Protein 3VE2 (pdb70)

Radius of gyration: 43.04 Å; Cα contacts (8 Å, |Δi|>4): 3151; chains: 2; bounding box: 72×150×59 Å

Secondary structure (DSSP, 8-state):
----SEEEEEPPB----TTS--SEE---GGG-EE----SSTTSPPHHHHHHHHHS--BS--PPEE-TTS------EETTB---SSEEEEEEEE-PPPEEETTTTEEE-S-EEEEEEEESSB-SEEESS-EEEEEEEEEEEE-EETT---TTTS-GGG-BTTTB--BTT-TT--SBSTT-SS--TT--EESEEEEEEEETTTTEEEEEEEEEBP-----EEEEEEEEEEEETTEEEEEEEESS-SSSS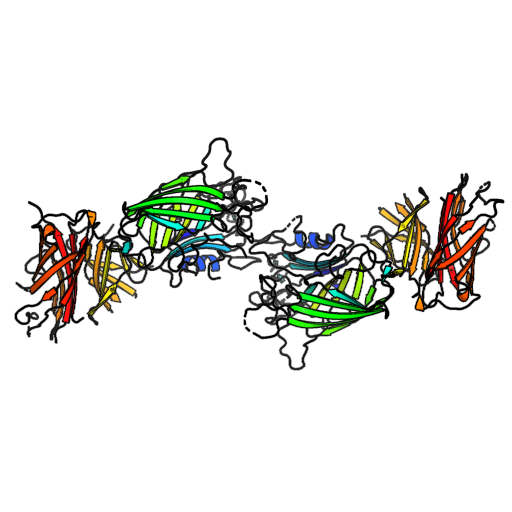--SSS--S-EEEEEEEEESTTS-EEEEEEE-TTSSEEEEEEEESPP--EEE-EEEEEEETTTTEEEEPP--S-TTEEEETTEEEESS----S-EEEE------EEEEEE-TT-SSEEEEEEEE--EEEEEEEEEBPPGGG----S-EEEEEEEEEEEESSSEEEE-B-SSSSSBEEEEEEETTTTEEEEEEES---EEEEEEEETTEEEEEEE--TT-----------SEEEEEEEESTTS-EEEEEEEE----EEEEEEEEEE---/----SEEEEEPPB----TTS--SEE---GGG-EE----SSTTSPPHHHHHHHHHS--BS--PPEE-TTS-------SS-----EETT----SSEEEEEEEE-PPPEEEGGGTEEE-S-EEEEEEEESSB-SEEESS-EEEEEEEEEEEE-EETT---TTTS-GGG-BTTTB--BTT-TT--SBSTT-SS--TT--EESEEEEEEEETTTTEEEEEEEEEBP------EEEEEEEEEEEETTEEEEEEEES---SS---SSS--S-EEEEEEEEESTT--EEEEEEE-TTSSEEEEEEEESPP---EEE-EEEEEEETTTTEEEEPP--S-TTEEEETTEEEES----S-EEEE------EEEEEE-TT-SSEEEEEEEE--EEEEEEEEEBPPGGG----S-EEEEEEEEEEEESSSEEEE-B-SSSSSBEEEEEEETTTTEEEEEEE---EEEEEEEEETTEEEEEEE--SS----------SEEEEEEEESGGG-EEEEEEEE---EEEEEEEEEE-

GO terms:
  GO:0009986 cell surface (C, EXP)
  GO:0005515 protein binding (F, IPI)

Organism: Neisseria meningitidis serogroup B (NCBI:txid491)

Structure (mmCIF, N/CA/C/O backbone):
data_3VE2
#
_entry.id   3VE2
#
_cell.length_a   46.604
_cell.length_b   149.336
_cell.length_c   199.600
_cell.angle_alpha   90.000
_cell.angle_beta   90.000
_cell.angle_gamma   90.000
#
_symmetry.space_group_name_H-M   'P 2 2 21'
#
loop_
_entity.id
_entity.type
_entity.pdbx_description
1 polymer 'Transferrin-binding protein 2'
2 non-polymer GLYCEROL
3 non-polymer 'SULFATE ION'
4 non-polymer 'ACETATE ION'
5 non-polymer 'SODIUM ION'
6 water water
#
loop_
_atom_site.group_PDB
_atom_site.id
_atom_site.type_symbol
_atom_site.label_atom_id
_atom_site.label_alt_id
_atom_site.label_comp_id
_atom_site.label_asym_id
_atom_site.label_entity_id
_atom_site.label_seq_id
_atom_site.pdbx_PDB_ins_code
_atom_site.Cartn_x
_atom_site.Cartn_y
_atom_site.Cartn_z
_atom_site.occupancy
_atom_site.B_iso_or_equiv
_atom_site.auth_seq_id
_atom_site.auth_comp_id
_atom_site.auth_asym_id
_atom_site.auth_atom_id
_atom_site.pdbx_PDB_model_num
ATOM 1 N N . ASP A 1 4 ? 39.073 -53.390 25.918 1.00 113.76 37 ASP A N 1
ATOM 2 C CA . ASP A 1 4 ? 39.289 -53.484 27.360 1.00 113.37 37 ASP A CA 1
ATOM 3 C C . ASP A 1 4 ? 38.195 -54.320 28.019 1.00 94.04 37 ASP A C 1
ATOM 4 O O . ASP A 1 4 ? 37.977 -55.478 27.644 1.00 93.18 37 ASP A O 1
ATOM 9 N N . GLN A 1 5 ? 37.503 -53.724 28.993 1.00 93.26 38 GLN A N 1
ATOM 10 C CA . GLN A 1 5 ? 36.393 -54.408 29.652 1.00 89.03 38 GLN A CA 1
ATOM 11 C C . GLN A 1 5 ? 35.065 -54.088 28.950 1.00 83.63 38 GLN A C 1
ATOM 12 O O . GLN A 1 5 ? 33.992 -54.481 29.414 1.00 97.87 38 GLN A O 1
ATOM 18 N N . GLY A 1 6 ? 35.154 -53.376 27.825 1.00 60.17 39 GLY A N 1
ATOM 19 C CA . GLY A 1 6 ? 34.023 -53.174 26.928 1.00 44.14 39 GLY A CA 1
ATOM 20 C C . GLY A 1 6 ? 32.943 -52.238 27.441 1.00 39.30 39 GLY A C 1
ATOM 21 O O . GLY A 1 6 ? 32.768 -52.072 28.643 1.00 63.19 39 GLY A O 1
ATOM 22 N N . GLY A 1 7 ? 32.215 -51.619 26.518 1.00 41.89 40 GLY A N 1
ATOM 23 C CA . GLY A 1 7 ? 31.082 -50.786 26.874 1.00 38.88 40 GLY A CA 1
ATOM 24 C C . GLY A 1 7 ? 30.650 -49.866 25.748 1.00 40.44 40 GLY A C 1
ATOM 25 O O . GLY A 1 7 ? 31.410 -49.620 24.818 1.00 31.75 40 GLY A O 1
ATOM 26 N N . TYR A 1 8 ? 29.432 -49.345 25.845 1.00 32.38 41 TYR A N 1
ATOM 27 C CA . TYR A 1 8 ? 28.902 -48.428 24.850 1.00 42.50 41 TYR A CA 1
ATOM 28 C C . TYR A 1 8 ? 29.511 -47.034 24.942 1.00 39.13 41 TYR A C 1
ATOM 29 O O . TYR A 1 8 ? 29.459 -46.270 23.983 1.00 30.42 41 TYR A O 1
ATOM 38 N N . GLY A 1 9 ? 30.075 -46.698 26.093 1.00 36.40 42 GLY A N 1
ATOM 39 C CA . GLY A 1 9 ? 30.586 -45.356 26.290 1.00 26.09 42 GLY A CA 1
ATOM 40 C C . GLY A 1 9 ? 31.036 -45.084 27.700 1.00 31.92 42 GLY A C 1
ATOM 41 O O . GLY A 1 9 ? 30.732 -45.851 28.621 1.00 34.08 42 GLY A O 1
ATOM 42 N N . PHE A 1 10 ? 31.753 -43.973 27.853 1.00 27.64 43 PHE A N 1
ATOM 43 C CA . PHE A 1 10 ? 32.345 -43.576 29.119 1.00 26.24 43 PHE A CA 1
ATOM 44 C C . PHE A 1 10 ? 32.315 -42.060 29.279 1.00 30.15 43 PHE A C 1
ATOM 45 O O . PHE A 1 10 ? 32.420 -41.301 28.306 1.00 24.99 43 PHE A O 1
ATOM 53 N N . ALA A 1 11 ? 32.186 -41.633 30.525 1.00 20.88 44 ALA A N 1
ATOM 54 C CA . ALA A 1 11 ? 32.059 -40.226 30.865 1.00 21.41 44 ALA A CA 1
ATOM 55 C C . ALA A 1 11 ? 32.928 -40.011 32.053 1.00 25.92 44 ALA A C 1
ATOM 56 O O . ALA A 1 11 ? 33.117 -40.920 32.865 1.00 26.67 44 ALA A O 1
ATOM 58 N N . MET A 1 12 ? 33.436 -38.797 32.161 1.00 21.08 45 MET A N 1
ATOM 59 C CA . MET A 1 12 ? 34.258 -38.405 33.286 1.00 22.23 45 MET A CA 1
ATOM 60 C C . MET A 1 12 ? 33.807 -37.013 33.747 1.00 24.48 45 MET A C 1
ATOM 61 O O . MET A 1 12 ? 33.744 -36.072 32.931 1.00 22.49 45 MET A O 1
ATOM 66 N N . ARG A 1 13 ? 33.501 -36.877 35.038 1.00 19.72 46 ARG A N 1
ATOM 67 C CA . ARG A 1 13 ? 33.015 -35.600 35.586 1.00 18.71 46 ARG A CA 1
ATOM 68 C C . ARG A 1 13 ? 34.130 -34.583 35.877 1.00 25.82 46 ARG A C 1
ATOM 69 O O . ARG A 1 13 ? 35.228 -34.955 36.308 1.00 19.60 46 ARG A O 1
ATOM 77 N N . LEU A 1 14 ? 33.856 -33.304 35.625 1.00 19.69 47 LEU A N 1
ATOM 78 C CA . LEU A 1 14 ? 34.708 -32.223 36.127 1.00 18.35 47 LEU A CA 1
ATOM 79 C C . LEU A 1 14 ? 34.875 -32.325 37.653 1.00 22.09 47 LEU A C 1
ATOM 80 O O . LEU A 1 14 ? 33.958 -32.751 38.360 1.00 16.29 47 LEU A O 1
ATOM 85 N N . LYS A 1 15 ? 36.031 -31.899 38.147 1.00 22.46 48 LYS A N 1
ATOM 86 C CA . LYS A 1 15 ? 36.279 -31.794 39.579 1.00 24.02 48 LYS A CA 1
ATOM 87 C C . LYS A 1 15 ? 36.147 -30.355 40.052 1.00 22.39 48 LYS A C 1
ATOM 88 O O . LYS A 1 15 ? 36.473 -29.420 39.324 1.00 20.05 48 LYS A O 1
ATOM 94 N N . ARG A 1 16 ? 35.687 -30.186 41.290 1.00 20.41 49 ARG A N 1
ATOM 95 C CA . ARG A 1 16 ? 35.774 -28.896 41.970 1.00 22.34 49 ARG A CA 1
ATOM 96 C C . ARG A 1 16 ? 36.503 -29.100 43.318 1.00 26.63 49 ARG A C 1
ATOM 97 O O . ARG A 1 16 ? 36.141 -29.980 44.093 1.00 20.34 49 ARG A O 1
ATOM 105 N N . ARG A 1 17 ? 37.525 -28.285 43.575 1.00 20.17 50 ARG A N 1
ATOM 106 C CA . ARG A 1 17 ? 38.405 -28.437 44.734 1.00 19.38 50 ARG A CA 1
ATOM 107 C C . ARG A 1 17 ? 37.860 -27.665 45.960 1.00 19.93 50 ARG A C 1
ATOM 108 O O . ARG A 1 17 ? 37.478 -26.496 45.847 1.00 21.26 50 ARG A O 1
ATOM 116 N N . ASN A 1 18 ? 37.862 -28.296 47.130 1.00 17.80 51 ASN A N 1
ATOM 117 C CA . ASN A 1 18 ? 37.462 -27.625 48.368 1.00 16.49 51 ASN A CA 1
ATOM 118 C C . ASN A 1 18 ? 38.481 -26.540 48.704 1.00 23.18 51 ASN A C 1
ATOM 119 O O . ASN A 1 18 ? 39.640 -26.834 48.973 1.00 27.18 51 ASN A O 1
ATOM 124 N N . TRP A 1 19 ? 38.069 -25.280 48.689 1.00 19.51 52 TRP A N 1
ATOM 125 C CA . TRP A 1 19 ? 38.976 -24.229 49.147 1.00 23.32 52 TRP A CA 1
ATOM 126 C C . TRP A 1 19 ? 38.549 -23.505 50.411 1.00 25.39 52 TRP A C 1
ATOM 127 O O . TRP A 1 19 ? 38.980 -22.360 50.632 1.00 19.75 52 TRP A O 1
ATOM 138 N N . TYR A 1 20 ? 37.729 -24.159 51.233 1.00 26.44 53 TYR A N 1
ATOM 139 C CA . TYR A 1 20 ? 37.436 -23.612 52.543 1.00 19.08 53 TYR A CA 1
ATOM 140 C C . TYR A 1 20 ? 38.768 -23.419 53.283 1.00 22.98 53 TYR A C 1
ATOM 141 O O . TYR A 1 20 ? 39.534 -24.331 53.433 1.00 19.86 53 TYR A O 1
ATOM 150 N N . PRO A 1 21 ? 39.046 -22.214 53.764 1.00 21.13 54 PRO A N 1
ATOM 151 C CA . PRO A 1 21 ? 40.333 -22.055 54.463 1.00 36.77 54 PRO A CA 1
ATOM 152 C C . PRO A 1 21 ? 40.476 -22.886 55.749 1.00 41.53 54 PRO A C 1
ATOM 153 O O . PRO A 1 21 ? 39.656 -22.803 56.645 1.00 30.75 54 PRO A O 1
ATOM 157 N N . GLY A 1 22 ? 41.531 -23.675 55.850 1.00 44.19 55 GLY A N 1
ATOM 158 C CA . GLY A 1 22 ? 41.680 -24.502 57.032 1.00 33.93 55 GLY A CA 1
ATOM 159 C C . GLY A 1 22 ? 41.211 -25.910 56.756 1.00 36.41 55 GLY A C 1
ATOM 160 O O . GLY A 1 22 ? 41.486 -26.805 57.533 1.00 43.83 55 GLY A O 1
ATOM 161 N N . ALA A 1 23 ? 40.521 -26.125 55.638 1.00 26.66 56 ALA A N 1
ATOM 162 C CA . ALA A 1 23 ? 40.078 -27.478 55.352 1.00 37.92 56 ALA A CA 1
ATOM 163 C C . ALA A 1 23 ? 40.233 -27.721 53.867 1.00 29.95 56 ALA A C 1
ATOM 164 O O . ALA A 1 23 ? 39.494 -28.478 53.249 1.00 37.62 56 ALA A O 1
ATOM 166 N N . GLU A 1 24 ? 41.250 -27.078 53.322 1.00 28.78 57 GLU A N 1
ATOM 167 C CA . GLU A 1 24 ? 41.442 -26.991 51.880 1.00 38.59 57 GLU A CA 1
ATOM 168 C C . GLU A 1 24 ? 42.050 -28.272 51.311 1.00 29.31 57 GLU A C 1
ATOM 169 O O . GLU A 1 24 ? 42.857 -28.921 51.961 1.00 31.82 57 GLU A O 1
ATOM 175 N N . GLU A 1 25 ? 41.582 -28.695 50.140 1.00 28.76 58 GLU A N 1
ATOM 176 C CA . GLU A 1 25 ? 42.286 -29.723 49.376 1.00 30.59 58 GLU A CA 1
ATOM 177 C C . GLU A 1 25 ? 43.287 -28.958 48.527 1.00 33.55 58 GLU A C 1
ATOM 178 O O . GLU A 1 25 ? 42.910 -28.005 47.844 1.00 34.13 58 GLU A O 1
ATOM 184 N N . SER A 1 26 ? 44.562 -29.322 48.576 1.00 36.33 59 SER A N 1
ATOM 185 C CA . SER A 1 26 ? 45.527 -28.656 47.697 1.00 27.24 59 SER A CA 1
ATOM 186 C C . SER A 1 26 ? 45.407 -29.203 46.272 1.00 31.22 59 SER A C 1
ATOM 187 O O . SER A 1 26 ? 45.763 -28.534 45.304 1.00 34.41 59 SER A O 1
ATOM 190 N N . GLU A 1 27 ? 44.888 -30.415 46.149 1.00 24.91 60 GLU A N 1
ATOM 191 C CA . GLU A 1 27 ? 44.681 -31.008 44.833 1.00 33.28 60 GLU A CA 1
ATOM 192 C C . GLU A 1 27 ? 43.613 -32.098 44.815 1.00 45.76 60 GLU A C 1
ATOM 193 O O . GLU A 1 27 ? 43.389 -32.779 45.810 1.00 40.06 60 GLU A O 1
ATOM 199 N N . VAL A 1 28 ? 42.959 -32.261 43.667 1.00 29.35 61 VAL A N 1
ATOM 200 C CA . VAL A 1 28 ? 42.086 -33.402 43.453 1.00 26.37 61 VAL A CA 1
ATOM 201 C C . VAL A 1 28 ? 42.472 -34.051 42.132 1.00 34.16 61 VAL A C 1
ATOM 202 O O . VAL A 1 28 ? 42.235 -33.470 41.068 1.00 29.66 61 VAL A O 1
ATOM 206 N N . LYS A 1 29 ? 43.064 -35.244 42.203 1.00 28.41 62 LYS A N 1
ATOM 207 C CA . LYS A 1 29 ? 43.548 -35.926 41.011 1.00 30.07 62 LYS A CA 1
ATOM 208 C C . LYS A 1 29 ? 42.422 -36.703 40.345 1.00 34.93 62 LYS A C 1
ATOM 209 O O . LYS A 1 29 ? 41.393 -36.966 40.956 1.00 36.33 62 LYS A O 1
ATOM 215 N N . LEU A 1 30 ? 42.612 -37.071 39.085 1.00 32.17 63 LEU A N 1
ATOM 216 C CA . LEU A 1 30 ? 41.657 -37.946 38.414 1.00 27.08 63 LEU A CA 1
ATOM 217 C C . LEU A 1 30 ? 42.029 -39.394 38.712 1.00 36.76 63 LEU A C 1
ATOM 218 O O . LEU A 1 30 ? 43.174 -39.701 39.062 1.00 35.91 63 LEU A O 1
ATOM 223 N N . ASN A 1 31 ? 41.068 -40.295 38.575 1.00 31.06 64 ASN A N 1
ATOM 224 C CA . ASN A 1 31 ? 41.316 -41.696 38.894 1.00 30.33 64 ASN A CA 1
ATOM 225 C C . ASN A 1 31 ? 40.583 -42.555 37.908 1.00 34.36 64 ASN A C 1
ATOM 226 O O . ASN A 1 31 ? 39.519 -42.168 37.436 1.00 27.88 64 ASN A O 1
ATOM 231 N N . GLU A 1 32 ? 41.149 -43.721 37.598 1.00 32.62 65 GLU A N 1
ATOM 232 C CA . GLU A 1 32 ? 40.491 -44.665 36.709 1.00 31.37 65 GLU A CA 1
ATOM 233 C C . GLU A 1 32 ? 39.087 -44.976 37.211 1.00 31.28 65 GLU A C 1
ATOM 234 O O . GLU A 1 32 ? 38.157 -45.173 36.429 1.00 35.29 65 GLU A O 1
ATOM 240 N N . SER A 1 33 ? 38.937 -45.013 38.527 1.00 32.38 66 SER A N 1
ATOM 241 C CA . SER A 1 33 ? 37.647 -45.306 39.126 1.00 37.11 66 SER A CA 1
ATOM 242 C C . SER A 1 33 ? 36.616 -44.206 38.833 1.00 39.89 66 SER A C 1
ATOM 243 O O . SER A 1 33 ? 35.421 -44.425 39.002 1.00 35.98 66 SER A O 1
ATOM 246 N N . ASP A 1 34 ? 37.075 -43.034 38.390 1.00 35.90 67 ASP A N 1
ATOM 247 C CA . ASP A 1 34 ? 36.164 -41.928 38.082 1.00 28.31 67 ASP A CA 1
ATOM 248 C C . ASP A 1 34 ? 35.393 -42.157 36.780 1.00 40.30 67 ASP A C 1
ATOM 249 O O . ASP A 1 34 ? 34.377 -41.505 36.556 1.00 34.07 67 ASP A O 1
ATOM 254 N N . TRP A 1 35 ? 35.874 -43.047 35.909 1.00 27.11 68 TRP A N 1
ATOM 255 C CA . TRP A 1 35 ? 35.151 -43.308 34.655 1.00 32.30 68 TRP A CA 1
ATOM 256 C C . TRP A 1 35 ? 33.748 -43.838 34.929 1.00 29.51 68 TRP A C 1
ATOM 257 O O . TRP A 1 35 ? 33.562 -44.711 35.770 1.00 28.10 68 TRP A O 1
ATOM 268 N N . GLU A 1 36 ? 32.757 -43.301 34.223 1.00 28.13 69 GLU A N 1
ATOM 269 C CA . GLU A 1 36 ? 31.391 -43.809 34.333 1.00 29.00 69 GLU A CA 1
ATOM 270 C C . GLU A 1 36 ? 30.913 -44.373 32.997 1.00 39.47 69 GLU A C 1
ATOM 271 O O . GLU A 1 36 ? 31.160 -43.780 31.937 1.00 31.47 69 GLU A O 1
ATOM 277 N N . ALA A 1 37 ? 30.236 -45.519 33.053 1.00 23.45 70 ALA A N 1
ATOM 278 C CA . ALA A 1 37 ? 29.598 -46.092 31.873 1.00 30.74 70 ALA A CA 1
ATOM 279 C C . ALA A 1 37 ? 28.438 -45.196 31.473 1.00 29.46 70 ALA A C 1
ATOM 280 O O . ALA A 1 37 ? 27.730 -44.667 32.334 1.00 29.37 70 ALA A O 1
ATOM 282 N N . THR A 1 38 ? 28.214 -45.034 30.175 1.00 31.48 71 THR A N 1
ATOM 283 C CA . THR A 1 38 ? 27.109 -44.189 29.726 1.00 26.66 71 THR A CA 1
ATOM 284 C C . THR A 1 38 ? 25.853 -45.004 29.422 1.00 34.93 71 THR A C 1
ATOM 285 O O . THR A 1 38 ? 24.762 -44.471 29.430 1.00 36.63 71 THR A O 1
ATOM 289 N N . GLY A 1 39 ? 26.005 -46.294 29.139 1.00 32.45 72 GLY A N 1
ATOM 290 C CA . GLY A 1 39 ? 24.891 -47.064 28.611 1.00 30.20 72 GLY A CA 1
ATOM 291 C C . GLY A 1 39 ? 24.708 -46.824 27.113 1.00 34.21 72 GLY A C 1
ATOM 292 O O . GLY A 1 39 ? 25.347 -45.943 26.527 1.00 38.80 72 GLY A O 1
ATOM 293 N N . LEU A 1 40 ? 23.842 -47.625 26.494 1.00 35.04 73 LEU A N 1
ATOM 294 C CA . LEU A 1 40 ? 23.541 -47.532 25.070 1.00 31.82 73 LEU A CA 1
ATOM 295 C C . LEU A 1 40 ? 22.653 -46.319 24.816 1.00 39.17 73 LEU A C 1
ATOM 296 O O . LEU A 1 40 ? 21.577 -46.216 25.385 1.00 43.93 73 LEU A O 1
ATOM 301 N N . PRO A 1 41 ? 23.095 -45.394 23.960 1.00 38.65 74 PRO A N 1
ATOM 302 C CA . PRO A 1 41 ? 22.212 -44.282 23.599 1.00 27.67 74 PRO A CA 1
ATOM 303 C C . PRO A 1 41 ? 21.224 -44.703 22.527 1.00 41.90 74 PRO A C 1
ATOM 304 O O . PRO A 1 41 ? 21.604 -45.393 21.589 1.00 39.63 74 PRO A O 1
ATOM 308 N N . THR A 1 42 ? 19.983 -44.254 22.650 1.00 32.58 75 THR A N 1
ATOM 309 C CA . THR A 1 42 ? 19.017 -44.370 21.571 1.00 40.75 75 THR A CA 1
ATOM 310 C C . THR A 1 42 ? 19.416 -43.472 20.406 1.00 39.16 75 THR A C 1
ATOM 311 O O . THR A 1 42 ? 19.227 -43.829 19.249 1.00 46.64 75 THR A O 1
ATOM 315 N N . LYS A 1 43 ? 19.941 -42.293 20.725 1.00 39.56 76 LYS A N 1
ATOM 316 C CA . LYS A 1 43 ? 20.402 -41.323 19.725 1.00 42.30 76 LYS A CA 1
ATOM 317 C C . LYS A 1 43 ? 21.750 -40.750 20.137 1.00 33.60 76 LYS A C 1
ATOM 318 O O . LYS A 1 43 ? 21.838 -39.943 21.064 1.00 35.93 76 LYS A O 1
ATOM 324 N N . PRO A 1 44 ? 22.808 -41.166 19.439 1.00 39.69 77 PRO A N 1
ATOM 325 C CA . PRO A 1 44 ? 24.181 -40.810 19.824 1.00 30.87 77 PRO A CA 1
ATOM 326 C C . PRO A 1 44 ? 24.396 -39.301 19.885 1.00 37.69 77 PRO A C 1
ATOM 327 O O . PRO A 1 44 ? 25.250 -38.842 20.631 1.00 33.44 77 PRO A O 1
ATOM 331 N N . LYS A 1 45 ? 23.617 -38.546 19.120 1.00 28.33 78 LYS A N 1
ATOM 332 C CA . LYS A 1 45 ? 23.724 -37.093 19.092 1.00 34.41 78 LYS A CA 1
ATOM 333 C C . LYS A 1 45 ? 23.212 -36.442 20.396 1.00 32.58 78 LYS A C 1
ATOM 334 O O . LYS A 1 45 ? 23.444 -35.274 20.637 1.00 36.14 78 LYS A O 1
ATOM 340 N N . GLU A 1 46 ? 22.508 -37.194 21.227 1.00 25.70 79 GLU A N 1
ATOM 341 C CA . GLU A 1 46 ? 21.989 -36.645 22.472 1.00 30.52 79 GLU A CA 1
ATOM 342 C C . GLU A 1 46 ? 22.966 -36.922 23.581 1.00 24.46 79 GLU A C 1
ATOM 343 O O . GLU A 1 46 ? 23.839 -37.775 23.442 1.00 28.92 79 GLU A O 1
ATOM 349 N N . LEU A 1 47 ? 22.824 -36.186 24.676 1.00 27.01 80 LEU A N 1
ATOM 350 C CA . LEU A 1 47 ? 23.676 -36.352 25.843 1.00 25.21 80 LEU A CA 1
ATOM 351 C C . LEU A 1 47 ? 23.413 -37.711 26.468 1.00 26.93 80 LEU A C 1
ATOM 352 O O . LEU A 1 47 ? 22.290 -38.214 26.408 1.00 26.00 80 LEU A O 1
ATOM 357 N N . PRO A 1 48 ? 24.443 -38.327 27.061 1.00 25.49 81 PRO A N 1
ATOM 358 C CA . PRO A 1 48 ? 24.199 -39.599 27.756 1.00 22.71 81 PRO A CA 1
ATOM 359 C C . PRO A 1 48 ? 23.250 -39.397 28.948 1.00 30.77 81 PRO A C 1
ATOM 360 O O . PRO A 1 48 ? 23.500 -38.534 29.781 1.00 27.61 81 PRO A O 1
ATOM 364 N N . LYS A 1 49 ? 22.196 -40.204 29.031 1.00 33.15 82 LYS A N 1
ATOM 365 C CA . LYS A 1 49 ? 21.076 -39.963 29.958 1.00 32.39 82 LYS A CA 1
ATOM 366 C C . LYS A 1 49 ? 21.412 -39.989 31.451 1.00 31.56 82 LYS A C 1
ATOM 367 O O . LYS A 1 49 ? 20.945 -39.143 32.190 1.00 34.63 82 LYS A O 1
ATOM 373 N N . ARG A 1 50 ? 22.212 -40.950 31.898 1.00 29.35 83 ARG A N 1
ATOM 374 C CA . ARG A 1 50 ? 22.545 -41.032 33.315 1.00 31.95 83 ARG A CA 1
ATOM 375 C C . ARG A 1 50 ? 23.239 -39.747 33.755 1.00 32.79 83 ARG A C 1
ATOM 376 O O . ARG A 1 50 ? 22.848 -39.134 34.744 1.00 31.26 83 ARG A O 1
ATOM 384 N N . GLN A 1 51 ? 24.271 -39.348 33.013 1.00 27.19 84 GLN A N 1
ATOM 385 C CA . GLN A 1 51 ? 25.087 -38.193 33.394 1.00 23.87 84 GLN A CA 1
ATOM 386 C C . GLN A 1 51 ? 24.333 -36.875 33.180 1.00 23.62 84 GLN A C 1
ATOM 387 O O . GLN A 1 51 ? 24.495 -35.921 33.946 1.00 25.35 84 GLN A O 1
ATOM 393 N N . LYS A 1 52 ? 23.501 -36.825 32.151 1.00 21.42 85 LYS A N 1
ATOM 394 C CA . LYS A 1 52 ? 22.627 -35.676 31.961 1.00 25.69 85 LYS A CA 1
ATOM 395 C C . LYS A 1 52 ? 21.736 -35.459 33.200 1.00 25.27 85 LYS A C 1
ATOM 396 O O . LYS A 1 52 ? 21.600 -34.332 33.695 1.00 25.84 85 LYS A O 1
ATOM 402 N N . SER A 1 53 ? 21.120 -36.534 33.694 1.00 26.69 86 SER A N 1
ATOM 403 C CA . SER A 1 53 ? 20.236 -36.436 34.871 1.00 28.62 86 SER A CA 1
ATOM 404 C C . SER A 1 53 ? 20.990 -35.887 36.081 1.00 30.41 86 SER A C 1
ATOM 405 O O . SER A 1 53 ? 20.458 -35.073 36.837 1.00 22.25 86 SER A O 1
ATOM 408 N N . VAL A 1 54 ? 22.233 -36.337 36.260 1.00 26.25 87 VAL A N 1
ATOM 409 C CA . VAL A 1 54 ? 23.080 -35.783 37.317 1.00 23.84 87 VAL A CA 1
ATOM 410 C C . VAL A 1 54 ? 23.238 -34.277 37.176 1.00 31.84 87 VAL A C 1
ATOM 411 O O . VAL A 1 54 ? 23.070 -33.539 38.152 1.00 21.21 87 VAL A O 1
ATOM 415 N N . ILE A 1 55 ? 23.577 -33.823 35.967 1.00 20.38 88 ILE A N 1
ATOM 416 C CA . ILE A 1 55 ? 23.808 -32.395 35.740 1.00 19.33 88 ILE A CA 1
ATOM 417 C C . ILE A 1 55 ? 22.489 -31.598 35.856 1.00 16.72 88 ILE A C 1
ATOM 418 O O . ILE A 1 55 ? 22.491 -30.485 36.362 1.00 19.38 88 ILE A O 1
ATOM 423 N N . GLU A 1 56 ? 21.372 -32.191 35.435 1.00 18.03 89 GLU A N 1
ATOM 424 C CA . GLU A 1 56 ? 20.067 -31.525 35.572 1.00 24.35 89 GLU A CA 1
ATOM 425 C C . GLU A 1 56 ? 19.822 -31.189 37.031 1.00 27.57 89 GLU A C 1
ATOM 426 O O . GLU A 1 56 ? 19.249 -30.157 37.345 1.00 27.68 89 GLU A O 1
ATOM 432 N N . LYS A 1 57 ? 20.309 -32.035 37.933 1.00 24.76 90 LYS A N 1
ATOM 433 C CA . LYS A 1 57 ? 20.062 -31.813 39.359 1.00 26.76 90 LYS A CA 1
ATOM 434 C C . LYS A 1 57 ? 21.099 -30.919 40.019 1.00 24.22 90 LYS A C 1
ATOM 435 O O . LYS A 1 57 ? 20.916 -30.493 41.159 1.00 23.47 90 LYS A O 1
ATOM 441 N N . VAL A 1 58 ? 22.199 -30.662 39.317 1.00 19.88 91 VAL A N 1
ATOM 442 C CA . VAL A 1 58 ? 23.201 -29.721 39.805 1.00 15.26 91 VAL A CA 1
ATOM 443 C C . VAL A 1 58 ? 22.577 -28.336 39.963 1.00 24.06 91 VAL A C 1
ATOM 444 O O . VAL A 1 58 ? 21.907 -27.815 39.081 1.00 21.35 91 VAL A O 1
ATOM 448 N N . GLU A 1 59 ? 22.812 -27.752 41.119 1.00 16.54 92 GLU A N 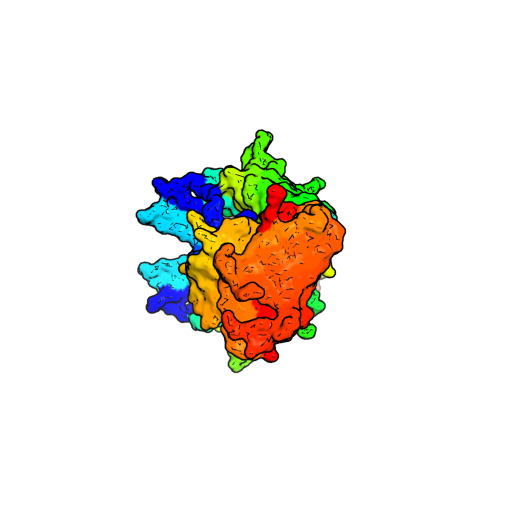1
ATOM 449 C CA . GLU A 1 59 ? 22.223 -26.482 41.488 1.00 26.02 92 GLU A CA 1
ATOM 450 C C . GLU A 1 59 ? 22.909 -25.306 40.773 1.00 20.16 92 GLU A C 1
ATOM 451 O O . GLU A 1 59 ? 24.144 -25.264 40.690 1.00 16.23 92 GLU A O 1
ATOM 457 N N . THR A 1 60 ? 22.111 -24.380 40.244 1.00 16.81 93 THR A N 1
ATOM 458 C CA . THR A 1 60 ? 22.625 -23.126 39.692 1.00 14.28 93 THR A CA 1
ATOM 459 C C . THR A 1 60 ? 21.972 -21.951 40.411 1.00 23.55 93 THR A C 1
ATOM 460 O O . THR A 1 60 ? 21.002 -22.136 41.155 1.00 17.10 93 THR A O 1
ATOM 464 N N . ASP A 1 61 ? 22.481 -20.746 40.166 1.00 18.03 94 ASP A N 1
ATOM 465 C CA . ASP A 1 61 ? 21.953 -19.540 40.790 1.00 19.02 94 ASP A CA 1
ATOM 466 C C . ASP A 1 61 ? 22.205 -18.342 39.856 1.00 20.64 94 ASP A C 1
ATOM 467 O O . ASP A 1 61 ? 23.093 -17.528 40.093 1.00 19.91 94 ASP A O 1
ATOM 472 N N . GLY A 1 62 ? 21.421 -18.235 38.793 1.00 24.81 95 GLY A N 1
ATOM 473 C CA . GLY A 1 62 ? 21.570 -17.138 37.851 1.00 21.11 95 GLY A CA 1
ATOM 474 C C . GLY A 1 62 ? 21.586 -17.605 36.397 1.00 22.69 95 GLY A C 1
ATOM 475 O O . GLY A 1 62 ? 21.106 -16.902 35.517 1.00 27.30 95 GLY A O 1
ATOM 476 N N . ASP A 1 63 ? 22.137 -18.783 36.144 1.00 23.33 96 ASP A N 1
ATOM 477 C CA . ASP A 1 63 ? 22.181 -19.345 34.772 1.00 24.52 96 ASP A CA 1
ATOM 478 C C . ASP A 1 63 ? 21.981 -20.848 34.870 1.00 19.81 96 ASP A C 1
ATOM 479 O O . ASP A 1 63 ? 22.887 -21.606 35.250 1.00 19.46 96 ASP A O 1
ATOM 484 N N . SER A 1 64 ? 20.770 -21.275 34.560 1.00 17.83 97 SER A N 1
ATOM 485 C CA . SER A 1 64 ? 20.401 -22.680 34.646 1.00 18.32 97 SER A CA 1
ATOM 486 C C . SER A 1 64 ? 20.675 -23.510 33.371 1.00 17.98 97 SER A C 1
ATOM 487 O O . SER A 1 64 ? 20.438 -24.721 33.362 1.00 26.01 97 SER A O 1
ATOM 490 N N . ASP A 1 65 ? 21.152 -22.900 32.295 1.00 21.28 98 ASP A N 1
ATOM 491 C CA . ASP A 1 65 ? 21.293 -23.677 31.035 1.00 16.07 98 ASP A CA 1
ATOM 492 C C . ASP A 1 65 ? 22.353 -24.750 31.116 1.00 19.48 98 ASP A C 1
ATOM 493 O O . ASP A 1 65 ? 23.404 -24.597 31.762 1.00 19.32 98 ASP A O 1
ATOM 498 N N . ILE A 1 66 ? 22.114 -25.814 30.379 1.00 17.87 99 ILE A N 1
ATOM 499 C CA . ILE A 1 66 ? 23.170 -26.763 30.069 1.00 18.92 99 ILE A CA 1
ATOM 500 C C . ILE A 1 66 ? 23.839 -26.381 28.751 1.00 19.71 99 ILE A C 1
ATOM 501 O O . ILE A 1 66 ? 23.157 -26.242 27.742 1.00 19.85 99 ILE A O 1
ATOM 506 N N . TYR A 1 67 ? 25.159 -26.193 28.772 1.00 17.98 100 TYR A N 1
ATOM 507 C CA . TYR A 1 67 ? 25.922 -25.903 27.543 1.00 19.16 100 TYR A CA 1
ATOM 508 C C . TYR A 1 67 ? 26.558 -27.198 27.074 1.00 26.17 100 TYR A C 1
ATOM 509 O O . TYR A 1 67 ? 27.002 -28.001 27.892 1.00 19.99 100 TYR A O 1
ATOM 518 N N . SER A 1 68 ? 26.618 -27.397 25.769 1.00 20.98 101 SER A N 1
ATOM 519 C CA . SER A 1 68 ? 27.193 -28.598 25.217 1.00 18.09 101 SER A CA 1
ATOM 520 C C . SER A 1 68 ? 27.931 -28.348 23.902 1.00 24.33 101 SER A C 1
ATOM 521 O O . SER A 1 68 ? 27.752 -27.315 23.266 1.00 20.53 101 SER A O 1
ATOM 524 N N . SER A 1 69 ? 28.729 -29.333 23.492 1.00 26.93 102 SER A N 1
ATOM 525 C CA . SER A 1 69 ? 29.434 -29.305 22.208 1.00 25.74 102 SER A CA 1
ATOM 526 C C . SER A 1 69 ? 28.446 -28.936 21.094 1.00 31.15 102 SER A C 1
ATOM 527 O O . SER A 1 69 ? 27.314 -29.402 21.112 1.00 26.37 102 SER A O 1
ATOM 530 N N . PRO A 1 70 ? 28.872 -28.054 20.157 1.00 35.90 103 PRO A N 1
ATOM 531 C CA . PRO A 1 70 ? 27.978 -27.450 19.154 1.00 32.36 103 PRO A CA 1
ATOM 532 C C . PRO A 1 70 ? 27.222 -28.473 18.274 1.00 26.93 103 PRO A C 1
ATOM 533 O O . PRO A 1 70 ? 26.057 -28.242 17.980 1.00 31.42 103 PRO A O 1
ATOM 537 N N . TYR A 1 71 ? 27.832 -29.601 17.943 1.00 25.16 104 TYR A N 1
ATOM 538 C CA . TYR A 1 71 ? 27.170 -30.613 17.095 1.00 31.10 104 TYR A CA 1
ATOM 539 C C . TYR A 1 71 ? 26.204 -31.480 17.890 1.00 36.36 104 TYR A C 1
ATOM 540 O O . TYR A 1 71 ? 25.513 -32.303 17.312 1.00 29.24 104 TYR A O 1
ATOM 549 N N . LEU A 1 72 ? 26.178 -31.341 19.217 1.00 25.03 105 LEU A N 1
ATOM 550 C CA . LEU A 1 72 ? 25.231 -32.144 20.025 1.00 26.86 105 LEU A CA 1
ATOM 551 C C . LEU A 1 72 ? 23.830 -31.564 20.055 1.00 38.52 105 LEU A C 1
ATOM 552 O O . LEU A 1 72 ? 23.638 -30.366 19.886 1.00 42.78 105 LEU A O 1
ATOM 557 N N . THR A 1 73 ? 22.848 -32.430 20.304 1.00 36.53 106 THR A N 1
ATOM 558 C CA . THR A 1 73 ? 21.452 -32.038 20.423 1.00 49.52 106 THR A CA 1
ATOM 559 C C . THR A 1 73 ? 21.222 -31.337 21.744 1.00 56.24 106 THR A C 1
ATOM 560 O O . THR A 1 73 ? 21.342 -31.957 22.799 1.00 66.73 106 THR A O 1
ATOM 564 N N . PRO A 1 74 ? 20.878 -30.042 21.693 1.00 90.44 107 PRO A N 1
ATOM 565 C CA . PRO A 1 74 ? 20.607 -29.279 22.917 1.00 106.20 107 PRO A CA 1
ATOM 566 C C . PRO A 1 74 ? 19.584 -29.996 23.793 1.00 100.39 107 PRO A C 1
ATOM 567 O O . PRO A 1 74 ? 19.787 -30.072 25.004 1.00 107.62 107 PRO A O 1
ATOM 571 N N . GLN A 1 88 ? 28.138 -19.644 17.998 1.00 132.30 121 GLN A N 1
ATOM 572 C CA . GLN A 1 88 ? 28.305 -20.326 16.720 1.00 119.87 121 GLN A CA 1
ATOM 573 C C . GLN A 1 88 ? 29.669 -21.002 16.577 1.00 87.05 121 GLN A C 1
ATOM 574 O O . GLN A 1 88 ? 30.245 -20.998 15.487 1.00 80.29 121 GLN A O 1
ATOM 580 N N . PRO A 1 89 ? 30.198 -21.580 17.672 1.00 60.17 122 PRO A N 1
ATOM 581 C CA . PRO A 1 89 ? 31.480 -22.282 17.539 1.00 38.73 122 PRO A CA 1
ATOM 582 C C . PRO A 1 89 ? 31.335 -23.565 16.761 1.00 33.38 122 PRO A C 1
ATOM 583 O O . PRO A 1 89 ? 30.241 -24.109 16.629 1.00 36.06 122 PRO A O 1
ATOM 587 N N . LYS A 1 90 ? 32.449 -24.034 16.217 1.00 24.54 123 LYS A N 1
ATOM 588 C CA . LYS A 1 90 ? 32.467 -25.293 15.532 1.00 24.42 123 LYS A CA 1
ATOM 589 C C . LYS A 1 90 ? 33.539 -26.160 16.138 1.00 28.66 123 LYS A C 1
ATOM 590 O O . LYS A 1 90 ? 34.510 -25.646 16.671 1.00 28.28 123 LYS A O 1
ATOM 596 N N . ASN A 1 91 ? 33.345 -27.474 16.069 1.00 21.82 124 ASN A N 1
ATOM 597 C CA . ASN A 1 91 ? 34.354 -28.423 16.487 1.00 32.07 124 ASN A CA 1
ATOM 598 C C . ASN A 1 91 ? 34.215 -29.629 15.575 1.00 26.48 124 ASN A C 1
ATOM 599 O O . ASN A 1 91 ? 33.297 -30.413 15.722 1.00 28.85 124 ASN A O 1
ATOM 604 N N . GLN A 1 92 ? 35.107 -29.740 14.596 1.00 27.35 125 GLN A N 1
ATOM 605 C CA . GLN A 1 92 ? 34.963 -30.744 13.541 1.00 31.41 125 GLN A CA 1
ATOM 606 C C . GLN A 1 92 ? 36.241 -30.866 12.710 1.00 30.33 125 GLN A C 1
ATOM 607 O O . GLN A 1 92 ? 36.974 -29.890 12.489 1.00 29.75 125 GLN A O 1
ATOM 613 N N . ALA A 1 93 ? 36.496 -32.079 12.244 1.00 28.54 126 ALA A N 1
ATOM 614 C CA . ALA A 1 93 ? 37.573 -32.325 11.302 1.00 27.87 126 ALA A CA 1
ATOM 615 C C . ALA A 1 93 ? 36.949 -32.258 9.917 1.00 33.57 126 ALA A C 1
ATOM 616 O O . ALA A 1 93 ? 36.028 -33.016 9.622 1.00 31.93 126 ALA A O 1
ATOM 618 N N . THR A 1 94 ? 37.401 -31.328 9.083 1.00 43.80 127 THR A N 1
ATOM 619 C CA . THR A 1 94 ? 36.700 -31.115 7.818 1.00 36.90 127 THR A CA 1
ATOM 620 C C . THR A 1 94 ? 36.731 -32.374 6.947 1.00 33.54 127 THR A C 1
ATOM 621 O O . THR A 1 94 ? 37.739 -33.086 6.896 1.00 31.95 127 THR A O 1
ATOM 625 N N . GLY A 1 95 ? 35.593 -32.667 6.322 1.00 30.61 128 GLY A N 1
ATOM 626 C CA . GLY A 1 95 ? 35.428 -33.880 5.531 1.00 39.03 128 GLY A CA 1
ATOM 627 C C . GLY A 1 95 ? 35.075 -35.109 6.364 1.00 47.86 128 GLY A C 1
ATOM 628 O O . GLY A 1 95 ? 34.853 -36.182 5.813 1.00 38.71 128 GLY A O 1
ATOM 629 N N . HIS A 1 96 ? 35.028 -34.954 7.689 1.00 37.35 129 HIS A N 1
ATOM 630 C CA . HIS A 1 96 ? 34.764 -36.063 8.604 1.00 27.63 129 HIS A CA 1
ATOM 631 C C . HIS A 1 96 ? 33.839 -35.631 9.719 1.00 41.50 129 HIS A C 1
ATOM 632 O O . HIS A 1 96 ? 34.185 -35.761 10.904 1.00 31.48 129 HIS A O 1
ATOM 639 N N . GLU A 1 97 ? 32.664 -35.124 9.359 1.00 34.22 130 GLU A N 1
ATOM 640 C CA . GLU A 1 97 ? 31.799 -34.501 10.349 1.00 37.27 130 GLU A CA 1
ATOM 641 C C . GLU A 1 97 ? 30.433 -35.155 10.506 1.00 40.65 130 GLU A C 1
ATOM 642 O O . GLU A 1 97 ? 29.711 -34.860 11.454 1.00 33.49 130 GLU A O 1
ATOM 648 N N . ASN A 1 98 ? 30.075 -36.057 9.601 1.00 34.52 131 ASN A N 1
ATOM 649 C CA . ASN A 1 98 ? 28.718 -36.599 9.635 1.00 37.20 131 ASN A CA 1
ATOM 650 C C . ASN A 1 98 ? 28.545 -37.869 10.461 1.00 36.57 131 ASN A C 1
ATOM 651 O O . ASN A 1 98 ? 28.108 -38.898 9.949 1.00 32.23 131 ASN A O 1
ATOM 656 N N . PHE A 1 99 ? 28.847 -37.782 11.751 1.00 31.43 132 PHE A N 1
ATOM 657 C CA . PHE A 1 99 ? 28.742 -38.948 12.634 1.00 29.57 132 PHE A CA 1
ATOM 658 C C . PHE A 1 99 ? 27.313 -39.502 12.711 1.00 32.55 132 PHE A C 1
ATOM 659 O O . PHE A 1 99 ? 26.347 -38.749 12.788 1.00 38.81 132 PHE A O 1
ATOM 667 N N . GLN A 1 100 ? 27.189 -40.824 12.720 1.00 31.52 133 GLN A N 1
ATOM 668 C CA . GLN A 1 100 ? 25.888 -41.470 12.839 1.00 36.98 133 GLN A CA 1
ATOM 669 C C . GLN A 1 100 ? 25.857 -42.470 13.976 1.00 33.65 133 GLN A C 1
ATOM 670 O O . GLN A 1 100 ? 24.792 -42.787 14.494 1.00 45.05 133 GLN A O 1
ATOM 676 N N . TYR A 1 101 ? 27.019 -42.998 14.346 1.00 33.76 134 TYR A N 1
ATOM 677 C CA . TYR A 1 101 ? 27.053 -44.083 15.323 1.00 34.60 134 TYR A CA 1
ATOM 678 C C . TYR A 1 101 ? 27.694 -43.689 16.639 1.00 39.50 134 TYR A C 1
ATOM 679 O O . TYR A 1 101 ? 27.339 -44.231 17.679 1.00 33.19 134 TYR A O 1
ATOM 688 N N . VAL A 1 102 ? 28.636 -42.753 16.584 1.00 30.43 135 VAL A N 1
ATOM 689 C CA . VAL A 1 102 ? 29.437 -42.407 17.747 1.00 32.48 135 VAL A CA 1
ATOM 690 C C . VAL A 1 102 ? 29.540 -40.897 17.916 1.00 29.15 135 VAL A C 1
ATOM 691 O O . VAL A 1 102 ? 29.835 -40.171 16.966 1.00 34.32 135 VAL A O 1
ATOM 695 N N . TYR A 1 103 ? 29.297 -40.429 19.128 1.00 27.40 136 TYR A N 1
ATOM 696 C CA . TYR A 1 103 ? 29.547 -39.030 19.458 1.00 27.42 136 TYR A CA 1
ATOM 697 C C . TYR A 1 103 ? 30.414 -38.923 20.690 1.00 26.82 136 TYR A C 1
ATOM 698 O O . TYR A 1 103 ? 30.221 -39.647 21.666 1.00 29.86 136 TYR A O 1
ATOM 707 N N . SER A 1 104 ? 31.344 -37.980 20.646 1.00 20.88 137 SER A N 1
ATOM 708 C CA . SER A 1 104 ? 32.042 -37.544 21.834 1.00 22.21 137 SER A CA 1
ATOM 709 C C . SER A 1 104 ? 31.805 -36.050 21.999 1.00 25.86 137 SER A C 1
ATOM 710 O O . SER A 1 104 ? 31.466 -35.345 21.033 1.00 28.43 137 SER A O 1
ATOM 713 N N . GLY A 1 105 ? 31.985 -35.562 23.221 1.00 29.02 138 GLY A N 1
ATOM 714 C CA . GLY A 1 105 ? 31.805 -34.142 23.492 1.00 27.89 138 GLY A CA 1
ATOM 715 C C . GLY A 1 105 ? 31.754 -33.859 24.971 1.00 26.10 138 GLY A C 1
ATOM 716 O O . GLY A 1 105 ? 32.228 -34.664 25.771 1.00 25.74 138 GLY A O 1
ATOM 717 N N . TRP A 1 106 ? 31.183 -32.711 25.330 1.00 26.15 139 TRP A N 1
ATOM 718 C CA . TRP A 1 106 ? 31.088 -32.294 26.719 1.00 21.97 139 TRP A CA 1
ATOM 719 C C . TRP A 1 106 ? 29.767 -31.600 26.935 1.00 21.99 139 TRP A C 1
ATOM 720 O O . TRP A 1 106 ? 29.119 -31.162 25.982 1.00 22.44 139 TRP A O 1
ATOM 731 N N . PHE A 1 107 ? 29.393 -31.466 28.201 1.00 15.57 140 PHE A N 1
ATOM 732 C CA . PHE A 1 107 ? 28.251 -30.649 28.589 1.00 19.40 140 PHE A CA 1
ATOM 733 C C . PHE A 1 107 ? 28.447 -30.214 30.036 1.00 19.88 140 PHE A C 1
ATOM 734 O O . PHE A 1 107 ? 29.080 -30.922 30.813 1.00 20.55 140 PHE A O 1
ATOM 742 N N . TYR A 1 108 ? 27.913 -29.051 30.388 1.00 15.30 141 TYR A N 1
ATOM 743 C CA . TYR A 1 108 ? 28.157 -28.485 31.714 1.00 16.75 141 TYR A CA 1
ATOM 744 C C . TYR A 1 108 ? 27.176 -27.381 32.040 1.00 23.77 141 TYR A C 1
ATOM 745 O O . TYR A 1 108 ? 26.442 -26.893 31.160 1.00 18.10 141 TYR A O 1
ATOM 754 N N . LYS A 1 109 ? 27.174 -27.014 33.323 1.00 17.64 142 LYS A N 1
ATOM 755 C CA . LYS A 1 109 ? 26.438 -25.871 33.842 1.00 19.48 142 LYS A CA 1
ATOM 756 C C . LYS A 1 109 ? 27.379 -24.899 34.528 1.00 15.72 142 LYS A C 1
ATOM 757 O O . LYS A 1 109 ? 28.406 -25.303 35.085 1.00 17.10 142 LYS A O 1
ATOM 763 N N . HIS A 1 110 ? 27.027 -23.614 34.522 1.00 16.44 143 HIS A N 1
ATOM 764 C CA . HIS A 1 110 ? 27.718 -22.666 35.397 1.00 15.81 143 HIS A CA 1
ATOM 765 C C . HIS A 1 110 ? 27.184 -22.937 36.816 1.00 21.69 143 HIS A C 1
ATOM 766 O O . HIS A 1 110 ? 26.263 -22.274 37.267 1.00 21.18 143 HIS A O 1
ATOM 773 N N . ALA A 1 111 ? 27.730 -23.949 37.488 1.00 16.13 144 ALA A N 1
ATOM 774 C CA . ALA A 1 111 ? 27.147 -24.444 38.727 1.00 21.58 144 ALA A CA 1
ATOM 775 C C . ALA A 1 111 ? 27.299 -23.420 39.864 1.00 14.32 144 ALA A C 1
ATOM 776 O O . ALA A 1 111 ? 28.303 -22.711 39.951 1.00 15.95 144 ALA A O 1
ATOM 778 N N . ALA A 1 112 ? 26.273 -23.313 40.699 1.00 15.61 145 ALA A N 1
ATOM 779 C CA . ALA A 1 112 ? 26.383 -22.473 41.896 1.00 17.70 145 ALA A CA 1
ATOM 780 C C . ALA A 1 112 ? 27.500 -22.982 42.789 1.00 16.95 145 ALA A C 1
ATOM 781 O O . ALA A 1 112 ? 27.852 -24.163 42.762 1.00 16.79 145 ALA A O 1
ATOM 783 N N . SER A 1 113 ? 28.046 -22.089 43.606 1.00 18.20 146 SER A N 1
ATOM 784 C CA . SER A 1 113 ? 29.116 -22.479 44.510 1.00 15.01 146 SER A CA 1
ATOM 785 C C . SER A 1 113 ? 28.533 -23.263 45.679 1.00 22.86 146 SER A C 1
ATOM 786 O O . SER A 1 113 ? 27.412 -23.004 46.125 1.00 20.37 146 SER A O 1
ATOM 789 N N . GLU A 1 114 ? 29.291 -24.224 46.183 1.00 19.06 147 GLU A N 1
ATOM 790 C CA . GLU A 1 114 ? 28.897 -24.858 47.439 1.00 17.36 147 GLU A CA 1
ATOM 791 C C . GLU A 1 114 ? 29.492 -23.968 48.515 1.00 19.75 147 GLU A C 1
ATOM 792 O O . GLU A 1 114 ? 30.679 -23.658 48.489 1.00 17.09 147 GLU A O 1
ATOM 798 N N . LYS A 1 115 ? 28.663 -23.490 49.426 1.00 15.23 148 LYS A N 1
ATOM 799 C CA . LYS A 1 115 ? 29.128 -22.539 50.432 1.00 19.48 148 LYS A CA 1
ATOM 800 C C . LYS A 1 115 ? 28.778 -23.050 51.829 1.00 26.10 148 LYS A C 1
ATOM 801 O O . LYS A 1 115 ? 28.135 -22.342 52.601 1.00 23.94 148 LYS A O 1
ATOM 807 N N . ASP A 1 116 ? 29.161 -24.284 52.140 1.00 31.79 149 ASP A N 1
ATOM 808 C CA . ASP A 1 116 ? 28.732 -24.924 53.394 1.00 17.09 149 ASP A CA 1
ATOM 809 C C . ASP A 1 116 ? 29.811 -24.641 54.462 1.00 27.72 149 ASP A C 1
ATOM 810 O O . ASP A 1 116 ? 30.730 -25.430 54.664 1.00 21.53 149 ASP A O 1
ATOM 815 N N . PHE A 1 117 ? 29.736 -23.476 55.114 1.00 18.02 150 PHE A N 1
ATOM 816 C CA . PHE A 1 117 ? 30.764 -23.051 56.082 1.00 26.61 150 PHE A CA 1
ATOM 817 C C . PHE A 1 117 ? 30.863 -23.879 57.348 1.00 33.72 150 PHE A C 1
ATOM 818 O O . PHE A 1 117 ? 31.956 -24.040 57.872 1.00 22.50 150 PHE A O 1
ATOM 826 N N . SER A 1 118 ? 29.741 -24.357 57.881 1.00 18.23 151 SER A N 1
ATOM 827 C CA . SER A 1 118 ? 29.853 -25.179 59.080 1.00 21.11 151 SER A CA 1
ATOM 828 C C . SER A 1 118 ? 30.378 -26.610 58.864 1.00 37.99 151 SER A C 1
ATOM 829 O O . SER A 1 118 ? 30.851 -27.235 59.801 1.00 29.01 151 SER A O 1
ATOM 832 N N . ASN A 1 119 ? 30.324 -27.122 57.640 1.00 26.78 152 ASN A N 1
ATOM 833 C CA . ASN A 1 119 ? 31.004 -28.380 57.357 1.00 29.69 152 ASN A CA 1
ATOM 834 C C . ASN A 1 119 ? 32.331 -28.161 56.623 1.00 22.43 152 ASN A C 1
ATOM 835 O O . ASN A 1 119 ? 33.008 -29.060 56.146 1.00 25.27 152 ASN A O 1
ATOM 840 N N . LYS A 1 120 ? 32.678 -26.912 56.515 1.00 18.29 153 LYS A N 1
ATOM 841 C CA . LYS A 1 120 ? 33.979 -26.556 55.960 1.00 27.01 153 LYS A CA 1
ATOM 842 C C . LYS A 1 120 ? 34.189 -26.967 54.508 1.00 20.20 153 LYS A C 1
ATOM 843 O O . LYS A 1 120 ? 35.215 -27.559 54.179 1.00 21.49 153 LYS A O 1
ATOM 849 N N . LYS A 1 121 ? 33.208 -26.685 53.661 1.00 28.22 154 LYS A N 1
ATOM 850 C CA . LYS A 1 121 ? 33.293 -27.018 52.258 1.00 27.26 154 LYS A CA 1
ATOM 851 C C . LYS A 1 121 ? 32.966 -25.756 51.465 1.00 25.31 154 LYS A C 1
ATOM 852 O O . LYS A 1 121 ? 31.856 -25.228 51.544 1.00 21.73 154 LYS A O 1
ATOM 858 N N . ILE A 1 122 ? 33.931 -25.265 50.701 1.00 20.91 155 ILE A N 1
ATOM 859 C CA . ILE A 1 122 ? 33.624 -24.267 49.652 1.00 15.93 155 ILE A CA 1
ATOM 860 C C . ILE A 1 122 ? 34.114 -24.782 48.313 1.00 22.76 155 ILE A C 1
ATOM 861 O O . ILE A 1 122 ? 35.299 -25.092 48.156 1.00 21.64 155 ILE A O 1
ATOM 866 N N . LYS A 1 123 ? 33.206 -24.869 47.351 1.00 19.20 156 LYS A N 1
ATOM 867 C CA . LYS A 1 123 ? 33.571 -25.292 45.994 1.00 18.56 156 LYS A CA 1
ATOM 868 C C . LYS A 1 123 ? 32.864 -24.403 44.976 1.00 21.13 156 LYS A C 1
ATOM 869 O O . LYS A 1 123 ? 31.688 -24.014 45.156 1.00 22.05 156 LYS A O 1
ATOM 875 N N . SER A 1 124 ? 33.561 -24.104 43.894 1.00 16.99 157 SER A N 1
ATOM 876 C CA . SER A 1 124 ? 33.053 -23.154 42.915 1.00 19.81 157 SER A CA 1
ATOM 877 C C . SER A 1 124 ? 33.555 -23.552 41.534 1.00 24.56 157 SER A C 1
ATOM 878 O O . SER A 1 124 ? 34.547 -24.262 41.422 1.00 17.15 157 SER A O 1
ATOM 881 N N . GLY A 1 125 ? 32.880 -23.099 40.485 1.00 16.62 158 GLY A N 1
ATOM 882 C CA . GLY A 1 125 ? 33.292 -23.445 39.135 1.00 17.49 158 GLY A CA 1
ATOM 883 C C . GLY A 1 125 ? 32.284 -24.278 38.354 1.00 20.08 158 GLY A C 1
ATOM 884 O O . GLY A 1 125 ? 31.226 -24.643 38.874 1.00 19.40 158 GLY A O 1
ATOM 885 N N . ASP A 1 126 ? 32.594 -24.555 37.087 1.00 20.12 159 ASP A N 1
ATOM 886 C CA . ASP A 1 126 ? 31.673 -25.318 36.251 1.00 19.28 159 ASP A CA 1
ATOM 887 C C . ASP A 1 126 ? 31.558 -26.739 36.795 1.00 15.02 159 ASP A C 1
ATOM 888 O O . ASP A 1 126 ? 32.498 -27.253 37.432 1.00 16.31 159 ASP A O 1
ATOM 893 N N . ASP A 1 127 ? 30.420 -27.373 36.528 1.00 14.24 160 ASP A N 1
ATOM 894 C CA . ASP A 1 127 ? 30.231 -28.795 36.801 1.00 15.58 160 ASP A CA 1
ATOM 895 C C . ASP A 1 127 ? 29.669 -29.441 35.533 1.00 18.85 160 ASP A C 1
ATOM 896 O O . ASP A 1 127 ? 28.797 -28.877 34.880 1.00 20.95 160 ASP A O 1
ATOM 901 N N . GLY A 1 128 ? 30.143 -30.630 35.188 1.00 18.96 161 GLY A N 1
ATOM 902 C CA . GLY A 1 128 ? 29.750 -31.223 33.918 1.00 13.09 161 GLY A CA 1
ATOM 903 C C . GLY A 1 128 ? 30.564 -32.480 33.630 1.00 23.73 161 GLY A C 1
ATOM 904 O O . GLY A 1 128 ? 31.225 -32.990 34.521 1.00 19.01 161 GLY A O 1
ATOM 905 N N . TYR A 1 129 ? 30.483 -32.982 32.397 1.00 19.84 162 TYR A N 1
ATOM 906 C CA . TYR A 1 129 ? 31.166 -34.204 31.960 1.00 17.45 162 TYR A CA 1
ATOM 907 C C . TYR A 1 129 ? 31.745 -34.049 30.575 1.00 23.94 162 TYR A C 1
ATOM 908 O O . TYR A 1 129 ? 31.180 -33.340 29.734 1.00 22.10 162 TYR A O 1
ATOM 917 N N . ILE A 1 130 ? 32.850 -34.746 30.326 1.00 19.61 163 ILE A N 1
ATOM 918 C CA . ILE A 1 130 ? 33.180 -35.147 28.961 1.00 19.18 163 ILE A CA 1
ATOM 919 C C . ILE A 1 130 ? 32.726 -36.602 28.792 1.00 27.85 163 ILE A C 1
ATOM 920 O O . ILE A 1 130 ? 32.547 -37.325 29.779 1.00 23.04 163 ILE A O 1
ATOM 925 N N . PHE A 1 131 ? 32.506 -37.027 27.553 1.00 26.49 164 PHE A N 1
ATOM 926 C CA . PHE A 1 131 ? 32.028 -38.384 27.317 1.00 18.49 164 PHE A CA 1
ATOM 927 C C . PHE A 1 131 ? 32.244 -38.771 25.856 1.00 22.11 164 PHE A C 1
ATOM 928 O O . PHE A 1 131 ? 32.449 -37.910 25.008 1.00 22.33 164 PHE A O 1
ATOM 936 N N . TYR A 1 132 ? 32.214 -40.068 25.579 1.00 20.01 165 TYR A N 1
ATOM 937 C CA . TYR A 1 132 ? 31.835 -40.551 24.252 1.00 19.96 165 TYR A CA 1
ATOM 938 C C . TYR A 1 132 ? 30.852 -41.668 24.478 1.00 26.23 165 TYR A C 1
ATOM 939 O O . TYR A 1 132 ? 30.859 -42.311 25.530 1.00 30.37 165 TYR A O 1
ATOM 948 N N . HIS A 1 133 ? 29.967 -41.874 23.512 1.00 24.99 166 HIS A N 1
ATOM 949 C CA . HIS A 1 133 ? 29.163 -43.080 23.486 1.00 30.22 166 HIS A CA 1
ATOM 950 C C . HIS A 1 133 ? 28.838 -43.436 22.037 1.00 35.50 166 HIS A C 1
ATOM 951 O O . HIS A 1 133 ? 28.891 -42.585 21.148 1.00 30.28 166 HIS A O 1
ATOM 958 N N . GLY A 1 134 ? 28.524 -44.699 21.805 1.00 32.15 167 GLY A N 1
ATOM 959 C CA . GLY A 1 134 ? 28.198 -45.156 20.475 1.00 28.33 167 GLY A CA 1
ATOM 960 C C . GLY A 1 134 ? 27.149 -46.249 20.489 1.00 37.98 167 GLY A C 1
ATOM 961 O O . GLY A 1 134 ? 26.890 -46.881 21.520 1.00 36.47 167 GLY A O 1
ATOM 962 N N . GLU A 1 135 ? 26.536 -46.465 19.333 1.00 39.15 168 GLU A N 1
ATOM 963 C CA . GLU A 1 135 ? 25.656 -47.605 19.140 1.00 41.50 168 GLU A CA 1
ATOM 964 C C . GLU A 1 135 ? 26.226 -48.548 18.068 1.00 41.50 168 GLU A C 1
ATOM 965 O O . GLU A 1 135 ? 27.091 -48.147 17.283 1.00 37.22 168 GLU A O 1
ATOM 971 N N . LYS A 1 136 ? 25.736 -49.792 18.049 1.00 39.26 169 LYS A N 1
ATOM 972 C CA . LYS A 1 136 ? 26.108 -50.799 17.032 1.00 35.59 169 LYS A CA 1
ATOM 973 C C . LYS A 1 136 ? 27.591 -51.112 16.960 1.00 36.58 169 LYS A C 1
ATOM 974 O O . LYS A 1 136 ? 28.218 -50.887 15.924 1.00 36.48 169 LYS A O 1
ATOM 980 N N . PRO A 1 137 ? 28.163 -51.632 18.050 1.00 35.81 170 PRO A N 1
ATOM 981 C CA . PRO A 1 137 ? 29.585 -51.975 17.983 1.00 39.77 170 PRO A CA 1
ATOM 982 C C . PRO A 1 137 ? 29.791 -53.041 16.889 1.00 45.37 170 PRO A C 1
ATOM 983 O O . PRO A 1 137 ? 28.986 -53.954 16.735 1.00 41.99 170 PRO A O 1
ATOM 987 N N . SER A 1 138 ? 30.860 -52.899 16.121 1.00 37.79 171 SER A N 1
ATOM 988 C CA . SER A 1 138 ? 30.987 -53.591 14.853 1.00 44.43 171 SER A CA 1
ATOM 989 C C . SER A 1 138 ? 31.264 -55.091 14.983 1.00 49.02 171 SER A C 1
ATOM 990 O O . SER A 1 138 ? 31.971 -55.520 15.892 1.00 42.61 171 SER A O 1
ATOM 993 N N . ARG A 1 139 ? 30.698 -55.884 14.079 1.00 40.88 172 ARG A N 1
ATOM 994 C CA . ARG A 1 139 ? 30.994 -57.314 14.052 1.00 43.46 172 ARG A CA 1
ATOM 995 C C . ARG A 1 139 ? 31.802 -57.634 12.803 1.00 50.41 172 ARG A C 1
ATOM 996 O O . ARG A 1 139 ? 32.324 -58.742 12.651 1.00 60.17 172 ARG A O 1
ATOM 1004 N N . GLN A 1 140 ? 31.901 -56.652 11.912 1.00 40.90 173 GLN A N 1
ATOM 1005 C CA . GLN A 1 140 ? 32.789 -56.743 10.763 1.00 41.72 173 GLN A CA 1
ATOM 1006 C C . GLN A 1 140 ? 33.645 -55.487 10.574 1.00 46.04 173 GLN A C 1
ATOM 1007 O O . GLN A 1 140 ? 33.237 -54.365 10.907 1.00 51.63 173 GLN A O 1
ATOM 1013 N N . LEU A 1 141 ? 34.830 -55.693 10.019 1.00 45.62 174 LEU A N 1
ATOM 1014 C CA . LEU A 1 141 ? 35.760 -54.619 9.706 1.00 46.19 174 LEU A CA 1
ATOM 1015 C C . LEU A 1 141 ? 36.352 -54.852 8.325 1.00 48.27 174 LEU A C 1
ATOM 1016 O O . LEU A 1 141 ? 36.337 -55.973 7.813 1.00 45.80 174 LEU A O 1
ATOM 1021 N N . PRO A 1 142 ? 36.888 -53.792 7.713 1.00 50.77 175 PRO A N 1
ATOM 1022 C CA . PRO A 1 142 ? 37.606 -54.047 6.463 1.00 46.66 175 PRO A CA 1
ATOM 1023 C C . PRO A 1 142 ? 38.652 -55.129 6.705 1.00 44.42 175 PRO A C 1
ATOM 1024 O O . PRO A 1 142 ? 39.294 -55.157 7.754 1.00 50.55 175 PRO A O 1
ATOM 1028 N N . ALA A 1 143 ? 38.826 -56.014 5.739 1.00 50.55 176 ALA A N 1
ATOM 1029 C CA . ALA A 1 143 ? 39.770 -57.102 5.894 1.00 53.89 176 ALA A CA 1
ATOM 1030 C C . ALA A 1 143 ? 41.213 -56.614 5.818 1.00 58.73 176 ALA A C 1
ATOM 1031 O O . ALA A 1 143 ? 42.117 -57.225 6.393 1.00 58.53 176 ALA A O 1
ATOM 1033 N N . SER A 1 144 ? 41.432 -55.508 5.116 1.00 44.97 177 SER A N 1
ATOM 1034 C CA . SER A 1 144 ? 42.794 -55.069 4.827 1.00 51.42 177 SER A CA 1
ATOM 1035 C C . SER A 1 144 ? 42.869 -53.566 4.533 1.00 45.08 177 SER A C 1
ATOM 1036 O O . SER A 1 144 ? 41.841 -52.882 4.446 1.00 51.40 177 SER A O 1
ATOM 1039 N N . GLY A 1 145 ? 44.090 -53.058 4.379 1.00 47.53 178 GLY A N 1
ATOM 1040 C CA . GLY A 1 145 ? 44.303 -51.658 4.035 1.00 48.84 178 GLY A CA 1
ATOM 1041 C C . GLY A 1 145 ? 44.374 -50.679 5.205 1.00 51.57 178 GLY A C 1
ATOM 1042 O O . GLY A 1 145 ? 43.838 -50.928 6.283 1.00 49.11 178 GLY A O 1
ATOM 1043 N N . LYS A 1 146 ? 45.052 -49.554 4.973 1.00 45.08 179 LYS A N 1
ATOM 1044 C CA . LYS A 1 146 ? 45.139 -48.469 5.933 1.00 45.21 179 LYS A CA 1
ATOM 1045 C C . LYS A 1 146 ? 44.070 -47.431 5.608 1.00 56.49 179 LYS A C 1
ATOM 1046 O O . LYS A 1 146 ? 43.919 -47.027 4.451 1.00 49.07 179 LYS A O 1
ATOM 1052 N N . VAL A 1 147 ? 43.326 -47.014 6.628 1.00 42.71 180 VAL A N 1
ATOM 1053 C CA . VAL A 1 147 ? 42.201 -46.118 6.434 1.00 35.63 180 VAL A CA 1
ATOM 1054 C C . VAL A 1 147 ? 42.327 -44.924 7.380 1.00 38.55 180 VAL A C 1
ATOM 1055 O O . VAL A 1 147 ? 42.644 -45.083 8.562 1.00 38.84 180 VAL A O 1
ATOM 1059 N N . ILE A 1 148 ? 42.111 -43.728 6.844 1.00 40.42 181 ILE A N 1
ATOM 1060 C CA . ILE A 1 148 ? 42.195 -42.506 7.621 1.00 37.36 181 ILE A CA 1
ATOM 1061 C C . ILE A 1 148 ? 40.880 -42.215 8.347 1.00 39.39 181 ILE A C 1
ATOM 1062 O O . ILE A 1 148 ? 39.820 -42.175 7.728 1.00 37.68 181 ILE A O 1
ATOM 1067 N N . TYR A 1 149 ? 40.959 -42.042 9.661 1.00 30.09 182 TYR A N 1
ATOM 1068 C CA . TYR A 1 149 ? 39.822 -41.596 10.466 1.00 29.03 182 TYR A CA 1
ATOM 1069 C C . TYR A 1 149 ? 40.177 -40.245 11.037 1.00 32.79 182 TYR A C 1
ATOM 1070 O O . TYR A 1 149 ? 41.311 -40.042 11.501 1.00 33.23 182 TYR A O 1
ATOM 1079 N N . LYS A 1 150 ? 39.214 -39.332 11.023 1.00 31.27 183 LYS A N 1
ATOM 1080 C CA . LYS A 1 150 ? 39.374 -38.032 11.670 1.00 26.23 183 LYS A CA 1
ATOM 1081 C C . LYS A 1 150 ? 38.126 -37.695 12.445 1.00 35.01 183 LYS A C 1
ATOM 1082 O O . LYS A 1 150 ? 37.060 -38.195 12.130 1.00 27.99 183 LYS A O 1
ATOM 1088 N N . GLY A 1 151 ? 38.264 -36.812 13.431 1.00 26.69 184 GLY A N 1
ATOM 1089 C CA . GLY A 1 151 ? 37.155 -36.410 14.266 1.00 23.44 184 GLY A CA 1
ATOM 1090 C C . GLY A 1 151 ? 37.616 -35.416 15.322 1.00 28.36 184 GLY A C 1
ATOM 1091 O O . GLY A 1 151 ? 38.426 -34.527 15.047 1.00 25.36 184 GLY A O 1
ATOM 1092 N N . VAL A 1 152 ? 37.100 -35.567 16.532 1.00 26.69 185 VAL A N 1
ATOM 1093 C CA . VAL A 1 152 ? 37.357 -34.589 17.575 1.00 20.63 185 VAL A CA 1
ATOM 1094 C C . VAL A 1 152 ? 37.846 -35.283 18.829 1.00 28.17 185 VAL A C 1
ATOM 1095 O O . VAL A 1 152 ? 37.753 -36.509 18.937 1.00 24.52 185 VAL A O 1
ATOM 1099 N N . TRP A 1 153 ? 38.365 -34.494 19.772 1.00 23.98 186 TRP A N 1
ATOM 1100 C CA . TRP A 1 153 ? 38.703 -34.993 21.096 1.00 19.95 186 TRP A CA 1
ATOM 1101 C C . TRP A 1 153 ? 38.475 -33.939 22.145 1.00 22.88 186 TRP A C 1
ATOM 1102 O O . TRP A 1 153 ? 38.393 -32.756 21.833 1.00 2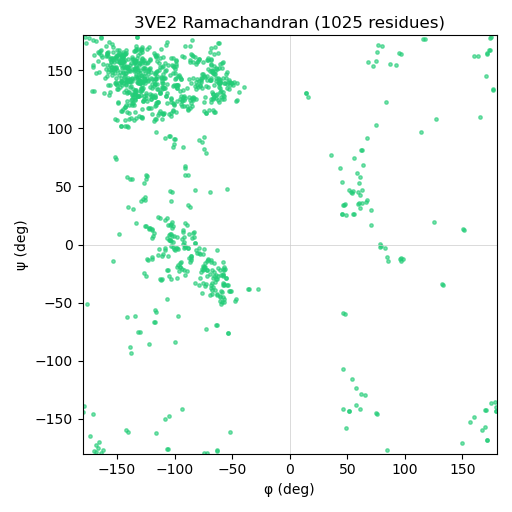5.40 186 TRP A O 1
ATOM 1113 N N . HIS A 1 154 ? 38.387 -34.374 23.396 1.00 22.12 187 HIS A N 1
ATOM 1114 C CA . HIS A 1 154 ? 38.012 -33.502 24.493 1.00 16.82 187 HIS A CA 1
ATOM 1115 C C . HIS A 1 154 ? 38.780 -33.925 25.723 1.00 27.16 187 HIS A C 1
ATOM 1116 O O . HIS A 1 154 ? 39.227 -35.069 25.793 1.00 23.15 187 HIS A O 1
ATOM 1123 N N . PHE A 1 155 ? 38.922 -33.023 26.695 1.00 15.97 188 PHE A N 1
ATOM 1124 C CA . PHE A 1 155 ? 39.718 -33.323 27.879 1.00 16.69 188 PHE A CA 1
ATOM 1125 C C . PHE A 1 155 ? 39.132 -32.667 29.134 1.00 24.98 188 PHE A C 1
ATOM 1126 O O . PHE A 1 155 ? 38.388 -31.700 29.053 1.00 21.71 188 PHE A O 1
ATOM 1134 N N . VAL A 1 156 ? 39.465 -33.237 30.285 1.00 25.69 189 VAL A N 1
ATOM 1135 C CA . VAL A 1 156 ? 39.164 -32.636 31.572 1.00 18.22 189 VAL A CA 1
ATOM 1136 C C . VAL A 1 156 ? 40.400 -32.889 32.427 1.00 20.88 189 VAL A C 1
ATOM 1137 O O . VAL A 1 156 ? 41.060 -33.935 32.272 1.00 27.04 189 VAL A O 1
ATOM 1141 N N . THR A 1 157 ? 40.773 -31.909 33.252 1.00 20.65 190 THR A N 1
ATOM 1142 C CA . THR A 1 157 ? 42.006 -32.011 34.047 1.00 23.06 190 THR A CA 1
ATOM 1143 C C . THR A 1 157 ? 41.718 -32.249 35.534 1.00 25.24 190 THR A C 1
ATOM 1144 O O . THR A 1 157 ? 40.564 -32.181 35.979 1.00 22.19 190 THR A O 1
ATOM 1148 N N . ASP A 1 158 ? 42.779 -32.516 36.292 1.00 24.43 191 ASP A N 1
ATOM 1149 C CA . ASP A 1 158 ? 42.710 -32.482 37.751 1.00 29.53 191 ASP A CA 1
ATOM 1150 C C . ASP A 1 158 ? 42.587 -31.032 38.222 1.00 28.12 191 ASP A C 1
ATOM 1151 O O . ASP A 1 158 ? 42.537 -30.105 37.412 1.00 23.60 191 ASP A O 1
ATOM 1156 N N . THR A 1 159 ? 42.519 -30.835 39.530 1.00 20.28 192 THR A N 1
ATOM 1157 C CA . THR A 1 159 ? 42.569 -29.475 40.071 1.00 25.70 192 THR A CA 1
ATOM 1158 C C . THR A 1 159 ? 43.685 -29.424 41.088 1.00 24.90 192 THR A C 1
ATOM 1159 O O . THR A 1 159 ? 43.862 -30.370 41.843 1.00 28.80 192 THR A O 1
ATOM 1163 N N . LYS A 1 160 ? 44.418 -28.320 41.122 1.00 25.06 193 LYS A N 1
ATOM 1164 C CA . LYS A 1 160 ? 45.507 -28.170 42.084 1.00 21.46 193 LYS A CA 1
ATOM 1165 C C . LYS A 1 160 ? 45.639 -26.703 42.406 1.00 22.20 193 LYS A C 1
ATOM 1166 O O . LYS A 1 160 ? 45.648 -25.862 41.496 1.00 24.77 193 LYS A O 1
ATOM 1172 N N . LYS A 1 161 ? 45.747 -26.379 43.694 1.00 25.65 194 LYS A N 1
ATOM 1173 C CA . LYS A 1 161 ? 45.918 -24.990 44.095 1.00 20.21 194 LYS A CA 1
ATOM 1174 C C . LYS A 1 161 ? 47.170 -24.343 43.464 1.00 22.33 194 LYS A C 1
ATOM 1175 O O . LYS A 1 161 ? 48.250 -24.921 43.487 1.00 29.37 194 LYS A O 1
ATOM 1181 N N . GLY A 1 162 ? 47.005 -23.154 42.883 1.00 26.90 195 GLY A N 1
ATOM 1182 C CA . GLY A 1 162 ? 48.106 -22.456 42.224 1.00 29.66 195 GLY A CA 1
ATOM 1183 C C . GLY A 1 162 ? 48.357 -22.883 40.778 1.00 32.56 195 GLY A C 1
ATOM 1184 O O . GLY A 1 162 ? 49.107 -22.246 40.046 1.00 28.23 195 GLY A O 1
ATOM 1185 N N . GLN A 1 163 ? 47.724 -23.970 40.358 1.00 28.20 196 GLN A N 1
ATOM 1186 C CA . GLN A 1 163 ? 47.884 -24.471 38.981 1.00 29.29 196 GLN A CA 1
ATOM 1187 C C . GLN A 1 163 ? 47.045 -23.699 37.963 1.00 34.07 196 GLN A C 1
ATOM 1188 O O . GLN A 1 163 ? 45.877 -23.399 38.226 1.00 35.27 196 GLN A O 1
ATOM 1194 N N . ASP A 1 164 ? 47.636 -23.358 36.816 1.00 26.56 197 ASP A N 1
ATOM 1195 C CA . ASP A 1 164 ? 46.854 -22.846 35.679 1.00 26.02 197 ASP A CA 1
ATOM 1196 C C . ASP A 1 164 ? 47.348 -23.482 34.377 1.00 24.32 197 ASP A C 1
ATOM 1197 O O . ASP A 1 164 ? 48.465 -23.979 34.313 1.00 22.75 197 ASP A O 1
ATOM 1202 N N . PHE A 1 165 ? 46.506 -23.455 33.349 1.00 21.22 198 PHE A N 1
ATOM 1203 C CA . PHE A 1 165 ? 46.883 -23.941 32.025 1.00 24.07 198 PHE A CA 1
ATOM 1204 C C . PHE A 1 165 ? 46.654 -22.823 31.013 1.00 26.38 198 PHE A C 1
ATOM 1205 O O . PHE A 1 165 ? 45.867 -22.966 30.072 1.00 20.69 198 PHE A O 1
ATOM 1213 N N . ARG A 1 166 ? 47.327 -21.699 31.229 1.00 16.35 199 ARG A N 1
ATOM 1214 C CA . ARG A 1 166 ? 47.059 -20.484 30.459 1.00 25.04 199 ARG A CA 1
ATOM 1215 C C . ARG A 1 166 ? 47.283 -20.643 28.949 1.00 30.62 199 ARG A C 1
ATOM 1216 O O . ARG A 1 166 ? 46.733 -19.869 28.170 1.00 24.81 199 ARG A O 1
ATOM 1224 N N . GLU A 1 167 ? 48.080 -21.629 28.539 1.00 21.28 200 GLU A N 1
ATOM 1225 C CA . GLU A 1 167 ? 48.254 -21.889 27.094 1.00 30.91 200 GLU A CA 1
ATOM 1226 C C . GLU A 1 167 ? 46.947 -22.339 26.435 1.00 23.86 200 GLU A C 1
ATOM 1227 O O . GLU A 1 167 ? 46.723 -22.098 25.259 1.00 30.09 200 GLU A O 1
ATOM 1233 N N . ILE A 1 168 ? 46.087 -23.002 27.197 1.00 22.44 201 ILE A N 1
ATOM 1234 C CA A ILE A 1 168 ? 44.851 -23.550 26.646 0.50 24.78 201 ILE A CA 1
ATOM 1235 C CA B ILE A 1 168 ? 44.845 -23.551 26.634 0.50 24.09 201 ILE A CA 1
ATOM 1236 C C . ILE A 1 168 ? 43.606 -22.811 27.149 1.00 24.00 201 ILE A C 1
ATOM 1237 O O . ILE A 1 168 ? 42.630 -22.651 26.428 1.00 21.93 201 ILE A O 1
ATOM 1246 N N . ILE A 1 169 ? 43.653 -22.336 28.387 1.00 18.98 202 ILE A N 1
ATOM 1247 C CA . ILE A 1 169 ? 42.489 -21.690 29.003 1.00 20.01 202 ILE A CA 1
ATOM 1248 C C . ILE A 1 169 ? 42.953 -20.492 29.784 1.00 23.87 202 ILE A C 1
ATOM 1249 O O . ILE A 1 169 ? 43.784 -20.606 30.691 1.00 22.72 202 ILE A O 1
ATOM 1254 N N . GLN A 1 170 ? 42.437 -19.332 29.400 1.00 22.05 203 GLN A N 1
ATOM 1255 C CA . GLN A 1 170 ? 42.768 -18.088 30.071 1.00 22.72 203 GLN A CA 1
ATOM 1256 C C . GLN A 1 170 ? 42.302 -18.226 31.515 1.00 20.74 203 GLN A C 1
ATOM 1257 O O . GLN A 1 170 ? 41.144 -18.514 31.770 1.00 26.65 203 GLN A O 1
ATOM 1263 N N . PRO A 1 171 ? 43.223 -18.065 32.465 1.00 26.41 204 PRO A N 1
ATOM 1264 C CA . PRO A 1 171 ? 42.950 -18.431 33.865 1.00 26.01 204 PRO A CA 1
ATOM 1265 C C . PRO A 1 171 ? 42.275 -17.350 34.732 1.00 29.72 204 PRO A C 1
ATOM 1266 O O . PRO A 1 171 ? 42.506 -17.356 35.934 1.00 38.63 204 PRO A O 1
ATOM 1270 N N . SER A 1 172 ? 41.423 -16.496 34.172 1.00 33.06 205 SER A N 1
ATOM 1271 C CA . SER A 1 172 ? 40.717 -15.514 35.017 1.00 42.38 205 SER A CA 1
ATOM 1272 C C . SER A 1 172 ? 39.805 -16.146 36.074 1.00 41.62 205 SER A C 1
ATOM 1273 O O . SER A 1 172 ? 39.588 -15.563 37.132 1.00 40.35 205 SER A O 1
ATOM 1276 N N . LYS A 1 173 ? 39.296 -17.343 35.825 1.00 19.97 206 LYS A N 1
ATOM 1277 C CA . LYS A 1 173 ? 38.415 -17.955 36.829 1.00 26.74 206 LYS A CA 1
ATOM 1278 C C . LYS A 1 173 ? 39.047 -19.128 37.577 1.00 23.19 206 LYS A C 1
ATOM 1279 O O . LYS A 1 173 ? 38.346 -19.969 38.140 1.00 21.68 206 LYS A O 1
ATOM 1285 N N . LYS A 1 174 ? 40.368 -19.188 37.586 1.00 23.51 207 LYS A N 1
ATOM 1286 C CA . LYS A 1 174 ? 41.060 -20.269 38.279 1.00 13.67 207 LYS A CA 1
ATOM 1287 C C . LYS A 1 174 ? 40.762 -21.657 37.696 1.00 23.37 207 LYS A C 1
ATOM 1288 O O . LYS A 1 174 ? 40.683 -22.661 38.414 1.00 21.76 207 LYS A O 1
ATOM 1294 N N . GLN A 1 175 ? 40.606 -21.703 36.380 1.00 16.07 208 GLN A N 1
ATOM 1295 C CA . GLN A 1 175 ? 40.520 -22.982 35.684 1.00 21.22 208 GLN A CA 1
ATOM 1296 C C . GLN A 1 175 ? 41.791 -23.812 35.894 1.00 19.57 208 GLN A C 1
ATOM 1297 O O . GLN A 1 175 ? 42.892 -23.345 35.634 1.00 22.59 208 GLN A O 1
ATOM 1303 N N . GLY A 1 176 ? 41.624 -25.050 36.342 1.00 18.00 209 GLY A N 1
ATOM 1304 C CA . GLY A 1 176 ? 42.745 -25.900 36.665 1.00 14.30 209 GLY A CA 1
ATOM 1305 C C . GLY A 1 176 ? 43.090 -25.881 38.143 1.00 30.54 209 GLY A C 1
ATOM 1306 O O . GLY A 1 176 ? 43.864 -26.719 38.614 1.00 24.45 209 GLY A O 1
ATOM 1307 N N . ASP A 1 177 ? 42.499 -24.938 38.880 1.00 21.91 210 ASP A N 1
ATOM 1308 C CA . ASP A 1 177 ? 42.857 -24.713 40.280 1.00 25.23 210 ASP A CA 1
ATOM 1309 C C . ASP A 1 177 ? 41.600 -24.986 41.127 1.00 27.80 210 ASP A C 1
ATOM 1310 O O . ASP A 1 177 ? 41.536 -25.969 41.847 1.00 22.32 210 ASP A O 1
ATOM 1315 N N . ARG A 1 178 ? 40.573 -24.157 40.975 1.00 18.25 211 ARG A N 1
ATOM 1316 C CA . ARG A 1 178 ? 39.302 -24.369 41.677 1.00 19.00 211 ARG A CA 1
ATOM 1317 C C . ARG A 1 178 ? 38.357 -25.380 41.020 1.00 24.95 211 ARG A C 1
ATOM 1318 O O . ARG A 1 178 ? 37.632 -26.100 41.702 1.00 20.29 211 ARG A O 1
ATOM 1326 N N . TYR A 1 179 ? 38.372 -25.449 39.696 1.00 15.58 212 TYR A N 1
ATOM 1327 C CA . TYR A 1 179 ? 37.608 -26.468 38.999 1.00 16.30 212 TYR A CA 1
ATOM 1328 C C . TYR A 1 179 ? 38.409 -26.919 37.776 1.00 22.56 212 TYR A C 1
ATOM 1329 O O . TYR A 1 179 ? 39.278 -26.194 37.307 1.00 21.53 212 TYR A O 1
ATOM 1338 N N . SER A 1 180 ? 38.138 -28.121 37.298 1.00 16.44 213 SER A N 1
ATOM 1339 C CA . SER A 1 180 ? 38.928 -28.708 36.202 1.00 22.32 213 SER A CA 1
ATOM 1340 C C . SER A 1 180 ? 39.062 -27.808 34.974 1.00 19.48 213 SER A C 1
ATOM 1341 O O . SER A 1 180 ? 38.091 -27.183 34.525 1.00 16.68 213 SER A O 1
ATOM 1344 N N . GLY A 1 181 ? 40.249 -27.800 34.384 1.00 22.65 214 GLY A N 1
ATOM 1345 C CA . GLY A 1 181 ? 40.365 -27.359 33.009 1.00 21.60 214 GLY A CA 1
ATOM 1346 C C . GLY A 1 181 ? 39.541 -28.331 32.168 1.00 16.95 214 GLY A C 1
ATOM 1347 O O . GLY A 1 181 ? 39.518 -29.523 32.438 1.00 20.58 214 GLY A O 1
ATOM 1348 N N . PHE A 1 182 ? 38.818 -27.825 31.181 1.00 17.61 215 PHE A N 1
ATOM 1349 C CA . PHE A 1 182 ? 38.146 -28.711 30.245 1.00 21.07 215 PHE A CA 1
ATOM 1350 C C . PHE A 1 182 ? 37.910 -28.012 28.925 1.00 23.97 215 PHE A C 1
ATOM 1351 O O . PHE A 1 182 ? 37.914 -26.775 28.839 1.00 19.83 215 PHE A O 1
ATOM 1359 N N . SER A 1 183 ? 37.731 -28.812 27.885 1.00 17.73 216 SER A N 1
ATOM 1360 C CA . SER A 1 183 ? 37.753 -28.271 26.532 1.00 27.03 216 SER A CA 1
ATOM 1361 C C . SER A 1 183 ? 36.523 -27.431 26.197 1.00 23.93 216 SER A C 1
ATOM 1362 O O . SER A 1 183 ? 36.545 -26.668 25.245 1.00 30.36 216 SER A O 1
ATOM 1365 N N . GLY A 1 184 ? 35.482 -27.524 27.019 1.00 23.32 217 GLY A N 1
ATOM 1366 C CA . GLY A 1 184 ? 34.298 -26.708 26.856 1.00 18.34 217 GLY A CA 1
ATOM 1367 C C . GLY A 1 184 ? 34.306 -25.377 27.616 1.00 27.48 217 GLY A C 1
ATOM 1368 O O . GLY A 1 184 ? 33.346 -24.617 27.565 1.00 23.13 217 GLY A O 1
ATOM 1369 N N . ASP A 1 185 ? 35.358 -25.092 28.363 1.00 19.98 218 ASP A N 1
ATOM 1370 C CA . ASP A 1 185 ? 35.366 -23.854 29.158 1.00 20.89 218 ASP A CA 1
ATOM 1371 C C . ASP A 1 185 ? 35.161 -22.594 28.310 1.00 22.71 218 ASP A C 1
ATOM 1372 O O . ASP A 1 185 ? 35.740 -22.451 27.229 1.00 21.93 218 ASP A O 1
ATOM 1377 N N . GLY A 1 186 ? 34.375 -21.659 28.820 1.00 21.66 219 GLY A N 1
ATOM 1378 C CA . GLY A 1 186 ? 34.200 -20.373 28.147 1.00 22.48 219 GLY A CA 1
ATOM 1379 C C . GLY A 1 186 ? 35.493 -19.602 27.904 1.00 30.43 219 GLY A C 1
ATOM 1380 O O . GLY A 1 186 ? 35.523 -18.719 27.052 1.00 27.00 219 GLY A O 1
ATOM 1381 N N . SER A 1 187 ? 36.568 -19.926 28.624 1.00 25.15 220 SER A N 1
ATOM 1382 C CA . SER A 1 187 ? 37.848 -19.243 28.385 1.00 24.31 220 SER A CA 1
ATOM 1383 C C . SER A 1 187 ? 38.858 -20.050 27.557 1.00 27.16 220 SER A C 1
ATOM 1384 O O . SER A 1 187 ? 40.057 -19.723 27.548 1.00 27.19 220 SER A O 1
ATOM 1387 N N . GLU A 1 188 ? 38.386 -21.092 26.874 1.00 24.85 221 GLU A N 1
ATOM 1388 C CA . GLU A 1 188 ? 39.220 -21.801 25.875 1.00 30.97 221 GLU A CA 1
ATOM 1389 C C . GLU A 1 188 ? 39.200 -20.938 24.621 1.00 27.98 221 GLU A C 1
ATOM 1390 O O . GLU A 1 188 ? 38.343 -21.088 23.769 1.00 28.68 221 GLU A O 1
ATOM 1396 N N . GLU A 1 189 ? 40.142 -20.019 24.512 1.00 28.34 222 GLU A N 1
ATOM 1397 C CA . GLU A 1 189 ? 39.996 -18.966 23.518 1.00 37.18 222 GLU A CA 1
ATOM 1398 C C . GLU A 1 189 ? 41.141 -18.936 22.530 1.00 32.26 222 GLU A C 1
ATOM 1399 O O . GLU A 1 189 ? 41.306 -17.971 21.790 1.00 29.30 222 GLU A O 1
ATOM 1405 N N . TYR A 1 190 ? 41.925 -20.006 22.505 1.00 25.25 223 TYR A N 1
ATOM 1406 C CA . TYR A 1 190 ? 43.092 -20.022 21.646 1.00 28.27 223 TYR A CA 1
ATOM 1407 C C . TYR A 1 190 ? 42.935 -20.959 20.453 1.00 27.76 223 TYR A C 1
ATOM 1408 O O . TYR A 1 190 ? 43.817 -21.041 19.597 1.00 26.22 223 TYR A O 1
ATOM 1417 N N . SER A 1 191 ? 41.808 -21.666 20.381 1.00 23.50 224 SER A N 1
ATOM 1418 C CA . SER A 1 191 ? 41.564 -22.484 19.192 1.00 33.17 224 SER A CA 1
ATOM 1419 C C . SER A 1 191 ? 40.809 -21.626 18.183 1.00 29.39 224 SER A C 1
ATOM 1420 O O . SER A 1 191 ? 40.357 -20.520 18.508 1.00 31.65 224 SER A O 1
ATOM 1423 N N . ASN A 1 192 ? 40.661 -22.126 16.964 1.00 24.55 225 ASN A N 1
ATOM 1424 C CA . ASN A 1 192 ? 39.965 -21.381 15.908 1.00 27.75 225 ASN A CA 1
ATOM 1425 C C . ASN A 1 192 ? 38.462 -21.660 15.875 1.00 33.63 225 ASN A C 1
ATOM 1426 O O . ASN A 1 192 ? 37.783 -21.352 14.879 1.00 34.65 225 ASN A O 1
ATOM 1431 N N . LYS A 1 193 ? 37.936 -22.224 16.957 1.00 32.08 226 LYS A N 1
ATOM 1432 C CA . LYS A 1 193 ? 36.554 -22.716 16.940 1.00 34.01 226 LYS A CA 1
ATOM 1433 C C . LYS A 1 193 ? 35.524 -21.646 16.573 1.00 28.82 226 LYS A C 1
ATOM 1434 O O . LYS A 1 193 ? 34.426 -21.966 16.144 1.00 33.56 226 LYS A O 1
ATOM 1440 N N . ASN A 1 194 ? 35.875 -20.379 16.759 1.00 27.53 227 ASN A N 1
ATOM 1441 C CA . ASN A 1 194 ? 34.942 -19.300 16.457 1.00 36.64 227 ASN A CA 1
ATOM 1442 C C . ASN A 1 194 ? 35.208 -18.600 15.135 1.00 44.76 227 ASN A C 1
ATOM 1443 O O . ASN A 1 194 ? 34.464 -17.713 14.739 1.00 45.09 227 ASN A O 1
ATOM 1448 N N . GLU A 1 195 ? 36.258 -19.007 14.442 1.00 29.90 228 GLU A N 1
ATOM 1449 C CA . GLU A 1 195 ? 36.607 -18.332 13.201 1.00 36.85 228 GLU A CA 1
ATOM 1450 C C . GLU A 1 195 ? 35.713 -18.788 12.050 1.00 42.39 228 GLU A C 1
ATOM 1451 O O . GLU A 1 195 ? 35.084 -19.847 12.121 1.00 46.09 228 GLU A O 1
ATOM 1457 N N . SER A 1 196 ? 35.651 -17.969 11.005 1.00 43.98 229 SER A N 1
ATOM 1458 C CA . SER A 1 196 ? 34.713 -18.171 9.905 1.00 42.45 229 SER A CA 1
ATOM 1459 C C . SER A 1 196 ? 35.327 -18.932 8.730 1.00 49.34 229 SER A C 1
ATOM 1460 O O . SER A 1 196 ? 34.620 -19.478 7.893 1.00 55.22 229 SER A O 1
ATOM 1463 N N . THR A 1 197 ? 36.647 -18.964 8.652 1.00 39.40 230 THR A N 1
ATOM 1464 C CA . THR A 1 197 ? 37.295 -19.717 7.591 1.00 45.85 230 THR A CA 1
ATOM 1465 C C . THR A 1 197 ? 38.546 -20.379 8.127 1.00 41.41 230 THR A C 1
ATOM 1466 O O . THR A 1 197 ? 39.012 -20.054 9.207 1.00 53.06 230 THR A O 1
ATOM 1470 N N . LEU A 1 198 ? 39.096 -21.297 7.351 1.00 37.90 231 LEU A N 1
ATOM 1471 C CA . LEU A 1 198 ? 40.205 -22.117 7.803 1.00 38.33 231 LEU A CA 1
ATOM 1472 C C . LEU A 1 198 ? 41.483 -21.756 7.090 1.00 41.59 231 LEU A C 1
ATOM 1473 O O . LEU A 1 198 ? 41.475 -21.444 5.903 1.00 42.85 231 LEU A O 1
ATOM 1478 N N . LYS A 1 199 ? 42.593 -21.813 7.812 1.00 47.20 232 LYS A N 1
ATOM 1479 C CA . LYS A 1 199 ? 43.883 -21.686 7.169 1.00 38.34 232 LYS A CA 1
ATOM 1480 C C . LYS A 1 199 ? 44.141 -22.961 6.393 1.00 47.17 232 LYS A C 1
ATOM 1481 O O . LYS A 1 199 ? 43.554 -24.010 6.663 1.00 49.58 232 LYS A O 1
ATOM 1487 N N . ASP A 1 200 ? 45.037 -22.845 5.428 1.00 48.50 233 ASP A N 1
ATOM 1488 C CA A ASP A 1 200 ? 45.407 -23.902 4.501 0.50 68.63 233 ASP A CA 1
ATOM 1489 C CA B ASP A 1 200 ? 45.316 -23.942 4.505 0.50 65.21 233 ASP A CA 1
ATOM 1490 C C . ASP A 1 200 ? 45.855 -25.187 5.201 1.00 54.36 233 ASP A C 1
ATOM 1491 O O . ASP A 1 200 ? 45.665 -26.296 4.705 1.00 52.90 233 ASP A O 1
ATOM 1500 N N . ASP A 1 201 ? 46.493 -25.029 6.352 1.00 42.39 234 ASP A N 1
ATOM 1501 C CA . ASP A 1 201 ? 47.012 -26.195 7.066 1.00 41.93 234 ASP A CA 1
ATOM 1502 C C . ASP A 1 201 ? 46.192 -26.600 8.316 1.00 47.39 234 ASP A C 1
ATOM 1503 O O . ASP A 1 201 ? 46.602 -27.473 9.074 1.00 40.44 234 ASP A O 1
ATOM 1508 N N . HIS A 1 202 ? 45.030 -25.986 8.520 1.00 35.99 235 HIS A N 1
ATOM 1509 C CA . HIS A 1 202 ? 44.125 -26.438 9.583 1.00 39.77 235 HIS A CA 1
ATOM 1510 C C . HIS A 1 202 ? 43.481 -27.763 9.214 1.00 45.38 235 HIS A C 1
ATOM 1511 O O . HIS A 1 202 ? 43.125 -27.963 8.065 1.00 39.17 235 HIS A O 1
ATOM 1518 N N . GLU A 1 203 ? 43.316 -28.666 10.179 1.00 38.60 236 GLU A N 1
ATOM 1519 C CA . GLU A 1 203 ? 42.561 -29.889 9.919 1.00 34.49 236 GLU A CA 1
ATOM 1520 C C . GLU A 1 203 ? 41.055 -29.693 10.111 1.00 34.85 236 GLU A C 1
ATOM 1521 O O . GLU A 1 203 ? 40.262 -30.561 9.751 1.00 32.72 236 GLU A O 1
ATOM 1527 N N . GLY A 1 204 ? 40.666 -28.562 10.692 1.00 31.44 237 GLY A N 1
ATOM 1528 C CA . GLY A 1 204 ? 39.268 -28.304 10.996 1.00 27.88 237 GLY A CA 1
ATOM 1529 C C . GLY A 1 204 ? 39.161 -27.294 12.122 1.00 30.35 237 GLY A C 1
ATOM 1530 O O . GLY A 1 204 ? 40.054 -26.500 12.293 1.00 30.73 237 GLY A O 1
ATOM 1531 N N . TYR A 1 205 ? 38.076 -27.345 12.892 1.00 27.24 238 TYR A N 1
ATOM 1532 C CA . TYR A 1 205 ? 37.795 -26.372 13.928 1.00 24.99 238 TYR A CA 1
ATOM 1533 C C . TYR A 1 205 ? 37.955 -26.974 15.323 1.00 24.74 238 TYR A C 1
ATOM 1534 O O . TYR A 1 205 ? 37.452 -28.067 15.587 1.00 35.40 238 TYR A O 1
ATOM 1543 N N . GLY A 1 206 ? 38.631 -26.241 16.210 1.00 26.97 239 GLY A N 1
ATOM 1544 C CA . GLY A 1 206 ? 38.788 -26.639 17.604 1.00 19.18 239 GLY A CA 1
ATOM 1545 C C . GLY A 1 206 ? 39.816 -27.757 17.761 1.00 26.87 239 GLY A C 1
ATOM 1546 O O . GLY A 1 206 ? 40.802 -27.812 17.021 1.00 26.97 239 GLY A O 1
ATOM 1547 N N . PHE A 1 207 ? 39.586 -28.657 18.713 1.00 26.30 240 PHE A N 1
ATOM 1548 C CA . PHE A 1 207 ? 40.488 -29.789 18.933 1.00 20.87 240 PHE A CA 1
ATOM 1549 C C . PHE A 1 207 ? 40.084 -30.994 18.090 1.00 31.94 240 PHE A C 1
ATOM 1550 O O . PHE A 1 207 ? 38.972 -31.519 18.236 1.00 20.84 240 PHE A O 1
ATOM 1558 N N . THR A 1 208 ? 40.983 -31.436 17.214 1.00 25.52 241 THR A N 1
ATOM 1559 C CA . THR A 1 208 ? 40.655 -32.525 16.288 1.00 26.84 241 THR A CA 1
ATOM 1560 C C . THR A 1 208 ? 41.618 -33.704 16.315 1.00 29.56 241 THR A C 1
ATOM 1561 O O . THR A 1 208 ? 42.796 -33.589 16.698 1.00 26.37 241 THR A O 1
ATOM 1565 N N . SER A 1 209 ? 41.097 -34.845 15.886 1.00 25.11 242 SER A N 1
ATOM 1566 C CA . SER A 1 209 ? 41.844 -36.100 15.919 1.00 26.46 242 SER A CA 1
ATOM 1567 C C . SER A 1 209 ? 42.075 -36.585 14.514 1.00 36.70 242 SER A C 1
ATOM 1568 O O . SER A 1 209 ? 41.267 -36.341 13.622 1.00 38.63 242 SER A O 1
ATOM 1571 N N . ASN A 1 210 ? 43.190 -37.274 14.327 1.00 31.26 243 ASN A N 1
ATOM 1572 C CA . ASN A 1 210 ? 43.526 -37.857 13.050 1.00 31.94 243 ASN A CA 1
ATOM 1573 C C . ASN A 1 210 ? 44.127 -39.222 13.297 1.00 45.27 243 ASN A C 1
ATOM 1574 O O . ASN A 1 210 ? 45.204 -39.321 13.877 1.00 47.98 243 ASN A O 1
ATOM 1579 N N . LEU A 1 211 ? 43.441 -40.277 12.877 1.00 38.91 244 LEU A N 1
ATOM 1580 C CA . LEU A 1 211 ? 43.972 -41.624 13.086 1.00 27.99 244 LEU A CA 1
ATOM 1581 C C . LEU A 1 211 ? 44.195 -42.374 11.783 1.00 44.34 244 LEU A C 1
ATOM 1582 O O . LEU A 1 211 ? 43.410 -42.258 10.834 1.00 46.24 244 LEU A O 1
ATOM 1587 N N . GLU A 1 212 ? 45.268 -43.150 11.737 1.00 37.05 245 GLU A N 1
ATOM 1588 C CA . GLU A 1 212 ? 45.464 -44.057 10.608 1.00 35.07 245 GLU A CA 1
ATOM 1589 C C . GLU A 1 212 ? 45.267 -45.477 11.088 1.00 34.35 245 GLU A C 1
ATOM 1590 O O . GLU A 1 212 ? 46.041 -45.986 11.898 1.00 44.41 245 GLU A O 1
ATOM 1596 N N . VAL A 1 213 ? 44.212 -46.115 10.609 1.00 37.12 246 VAL A N 1
ATOM 1597 C CA . VAL A 1 213 ? 43.912 -47.464 11.060 1.00 36.52 246 VAL A CA 1
ATOM 1598 C C . VAL A 1 213 ? 44.391 -48.465 10.026 1.00 43.80 246 VAL A C 1
ATOM 1599 O O . VAL A 1 213 ? 43.968 -48.419 8.870 1.00 39.13 246 VAL A O 1
ATOM 1603 N N . ASP A 1 214 ? 45.289 -49.349 10.446 1.00 35.68 247 ASP A N 1
ATOM 1604 C CA . ASP A 1 214 ? 45.818 -50.391 9.564 1.00 40.14 247 ASP A CA 1
ATOM 1605 C C . ASP A 1 214 ? 45.114 -51.719 9.818 1.00 38.18 247 ASP A C 1
ATOM 1606 O O . ASP A 1 214 ? 45.549 -52.502 10.667 1.00 44.21 247 ASP A O 1
ATOM 1611 N N . PHE A 1 215 ? 44.027 -51.963 9.093 1.00 39.75 248 PHE A N 1
ATOM 1612 C CA . PHE A 1 215 ? 43.248 -53.190 9.272 1.00 52.71 248 PHE A CA 1
ATOM 1613 C C . PHE A 1 215 ? 44.008 -54.440 8.868 1.00 50.35 248 PHE A C 1
ATOM 1614 O O . PHE A 1 215 ? 43.705 -55.534 9.343 1.00 53.68 248 PHE A O 1
ATOM 1622 N N . GLY A 1 216 ? 45.003 -54.273 8.004 1.00 54.58 249 GLY A N 1
ATOM 1623 C CA . GLY A 1 216 ? 45.827 -55.391 7.579 1.00 55.11 249 GLY A CA 1
ATOM 1624 C C . GLY A 1 216 ? 46.687 -55.927 8.706 1.00 58.39 249 GLY A C 1
ATOM 1625 O O . GLY A 1 216 ? 46.817 -57.137 8.894 1.00 55.52 249 GLY A O 1
ATOM 1626 N N . ASN A 1 217 ? 47.268 -55.013 9.470 1.00 50.03 250 ASN A N 1
ATOM 1627 C CA . ASN A 1 217 ? 48.154 -55.382 10.564 1.00 51.03 250 ASN A CA 1
ATOM 1628 C C . ASN A 1 217 ? 47.516 -55.253 11.948 1.00 55.59 250 ASN A C 1
ATOM 1629 O O . ASN A 1 217 ? 48.197 -55.378 12.971 1.00 48.64 250 ASN A O 1
ATOM 1634 N N . LYS A 1 218 ? 46.209 -55.013 11.975 1.00 44.23 251 LYS A N 1
ATOM 1635 C CA . LYS A 1 218 ? 45.481 -54.931 13.234 1.00 54.00 251 LYS A CA 1
ATOM 1636 C C . LYS A 1 218 ? 46.135 -53.928 14.175 1.00 49.01 251 LYS A C 1
ATOM 1637 O O . LYS A 1 218 ? 46.324 -54.206 15.360 1.00 49.03 251 LYS A O 1
ATOM 1643 N N . LYS A 1 219 ? 46.494 -52.764 13.648 1.00 45.68 252 LYS A N 1
ATOM 1644 C CA . LYS A 1 219 ? 46.997 -51.707 14.513 1.00 48.77 252 LYS A CA 1
ATOM 1645 C C . LYS A 1 219 ? 46.666 -50.304 14.015 1.00 52.40 252 LYS A C 1
ATOM 1646 O O . LYS A 1 219 ? 46.218 -50.117 12.878 1.00 45.00 252 LYS A O 1
ATOM 1652 N N . LEU A 1 220 ? 46.868 -49.319 14.886 1.00 35.16 253 LEU A N 1
ATOM 1653 C CA . LEU A 1 220 ? 46.551 -47.940 14.527 1.00 48.59 253 LEU A CA 1
ATOM 1654 C C . LEU A 1 220 ? 47.481 -46.933 15.168 1.00 37.28 253 LEU A C 1
ATOM 1655 O O . LEU A 1 220 ? 48.076 -47.191 16.214 1.00 45.87 253 LEU A O 1
ATOM 1660 N N . THR A 1 221 ? 47.609 -45.785 14.516 1.00 41.48 254 THR A N 1
ATOM 1661 C CA . THR A 1 221 ? 48.392 -44.691 15.053 1.00 33.65 254 THR A CA 1
ATOM 1662 C C . THR A 1 221 ? 47.553 -43.459 14.901 1.00 38.98 254 THR A C 1
ATOM 1663 O O . THR A 1 221 ? 46.547 -43.482 14.183 1.00 38.08 254 THR A O 1
ATOM 1667 N N . GLY A 1 222 ? 47.973 -42.373 15.547 1.00 35.39 255 GLY A N 1
ATOM 1668 C CA . GLY A 1 222 ? 47.232 -41.132 15.434 1.00 42.63 255 GLY A CA 1
ATOM 1669 C C . GLY A 1 222 ? 47.853 -39.913 16.087 1.00 35.99 255 GLY A C 1
ATOM 1670 O O . GLY A 1 222 ? 48.900 -39.988 16.736 1.00 33.18 255 GLY A O 1
ATOM 1671 N N . LYS A 1 223 ? 47.164 -38.789 15.920 1.00 31.80 256 LYS A N 1
ATOM 1672 C CA . LYS A 1 223 ? 47.598 -37.499 16.429 1.00 31.62 256 LYS A CA 1
ATOM 1673 C C . LYS A 1 223 ? 46.392 -36.723 16.919 1.00 34.21 256 LYS A C 1
ATOM 1674 O O . LYS A 1 223 ? 45.356 -36.702 16.257 1.00 30.14 256 LYS A O 1
ATOM 1680 N N . LEU A 1 224 ? 46.544 -36.084 18.075 1.00 27.69 257 LEU A N 1
ATOM 1681 C CA . LEU A 1 224 ? 45.524 -35.225 18.638 1.00 25.85 257 LEU A CA 1
ATOM 1682 C C . LEU A 1 224 ? 46.085 -33.820 18.651 1.00 26.76 257 LEU A C 1
ATOM 1683 O O . LEU A 1 224 ? 47.161 -33.564 19.228 1.00 27.54 257 LEU A O 1
ATOM 1688 N N . ILE A 1 225 ? 45.379 -32.902 17.998 1.00 29.14 258 ILE A N 1
ATOM 1689 C CA . ILE A 1 225 ? 45.901 -31.552 17.844 1.00 21.66 258 ILE A CA 1
ATOM 1690 C C . ILE A 1 225 ? 44.876 -30.511 18.212 1.00 23.26 258 ILE A C 1
ATOM 1691 O O . ILE A 1 225 ? 43.683 -30.810 18.370 1.00 21.20 258 ILE A O 1
ATOM 1696 N N . ARG A 1 226 ? 45.358 -29.277 18.338 1.00 22.56 259 ARG A N 1
ATOM 1697 C CA . ARG A 1 226 ? 44.482 -28.117 18.386 1.00 24.70 259 ARG A CA 1
ATOM 1698 C C . ARG A 1 226 ? 44.691 -27.321 17.104 1.00 26.67 259 ARG A C 1
ATOM 1699 O O . ARG A 1 226 ? 45.827 -27.072 16.700 1.00 26.41 259 ARG A O 1
ATOM 1707 N N . ASN A 1 227 ? 43.598 -26.920 16.472 1.00 25.25 260 ASN A N 1
ATOM 1708 C CA . ASN A 1 227 ? 43.654 -25.933 15.400 1.00 30.42 260 ASN A CA 1
ATOM 1709 C C . ASN A 1 227 ? 43.622 -24.537 16.027 1.00 34.16 260 ASN A C 1
ATOM 1710 O O . ASN A 1 227 ? 42.664 -24.188 16.728 1.00 27.02 260 ASN A O 1
ATOM 1715 N N . ASN A 1 228 ? 44.681 -23.763 15.791 1.00 28.87 261 ASN A N 1
ATOM 1716 C CA . ASN A 1 228 ? 44.921 -22.505 16.508 1.00 30.86 261 ASN A CA 1
ATOM 1717 C C . ASN A 1 228 ? 44.247 -21.296 15.884 1.00 37.48 261 ASN A C 1
ATOM 1718 O O . ASN A 1 228 ? 44.184 -21.162 14.659 1.00 36.87 261 ASN A O 1
ATOM 1723 N N . ALA A 1 229 ? 43.761 -20.408 16.739 1.00 30.76 262 ALA A N 1
ATOM 1724 C CA . ALA A 1 229 ? 43.217 -19.137 16.300 1.00 32.93 262 ALA A CA 1
ATOM 1725 C C . ALA A 1 229 ? 44.261 -18.321 15.514 1.00 39.02 262 ALA A C 1
ATOM 1726 O O . ALA A 1 229 ? 45.453 -18.314 15.832 1.00 42.19 262 ALA A O 1
ATOM 1728 N N . SER A 1 230 ? 43.792 -17.616 14.497 1.00 46.96 263 SER A N 1
ATOM 1729 C CA . SER A 1 230 ? 44.667 -16.793 13.668 1.00 66.75 263 SER A CA 1
ATOM 1730 C C . SER A 1 230 ? 44.627 -15.327 14.060 1.00 80.53 263 SER A C 1
ATOM 1731 O O . SER A 1 230 ? 43.626 -14.644 13.851 1.00 82.88 263 SER A O 1
ATOM 1734 N N . LEU A 1 231 ? 45.755 -14.831 14.551 1.00 118.92 264 LEU A N 1
ATOM 1735 C CA . LEU A 1 231 ? 45.863 -13.439 14.964 1.00 143.42 264 LEU A CA 1
ATOM 1736 C C . LEU A 1 231 ? 47.273 -12.891 14.757 1.00 132.70 264 LEU A C 1
ATOM 1737 O O . LEU A 1 231 ? 48.179 -13.623 14.360 1.00 121.30 264 LEU A O 1
ATOM 1742 N N . ASP A 1 238 ? 53.414 -18.760 9.676 1.00 148.47 271 ASP A N 1
ATOM 1743 C CA . ASP A 1 238 ? 53.553 -19.527 10.911 1.00 141.51 271 ASP A CA 1
ATOM 1744 C C . ASP A 1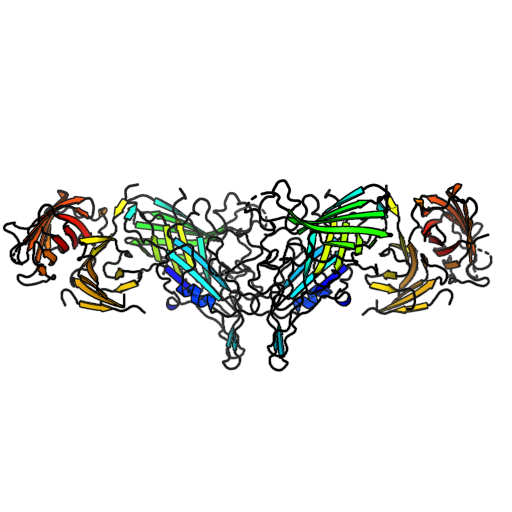 238 ? 52.418 -20.540 11.099 1.00 121.14 271 ASP A C 1
ATOM 1745 O O . ASP A 1 238 ? 51.246 -20.169 11.135 1.00 112.62 271 ASP A O 1
ATOM 1750 N N . LYS A 1 239 ? 52.794 -21.812 11.244 1.00 113.14 272 LYS A N 1
ATOM 1751 C CA . LYS A 1 239 ? 51.868 -22.953 11.328 1.00 98.85 272 LYS A CA 1
ATOM 1752 C C . LYS A 1 239 ? 50.744 -22.832 12.376 1.00 87.77 272 LYS A C 1
ATOM 1753 O O . LYS A 1 239 ? 50.945 -22.386 13.508 1.00 83.05 272 LYS A O 1
ATOM 1759 N N . HIS A 1 240 ? 49.559 -23.238 11.936 1.00 48.88 273 HIS A N 1
ATOM 1760 C CA . HIS A 1 240 ? 48.302 -22.975 12.599 1.00 47.11 273 HIS A CA 1
ATOM 1761 C C . HIS A 1 240 ? 47.722 -24.101 13.489 1.00 39.44 273 HIS A C 1
ATOM 1762 O O . HIS A 1 240 ? 46.587 -24.005 13.936 1.00 36.45 273 HIS A O 1
ATOM 1769 N N . THR A 1 241 ? 48.462 -25.185 13.709 1.00 31.72 274 THR A N 1
ATOM 1770 C CA . THR A 1 241 ? 48.014 -26.257 14.576 1.00 35.92 274 THR A CA 1
ATOM 1771 C C . THR A 1 241 ? 49.087 -26.560 15.615 1.00 45.99 274 THR A C 1
ATOM 1772 O O . THR A 1 241 ? 50.269 -26.259 15.419 1.00 35.41 274 THR A O 1
ATOM 1776 N N . THR A 1 242 ? 48.668 -27.162 16.719 1.00 36.30 275 THR A N 1
ATOM 1777 C CA . THR A 1 242 ? 49.591 -27.634 17.741 1.00 25.94 275 THR A CA 1
ATOM 1778 C C . THR A 1 242 ? 49.247 -29.073 18.111 1.00 30.18 275 THR A C 1
ATOM 1779 O O . THR A 1 242 ? 48.099 -29.383 18.440 1.00 28.20 275 THR A O 1
ATOM 1783 N N . GLN A 1 243 ? 50.231 -29.955 18.061 1.00 26.19 276 GLN A N 1
ATOM 1784 C CA . GLN A 1 243 ? 50.003 -31.346 18.431 1.00 27.57 276 GLN A CA 1
ATOM 1785 C C . GLN A 1 243 ? 50.287 -31.628 19.901 1.00 30.00 276 GLN A C 1
ATOM 1786 O O . GLN A 1 243 ? 51.368 -31.323 20.400 1.00 30.45 276 GLN A O 1
ATOM 1792 N N . TYR A 1 244 ? 49.326 -32.229 20.592 1.00 24.70 277 TYR A N 1
ATOM 1793 C CA . TYR A 1 244 ? 49.511 -32.557 22.005 1.00 31.82 277 TYR A CA 1
ATOM 1794 C C . TYR A 1 244 ? 49.764 -34.036 22.280 1.00 28.48 277 TYR A C 1
ATOM 1795 O O . TYR A 1 244 ? 50.388 -34.379 23.284 1.00 24.71 277 TYR A O 1
ATOM 1804 N N . TYR A 1 245 ? 49.274 -34.916 21.407 1.00 22.20 278 TYR A N 1
ATOM 1805 C CA . TYR A 1 245 ? 49.506 -36.345 21.595 1.00 26.71 278 TYR A CA 1
ATOM 1806 C C . TYR A 1 245 ? 49.718 -37.055 20.283 1.00 27.70 278 TYR A C 1
ATOM 1807 O O . TYR A 1 245 ? 49.174 -36.660 19.255 1.00 28.23 278 TYR A O 1
ATOM 1816 N N . SER A 1 246 ? 50.470 -38.141 20.341 1.00 25.96 279 SER A N 1
ATOM 1817 C CA . SER A 1 246 ? 50.370 -39.170 19.316 1.00 32.13 279 SER A CA 1
ATOM 1818 C C . SER A 1 246 ? 49.786 -40.393 20.008 1.00 33.39 279 SER A C 1
ATOM 1819 O O . SER A 1 246 ? 49.808 -40.482 21.244 1.00 33.21 279 SER A O 1
ATOM 1822 N N . LEU A 1 247 ? 49.238 -41.311 19.218 1.00 35.47 280 LEU A N 1
ATOM 1823 C CA . LEU A 1 247 ? 48.538 -42.480 19.737 1.00 32.00 280 LEU A CA 1
ATOM 1824 C C . LEU A 1 247 ? 49.071 -43.751 19.095 1.00 36.04 280 LEU A C 1
ATOM 1825 O O . LEU A 1 247 ? 49.430 -43.757 17.919 1.00 33.63 280 LEU A O 1
ATOM 1830 N N . ASP A 1 248 ? 49.107 -44.834 19.861 1.00 29.15 281 ASP A N 1
ATOM 1831 C CA . ASP A 1 248 ? 49.475 -46.137 19.301 1.00 37.43 281 ASP A CA 1
ATOM 1832 C C . ASP A 1 248 ? 48.625 -47.236 19.919 1.00 39.06 281 ASP A C 1
ATOM 1833 O O . ASP A 1 248 ? 48.522 -47.325 21.155 1.00 36.58 281 ASP A O 1
ATOM 1838 N N . ALA A 1 249 ? 48.035 -48.085 19.078 1.00 32.81 282 ALA A N 1
ATOM 1839 C CA . ALA A 1 249 ? 47.169 -49.137 19.606 1.00 42.27 282 ALA A CA 1
ATOM 1840 C C . ALA A 1 249 ? 47.129 -50.411 18.762 1.00 43.67 282 ALA A C 1
ATOM 1841 O O . ALA A 1 249 ? 47.294 -50.367 17.535 1.00 38.24 282 ALA A O 1
ATOM 1843 N N . GLN A 1 250 ? 46.903 -51.534 19.442 1.00 38.15 283 GLN A N 1
ATOM 1844 C CA . GLN A 1 250 ? 46.659 -52.832 18.793 1.00 44.21 283 GLN A CA 1
ATOM 1845 C C . GLN A 1 250 ? 45.155 -53.087 18.752 1.00 40.83 283 GLN A C 1
ATOM 1846 O O . GLN A 1 250 ? 44.427 -52.821 19.722 1.00 42.27 283 GLN A O 1
ATOM 1852 N N . ILE A 1 251 ? 44.693 -53.581 17.616 1.00 37.59 284 ILE A N 1
ATOM 1853 C CA . ILE A 1 251 ? 43.285 -53.902 17.421 1.00 45.33 284 ILE A CA 1
ATOM 1854 C C . ILE A 1 251 ? 43.018 -55.361 17.763 1.00 43.57 284 ILE A C 1
ATOM 1855 O O . ILE A 1 251 ? 43.698 -56.250 17.266 1.00 48.09 284 ILE A O 1
ATOM 1860 N N . THR A 1 252 ? 42.048 -55.611 18.631 1.00 43.98 285 THR A N 1
ATOM 1861 C CA . THR A 1 252 ? 41.621 -56.983 18.883 1.00 47.67 285 THR A CA 1
ATOM 1862 C C . THR A 1 252 ? 40.113 -57.052 18.723 1.00 49.77 285 THR A C 1
ATOM 1863 O O . THR A 1 252 ? 39.366 -56.522 19.548 1.00 47.31 285 THR A O 1
ATOM 1867 N N . GLY A 1 253 ? 39.670 -57.698 17.654 1.00 45.17 286 GLY A N 1
ATOM 1868 C CA . GLY A 1 253 ? 38.258 -57.732 17.339 1.00 40.78 286 GLY A CA 1
ATOM 1869 C C . GLY A 1 253 ? 37.799 -56.334 17.011 1.00 41.22 286 GLY A C 1
ATOM 1870 O O . GLY A 1 253 ? 38.423 -55.641 16.205 1.00 43.44 286 GLY A O 1
ATOM 1871 N N . ASN A 1 254 ? 36.714 -55.909 17.646 1.00 40.08 287 ASN A N 1
ATOM 1872 C CA . ASN A 1 254 ? 36.199 -54.572 17.424 1.00 36.83 287 ASN A CA 1
ATOM 1873 C C . ASN A 1 254 ? 36.736 -53.543 18.437 1.00 41.71 287 ASN A C 1
ATOM 1874 O O . ASN A 1 254 ? 36.259 -52.404 18.500 1.00 43.12 287 ASN A O 1
ATOM 1879 N N . ARG A 1 255 ? 37.742 -53.938 19.212 1.00 40.79 288 ARG A N 1
ATOM 1880 C CA . ARG A 1 255 ? 38.304 -53.045 20.216 1.00 37.90 288 ARG A CA 1
ATOM 1881 C C . ARG A 1 255 ? 39.759 -52.747 19.936 1.00 44.41 288 ARG A C 1
ATOM 1882 O O . ARG A 1 255 ? 40.382 -53.408 19.112 1.00 38.35 288 ARG A O 1
ATOM 1890 N N . PHE A 1 256 ? 40.290 -51.715 20.580 1.00 33.92 289 PHE A N 1
ATOM 1891 C CA . PHE A 1 256 ? 41.718 -51.457 20.491 1.00 32.65 289 PHE A CA 1
ATOM 1892 C C . PHE A 1 256 ? 42.224 -50.904 21.802 1.00 31.71 289 PHE A C 1
ATOM 1893 O O . PHE A 1 256 ? 41.464 -50.284 22.552 1.00 36.43 289 PHE A O 1
ATOM 1901 N N . ASN A 1 257 ? 43.499 -51.166 22.083 1.00 29.97 290 ASN A N 1
ATOM 1902 C CA . ASN A 1 257 ? 44.133 -50.829 23.351 1.00 32.56 290 ASN A CA 1
ATOM 1903 C C . ASN A 1 257 ? 45.564 -50.399 23.080 1.00 45.84 290 ASN A C 1
ATOM 1904 O O . ASN A 1 257 ? 46.206 -50.942 22.184 1.00 38.13 290 ASN A O 1
ATOM 1909 N N . GLY A 1 258 ? 46.073 -49.434 23.845 1.00 37.32 291 GLY A N 1
ATOM 1910 C CA . GLY A 1 258 ? 47.451 -49.013 23.678 1.00 33.82 291 GLY A CA 1
ATOM 1911 C C . GLY A 1 258 ? 47.856 -47.825 24.530 1.00 38.71 291 GLY A C 1
ATOM 1912 O O . GLY A 1 258 ? 47.523 -47.726 25.706 1.00 31.01 291 GLY A O 1
ATOM 1913 N N . THR A 1 259 ? 48.579 -46.904 23.919 1.00 28.90 292 THR A N 1
ATOM 1914 C CA . THR A 1 259 ? 49.181 -45.822 24.665 1.00 39.71 292 THR A CA 1
ATOM 1915 C C . THR A 1 259 ? 48.939 -44.502 23.964 1.00 33.96 292 THR A C 1
ATOM 1916 O O . THR A 1 259 ? 48.720 -44.464 22.749 1.00 37.71 292 THR A O 1
ATOM 1920 N N . ALA A 1 260 ? 49.021 -43.420 24.734 1.00 29.08 293 ALA A N 1
ATOM 1921 C CA . ALA A 1 260 ? 49.102 -42.082 24.183 1.00 28.97 293 ALA A CA 1
ATOM 1922 C C . ALA A 1 260 ? 50.424 -41.531 24.628 1.00 40.14 293 ALA A C 1
ATOM 1923 O O . ALA A 1 260 ? 50.827 -41.731 25.773 1.00 35.57 293 ALA A O 1
ATOM 1925 N N . THR A 1 261 ? 51.076 -40.811 23.726 1.00 31.29 294 THR A N 1
ATOM 1926 C CA . THR A 1 261 ? 52.358 -40.191 24.009 1.00 30.35 294 THR A CA 1
ATOM 1927 C C . THR A 1 261 ? 52.201 -38.700 23.963 1.00 33.98 294 THR A C 1
ATOM 1928 O O . THR A 1 261 ? 51.757 -38.156 22.947 1.00 31.25 294 THR A O 1
ATOM 1932 N N . ALA A 1 262 ? 52.548 -38.043 25.067 1.00 30.42 295 ALA A N 1
ATOM 1933 C CA . ALA A 1 262 ? 52.497 -36.590 25.142 1.00 24.53 295 ALA A CA 1
ATOM 1934 C C . ALA A 1 262 ? 53.569 -36.011 24.233 1.00 37.44 295 ALA A C 1
ATOM 1935 O O . ALA A 1 262 ? 54.753 -36.296 24.409 1.00 33.05 295 ALA A O 1
ATOM 1937 N N . THR A 1 263 ? 53.158 -35.177 23.284 1.00 31.80 296 THR A N 1
ATOM 1938 C CA . THR A 1 263 ? 54.076 -34.665 22.269 1.00 33.65 296 THR A CA 1
ATOM 1939 C C . THR A 1 263 ? 55.021 -33.620 22.840 1.00 43.41 296 THR A C 1
ATOM 1940 O O . THR A 1 263 ? 56.178 -33.517 22.420 1.00 33.39 296 THR A O 1
ATOM 1944 N N . ASP A 1 264 ? 54.542 -32.781 23.785 1.00 35.20 297 ASP A N 1
ATOM 1945 C CA . ASP A 1 264 ? 55.401 -31.842 24.502 1.00 46.85 297 ASP A CA 1
ATOM 1946 C C . ASP A 1 264 ? 55.429 -32.122 26.008 1.00 46.21 297 ASP A C 1
ATOM 1947 O O . ASP A 1 264 ? 54.497 -31.674 26.681 1.00 65.09 297 ASP A O 1
ATOM 1952 N N . LYS A 1 265 ? 56.482 -32.683 26.617 1.00 60.23 298 LYS A N 1
ATOM 1953 C CA . LYS A 1 265 ? 56.216 -33.145 28.004 1.00 71.37 298 LYS A CA 1
ATOM 1954 C C . LYS A 1 265 ? 56.668 -32.248 29.175 1.00 91.99 298 LYS A C 1
ATOM 1955 O O . LYS A 1 265 ? 55.847 -31.511 29.711 1.00 120.32 298 LYS A O 1
ATOM 1961 N N . LYS A 1 266 ? 57.922 -32.312 29.616 1.00 104.58 299 LYS A N 1
ATOM 1962 C CA . LYS A 1 266 ? 58.562 -31.175 30.283 1.00 135.85 299 LYS A CA 1
ATOM 1963 C C . LYS A 1 266 ? 60.051 -31.115 29.929 1.00 154.29 299 LYS A C 1
ATOM 1964 O O . LYS A 1 266 ? 60.786 -32.038 30.290 1.00 161.88 299 LYS A O 1
ATOM 1970 N N . GLU A 1 267 ? 60.538 -30.073 29.261 1.00 157.80 300 GLU A N 1
ATOM 1971 C CA . GLU A 1 267 ? 61.994 -29.991 29.145 1.00 150.04 300 GLU A CA 1
ATOM 1972 C C . GLU A 1 267 ? 62.600 -28.625 29.479 1.00 133.62 300 GLU A C 1
ATOM 1973 O O . GLU A 1 267 ? 63.141 -28.413 30.570 1.00 117.02 300 GLU A O 1
ATOM 1979 N N . ASN A 1 268 ? 62.430 -27.692 28.543 1.00 128.20 301 ASN A N 1
ATOM 1980 C CA . ASN A 1 268 ? 62.945 -26.334 28.654 1.00 112.13 301 ASN A CA 1
ATOM 1981 C C . ASN A 1 268 ? 61.821 -25.415 29.124 1.00 94.06 301 ASN A C 1
ATOM 1982 O O . ASN A 1 268 ? 62.011 -24.212 29.363 1.00 75.39 301 ASN A O 1
ATOM 1987 N N . GLU A 1 269 ? 60.644 -26.013 29.260 1.00 77.17 302 GLU A N 1
ATOM 1988 C CA . GLU A 1 269 ? 59.434 -25.292 29.608 1.00 82.91 302 GLU A CA 1
ATOM 1989 C C . GLU A 1 269 ? 58.919 -25.655 30.991 1.00 95.82 302 GLU A C 1
ATOM 1990 O O . GLU A 1 269 ? 59.147 -26.754 31.505 1.00 101.25 302 GLU A O 1
ATOM 1996 N N . THR A 1 270 ? 58.228 -24.689 31.578 1.00 106.74 303 THR A N 1
ATOM 1997 C CA . THR A 1 270 ? 57.447 -24.855 32.795 1.00 104.63 303 THR A CA 1
ATOM 1998 C C . THR A 1 270 ? 56.028 -25.376 32.502 1.00 77.59 303 THR A C 1
ATOM 1999 O O . THR A 1 270 ? 55.202 -25.475 33.407 1.00 91.56 303 THR A O 1
ATOM 2003 N N . LYS A 1 271 ? 55.741 -25.710 31.247 1.00 71.62 304 LYS A N 1
ATOM 2004 C CA . LYS A 1 271 ? 54.491 -26.447 30.985 1.00 84.01 304 LYS A CA 1
ATOM 2005 C C . LYS A 1 271 ? 53.164 -25.748 31.322 1.00 57.75 304 LYS A C 1
ATOM 2006 O O . LYS A 1 271 ? 52.667 -25.831 32.438 1.00 42.63 304 LYS A O 1
ATOM 2012 N N . LEU A 1 272 ? 52.745 -24.898 30.395 1.00 42.01 305 LEU A N 1
ATOM 2013 C CA . LEU A 1 272 ? 51.548 -24.071 30.467 1.00 32.13 305 LEU A CA 1
ATOM 2014 C C . LEU A 1 272 ? 50.237 -24.786 30.039 1.00 36.65 305 LEU A C 1
ATOM 2015 O O . LEU A 1 272 ? 49.203 -24.154 29.837 1.00 29.76 305 LEU A O 1
ATOM 2020 N N . HIS A 1 273 ? 50.248 -26.108 29.860 1.00 25.41 306 HIS A N 1
ATOM 2021 C CA . HIS A 1 273 ? 49.127 -26.930 29.436 1.00 30.98 306 HIS A CA 1
ATOM 2022 C C . HIS A 1 273 ? 49.228 -28.241 30.197 1.00 29.94 306 HIS A C 1
ATOM 2023 O O . HIS A 1 273 ? 50.266 -28.556 30.732 1.00 28.96 306 HIS A O 1
ATOM 2030 N N . PRO A 1 274 ? 48.153 -29.022 30.227 1.00 26.54 307 PRO A N 1
ATOM 2031 C CA . PRO A 1 274 ? 48.113 -30.232 31.059 1.00 21.27 307 PRO A CA 1
ATOM 2032 C C . PRO A 1 274 ? 48.585 -31.496 30.360 1.00 33.89 307 PRO A C 1
ATOM 2033 O O . PRO A 1 274 ? 48.624 -32.555 30.976 1.00 27.77 307 PRO A O 1
ATOM 2037 N N . PHE A 1 275 ? 48.943 -31.402 29.092 1.00 24.19 308 PHE A N 1
ATOM 2038 C CA . PHE A 1 275 ? 49.246 -32.597 28.314 1.00 22.58 308 PHE A CA 1
ATOM 2039 C C . PHE A 1 275 ? 50.732 -32.930 28.407 1.00 34.86 308 PHE A C 1
ATOM 2040 O O . PHE A 1 275 ? 51.457 -32.826 27.433 1.00 31.66 308 PHE A O 1
ATOM 2048 N N . VAL A 1 276 ? 51.182 -33.316 29.596 1.00 32.54 309 VAL A N 1
ATOM 2049 C CA . VAL A 1 276 ? 52.614 -33.454 29.843 1.00 35.14 309 VAL A CA 1
ATOM 2050 C C . VAL A 1 276 ? 53.047 -34.889 30.122 1.00 36.47 309 VAL A C 1
ATOM 2051 O O . VAL A 1 276 ? 54.227 -35.181 30.168 1.00 48.26 309 VAL A O 1
ATOM 2055 N N . SER A 1 277 ? 52.091 -35.788 30.291 1.00 27.54 310 SER A N 1
ATOM 2056 C CA . SER A 1 277 ? 52.423 -37.159 30.657 1.00 30.47 310 SER A CA 1
ATOM 2057 C C . SER A 1 277 ? 51.861 -38.156 29.644 1.00 31.51 310 SER A C 1
ATOM 2058 O O . SER A 1 277 ? 50.810 -37.921 29.054 1.00 34.92 310 SER A O 1
ATOM 2061 N N . ASP A 1 278 ? 52.568 -39.260 29.419 1.00 32.30 311 ASP A N 1
ATOM 2062 C CA . ASP A 1 278 ? 52.044 -40.308 28.551 1.00 29.41 311 ASP A CA 1
ATOM 2063 C C . ASP A 1 278 ? 50.850 -40.971 29.234 1.00 30.20 311 ASP A C 1
ATOM 2064 O O . ASP A 1 278 ? 50.599 -40.748 30.413 1.00 32.89 311 ASP A O 1
ATOM 2069 N N . SER A 1 279 ? 50.122 -41.787 28.488 1.00 33.57 312 SER A N 1
ATOM 2070 C CA . SER A 1 279 ? 49.099 -42.659 29.065 1.00 29.98 312 SER A CA 1
ATOM 2071 C C . SER A 1 279 ? 49.293 -44.095 28.605 1.00 36.70 312 SER A C 1
ATOM 2072 O O . SER A 1 279 ? 49.509 -44.366 27.418 1.00 36.09 312 SER A O 1
ATOM 2075 N N . SER A 1 280 ? 49.156 -45.028 29.529 1.00 32.78 313 SER A N 1
ATOM 2076 C CA . SER A 1 280 ? 49.213 -46.421 29.139 1.00 39.65 313 SER A CA 1
ATOM 2077 C C . SER A 1 280 ? 47.812 -47.032 29.125 1.00 41.44 313 SER A C 1
ATOM 2078 O O . SER A 1 280 ? 47.646 -48.251 29.105 1.00 37.65 313 SER A O 1
ATOM 2081 N N . SER A 1 281 ? 46.790 -46.190 29.117 1.00 31.14 314 SER A N 1
ATOM 2082 C CA . SER A 1 281 ? 45.437 -46.724 29.153 1.00 33.48 314 SER A CA 1
ATOM 2083 C C . SER A 1 281 ? 44.528 -46.247 28.023 1.00 33.69 314 SER A C 1
ATOM 2084 O O . SER A 1 281 ? 43.349 -46.020 28.240 1.00 27.41 314 SER A O 1
ATOM 2087 N N . LEU A 1 282 ? 45.069 -46.112 26.817 1.00 32.21 315 LEU A N 1
ATOM 2088 C CA . LEU A 1 282 ? 44.242 -45.825 25.654 1.00 28.94 315 LEU A CA 1
ATOM 2089 C C . LEU A 1 282 ? 43.389 -47.045 25.355 1.00 39.62 315 LEU A C 1
ATOM 2090 O O . LEU A 1 282 ? 43.906 -48.166 25.177 1.00 35.64 315 LEU A O 1
ATOM 2095 N N . SER A 1 283 ? 42.082 -46.834 25.287 1.00 30.97 316 SER A N 1
ATOM 2096 C CA . SER A 1 283 ? 41.185 -47.894 24.865 1.00 34.30 316 SER A CA 1
ATOM 2097 C C . SER A 1 283 ? 39.995 -47.321 24.121 1.00 31.52 316 SER A C 1
ATOM 2098 O O . SER A 1 283 ? 39.550 -46.204 24.389 1.00 38.03 316 SER A O 1
ATOM 2101 N N . GLY A 1 284 ? 39.483 -48.096 23.173 1.00 32.58 317 GLY A N 1
ATOM 2102 C CA . GLY A 1 284 ? 38.352 -47.673 22.373 1.00 34.14 317 GLY A CA 1
ATOM 2103 C C . GLY A 1 284 ? 37.803 -48.837 21.578 1.00 36.79 317 GLY A C 1
ATOM 2104 O O . GLY A 1 284 ? 38.203 -49.972 21.785 1.00 32.43 317 GLY A O 1
ATOM 2105 N N . GLY A 1 285 ? 36.863 -48.553 20.689 1.00 34.13 318 GLY A N 1
ATOM 2106 C CA . GLY A 1 285 ? 36.265 -49.581 19.870 1.00 35.85 318 GLY A CA 1
ATOM 2107 C C . GLY A 1 285 ? 35.652 -49.006 18.615 1.00 40.29 318 GLY A C 1
ATOM 2108 O O . GLY A 1 285 ? 35.450 -47.785 18.504 1.00 37.63 318 GLY A O 1
ATOM 2109 N N . PHE A 1 286 ? 35.354 -49.902 17.673 1.00 30.48 319 PHE A N 1
ATOM 2110 C CA . PHE A 1 286 ? 34.747 -49.547 16.400 1.00 28.20 319 PHE A CA 1
ATOM 2111 C C . PHE A 1 286 ? 33.235 -49.714 16.440 1.00 33.69 319 PHE A C 1
ATOM 2112 O O . PHE A 1 286 ? 32.711 -50.631 17.077 1.00 34.32 319 PHE A O 1
ATOM 2120 N N . PHE A 1 287 ? 32.526 -48.826 15.756 1.00 33.82 320 PHE A N 1
ATOM 2121 C CA . PHE A 1 287 ? 31.069 -48.887 15.737 1.00 31.35 320 PHE A CA 1
ATOM 2122 C C . PHE A 1 287 ? 30.588 -48.740 14.301 1.00 35.58 320 PHE A C 1
ATOM 2123 O O . PHE A 1 287 ? 31.316 -48.216 13.452 1.00 36.65 320 PHE A O 1
ATOM 2131 N N . GLY A 1 288 ? 29.355 -49.164 14.034 1.00 27.32 321 GLY A N 1
ATOM 2132 C CA . GLY A 1 288 ? 28.832 -49.120 12.679 1.00 35.32 321 GLY A CA 1
ATOM 2133 C C . GLY A 1 288 ? 29.014 -50.449 11.951 1.00 46.47 321 GLY A C 1
ATOM 2134 O O . GLY A 1 288 ? 29.778 -51.301 12.400 1.00 41.05 321 GLY A O 1
ATOM 2135 N N . PRO A 1 289 ? 28.302 -50.632 10.824 1.00 47.19 322 PRO A N 1
ATOM 2136 C CA . PRO A 1 289 ? 28.295 -51.851 9.998 1.00 51.08 322 PRO A CA 1
ATOM 2137 C C . PRO A 1 289 ? 29.685 -52.383 9.693 1.00 51.39 322 PRO A C 1
ATOM 2138 O O . PRO A 1 289 ? 29.920 -53.570 9.867 1.00 45.71 322 PRO A O 1
ATOM 2142 N N . GLN A 1 290 ? 30.600 -51.530 9.254 1.00 48.11 323 GLN A N 1
ATOM 2143 C CA . GLN A 1 290 ? 31.971 -51.988 9.071 1.00 43.68 323 GLN A CA 1
ATOM 2144 C C . GLN A 1 290 ? 33.003 -51.147 9.816 1.00 43.20 323 GLN A C 1
ATOM 2145 O O . GLN A 1 290 ? 34.079 -50.859 9.286 1.00 47.09 323 GLN A O 1
ATOM 2151 N N . GLY A 1 291 ? 32.675 -50.762 11.046 1.00 39.80 324 GLY A N 1
ATOM 2152 C CA . GLY A 1 291 ? 33.609 -50.038 11.887 1.00 31.87 324 GLY A CA 1
ATOM 2153 C C . GLY A 1 291 ? 34.043 -48.697 11.315 1.00 35.33 324 GLY A C 1
ATOM 2154 O O . GLY A 1 291 ? 35.163 -48.246 11.545 1.00 39.18 324 GLY A O 1
ATOM 2155 N N . GLU A 1 292 ? 33.160 -48.051 10.567 1.00 32.43 325 GLU A N 1
ATOM 2156 C CA . GLU A 1 292 ? 33.525 -46.786 9.936 1.00 48.25 325 GLU A CA 1
ATOM 2157 C C . GLU A 1 292 ? 33.586 -45.601 10.921 1.00 44.41 325 GLU A C 1
ATOM 2158 O O . GLU A 1 292 ? 33.936 -44.488 10.534 1.00 36.15 325 GLU A O 1
ATOM 2164 N N . GLU A 1 293 ? 33.234 -45.843 12.179 1.00 34.34 326 GLU A N 1
ATOM 2165 C CA . GLU A 1 293 ? 33.388 -44.832 13.227 1.00 35.30 326 GLU A CA 1
ATOM 2166 C C . GLU A 1 293 ? 34.013 -45.494 14.443 1.00 35.37 326 GLU A C 1
ATOM 2167 O O . GLU A 1 293 ? 33.919 -46.714 14.596 1.00 38.03 326 GLU A O 1
ATOM 2173 N N . LEU A 1 294 ? 34.671 -44.698 15.286 1.00 28.16 327 LEU A N 1
ATOM 2174 C CA . LEU A 1 294 ? 35.280 -45.219 16.501 1.00 28.95 327 LEU A CA 1
ATOM 2175 C C . LEU A 1 294 ? 35.221 -44.193 17.630 1.00 32.63 327 LEU A C 1
ATOM 2176 O O . LEU A 1 294 ? 35.091 -42.988 17.374 1.00 27.11 327 LEU A O 1
ATOM 2181 N N . GLY A 1 295 ? 35.332 -44.695 18.863 1.00 26.33 328 GLY A N 1
ATOM 2182 C CA . GLY A 1 295 ? 35.360 -43.882 20.067 1.00 28.85 328 GLY A CA 1
ATOM 2183 C C . GLY A 1 295 ? 36.536 -44.349 20.900 1.00 26.89 328 GLY A C 1
ATOM 2184 O O . GLY A 1 295 ? 36.955 -45.498 20.777 1.00 32.35 328 GLY A O 1
ATOM 2185 N N . PHE A 1 296 ? 37.067 -43.472 21.746 1.00 30.27 329 PHE A N 1
ATOM 2186 C CA . PHE A 1 296 ? 38.204 -43.831 22.591 1.00 30.71 329 PHE A CA 1
ATOM 2187 C C . PHE A 1 296 ? 38.328 -42.928 23.812 1.00 32.06 329 PHE A C 1
ATOM 2188 O O . PHE A 1 296 ? 37.733 -41.853 23.871 1.00 25.86 329 PHE A O 1
ATOM 2196 N N . ARG A 1 297 ? 39.127 -43.372 24.775 1.00 23.83 330 ARG A N 1
ATOM 2197 C CA . ARG A 1 297 ? 39.399 -42.606 25.965 1.00 27.68 330 ARG A CA 1
ATOM 2198 C C . ARG A 1 297 ? 40.779 -42.961 26.476 1.00 31.06 330 ARG A C 1
ATOM 2199 O O . ARG A 1 297 ? 41.326 -43.994 26.122 1.00 24.46 330 ARG A O 1
ATOM 2207 N N . PHE A 1 298 ? 41.340 -42.090 27.304 1.00 20.78 331 PHE A N 1
ATOM 2208 C CA . PHE A 1 298 ? 42.513 -42.456 28.085 1.00 23.62 331 PHE A CA 1
ATOM 2209 C C . PHE A 1 298 ? 42.668 -41.568 29.299 1.00 24.35 331 PHE A C 1
ATOM 2210 O O . PHE A 1 298 ? 42.063 -40.504 29.376 1.00 30.07 331 PHE A O 1
ATOM 2218 N N . LEU A 1 299 ? 43.459 -42.025 30.258 1.00 27.53 332 LEU A N 1
ATOM 2219 C CA . LEU A 1 299 ? 43.764 -41.245 31.455 1.00 25.70 332 LEU A CA 1
ATOM 2220 C C . LEU A 1 299 ? 45.280 -41.146 31.545 1.00 25.79 332 LEU A C 1
ATOM 2221 O O . LEU A 1 299 ? 45.986 -42.174 31.441 1.00 27.31 332 LEU A O 1
ATOM 2226 N N . SER A 1 300 ? 45.793 -39.938 31.742 1.00 23.56 333 SER A N 1
ATOM 2227 C CA . SER A 1 300 ? 47.245 -39.772 31.772 1.00 27.35 333 SER A CA 1
ATOM 2228 C C . SER A 1 300 ? 47.835 -40.450 33.004 1.00 35.90 333 SER A C 1
ATOM 2229 O O . SER A 1 300 ? 47.205 -40.513 34.048 1.00 32.15 333 SER A O 1
ATOM 2232 N N . ASP A 1 301 ? 49.055 -40.951 32.876 1.00 27.27 334 ASP A N 1
ATOM 2233 C CA . ASP A 1 301 ? 49.673 -41.701 33.953 1.00 29.92 334 ASP A CA 1
ATOM 2234 C C . ASP A 1 301 ? 49.895 -40.874 35.199 1.00 38.07 334 ASP A C 1
ATOM 2235 O O . ASP A 1 301 ? 49.869 -41.419 36.287 1.00 36.38 334 ASP A O 1
ATOM 2240 N N . ASP A 1 302 ? 50.107 -39.567 35.052 1.00 28.90 335 ASP A N 1
ATOM 2241 C CA . ASP A 1 302 ? 50.232 -38.695 36.224 1.00 29.10 335 ASP A CA 1
ATOM 2242 C C . ASP A 1 302 ? 48.845 -38.260 36.744 1.00 38.38 335 ASP A C 1
ATOM 2243 O O . ASP A 1 302 ? 48.735 -37.363 37.581 1.00 28.40 335 ASP A O 1
ATOM 2248 N N . GLN A 1 303 ? 47.784 -38.867 36.213 1.00 31.80 336 GLN A N 1
ATOM 2249 C CA . GLN A 1 303 ? 46.412 -38.554 36.644 1.00 35.84 336 GLN A CA 1
ATOM 2250 C C . GLN A 1 303 ? 46.030 -37.068 36.558 1.00 30.68 336 GLN A C 1
ATOM 2251 O O . GLN A 1 303 ? 45.156 -36.590 37.281 1.00 31.59 336 GLN A O 1
ATOM 2257 N N . LYS A 1 304 ? 46.677 -36.338 35.658 1.00 28.28 337 LYS A N 1
ATOM 2258 C CA . LYS A 1 304 ? 46.402 -34.920 35.523 1.00 25.66 337 LYS A CA 1
ATOM 2259 C C . LYS A 1 304 ? 45.295 -34.660 34.478 1.00 29.72 337 LYS A C 1
ATOM 2260 O O . LYS A 1 304 ? 44.610 -33.641 34.535 1.00 23.11 337 LYS A O 1
ATOM 2266 N N . VAL A 1 305 ? 45.140 -35.567 33.516 1.00 25.99 338 VAL A N 1
ATOM 2267 C CA . VAL A 1 305 ? 44.215 -35.313 32.415 1.00 27.42 338 VAL A CA 1
ATOM 2268 C C . VAL A 1 305 ? 43.535 -36.566 31.851 1.00 21.32 338 VAL A C 1
ATOM 2269 O O . VAL A 1 305 ? 44.157 -37.594 31.654 1.00 30.74 338 VAL A O 1
ATOM 2273 N N . ALA A 1 306 ? 42.227 -36.467 31.629 1.00 22.30 339 ALA A N 1
ATOM 2274 C CA . ALA A 1 306 ? 41.480 -37.513 30.947 1.00 21.29 339 ALA A CA 1
ATOM 2275 C C . ALA A 1 306 ? 41.005 -36.998 29.586 1.00 21.29 339 ALA A C 1
ATOM 2276 O O . ALA A 1 306 ? 40.666 -35.820 29.433 1.00 21.46 339 ALA A O 1
ATOM 2278 N N . VAL A 1 307 ? 40.989 -37.888 28.608 1.00 17.58 340 VAL A N 1
ATOM 2279 C CA . VAL A 1 307 ? 40.660 -37.538 27.245 1.00 21.58 340 VAL A CA 1
ATOM 2280 C C . VAL A 1 307 ? 39.634 -38.534 26.724 1.00 24.30 340 VAL A C 1
ATOM 2281 O O . VAL A 1 307 ? 39.699 -39.727 27.011 1.00 26.34 340 VAL A O 1
ATOM 2285 N N . VAL A 1 308 ? 38.657 -38.026 25.993 1.00 22.39 341 VAL A N 1
ATOM 2286 C CA . VAL A 1 308 ? 37.783 -38.879 25.207 1.00 19.94 341 VAL A CA 1
ATOM 2287 C C . VAL A 1 308 ? 37.741 -38.330 23.787 1.00 30.80 341 VAL A C 1
ATOM 2288 O O . VAL A 1 308 ? 38.014 -37.150 23.562 1.00 19.32 341 VAL A O 1
ATOM 2292 N N . GLY A 1 309 ? 37.385 -39.173 22.826 1.00 25.08 342 GLY A N 1
ATOM 2293 C CA . GLY A 1 309 ? 37.337 -38.712 21.461 1.00 20.75 342 GLY A CA 1
ATOM 2294 C C . GLY A 1 309 ? 36.558 -39.625 20.548 1.00 24.95 342 GLY A C 1
ATOM 2295 O O . GLY A 1 309 ? 36.061 -40.664 20.957 1.00 28.68 342 GLY A O 1
ATOM 2296 N N . SER A 1 310 ? 36.443 -39.213 19.297 1.00 23.96 343 SER A N 1
ATOM 2297 C CA . SER A 1 310 ? 35.676 -39.952 18.317 1.00 24.98 343 SER A CA 1
ATOM 2298 C C . SER A 1 310 ? 36.250 -39.629 16.945 1.00 31.25 343 SER A C 1
ATOM 2299 O O . SER A 1 310 ? 36.806 -38.554 16.747 1.00 29.77 343 SER A O 1
ATOM 2302 N N . ALA A 1 311 ? 36.158 -40.574 16.012 1.00 29.73 344 ALA A N 1
ATOM 2303 C CA . ALA A 1 311 ? 36.657 -40.336 14.656 1.00 27.89 344 ALA A CA 1
ATOM 2304 C C . ALA A 1 311 ? 35.904 -41.210 13.656 1.00 30.36 344 ALA A C 1
ATOM 2305 O O . ALA A 1 311 ? 35.323 -42.223 14.031 1.00 31.97 344 ALA A O 1
ATOM 2307 N N . LYS A 1 312 ? 35.917 -40.819 12.387 1.00 27.39 345 LYS A N 1
ATOM 2308 C CA . LYS A 1 312 ? 35.148 -41.530 11.360 1.00 23.49 345 LYS A CA 1
ATOM 2309 C C . LYS A 1 312 ? 35.877 -41.477 10.041 1.00 38.54 345 LYS A C 1
ATOM 2310 O O . LYS A 1 312 ? 36.683 -40.560 9.811 1.00 33.92 345 LYS A O 1
ATOM 2316 N N . THR A 1 313 ? 35.587 -42.446 9.166 1.00 31.58 346 THR A N 1
ATOM 2317 C CA . THR A 1 313 ? 36.062 -42.353 7.797 1.00 32.22 346 THR A CA 1
ATOM 2318 C C . THR A 1 313 ? 35.446 -41.120 7.148 1.00 28.26 346 THR A C 1
ATOM 2319 O O . THR A 1 313 ? 34.465 -40.542 7.663 1.00 28.33 346 THR A O 1
ATOM 2323 N N . LYS A 1 314 ? 36.024 -40.727 6.019 1.00 37.86 347 LYS A N 1
ATOM 2324 C CA . LYS A 1 314 ? 35.554 -39.597 5.236 1.00 46.28 347 LYS A CA 1
ATOM 2325 C C . LYS A 1 314 ? 34.046 -39.660 5.018 1.00 38.76 347 LYS A C 1
ATOM 2326 O O . LYS A 1 314 ? 33.482 -40.730 4.779 1.00 38.93 347 LYS A O 1
ATOM 2332 N N . ASP A 1 315 ? 33.403 -38.502 5.098 1.00 39.42 348 ASP A N 1
ATOM 2333 C CA . ASP A 1 315 ? 31.966 -38.389 4.856 1.00 39.94 348 ASP A CA 1
ATOM 2334 C C . ASP A 1 315 ? 31.635 -38.797 3.409 1.00 58.90 348 ASP A C 1
ATOM 2335 O O . ASP A 1 315 ? 32.390 -38.504 2.483 1.00 50.43 348 ASP A O 1
ATOM 2340 N N . LYS A 1 316 ? 30.500 -39.451 3.209 1.00 57.03 349 LYS A N 1
ATOM 2341 C CA . LYS A 1 316 ? 30.068 -39.808 1.859 1.00 94.49 349 LYS A CA 1
ATOM 2342 C C . LYS A 1 316 ? 28.931 -38.904 1.400 1.00 104.10 349 LYS A C 1
ATOM 2343 O O . LYS A 1 316 ? 28.785 -38.635 0.209 1.00 111.03 349 LYS A O 1
ATOM 2349 N N . LYS A 1 344 ? 36.594 -55.367 0.832 1.00 72.89 377 LYS A N 1
ATOM 2350 C CA . LYS A 1 344 ? 36.232 -56.673 1.374 1.00 65.32 377 LYS A CA 1
ATOM 2351 C C . LYS A 1 344 ? 36.280 -56.670 2.892 1.00 58.20 377 LYS A C 1
ATOM 2352 O O . LYS A 1 344 ? 37.226 -56.151 3.491 1.00 50.15 377 LYS A O 1
ATOM 2358 N N . LEU A 1 345 ? 35.278 -57.292 3.501 1.00 47.94 378 LEU A N 1
ATOM 2359 C CA . LEU A 1 345 ? 35.126 -57.293 4.948 1.00 49.85 378 LEU A CA 1
ATOM 2360 C C . LEU A 1 345 ? 35.491 -58.632 5.560 1.00 57.76 378 LEU A C 1
ATOM 2361 O O . LEU A 1 345 ? 35.418 -59.669 4.905 1.00 66.03 378 LEU A O 1
ATOM 2366 N N . THR A 1 346 ? 35.885 -58.600 6.826 1.00 48.68 379 THR A N 1
ATOM 2367 C CA . THR A 1 346 ? 36.058 -59.813 7.609 1.00 49.40 379 THR A CA 1
ATOM 2368 C C . THR A 1 346 ? 35.188 -59.732 8.862 1.00 52.54 379 THR A C 1
ATOM 2369 O O . THR A 1 346 ? 34.955 -58.649 9.389 1.00 49.74 379 THR A O 1
ATOM 2373 N N . THR A 1 347 ? 34.719 -60.879 9.335 1.00 53.85 380 THR A N 1
ATOM 2374 C CA . THR A 1 347 ? 33.840 -60.931 10.493 1.00 53.24 380 THR A CA 1
ATOM 2375 C C . THR A 1 347 ? 34.675 -61.195 11.734 1.00 55.64 380 THR A C 1
ATOM 2376 O O . THR A 1 347 ? 35.438 -62.164 11.773 1.00 46.87 380 THR A O 1
ATOM 2380 N N . VAL A 1 348 ? 34.561 -60.326 12.741 1.00 52.04 381 VAL A N 1
ATOM 2381 C CA . VAL A 1 348 ? 35.406 -60.476 13.927 1.00 43.18 381 VAL A CA 1
ATOM 2382 C C . VAL A 1 348 ? 34.726 -61.183 15.088 1.00 45.96 381 VAL A C 1
ATOM 2383 O O . VAL A 1 348 ? 35.398 -61.697 15.982 1.00 51.26 381 VAL A O 1
ATOM 2387 N N . LEU A 1 349 ? 33.403 -61.220 15.079 1.00 37.95 382 LEU A N 1
ATOM 2388 C CA . LEU A 1 349 ? 32.690 -61.938 16.126 1.00 50.07 382 LEU A CA 1
ATOM 2389 C C . LEU A 1 349 ? 31.332 -62.443 15.664 1.00 40.58 382 LEU A C 1
ATOM 2390 O O . LEU A 1 349 ? 30.769 -61.961 14.681 1.00 53.37 382 LEU A O 1
ATOM 2395 N N . ASP A 1 350 ? 30.811 -63.424 16.384 1.00 49.40 383 ASP A N 1
ATOM 2396 C CA . ASP A 1 350 ? 29.430 -63.843 16.214 1.00 44.25 383 ASP A CA 1
ATOM 2397 C C . ASP A 1 350 ? 28.776 -63.625 17.556 1.00 59.23 383 ASP A C 1
ATOM 2398 O O . ASP A 1 350 ? 29.366 -63.935 18.592 1.00 49.03 383 ASP A O 1
ATOM 2403 N N . ALA A 1 351 ? 27.583 -63.044 17.541 1.00 49.49 384 ALA A N 1
ATOM 2404 C CA . ALA A 1 351 ? 26.798 -62.901 18.752 1.00 40.53 384 ALA A CA 1
ATOM 2405 C C . ALA A 1 351 ? 25.337 -62.921 18.344 1.00 57.61 384 ALA A C 1
ATOM 2406 O O . ALA A 1 351 ? 24.853 -61.969 17.742 1.00 52.80 384 ALA A O 1
ATOM 2408 N N . VAL A 1 352 ? 24.646 -64.019 18.639 1.00 60.17 385 VAL A N 1
ATOM 2409 C CA . VAL A 1 352 ? 23.263 -64.177 18.200 1.00 56.76 385 VAL A CA 1
ATOM 2410 C C . VAL A 1 352 ? 22.332 -64.658 19.304 1.00 58.48 385 VAL A C 1
ATOM 2411 O O . VAL A 1 352 ? 22.753 -65.328 20.247 1.00 54.37 385 VAL A O 1
ATOM 2415 N N . GLU A 1 353 ? 21.066 -64.277 19.178 1.00 62.03 386 GLU A N 1
ATOM 2416 C CA . GLU A 1 353 ? 20.006 -64.758 20.047 1.00 66.55 386 GLU A CA 1
ATOM 2417 C C . GLU A 1 353 ? 18.983 -65.466 19.172 1.00 61.67 386 GLU A C 1
ATOM 2418 O O . GLU A 1 353 ? 18.543 -64.931 18.152 1.00 64.58 386 GLU A O 1
ATOM 2424 N N . LEU A 1 354 ? 18.638 -66.688 19.555 1.00 62.33 387 LEU A N 1
ATOM 2425 C CA . LEU A 1 354 ? 17.614 -67.447 18.859 1.00 71.22 387 LEU A CA 1
ATOM 2426 C C . LEU A 1 354 ? 16.403 -67.544 19.766 1.00 73.22 387 LEU A C 1
ATOM 2427 O O . LEU A 1 354 ? 16.461 -68.178 20.822 1.00 63.93 387 LEU A O 1
ATOM 2432 N N . THR A 1 355 ? 15.319 -66.891 19.362 1.00 83.31 388 THR A N 1
ATOM 2433 C CA . THR A 1 355 ? 14.101 -66.870 20.161 1.00 86.88 388 THR A CA 1
ATOM 2434 C C . THR A 1 355 ? 13.267 -68.111 19.873 1.00 82.89 388 THR A C 1
ATOM 2435 O O . THR A 1 355 ? 12.960 -68.414 18.719 1.00 80.43 388 THR A O 1
ATOM 2439 N N . LEU A 1 356 ? 12.912 -68.837 20.926 1.00 83.90 389 LEU A N 1
ATOM 2440 C CA . LEU A 1 356 ? 12.144 -70.069 20.770 1.00 99.63 389 LEU A CA 1
ATOM 2441 C C . LEU A 1 356 ? 10.762 -69.827 20.163 1.00 105.51 389 LEU A C 1
ATOM 2442 O O . LEU A 1 356 ? 10.506 -70.208 19.023 1.00 111.61 389 LEU A O 1
ATOM 2447 N N . ASN A 1 357 ? 9.883 -69.189 20.930 1.00 118.52 390 ASN A N 1
ATOM 2448 C CA . ASN A 1 357 ? 8.496 -68.960 20.519 1.00 134.05 390 ASN A CA 1
ATOM 2449 C C . ASN A 1 357 ? 8.293 -68.683 19.026 1.00 129.79 390 ASN A C 1
ATOM 2450 O O . ASN A 1 357 ? 7.321 -69.149 18.426 1.00 143.98 390 ASN A O 1
ATOM 2455 N N . ASP A 1 358 ? 9.211 -67.929 18.431 1.00 107.32 391 ASP A N 1
ATOM 2456 C CA . ASP A 1 358 ? 9.094 -67.542 17.027 1.00 113.43 391 ASP A CA 1
ATOM 2457 C C . ASP A 1 358 ? 10.292 -67.993 16.189 1.00 119.38 391 ASP A C 1
ATOM 2458 O O . ASP A 1 358 ? 10.477 -67.532 15.062 1.00 109.22 391 ASP A O 1
ATOM 2463 N N . LYS A 1 359 ? 11.106 -68.883 16.751 1.00 135.73 392 LYS A N 1
ATOM 2464 C CA . LYS A 1 359 ? 12.237 -69.483 16.038 1.00 139.42 392 LYS A CA 1
ATOM 2465 C C . LYS A 1 359 ? 13.083 -68.468 15.256 1.00 123.72 392 LYS A C 1
ATOM 2466 O O . LYS A 1 359 ? 13.727 -68.824 14.266 1.00 110.58 392 LYS A O 1
ATOM 2472 N N . LYS A 1 360 ? 13.089 -67.214 15.699 1.00 113.60 393 LYS A N 1
ATOM 2473 C CA . LYS A 1 360 ? 13.779 -66.158 14.961 1.00 102.68 393 LYS A CA 1
ATOM 2474 C C . LYS A 1 360 ? 15.159 -65.847 15.544 1.00 82.53 393 LYS A C 1
ATOM 2475 O O . LYS A 1 360 ? 15.413 -66.084 16.726 1.00 68.43 393 LYS A O 1
ATOM 2481 N N . ILE A 1 361 ? 16.050 -65.321 14.708 1.00 78.08 394 ILE A N 1
ATOM 2482 C CA . ILE A 1 361 ? 17.442 -65.118 15.115 1.00 91.33 394 ILE A CA 1
ATOM 2483 C C . ILE A 1 361 ? 17.921 -63.672 14.974 1.00 82.61 394 ILE A C 1
ATOM 2484 O O . ILE A 1 361 ? 17.979 -63.119 13.871 1.00 65.74 394 ILE A O 1
ATOM 2489 N N . LYS A 1 362 ? 18.269 -63.078 16.114 1.00 65.85 395 LYS A N 1
ATOM 2490 C CA . LYS A 1 362 ? 18.677 -61.678 16.184 1.00 63.70 395 LYS A CA 1
ATOM 2491 C C . LYS A 1 362 ? 20.161 -61.573 16.479 1.00 65.76 395 LYS A C 1
ATOM 2492 O O . LYS A 1 362 ? 20.704 -62.363 17.251 1.00 61.07 395 LYS A O 1
ATOM 2498 N N . ASN A 1 363 ? 20.811 -60.584 15.877 1.00 55.97 396 ASN A N 1
ATOM 2499 C CA . ASN A 1 363 ? 22.174 -60.245 16.248 1.00 58.63 396 ASN A CA 1
ATOM 2500 C C . ASN A 1 363 ? 22.226 -59.559 17.608 1.00 58.36 396 ASN A C 1
ATOM 2501 O O . ASN A 1 363 ? 21.413 -58.690 17.893 1.00 61.95 396 ASN A O 1
ATOM 2506 N N . LEU A 1 364 ? 23.181 -59.947 18.446 1.00 54.66 397 LEU A N 1
ATOM 2507 C CA . LEU A 1 364 ? 23.432 -59.232 19.695 1.00 48.41 397 LEU A CA 1
ATOM 2508 C C . LEU A 1 364 ? 24.631 -58.299 19.561 1.00 45.95 397 LEU A C 1
ATOM 2509 O O . LEU A 1 364 ? 25.548 -58.533 18.771 1.00 48.73 397 LEU A O 1
ATOM 2514 N N . ASP A 1 365 ? 24.636 -57.237 20.351 1.00 49.30 398 ASP A N 1
ATOM 2515 C CA . ASP A 1 365 ? 25.831 -56.417 20.461 1.00 42.08 398 ASP A CA 1
ATOM 2516 C C . ASP A 1 365 ? 26.861 -57.221 21.230 1.00 50.45 398 ASP A C 1
ATOM 2517 O O . ASP A 1 365 ? 26.508 -58.076 22.042 1.00 52.53 398 ASP A O 1
ATOM 2522 N N . ASN A 1 366 ? 28.131 -56.965 20.952 1.00 47.62 399 ASN A N 1
ATOM 2523 C CA . ASN A 1 366 ? 29.215 -57.588 21.690 1.00 47.37 399 ASN A CA 1
ATOM 2524 C C . ASN A 1 366 ? 30.471 -56.769 21.502 1.00 47.04 399 ASN A C 1
ATOM 2525 O O . ASN A 1 366 ? 30.703 -56.226 20.423 1.00 47.61 399 ASN A O 1
ATOM 2530 N N . PHE A 1 367 ? 31.274 -56.666 22.556 1.00 42.57 400 PHE A N 1
ATOM 2531 C CA . PHE A 1 367 ? 32.499 -55.884 22.495 1.00 46.11 400 PHE A CA 1
ATOM 2532 C C . PHE A 1 367 ? 33.720 -56.779 22.333 1.00 46.07 400 PHE A C 1
ATOM 2533 O O . PHE A 1 367 ? 34.730 -56.594 23.002 1.00 53.71 400 PHE A O 1
ATOM 2541 N N . SER A 1 368 ? 33.612 -57.751 21.433 1.00 52.63 401 SER A N 1
ATOM 2542 C CA . SER A 1 368 ? 34.684 -58.709 21.193 1.00 50.87 401 SER A CA 1
ATOM 2543 C C . SER A 1 368 ? 35.109 -59.399 22.486 1.00 58.19 401 SER A C 1
ATOM 2544 O O . SER A 1 368 ? 36.300 -59.552 22.762 1.00 58.65 401 SER A O 1
ATOM 2547 N N . ASN A 1 369 ? 34.125 -59.814 23.277 1.00 56.90 402 ASN A N 1
ATOM 2548 C CA . ASN A 1 369 ? 34.397 -60.565 24.497 1.00 57.42 402 ASN A CA 1
ATOM 2549 C C . ASN A 1 369 ? 33.383 -61.688 24.722 1.00 57.62 402 ASN A C 1
ATOM 2550 O O . ASN A 1 369 ? 32.269 -61.440 25.180 1.00 63.80 402 ASN A O 1
ATOM 2555 N N . ALA A 1 370 ? 33.779 -62.919 24.404 1.00 67.06 403 ALA A N 1
ATOM 2556 C CA . ALA A 1 370 ? 32.871 -64.063 24.463 1.00 71.58 403 ALA A CA 1
ATOM 2557 C C . ALA A 1 370 ? 32.251 -64.289 25.840 1.00 68.56 403 ALA A C 1
ATOM 2558 O O . ALA A 1 370 ? 31.167 -64.867 25.945 1.00 65.46 403 ALA A O 1
ATOM 2560 N N . ALA A 1 371 ? 32.930 -63.829 26.887 1.00 66.78 404 ALA A N 1
ATOM 2561 C CA . ALA A 1 371 ? 32.485 -64.066 28.259 1.00 61.19 404 ALA A CA 1
ATOM 2562 C C . ALA A 1 371 ? 31.609 -62.937 28.805 1.00 72.96 404 ALA A C 1
ATOM 2563 O O . ALA A 1 371 ? 31.179 -62.976 29.962 1.00 80.06 404 ALA A O 1
ATOM 2565 N N . GLN A 1 372 ? 31.363 -61.924 27.982 1.00 79.68 405 GLN A N 1
ATOM 2566 C CA . GLN A 1 372 ? 30.501 -60.813 28.378 1.00 70.01 405 GLN A CA 1
ATOM 2567 C C . GLN A 1 372 ? 29.268 -60.789 27.479 1.00 70.03 405 GLN A C 1
ATOM 2568 O O . GLN A 1 372 ? 29.359 -60.460 26.294 1.00 73.69 405 GLN A O 1
ATOM 2574 N N . LEU A 1 373 ? 28.123 -61.166 28.040 1.00 61.40 406 LEU A N 1
ATOM 2575 C CA . LEU A 1 373 ? 26.873 -61.224 27.287 1.00 60.83 406 LEU A CA 1
ATOM 2576 C C . LEU A 1 373 ? 26.173 -59.869 27.336 1.00 58.70 406 LEU A C 1
ATOM 2577 O O . LEU A 1 373 ? 25.775 -59.416 28.411 1.00 55.15 406 LEU A O 1
ATOM 2582 N N . VAL A 1 374 ? 26.025 -59.223 26.180 1.00 54.48 407 VAL A N 1
ATOM 2583 C CA . VAL A 1 374 ? 25.330 -57.939 26.116 1.00 52.02 407 VAL A CA 1
ATOM 2584 C C . VAL A 1 374 ? 23.921 -58.119 25.551 1.00 57.81 407 VAL A C 1
ATOM 2585 O O . VAL A 1 374 ? 23.740 -58.425 24.370 1.00 46.32 407 VAL A O 1
ATOM 2589 N N . VAL A 1 375 ? 22.926 -57.933 26.409 1.00 56.63 408 VAL A N 1
ATOM 2590 C CA . VAL A 1 375 ? 21.530 -57.969 25.989 1.00 52.35 408 VAL A CA 1
ATOM 2591 C C . VAL A 1 375 ? 20.802 -56.749 26.545 1.00 53.42 408 VAL A C 1
ATOM 2592 O O . VAL A 1 375 ? 21.089 -56.301 27.658 1.00 58.96 408 VAL A O 1
ATOM 2596 N N . ASP A 1 376 ? 19.872 -56.216 25.759 1.00 52.60 409 ASP A N 1
ATOM 2597 C CA . ASP A 1 376 ? 19.076 -55.059 26.167 1.00 58.42 409 ASP A CA 1
ATOM 2598 C C . ASP A 1 376 ? 19.907 -53.919 26.767 1.00 54.69 409 ASP A C 1
ATOM 2599 O O . ASP A 1 376 ? 19.454 -53.232 27.685 1.00 57.72 409 ASP A O 1
ATOM 2604 N N . GLY A 1 377 ? 21.125 -53.741 26.262 1.00 45.78 410 GLY A N 1
ATOM 2605 C CA . GLY A 1 377 ? 21.966 -52.624 26.657 1.00 51.68 410 GLY A CA 1
ATOM 2606 C C . GLY A 1 377 ? 22.669 -52.776 27.991 1.00 60.98 410 GLY A C 1
ATOM 2607 O O . GLY A 1 377 ? 23.393 -51.879 28.419 1.00 65.39 410 GLY A O 1
ATOM 2608 N N . ILE A 1 378 ? 22.453 -53.905 28.656 1.00 62.72 411 ILE A N 1
ATOM 2609 C CA . ILE A 1 378 ? 23.167 -54.190 29.898 1.00 65.74 411 ILE A CA 1
ATOM 2610 C C . ILE A 1 378 ? 24.162 -55.341 29.700 1.00 67.83 411 ILE A C 1
ATOM 2611 O O . ILE A 1 378 ? 23.969 -56.196 28.834 1.00 56.70 411 ILE A O 1
ATOM 2616 N N . MET A 1 379 ? 25.225 -55.347 30.502 1.00 68.32 412 MET A N 1
ATOM 2617 C CA . MET A 1 379 ? 26.295 -56.334 30.379 1.00 65.26 412 MET A CA 1
ATOM 2618 C C . MET A 1 379 ? 26.203 -57.445 31.428 1.00 70.37 412 MET A C 1
ATOM 2619 O O . MET A 1 379 ? 26.213 -57.179 32.627 1.00 76.12 412 MET A O 1
ATOM 2624 N N . ILE A 1 380 ? 26.114 -58.690 30.963 1.00 74.66 413 ILE A N 1
ATOM 2625 C CA . ILE A 1 380 ? 26.029 -59.849 31.848 1.00 62.01 413 ILE A CA 1
ATOM 2626 C C . ILE A 1 380 ? 27.270 -60.721 31.731 1.00 70.20 413 ILE A C 1
ATOM 2627 O O . ILE A 1 380 ? 27.506 -61.336 30.689 1.00 73.25 413 ILE A O 1
ATOM 2632 N N . PRO A 1 381 ? 28.070 -60.780 32.802 1.00 78.77 414 PRO A N 1
ATOM 2633 C CA . PRO A 1 381 ? 29.284 -61.605 32.792 1.00 81.66 414 PRO A CA 1
ATOM 2634 C C . PRO A 1 381 ? 28.945 -63.090 32.754 1.00 88.56 414 PRO A C 1
ATOM 2635 O O . PRO A 1 381 ? 27.862 -63.491 33.182 1.00 87.97 414 PRO A O 1
ATOM 2639 N N . LEU A 1 382 ? 29.854 -63.901 32.231 1.00 76.76 415 LEU A N 1
ATOM 2640 C CA . LEU A 1 382 ? 29.579 -65.321 32.092 1.00 78.61 415 LEU A CA 1
ATOM 2641 C C . LEU A 1 382 ? 30.552 -66.193 32.888 1.00 81.16 415 LEU A C 1
ATOM 2642 O O . LEU A 1 382 ? 30.523 -67.414 32.784 1.00 90.40 415 LEU A O 1
ATOM 2647 N N . LEU A 1 383 ? 31.398 -65.559 33.691 1.00 80.40 416 LEU A N 1
ATOM 2648 C CA . LEU A 1 383 ? 32.346 -66.272 34.537 1.00 91.03 416 LEU A CA 1
ATOM 2649 C C . LEU A 1 383 ? 32.376 -65.633 35.925 1.00 111.94 416 LEU A C 1
ATOM 2650 O O . LEU A 1 383 ? 32.540 -64.417 36.052 1.00 116.08 416 LEU A O 1
ATOM 2655 N N . PRO A 1 384 ? 32.230 -66.457 36.973 1.00 110.33 417 PRO A N 1
ATOM 2656 C CA . PRO A 1 384 ? 32.115 -65.995 38.365 1.00 107.65 417 PRO A CA 1
ATOM 2657 C C . PRO A 1 384 ? 33.423 -65.514 39.001 1.00 103.10 417 PRO A C 1
ATOM 2658 O O . PRO A 1 384 ? 34.145 -66.320 39.585 1.00 110.41 417 PRO A O 1
ATOM 2662 N N . LYS A 1 385 ? 33.705 -64.217 38.927 1.00 111.39 418 LYS A N 1
ATOM 2663 C CA . LYS A 1 385 ? 34.895 -63.662 39.569 1.00 113.77 418 LYS A CA 1
ATOM 2664 C C . LYS A 1 385 ? 34.950 -64.020 41.054 1.00 122.54 418 LYS A C 1
ATOM 2665 O O . LYS A 1 385 ? 35.706 -64.903 41.468 1.00 121.49 418 LYS A O 1
ATOM 2671 N N . GLU A 1 403 ? 31.813 -78.565 37.135 1.00 143.41 436 GLU A N 1
ATOM 2672 C CA . GLU A 1 403 ? 31.590 -77.162 36.813 1.00 144.42 436 GLU A CA 1
ATOM 2673 C C . GLU A 1 403 ? 31.326 -76.985 35.319 1.00 145.88 436 GLU A C 1
ATOM 2674 O O . GLU A 1 403 ? 31.351 -75.867 34.802 1.00 151.57 436 GLU A O 1
ATOM 2680 N N . PHE A 1 404 ? 31.077 -78.095 34.628 1.00 136.86 437 PHE A N 1
ATOM 2681 C CA . PHE A 1 404 ? 30.734 -78.039 33.212 1.00 127.50 437 PHE A CA 1
ATOM 2682 C C . PHE A 1 404 ? 29.427 -77.275 33.066 1.00 132.28 437 PHE A C 1
ATOM 2683 O O . PHE A 1 404 ? 28.594 -77.272 33.974 1.00 151.48 437 PHE A O 1
ATOM 2691 N N . THR A 1 405 ? 29.260 -76.628 31.921 1.00 111.54 438 THR A N 1
ATOM 2692 C CA . THR A 1 405 ? 28.202 -75.654 31.730 1.00 118.71 438 THR A CA 1
ATOM 2693 C C . THR A 1 405 ? 28.255 -74.635 32.871 1.00 128.50 438 THR A C 1
ATOM 2694 O O . THR A 1 405 ? 29.337 -74.291 33.357 1.00 134.96 438 THR A O 1
ATOM 2698 N N . ARG A 1 406 ? 27.082 -74.187 33.308 1.00 122.77 439 ARG A N 1
ATOM 2699 C CA . ARG A 1 406 ? 26.920 -73.310 34.464 1.00 118.36 439 ARG A CA 1
ATOM 2700 C C . ARG A 1 406 ? 25.457 -72.872 34.488 1.00 122.06 439 ARG A C 1
ATOM 2701 O O . ARG A 1 406 ? 24.760 -73.000 33.482 1.00 131.18 439 ARG A O 1
ATOM 2709 N N . LYS A 1 407 ? 24.984 -72.345 35.612 1.00 117.10 440 LYS A N 1
ATOM 2710 C CA . LYS A 1 407 ? 23.670 -71.709 35.626 1.00 110.25 440 LYS A CA 1
ATOM 2711 C C . LYS A 1 407 ? 23.586 -70.606 36.678 1.00 117.74 440 LYS A C 1
ATOM 2712 O O . LYS A 1 407 ? 24.183 -70.719 37.750 1.00 117.90 440 LYS A O 1
ATOM 2718 N N . PHE A 1 408 ? 22.867 -69.532 36.357 1.00 120.66 441 PHE A N 1
ATOM 2719 C CA . PHE A 1 408 ? 22.668 -68.440 37.304 1.00 119.05 441 PHE A CA 1
ATOM 2720 C C . PHE A 1 408 ? 21.642 -67.428 36.805 1.00 123.25 441 PHE A C 1
ATOM 2721 O O . PHE A 1 408 ? 21.139 -67.534 35.686 1.00 127.39 441 PHE A O 1
ATOM 2729 N N . GLU A 1 409 ? 21.327 -66.454 37.626 1.00 117.23 442 GLU A N 1
ATOM 2730 C CA . GLU A 1 409 ? 20.474 -65.325 37.273 1.00 107.68 442 GLU A CA 1
ATOM 2731 C C . GLU A 1 409 ? 21.126 -64.006 37.650 1.00 101.49 442 GLU A C 1
ATOM 2732 O O . GLU A 1 409 ? 22.086 -63.974 38.418 1.00 99.08 442 GLU A O 1
ATOM 2738 N N . HIS A 1 410 ? 20.592 -62.916 37.110 1.00 100.78 443 HIS A N 1
ATOM 2739 C CA . HIS A 1 410 ? 21.191 -61.602 37.298 1.00 108.57 443 HIS A CA 1
ATOM 2740 C C . HIS A 1 410 ? 20.176 -60.482 37.089 1.00 113.88 443 HIS A C 1
ATOM 2741 O O . HIS A 1 410 ? 19.374 -60.526 36.155 1.00 117.80 443 HIS A O 1
ATOM 2748 N N . THR A 1 411 ? 20.213 -59.484 37.969 1.00 104.50 444 THR A N 1
ATOM 2749 C CA . THR A 1 411 ? 19.334 -58.324 37.857 1.00 103.11 444 THR A CA 1
ATOM 2750 C C . THR A 1 411 ? 20.138 -57.033 37.896 1.00 116.22 444 THR A C 1
ATOM 2751 O O . THR A 1 411 ? 20.865 -56.776 38.855 1.00 119.88 444 THR A O 1
ATOM 2755 N N . PRO A 1 412 ? 19.995 -56.208 36.855 1.00 127.05 445 PRO A N 1
ATOM 2756 C CA . PRO A 1 412 ? 20.737 -54.951 36.724 1.00 134.54 445 PRO A CA 1
ATOM 2757 C C . PRO A 1 412 ? 20.307 -53.915 37.760 1.00 128.22 445 PRO A C 1
ATOM 2758 O O . PRO A 1 412 ? 19.206 -54.009 38.301 1.00 121.51 445 PRO A O 1
ATOM 2762 N N . GLU A 1 413 ? 21.174 -52.939 38.019 1.00 124.80 446 GLU A N 1
ATOM 2763 C CA . GLU A 1 413 ? 20.893 -51.870 38.977 1.00 132.23 446 GLU A CA 1
ATOM 2764 C C . GLU A 1 413 ? 20.349 -52.430 40.288 1.00 143.66 446 GLU A C 1
ATOM 2765 O O . GLU A 1 413 ? 19.890 -51.684 41.150 1.00 151.43 446 GLU A O 1
ATOM 2771 N N . THR A 1 442 ? 12.594 -55.849 31.646 1.00 122.86 475 THR A N 1
ATOM 2772 C CA . THR A 1 442 ? 12.599 -57.214 32.158 1.00 124.30 475 THR A CA 1
ATOM 2773 C C . THR A 1 442 ? 13.224 -57.281 33.549 1.00 133.34 475 THR A C 1
ATOM 2774 O O . THR A 1 442 ? 14.315 -56.754 33.779 1.00 112.83 475 THR A O 1
ATOM 2778 N N . LYS A 1 443 ? 12.523 -57.936 34.470 1.00 157.32 476 LYS A N 1
ATOM 2779 C CA . LYS A 1 443 ? 12.967 -58.034 35.855 1.00 157.36 476 LYS A CA 1
ATOM 2780 C C . LYS A 1 443 ? 14.389 -58.589 35.938 1.00 141.41 476 LYS A C 1
ATOM 2781 O O . LYS A 1 443 ? 15.351 -57.848 36.165 1.00 126.43 476 LYS A O 1
ATOM 2787 N N . THR A 1 444 ? 14.511 -59.898 35.743 1.00 135.51 477 THR A N 1
ATOM 2788 C CA . THR A 1 444 ? 15.783 -60.590 35.904 1.00 128.44 477 THR A CA 1
ATOM 2789 C C . THR A 1 444 ? 16.090 -61.470 34.699 1.00 112.18 477 THR A C 1
ATOM 2790 O O . THR A 1 444 ? 15.187 -61.885 33.972 1.00 108.32 477 THR A O 1
ATOM 2794 N N . TYR A 1 445 ? 17.372 -61.752 34.493 1.00 106.10 478 TYR A N 1
ATOM 2795 C CA . TYR A 1 445 ? 17.794 -62.626 33.408 1.00 100.24 478 TYR A CA 1
ATOM 2796 C C . TYR A 1 445 ? 18.253 -63.975 33.938 1.00 91.76 478 TYR A C 1
ATOM 2797 O O . TYR A 1 445 ? 19.094 -64.048 34.836 1.00 91.23 478 TYR A O 1
ATOM 2806 N N . GLU A 1 446 ? 17.691 -65.044 33.389 1.00 81.63 479 GLU A N 1
ATOM 2807 C CA . GLU A 1 446 ? 18.173 -66.378 33.708 1.00 96.75 479 GLU A CA 1
ATOM 2808 C C . GLU A 1 446 ? 19.030 -66.911 32.571 1.00 90.36 479 GLU A C 1
ATOM 2809 O O . GLU A 1 446 ? 18.600 -66.952 31.416 1.00 84.13 479 GLU A O 1
ATOM 2815 N N . VAL A 1 447 ? 20.248 -67.314 32.908 1.00 84.17 480 VAL A N 1
ATOM 2816 C CA . VAL A 1 447 ? 21.195 -67.766 31.905 1.00 91.41 480 VAL A CA 1
ATOM 2817 C C . VAL A 1 447 ? 21.793 -69.131 32.238 1.00 98.89 480 VAL A C 1
ATOM 2818 O O . VAL A 1 447 ? 22.218 -69.378 33.368 1.00 102.33 480 VAL A O 1
ATOM 2822 N N . GLU A 1 448 ? 21.812 -70.017 31.247 1.00 90.10 481 GLU A N 1
ATOM 2823 C CA . GLU A 1 448 ? 22.594 -71.244 31.329 1.00 94.05 481 GLU A CA 1
ATOM 2824 C C . GLU A 1 448 ? 23.659 -71.203 30.238 1.00 89.95 481 GLU A C 1
ATOM 2825 O O . GLU A 1 448 ? 23.345 -71.114 29.049 1.00 80.10 481 GLU A O 1
ATOM 2831 N N . VAL A 1 449 ? 24.922 -71.267 30.646 1.00 90.60 482 VAL A N 1
ATOM 2832 C CA . VAL A 1 449 ? 26.022 -71.076 29.710 1.00 95.78 482 VAL A CA 1
ATOM 2833 C C . VAL A 1 449 ? 27.007 -72.246 29.676 1.00 97.57 482 VAL A C 1
ATOM 2834 O O . VAL A 1 449 ? 27.300 -72.871 30.697 1.00 101.38 482 VAL A O 1
ATOM 2838 N N . CYS A 1 450 ? 27.510 -72.531 28.480 1.00 89.47 483 CYS A N 1
ATOM 2839 C CA . CYS A 1 450 ? 28.482 -73.587 28.269 1.00 76.34 483 CYS A CA 1
ATOM 2840 C C . CYS A 1 450 ? 29.590 -73.025 27.393 1.00 88.40 483 CYS A C 1
ATOM 2841 O O . CYS A 1 450 ? 29.322 -72.182 26.541 1.00 87.86 483 CYS A O 1
ATOM 2844 N N . CYS A 1 451 ? 30.829 -73.475 27.586 1.00 91.00 484 CYS A N 1
ATOM 2845 C CA . CYS A 1 451 ? 31.178 -74.470 28.591 1.00 81.97 484 CYS A CA 1
ATOM 2846 C C . CYS A 1 451 ? 32.406 -74.001 29.363 1.00 95.25 484 CYS A C 1
ATOM 2847 O O . CYS A 1 451 ? 32.970 -72.947 29.073 1.00 103.10 484 CYS A O 1
ATOM 2850 N N . SER A 1 452 ? 32.824 -74.796 30.339 1.00 100.20 485 SER A N 1
ATOM 2851 C CA . SER A 1 452 ? 33.947 -74.432 31.196 1.00 103.12 485 SER A CA 1
ATOM 2852 C C . SER A 1 452 ? 35.292 -74.516 30.474 1.00 95.25 485 SER A C 1
ATOM 2853 O O . SER A 1 452 ? 36.267 -73.880 30.882 1.00 97.93 485 SER A O 1
ATOM 2856 N N . ASN A 1 453 ? 35.345 -75.302 29.403 1.00 85.65 486 ASN A N 1
ATOM 2857 C CA . ASN A 1 453 ? 36.601 -75.537 28.699 1.00 94.55 486 ASN A CA 1
ATOM 2858 C C . ASN A 1 453 ? 36.755 -74.634 27.485 1.00 97.11 486 ASN A C 1
ATOM 2859 O O . ASN A 1 453 ? 37.786 -74.654 26.807 1.00 93.71 486 ASN A O 1
ATOM 2864 N N . LEU A 1 454 ? 35.718 -73.848 27.213 1.00 99.97 487 LEU A N 1
ATOM 2865 C CA . LEU A 1 454 ? 35.729 -72.916 26.093 1.00 81.98 487 LEU A CA 1
ATOM 2866 C C . LEU A 1 454 ? 36.116 -71.529 26.571 1.00 78.10 487 LEU A C 1
ATOM 2867 O O . LEU A 1 454 ? 35.644 -71.075 27.619 1.00 84.27 487 LEU A O 1
ATOM 2872 N N . ASN A 1 455 ? 36.966 -70.849 25.807 1.00 81.27 488 ASN A N 1
ATOM 2873 C CA . ASN A 1 455 ? 37.472 -69.547 26.237 1.00 88.85 488 ASN A CA 1
ATOM 2874 C C . ASN A 1 455 ? 37.234 -68.396 25.254 1.00 75.97 488 ASN A C 1
ATOM 2875 O O . ASN A 1 455 ? 37.413 -67.233 25.604 1.00 82.03 488 ASN A O 1
ATOM 2880 N N . TYR A 1 456 ? 36.844 -68.718 24.025 1.00 82.22 489 TYR A N 1
ATOM 2881 C CA . TYR A 1 456 ? 36.570 -67.690 23.026 1.00 80.82 489 TYR A CA 1
ATOM 2882 C C . TYR A 1 456 ? 35.179 -67.880 22.462 1.00 80.87 489 TYR A C 1
ATOM 2883 O O . TYR A 1 456 ? 34.834 -67.321 21.423 1.00 74.73 489 TYR A O 1
ATOM 2892 N N . LEU A 1 457 ? 34.380 -68.666 23.175 1.00 77.32 490 LEU A N 1
ATOM 2893 C CA . LEU A 1 457 ? 33.089 -69.111 22.690 1.00 71.01 490 LEU A CA 1
ATOM 2894 C C . LEU A 1 457 ? 32.206 -69.483 23.878 1.00 69.63 490 LEU A C 1
ATOM 2895 O O . LEU A 1 457 ? 32.615 -70.252 24.749 1.00 78.03 490 LEU A O 1
ATOM 2900 N N . LYS A 1 458 ? 31.000 -68.926 23.914 1.00 70.01 491 LYS A N 1
ATOM 2901 C CA . LYS A 1 458 ? 30.024 -69.235 24.959 1.00 66.67 491 LYS A CA 1
ATOM 2902 C C . LYS A 1 458 ? 28.647 -69.375 24.333 1.00 69.02 491 LYS A C 1
ATOM 2903 O O . LYS A 1 458 ? 28.284 -68.614 23.437 1.00 68.57 491 LYS A O 1
ATOM 2909 N N . TYR A 1 459 ? 27.885 -70.356 24.799 1.00 71.90 492 TYR A N 1
ATOM 2910 C CA . TYR A 1 459 ? 26.546 -70.582 24.280 1.00 71.82 492 TYR A CA 1
ATOM 2911 C C . TYR A 1 459 ? 25.666 -71.273 25.315 1.00 78.68 492 TYR A C 1
ATOM 2912 O O . TYR A 1 459 ? 26.160 -72.003 26.178 1.00 77.40 492 TYR A O 1
ATOM 2921 N N . GLY A 1 460 ? 24.361 -71.039 25.227 1.00 74.23 493 GLY A N 1
ATOM 2922 C CA . GLY A 1 460 ? 23.433 -71.634 26.169 1.00 78.90 493 GLY A CA 1
ATOM 2923 C C . GLY A 1 460 ? 22.018 -71.099 26.083 1.00 81.54 493 GLY A C 1
ATOM 2924 O O . GLY A 1 460 ? 21.495 -70.826 24.996 1.00 64.97 493 GLY A O 1
ATOM 2925 N N . MET A 1 461 ? 21.390 -70.953 27.244 1.00 81.61 494 MET A N 1
ATOM 2926 C CA . MET A 1 461 ? 19.997 -70.545 27.305 1.00 83.99 494 MET A CA 1
ATOM 2927 C C . MET A 1 461 ? 19.851 -69.198 27.998 1.00 82.54 494 MET A C 1
ATOM 2928 O O . MET A 1 461 ? 20.567 -68.890 28.955 1.00 79.92 494 MET A O 1
ATOM 2933 N N . LEU A 1 462 ? 18.912 -68.398 27.510 1.00 71.82 495 LEU A N 1
ATOM 2934 C CA . LEU A 1 462 ? 18.660 -67.086 28.083 1.00 78.73 495 LEU A CA 1
ATOM 2935 C C . LEU A 1 462 ? 17.172 -66.897 28.234 1.00 77.95 495 LEU A C 1
ATOM 2936 O O . LEU A 1 462 ? 16.416 -67.121 27.290 1.00 78.77 495 LEU A O 1
ATOM 2941 N N . THR A 1 463 ? 16.746 -66.484 29.419 1.00 82.29 496 THR A N 1
ATOM 2942 C CA . THR A 1 463 ? 15.328 -66.258 29.653 1.00 87.94 496 THR A CA 1
ATOM 2943 C C . THR A 1 463 ? 15.069 -64.949 30.383 1.00 80.75 496 THR A C 1
ATOM 2944 O O . THR A 1 463 ? 15.727 -64.632 31.375 1.00 79.10 496 THR A O 1
ATOM 2948 N N . ARG A 1 464 ? 14.107 -64.191 29.865 1.00 98.23 497 ARG A N 1
ATOM 2949 C CA . ARG A 1 464 ? 13.699 -62.922 30.461 1.00 104.07 497 ARG A CA 1
ATOM 2950 C C . ARG A 1 464 ? 12.404 -63.117 31.232 1.00 112.02 497 ARG A C 1
ATOM 2951 O O . ARG A 1 464 ? 11.624 -64.015 30.918 1.00 123.02 497 ARG A O 1
ATOM 2959 N N . LYS A 1 465 ? 12.171 -62.275 32.233 1.00 114.01 498 LYS A N 1
ATOM 2960 C CA . LYS A 1 465 ? 10.940 -62.348 33.016 1.00 124.16 498 LYS A CA 1
ATOM 2961 C C . LYS A 1 465 ? 10.539 -60.974 33.528 1.00 110.30 498 LYS A C 1
ATOM 2962 O O . LYS A 1 465 ? 11.391 -60.198 33.952 1.00 100.10 498 LYS A O 1
ATOM 2968 N N . VAL A 1 487 ? 7.163 -64.167 30.289 1.00 116.57 520 VAL A N 1
ATOM 2969 C CA . VAL A 1 487 ? 8.487 -64.784 30.329 1.00 115.98 520 VAL A CA 1
ATOM 2970 C C . VAL A 1 487 ? 8.978 -65.237 28.953 1.00 108.09 520 VAL A C 1
ATOM 2971 O O . VAL A 1 487 ? 8.310 -66.010 28.266 1.00 95.17 520 VAL A O 1
ATOM 2975 N N . GLU A 1 488 ? 10.158 -64.757 28.569 1.00 109.52 521 GLU A N 1
ATOM 2976 C CA . GLU A 1 488 ? 10.714 -65.027 27.249 1.00 112.15 521 GLU A CA 1
ATOM 2977 C C . GLU A 1 488 ? 11.882 -65.997 27.350 1.00 102.59 521 GLU A C 1
ATOM 2978 O O . GLU A 1 488 ? 12.584 -66.031 28.360 1.00 105.91 521 GLU A O 1
ATOM 2984 N N . GLN A 1 489 ? 12.083 -66.794 26.306 1.00 90.36 522 GLN A N 1
ATOM 2985 C CA . GLN A 1 489 ? 13.177 -67.760 26.295 1.00 92.94 522 GLN A CA 1
ATOM 2986 C C . GLN A 1 489 ? 13.873 -67.808 24.941 1.00 85.72 522 GLN A C 1
ATOM 2987 O O . GLN A 1 489 ? 13.230 -67.820 23.891 1.00 83.51 522 GLN A O 1
ATOM 2993 N N . SER A 1 490 ? 15.199 -67.827 24.981 1.00 82.89 523 SER A N 1
ATOM 2994 C CA . SER A 1 490 ? 16.013 -67.822 23.773 1.00 70.18 523 SER A CA 1
ATOM 2995 C C . SER A 1 490 ? 17.263 -68.661 23.996 1.00 71.62 523 SER A C 1
ATOM 2996 O O . SER A 1 490 ? 17.648 -68.936 25.139 1.00 65.98 523 SER A O 1
ATOM 2999 N N . MET A 1 491 ? 17.895 -69.069 22.900 1.00 62.03 524 MET A N 1
ATOM 3000 C CA . MET A 1 491 ? 19.249 -69.581 22.968 1.00 65.46 524 MET A CA 1
ATOM 3001 C C . MET A 1 491 ? 20.171 -68.459 22.507 1.00 82.93 524 MET A C 1
ATOM 3002 O O . MET A 1 491 ? 19.732 -67.515 21.846 1.00 64.20 524 MET A O 1
ATOM 3007 N N . PHE A 1 492 ? 21.445 -68.554 22.862 1.00 71.45 525 PHE A N 1
ATOM 3008 C CA . PHE A 1 492 ? 22.412 -67.567 22.424 1.00 77.93 525 PHE A CA 1
ATOM 3009 C C . PHE A 1 492 ? 23.752 -68.221 22.156 1.00 76.59 525 PHE A C 1
ATOM 3010 O O . PHE A 1 492 ? 24.084 -69.262 22.731 1.00 67.29 525 PHE A O 1
ATOM 3018 N N . LEU A 1 493 ? 24.520 -67.602 21.271 1.00 70.45 526 LEU A N 1
ATOM 3019 C CA . LEU A 1 493 ? 25.894 -68.009 21.049 1.00 66.81 526 LEU A CA 1
ATOM 3020 C C . LEU A 1 493 ? 26.702 -66.777 20.701 1.00 62.37 526 LEU A C 1
ATOM 3021 O O . LEU A 1 493 ? 26.233 -65.902 19.976 1.00 67.15 526 LEU A O 1
ATOM 3026 N N . GLN A 1 494 ? 27.917 -66.717 21.230 1.00 61.93 527 GLN A N 1
ATOM 3027 C CA . GLN A 1 494 ? 28.818 -65.621 20.929 1.00 56.13 527 GLN A CA 1
ATOM 3028 C C . GLN A 1 494 ? 30.265 -66.065 21.043 1.00 66.93 527 GLN A C 1
ATOM 3029 O O . GLN A 1 494 ? 30.633 -66.820 21.946 1.00 68.57 527 GLN A O 1
ATOM 3035 N N . GLY A 1 495 ? 31.080 -65.601 20.106 1.00 56.93 528 GLY A N 1
ATOM 3036 C CA . GLY A 1 495 ? 32.462 -66.014 20.045 1.00 54.94 528 GLY A CA 1
ATOM 3037 C C . GLY A 1 495 ? 33.305 -64.985 19.327 1.00 62.55 528 GLY A C 1
ATOM 3038 O O . GLY A 1 495 ? 32.799 -64.152 18.569 1.00 58.95 528 GLY A O 1
ATOM 3039 N N . GLU A 1 496 ? 34.606 -65.047 19.567 1.00 58.29 529 GLU A N 1
ATOM 3040 C CA . GLU A 1 496 ? 35.542 -64.143 18.931 1.00 57.74 529 GLU A CA 1
ATOM 3041 C C . GLU A 1 496 ? 36.213 -64.877 17.792 1.00 51.58 529 GLU A C 1
ATOM 3042 O O . GLU A 1 496 ? 36.918 -65.851 18.012 1.00 61.89 529 GLU A O 1
ATOM 3048 N N . ARG A 1 497 ? 35.972 -64.429 16.566 1.00 49.97 530 ARG A N 1
ATOM 3049 C CA . ARG A 1 497 ? 36.472 -65.149 15.402 1.00 56.37 530 ARG A CA 1
ATOM 3050 C C . ARG A 1 497 ? 37.997 -65.142 15.364 1.00 64.74 530 ARG A C 1
ATOM 3051 O O . ARG A 1 497 ? 38.633 -64.179 15.796 1.00 64.41 530 ARG A O 1
ATOM 3059 N N . THR A 1 498 ? 38.593 -66.214 14.858 1.00 59.72 531 THR A N 1
ATOM 3060 C CA . THR A 1 498 ? 40.031 -66.218 14.642 1.00 51.93 531 THR A CA 1
ATOM 3061 C C . THR A 1 498 ? 40.315 -65.402 13.390 1.00 62.53 531 THR A C 1
ATOM 3062 O O . THR A 1 498 ? 39.522 -65.410 12.453 1.00 58.51 531 THR A O 1
ATOM 3066 N N . ASP A 1 499 ? 41.422 -64.662 13.393 1.00 66.03 532 ASP A N 1
ATOM 3067 C CA . ASP A 1 499 ? 41.829 -63.897 12.219 1.00 67.38 532 ASP A CA 1
ATOM 3068 C C . ASP A 1 499 ? 41.918 -64.839 11.021 1.00 63.20 532 ASP A C 1
ATOM 3069 O O . ASP A 1 499 ? 42.461 -65.935 11.129 1.00 70.04 532 ASP A O 1
ATOM 3074 N N . GLU A 1 500 ? 41.371 -64.411 9.886 1.00 75.17 533 GLU A N 1
ATOM 3075 C CA . GLU A 1 500 ? 41.323 -65.248 8.690 1.00 73.41 533 GLU A CA 1
ATOM 3076 C C . GLU A 1 500 ? 42.717 -65.723 8.299 1.00 79.74 533 GLU A C 1
ATOM 3077 O O . GLU A 1 500 ? 42.885 -66.802 7.733 1.00 81.21 533 GLU A O 1
ATOM 3083 N N . LYS A 1 501 ? 43.718 -64.916 8.628 1.00 87.61 534 LYS A N 1
ATOM 3084 C CA . LYS A 1 501 ? 45.099 -65.243 8.305 1.00 86.32 534 LYS A CA 1
ATOM 3085 C C . LYS A 1 501 ? 45.688 -66.256 9.282 1.00 79.37 534 LYS A C 1
ATOM 3086 O O . LYS A 1 501 ? 46.790 -66.752 9.076 1.00 71.75 534 LYS A O 1
ATOM 3092 N N . GLU A 1 502 ? 44.946 -66.568 10.339 1.00 82.72 535 GLU A N 1
ATOM 3093 C CA . GLU A 1 502 ? 45.379 -67.567 11.313 1.00 81.08 535 GLU A CA 1
ATOM 3094 C C . GLU A 1 502 ? 44.645 -68.902 11.153 1.00 80.01 535 GLU A C 1
ATOM 3095 O O . GLU A 1 502 ? 44.846 -69.828 11.941 1.00 81.48 535 GLU A O 1
ATOM 3101 N N . ILE A 1 503 ? 43.797 -68.999 10.135 1.00 70.22 536 ILE A N 1
ATOM 3102 C CA . ILE A 1 503 ? 43.084 -70.243 9.860 1.00 72.10 536 ILE A CA 1
ATOM 3103 C C . ILE A 1 503 ? 44.069 -71.335 9.458 1.00 81.46 536 ILE A C 1
ATOM 3104 O O . ILE A 1 503 ? 44.697 -71.241 8.408 1.00 89.74 536 ILE A O 1
ATOM 3109 N N . PRO A 1 504 ? 44.205 -72.379 10.295 1.00 87.48 537 PRO A N 1
ATOM 3110 C CA . PRO A 1 504 ? 45.134 -73.490 10.050 1.00 93.09 537 PRO A CA 1
ATOM 3111 C C . PRO A 1 504 ? 44.872 -74.191 8.720 1.00 86.06 537 PRO A C 1
ATOM 3112 O O . PRO A 1 504 ? 43.762 -74.119 8.198 1.00 90.55 537 PRO A O 1
ATOM 3116 N N . THR A 1 505 ? 45.889 -74.862 8.185 1.00 97.18 538 THR A N 1
ATOM 3117 C CA . THR A 1 505 ? 45.783 -75.512 6.881 1.00 94.36 538 THR A CA 1
ATOM 3118 C C . THR A 1 505 ? 45.544 -77.014 7.008 1.00 84.71 538 THR A C 1
ATOM 3119 O O . THR A 1 505 ? 45.350 -77.707 6.008 1.00 80.55 538 THR A O 1
ATOM 3123 N N . ASP A 1 506 ? 45.556 -77.505 8.243 1.00 84.71 539 ASP A N 1
ATOM 3124 C CA . ASP A 1 506 ? 45.400 -78.931 8.518 1.00 87.92 539 ASP A CA 1
ATOM 3125 C C . ASP A 1 506 ? 44.182 -79.539 7.819 1.00 96.90 539 ASP A C 1
ATOM 3126 O O . ASP A 1 506 ? 43.106 -78.932 7.775 1.00 92.62 539 ASP A O 1
ATOM 3131 N N . GLN A 1 507 ? 44.361 -80.743 7.277 1.00 104.98 540 GLN A N 1
ATOM 3132 C CA . GLN A 1 507 ? 43.351 -81.367 6.428 1.00 108.52 540 GLN A CA 1
ATOM 3133 C C . GLN A 1 507 ? 42.428 -82.306 7.194 1.00 101.72 540 GLN A C 1
ATOM 3134 O O . GLN A 1 507 ? 41.374 -82.702 6.693 1.00 111.37 540 GLN A O 1
ATOM 3140 N N . ASN A 1 508 ? 42.824 -82.673 8.406 1.00 73.81 541 ASN A N 1
ATOM 3141 C CA . ASN A 1 508 ? 41.963 -83.498 9.244 1.00 83.37 541 ASN A CA 1
ATOM 3142 C C . ASN A 1 508 ? 42.005 -83.034 10.687 1.00 97.01 541 ASN A C 1
ATOM 3143 O O . ASN A 1 508 ? 43.010 -83.215 11.379 1.00 91.22 541 ASN A O 1
ATOM 3148 N N . VAL A 1 509 ? 40.911 -82.423 11.130 1.00 100.58 542 VAL A N 1
ATOM 3149 C CA . VAL A 1 509 ? 40.836 -81.869 12.474 1.00 94.90 542 VAL A CA 1
ATOM 3150 C C . VAL A 1 509 ? 39.506 -82.197 13.137 1.00 101.10 542 VAL A C 1
ATOM 3151 O O . VAL A 1 509 ? 38.439 -81.847 12.627 1.00 92.44 542 VAL A O 1
ATOM 3155 N N . VAL A 1 510 ? 39.581 -82.864 14.284 1.00 104.75 543 VAL A N 1
ATOM 3156 C CA . VAL A 1 510 ? 38.391 -83.254 15.023 1.00 98.67 543 VAL A CA 1
ATOM 3157 C C . VAL A 1 510 ? 38.079 -82.278 16.155 1.00 96.24 543 VAL A C 1
ATOM 3158 O O . VAL A 1 510 ? 38.972 -81.856 16.903 1.00 80.88 543 VAL A O 1
ATOM 3162 N N . TYR A 1 511 ? 36.801 -81.919 16.260 1.00 79.87 544 TYR A N 1
ATOM 3163 C CA . TYR A 1 511 ? 36.315 -81.091 17.351 1.00 92.77 544 TYR A CA 1
ATOM 3164 C C . TYR A 1 511 ? 35.195 -81.832 18.072 1.00 86.64 544 TYR A C 1
ATOM 3165 O O . TYR A 1 511 ? 34.354 -82.471 17.441 1.00 77.54 544 TYR A O 1
ATOM 3174 N N . ARG A 1 512 ? 35.178 -81.727 19.396 1.00 78.74 545 ARG A N 1
ATOM 3175 C CA . ARG A 1 512 ? 34.189 -82.428 20.200 1.00 85.97 545 ARG A CA 1
ATOM 3176 C C . ARG A 1 512 ? 33.574 -81.489 21.229 1.00 87.15 545 ARG A C 1
ATOM 3177 O O . ARG A 1 512 ? 34.256 -80.620 21.782 1.00 80.82 545 ARG A O 1
ATOM 3185 N N . GLY A 1 513 ? 32.281 -81.662 21.481 1.00 87.85 546 GLY A N 1
ATOM 3186 C CA . GLY A 1 513 ? 31.575 -80.814 22.424 1.00 90.15 546 GLY A CA 1
ATOM 3187 C C . GLY A 1 513 ? 30.119 -81.208 22.554 1.00 90.22 546 GLY A C 1
ATOM 3188 O O . GLY A 1 513 ? 29.781 -82.390 22.499 1.00 86.75 546 GLY A O 1
ATOM 3189 N N . SER A 1 514 ? 29.252 -80.214 22.720 1.00 87.62 547 SER A N 1
ATOM 3190 C CA . SER A 1 514 ? 27.824 -80.469 22.890 1.00 78.96 547 SER A CA 1
ATOM 3191 C C . SER A 1 514 ? 26.965 -79.417 22.181 1.00 90.67 547 SER A C 1
ATOM 3192 O O . SER A 1 514 ? 27.428 -78.715 21.274 1.00 85.21 547 SER A O 1
ATOM 3195 N N . TRP A 1 515 ? 25.709 -79.314 22.603 1.00 80.06 548 TRP A N 1
ATOM 3196 C CA . TRP A 1 515 ? 24.773 -78.392 21.982 1.00 81.37 548 TRP A CA 1
ATOM 3197 C C . TRP A 1 515 ? 23.475 -78.306 22.774 1.00 90.41 548 TRP A C 1
ATOM 3198 O O . TRP A 1 515 ? 23.102 -79.253 23.469 1.00 87.55 548 TRP A O 1
ATOM 3209 N N . TYR A 1 516 ? 22.801 -77.160 22.677 1.00 75.14 549 TYR A N 1
ATOM 3210 C CA . TYR A 1 516 ? 21.464 -77.019 23.239 1.00 69.33 549 TYR A CA 1
ATOM 3211 C C . TYR A 1 516 ? 20.448 -77.195 22.116 1.00 89.94 549 TYR A C 1
ATOM 3212 O O . TYR A 1 516 ? 20.631 -76.665 21.015 1.00 74.21 549 TYR A O 1
ATOM 3221 N N . GLY A 1 517 ? 19.389 -77.955 22.394 1.00 98.43 550 GLY A N 1
ATOM 3222 C CA . GLY A 1 517 ? 18.419 -78.314 21.376 1.00 98.74 550 GLY A CA 1
ATOM 3223 C C . GLY A 1 517 ? 16.964 -78.103 21.754 1.00 98.06 550 GLY A C 1
ATOM 3224 O O . GLY A 1 517 ? 16.546 -78.374 22.881 1.00 96.48 550 GLY A O 1
ATOM 3225 N N . HIS A 1 518 ? 16.192 -77.614 20.791 1.00 95.88 551 HIS A N 1
ATOM 3226 C CA . HIS A 1 518 ? 14.768 -77.390 20.976 1.00 107.80 551 HIS A CA 1
ATOM 3227 C C . HIS A 1 518 ? 14.084 -77.653 19.646 1.00 113.69 551 HIS A C 1
ATOM 3228 O O . HIS A 1 518 ? 14.317 -76.948 18.663 1.00 102.68 551 HIS A O 1
ATOM 3235 N N . ILE A 1 519 ? 13.246 -78.682 19.618 1.00 118.02 552 ILE A N 1
ATOM 3236 C CA . ILE A 1 519 ? 12.665 -79.141 18.369 1.00 106.95 552 ILE A CA 1
ATOM 3237 C C . ILE A 1 519 ? 11.320 -79.818 18.606 1.00 110.64 552 ILE A C 1
ATOM 3238 O O . ILE A 1 519 ? 11.069 -80.356 19.687 1.00 107.95 552 ILE A O 1
ATOM 3243 N N . ALA A 1 520 ? 10.455 -79.781 17.596 1.00 117.14 553 ALA A N 1
ATOM 3244 C CA . ALA A 1 520 ? 9.113 -80.333 17.724 1.00 131.47 553 ALA A CA 1
ATOM 3245 C C . ALA A 1 520 ? 8.364 -80.363 16.395 1.00 135.70 553 ALA A C 1
ATOM 3246 O O . ALA A 1 520 ? 8.342 -79.377 15.659 1.00 137.01 553 ALA A O 1
ATOM 3248 N N . ASN A 1 521 ? 7.756 -81.507 16.095 1.00 134.83 554 ASN A N 1
ATOM 3249 C CA . ASN A 1 521 ? 6.796 -81.607 15.002 1.00 138.85 554 ASN A CA 1
ATOM 3250 C C . ASN A 1 521 ? 5.394 -81.716 15.581 1.00 137.93 554 ASN A C 1
ATOM 3251 O O . ASN A 1 521 ? 4.402 -81.436 14.908 1.00 136.65 554 ASN A O 1
ATOM 3256 N N . GLY A 1 522 ? 5.332 -82.145 16.837 1.00 139.50 555 GLY A N 1
ATOM 3257 C CA . GLY A 1 522 ? 4.093 -82.209 17.589 1.00 133.97 555 GLY A CA 1
ATOM 3258 C C . GLY A 1 522 ? 4.356 -81.725 19.001 1.00 128.27 555 GLY A C 1
ATOM 3259 O O . GLY A 1 522 ? 4.211 -80.538 19.295 1.00 125.95 555 GLY A O 1
ATOM 3260 N N . THR A 1 523 ? 4.748 -82.645 19.877 1.00 122.08 556 THR A N 1
ATOM 3261 C CA . THR A 1 523 ? 5.212 -82.279 21.209 1.00 121.29 556 THR A CA 1
ATOM 3262 C C . THR A 1 523 ? 6.667 -81.820 21.112 1.00 119.30 556 THR A C 1
ATOM 3263 O O . THR A 1 523 ? 7.380 -82.175 20.168 1.00 101.72 556 THR A O 1
ATOM 3267 N N . SER A 1 524 ? 7.107 -81.026 22.079 1.00 134.37 557 SER A N 1
ATOM 3268 C CA . SER A 1 524 ? 8.439 -80.436 22.002 1.00 145.33 557 SER A CA 1
ATOM 3269 C C . SER A 1 524 ? 9.499 -81.257 22.729 1.00 150.79 557 SER A C 1
ATOM 3270 O O . SER A 1 524 ? 9.240 -81.843 23.784 1.00 148.20 557 SER A O 1
ATOM 3273 N N . TRP A 1 525 ? 10.691 -81.304 22.142 1.00 145.44 558 TRP A N 1
ATOM 3274 C CA . TRP A 1 525 ? 11.851 -81.880 22.806 1.00 136.69 558 TRP A CA 1
ATOM 3275 C C . TRP A 1 525 ? 12.875 -80.799 23.109 1.00 115.37 558 TRP A C 1
ATOM 3276 O O . TRP A 1 525 ? 13.245 -80.017 22.233 1.00 104.06 558 TRP A O 1
ATOM 3287 N N . SER A 1 526 ? 13.333 -80.768 24.354 1.00 104.03 559 SER A N 1
ATOM 3288 C CA . SER A 1 526 ? 14.384 -79.850 24.758 1.00 106.35 559 SER A CA 1
ATOM 3289 C C . SER A 1 526 ? 15.476 -80.620 25.481 1.00 110.26 559 SER A C 1
ATOM 3290 O O . SER A 1 526 ? 15.193 -81.446 26.350 1.00 93.23 559 SER A O 1
ATOM 3293 N N . GLY A 1 527 ? 16.723 -80.347 25.114 1.00 121.24 560 GLY A N 1
ATOM 3294 C CA . GLY A 1 527 ? 17.862 -80.997 25.732 1.00 116.48 560 GLY A CA 1
ATOM 3295 C C . GLY A 1 527 ? 19.037 -80.055 25.893 1.00 108.90 560 GLY A C 1
ATOM 3296 O O . GLY A 1 527 ? 19.567 -79.540 24.908 1.00 88.51 560 GLY A O 1
ATOM 3297 N N . ASN A 1 528 ? 19.432 -79.824 27.142 1.00 105.52 561 ASN A N 1
ATOM 3298 C CA . ASN A 1 528 ? 20.597 -79.004 27.449 1.00 94.77 561 ASN A CA 1
ATOM 3299 C C . ASN A 1 528 ? 21.869 -79.609 26.866 1.00 113.84 561 ASN A C 1
ATOM 3300 O O . ASN A 1 528 ? 21.851 -80.717 26.328 1.00 122.42 561 ASN A O 1
ATOM 3305 N N . ALA A 1 529 ? 22.976 -78.879 26.971 1.00 114.38 562 ALA A N 1
ATOM 3306 C CA . ALA A 1 529 ? 24.272 -79.426 26.593 1.00 99.23 562 ALA A CA 1
ATOM 3307 C C . ALA A 1 529 ? 24.850 -80.200 27.775 1.00 96.17 562 ALA A C 1
ATOM 3308 O O . ALA A 1 529 ? 24.399 -80.041 28.914 1.00 90.18 562 ALA A O 1
ATOM 3310 N N . SER A 1 530 ? 25.839 -81.046 27.507 1.00 102.25 563 SER A N 1
ATOM 3311 C CA . SER A 1 530 ? 26.467 -81.822 28.567 1.00 109.10 563 SER A CA 1
ATOM 3312 C C . SER A 1 530 ? 27.778 -82.444 28.107 1.00 108.85 563 SER A C 1
ATOM 3313 O O . SER A 1 530 ? 28.065 -82.508 26.912 1.00 98.87 563 SER A O 1
ATOM 3316 N N . ASP A 1 531 ? 28.567 -82.894 29.076 1.00 114.92 564 ASP A N 1
ATOM 3317 C CA . ASP A 1 531 ? 29.803 -83.616 28.811 1.00 106.10 564 ASP A CA 1
ATOM 3318 C C . ASP A 1 531 ? 29.488 -85.107 28.726 1.00 111.45 564 ASP A C 1
ATOM 3319 O O . ASP A 1 531 ? 30.212 -85.884 28.103 1.00 80.93 564 ASP A O 1
ATOM 3324 N N . LYS A 1 532 ? 28.376 -85.482 29.347 1.00 130.57 565 LYS A N 1
ATOM 3325 C CA . LYS A 1 532 ? 27.980 -86.871 29.498 1.00 136.94 565 LYS A CA 1
ATOM 3326 C C . LYS A 1 532 ? 26.457 -86.948 29.487 1.00 139.07 565 LYS A C 1
ATOM 3327 O O . LYS A 1 532 ? 25.787 -85.927 29.638 1.00 137.50 565 LYS A O 1
ATOM 3333 N N . GLU A 1 533 ? 25.901 -88.141 29.295 1.00 148.20 566 GLU A N 1
ATOM 3334 C CA . GLU A 1 533 ? 26.660 -89.349 28.998 1.00 147.67 566 GLU A CA 1
ATOM 3335 C C . GLU A 1 533 ? 26.228 -89.793 27.612 1.00 139.14 566 GLU A C 1
ATOM 3336 O O . GLU A 1 533 ? 27.041 -89.924 26.693 1.00 125.75 566 GLU A O 1
ATOM 3342 N N . GLY A 1 534 ? 24.926 -90.027 27.484 1.00 136.41 567 GLY A N 1
ATOM 3343 C CA . GLY A 1 534 ? 24.288 -90.199 26.196 1.00 136.71 567 GLY A CA 1
ATOM 3344 C C . GLY A 1 534 ? 23.535 -88.922 25.886 1.00 135.32 567 GLY A C 1
ATOM 3345 O O . GLY A 1 534 ? 22.830 -88.825 24.881 1.00 137.82 567 GLY A O 1
ATOM 3346 N N . GLY A 1 535 ? 23.684 -87.938 26.769 1.00 128.69 568 GLY A N 1
ATOM 3347 C CA . GLY A 1 535 ? 23.103 -86.624 26.566 1.00 111.95 568 GLY A CA 1
ATOM 3348 C C . GLY A 1 535 ? 23.689 -85.956 25.338 1.00 111.32 568 GLY A C 1
ATOM 3349 O O . GLY A 1 535 ? 24.503 -86.552 24.633 1.00 95.72 568 GLY A O 1
ATOM 3350 N N . ASN A 1 536 ? 23.280 -84.717 25.081 1.00 126.81 569 ASN A N 1
ATOM 3351 C CA . ASN A 1 536 ? 23.746 -83.992 23.901 1.00 124.70 569 ASN A CA 1
ATOM 3352 C C . ASN A 1 536 ? 25.254 -84.087 23.693 1.00 109.56 569 ASN A C 1
ATOM 3353 O O . ASN A 1 536 ? 26.041 -83.750 24.583 1.00 108.87 569 ASN A O 1
ATOM 3358 N N . ARG A 1 537 ? 25.639 -84.563 22.511 1.00 94.23 570 ARG A N 1
ATOM 3359 C CA . ARG A 1 537 ? 27.043 -84.647 22.125 1.00 104.68 570 ARG A CA 1
ATOM 3360 C C . ARG A 1 537 ? 27.235 -84.192 20.678 1.00 102.30 570 ARG A C 1
ATOM 3361 O O . ARG A 1 537 ? 26.396 -84.461 19.810 1.00 73.91 570 ARG A O 1
ATOM 3369 N N . ALA A 1 538 ? 28.343 -83.497 20.429 1.00 114.68 571 ALA A N 1
ATOM 3370 C CA . ALA A 1 538 ? 28.660 -83.003 19.091 1.00 107.03 571 ALA A CA 1
ATOM 3371 C C . ALA A 1 538 ? 30.085 -83.363 18.670 1.00 98.96 571 ALA A C 1
ATOM 3372 O O . ALA A 1 538 ? 31.017 -83.318 19.478 1.00 88.31 571 ALA A O 1
ATOM 3374 N N . GLU A 1 539 ? 30.248 -83.721 17.400 1.00 98.46 572 GLU A N 1
ATOM 3375 C CA . GLU A 1 539 ? 31.570 -84.018 16.857 1.00 100.09 572 GLU A CA 1
ATOM 3376 C C . GLU A 1 539 ? 31.698 -83.498 15.423 1.00 84.45 572 GLU A C 1
ATOM 3377 O O . GLU A 1 539 ? 30.761 -83.584 14.631 1.00 77.19 572 GLU A O 1
ATOM 3383 N N . PHE A 1 540 ? 32.862 -82.940 15.109 1.00 78.40 573 PHE A N 1
ATOM 3384 C CA . PHE A 1 540 ? 33.108 -82.344 13.802 1.00 86.60 573 PHE A CA 1
ATOM 3385 C C . PHE A 1 540 ? 34.486 -82.719 13.283 1.00 88.40 573 PHE A C 1
ATOM 3386 O O . PHE A 1 540 ? 35.459 -82.760 14.035 1.00 96.53 573 PHE A O 1
ATOM 3394 N N . THR A 1 541 ? 34.566 -82.983 11.988 1.00 68.50 574 THR A N 1
ATOM 3395 C CA . THR A 1 541 ? 35.857 -83.128 11.342 1.00 88.52 574 THR A CA 1
ATOM 3396 C C . THR A 1 541 ? 35.971 -82.022 10.310 1.00 76.67 574 THR A C 1
ATOM 3397 O O . THR A 1 541 ? 35.080 -81.847 9.477 1.00 77.42 574 THR A O 1
ATOM 3401 N N . VAL A 1 542 ? 37.062 -81.268 10.382 1.00 69.40 575 VAL A N 1
ATOM 3402 C CA . VAL A 1 542 ? 37.281 -80.155 9.472 1.00 76.05 575 VAL A CA 1
ATOM 3403 C C . VAL A 1 542 ? 38.513 -80.357 8.596 1.00 81.87 575 VAL A C 1
ATOM 3404 O O . VAL A 1 542 ? 39.612 -80.618 9.089 1.00 74.85 575 VAL A O 1
ATOM 3408 N N . ASN A 1 543 ? 38.320 -80.229 7.289 1.00 80.79 576 ASN A N 1
ATOM 3409 C CA . ASN A 1 543 ? 39.438 -80.193 6.364 1.00 94.58 576 ASN A CA 1
ATOM 3410 C C . ASN A 1 543 ? 39.661 -78.765 5.885 1.00 90.26 576 ASN A C 1
ATOM 3411 O O . ASN A 1 543 ? 39.034 -78.312 4.926 1.00 90.83 576 ASN A O 1
ATOM 3416 N N . PHE A 1 544 ? 40.549 -78.053 6.568 1.00 79.74 577 PHE A N 1
ATOM 3417 C CA . PHE A 1 544 ? 40.807 -76.662 6.234 1.00 84.65 577 PHE A CA 1
ATOM 3418 C C . PHE A 1 544 ? 41.328 -76.517 4.816 1.00 92.11 577 PHE A C 1
ATOM 3419 O O . PHE A 1 544 ? 40.886 -75.645 4.067 1.00 95.27 577 PHE A O 1
ATOM 3427 N N . ALA A 1 545 ? 42.265 -77.381 4.449 1.00 98.43 578 ALA A N 1
ATOM 3428 C CA . ALA A 1 545 ? 42.818 -77.365 3.104 1.00 102.22 578 ALA A CA 1
ATOM 3429 C C . ALA A 1 545 ? 41.710 -77.427 2.055 1.00 90.61 578 ALA A C 1
ATOM 3430 O O . ALA A 1 545 ? 41.777 -76.748 1.030 1.00 80.43 578 ALA A O 1
ATOM 3432 N N . ASP A 1 546 ? 40.690 -78.239 2.318 1.00 86.82 579 ASP A N 1
ATOM 3433 C CA . ASP A 1 546 ? 39.578 -78.390 1.384 1.00 90.21 579 ASP A CA 1
ATOM 3434 C C . ASP A 1 546 ? 38.496 -77.327 1.568 1.00 94.09 579 ASP A C 1
ATOM 3435 O O . ASP A 1 546 ? 37.596 -77.211 0.738 1.00 94.24 579 ASP A O 1
ATOM 3440 N N . LYS A 1 547 ? 38.582 -76.553 2.648 1.00 86.45 580 LYS A N 1
ATOM 3441 C CA . LYS A 1 547 ? 37.523 -75.604 2.986 1.00 63.78 580 LYS A CA 1
ATOM 3442 C C . LYS A 1 547 ? 36.240 -76.377 3.216 1.00 70.09 580 LYS A C 1
ATOM 3443 O O . LYS A 1 547 ? 35.169 -75.973 2.761 1.00 66.01 580 LYS A O 1
ATOM 3449 N N . LYS A 1 548 ? 36.359 -77.501 3.916 1.00 77.41 581 LYS A N 1
ATOM 3450 C CA . LYS A 1 548 ? 35.260 -78.451 4.056 1.00 84.16 581 LYS A CA 1
ATOM 3451 C C . LYS A 1 548 ? 35.025 -78.780 5.529 1.00 73.01 581 LYS A C 1
ATOM 3452 O O . LYS A 1 548 ? 35.972 -78.916 6.307 1.00 65.27 581 LYS A O 1
ATOM 3458 N N . ILE A 1 549 ? 33.761 -78.909 5.912 1.00 63.01 582 ILE A N 1
ATOM 3459 C CA . ILE A 1 549 ? 33.429 -79.172 7.303 1.00 75.38 582 ILE A CA 1
ATOM 3460 C C . ILE A 1 549 ? 32.214 -80.073 7.409 1.00 65.60 582 ILE A C 1
ATOM 3461 O O . ILE A 1 549 ? 31.242 -79.914 6.672 1.00 66.43 582 ILE A O 1
ATOM 3466 N N . THR A 1 550 ? 32.276 -81.018 8.340 1.00 72.76 583 THR A N 1
ATOM 3467 C CA . THR A 1 550 ? 31.163 -81.925 8.586 1.00 71.75 583 THR A CA 1
ATOM 3468 C C . THR A 1 550 ? 31.148 -82.332 10.051 1.00 74.94 583 THR A C 1
ATOM 3469 O O . THR A 1 550 ? 32.144 -82.164 10.771 1.00 68.71 583 THR A O 1
ATOM 3473 N N . GLY A 1 551 ? 30.013 -82.862 10.490 1.00 74.08 584 GLY A N 1
ATOM 3474 C CA . GLY A 1 551 ? 29.868 -83.289 11.865 1.00 79.95 584 GLY A CA 1
ATOM 3475 C C . GLY A 1 551 ? 28.459 -83.737 12.183 1.00 83.33 584 GLY A C 1
ATOM 3476 O O . GLY A 1 551 ? 27.566 -83.671 11.336 1.00 83.25 584 GLY A O 1
ATOM 3477 N N . LYS A 1 552 ? 28.257 -84.179 13.419 1.00 66.09 585 LYS A N 1
ATOM 3478 C CA . LYS A 1 552 ? 26.998 -84.790 13.807 1.00 84.51 585 LYS A CA 1
ATOM 3479 C C . LYS A 1 552 ? 26.621 -84.369 15.217 1.00 91.33 585 LYS A C 1
ATOM 3480 O O . LYS A 1 552 ? 27.479 -84.255 16.092 1.00 88.09 585 LYS A O 1
ATOM 3486 N N . LEU A 1 553 ? 25.332 -84.133 15.430 1.00 104.15 586 LEU A N 1
ATOM 3487 C CA . LEU A 1 553 ? 24.814 -83.873 16.763 1.00 103.55 586 LEU A CA 1
ATOM 3488 C C . LEU A 1 553 ? 23.883 -85.023 17.108 1.00 91.71 586 LEU A C 1
ATOM 3489 O O . LEU A 1 553 ? 23.054 -85.412 16.286 1.00 78.32 586 LEU A O 1
ATOM 3494 N N . THR A 1 554 ? 24.016 -85.571 18.312 1.00 84.98 587 THR A N 1
ATOM 3495 C CA . THR A 1 554 ? 23.165 -86.688 18.723 1.00 100.85 587 THR A CA 1
ATOM 3496 C C . THR A 1 554 ? 22.538 -86.459 20.091 1.00 99.21 587 THR A C 1
ATOM 3497 O O . THR A 1 554 ? 23.180 -85.925 21.004 1.00 91.82 587 THR A O 1
ATOM 3501 N N . ALA A 1 555 ? 21.283 -86.876 20.224 1.00 91.39 588 ALA A N 1
ATOM 3502 C CA . ALA A 1 555 ? 20.561 -86.763 21.482 1.00 94.27 588 ALA A CA 1
ATOM 3503 C C . ALA A 1 555 ? 20.424 -88.121 22.144 1.00 117.68 588 ALA A C 1
ATOM 3504 O O . ALA A 1 555 ? 20.623 -88.266 23.351 1.00 122.31 588 ALA A O 1
ATOM 3506 N N . GLU A 1 556 ? 20.021 -89.097 21.335 1.00 131.11 589 GLU A N 1
ATOM 3507 C CA . GLU A 1 556 ? 19.648 -90.421 21.812 1.00 135.71 589 GLU A CA 1
ATOM 3508 C C . GLU A 1 556 ? 20.294 -91.492 20.946 1.00 134.91 589 GLU A C 1
ATOM 3509 O O . GLU A 1 556 ? 19.855 -92.641 20.939 1.00 144.74 589 GLU A O 1
ATOM 3515 N N . ASN A 1 557 ? 21.334 -91.104 20.213 1.00 131.90 590 ASN A N 1
ATOM 3516 C CA . ASN A 1 557 ? 22.084 -92.021 19.356 1.00 123.54 590 ASN A CA 1
ATOM 3517 C C . ASN A 1 557 ? 21.212 -92.974 18.538 1.00 105.45 590 ASN A C 1
ATOM 3518 O O . ASN A 1 557 ? 21.594 -93.399 17.444 1.00 97.67 590 ASN A O 1
ATOM 3523 N N . THR A 1 562 ? 19.770 -86.444 16.018 1.00 73.52 595 THR A N 1
ATOM 3524 C CA . THR A 1 562 ? 20.657 -86.733 14.894 1.00 99.89 595 THR A CA 1
ATOM 3525 C C . THR A 1 562 ? 20.500 -85.744 13.735 1.00 103.93 595 THR A C 1
ATOM 3526 O O . THR A 1 562 ? 19.479 -85.729 13.042 1.00 85.35 595 THR A O 1
ATOM 3530 N N . PHE A 1 563 ? 21.524 -84.913 13.550 1.00 103.75 596 PHE A N 1
ATOM 3531 C CA . PHE A 1 563 ? 21.607 -83.992 12.423 1.00 89.54 596 PHE A CA 1
ATOM 3532 C C . PHE A 1 563 ? 22.928 -84.223 11.727 1.00 92.52 596 PHE A C 1
ATOM 3533 O O . PHE A 1 563 ? 23.931 -84.502 12.387 1.00 85.97 596 PHE A O 1
ATOM 3541 N N . THR A 1 564 ? 22.936 -84.077 10.404 1.00 110.80 597 THR A N 1
ATOM 3542 C CA . THR A 1 564 ? 24.170 -84.187 9.625 1.00 114.94 597 THR A CA 1
ATOM 3543 C C . THR A 1 564 ? 24.462 -82.899 8.864 1.00 91.67 597 THR A C 1
ATOM 3544 O O . THR A 1 564 ? 23.627 -82.415 8.094 1.00 66.88 597 THR A O 1
ATOM 3548 N N . ILE A 1 565 ? 25.663 -82.368 9.079 1.00 94.72 598 ILE A N 1
ATOM 3549 C CA . ILE A 1 565 ? 26.023 -81.034 8.616 1.00 86.49 598 ILE A CA 1
ATOM 3550 C C . ILE A 1 565 ? 27.209 -81.028 7.658 1.00 82.14 598 ILE A C 1
ATOM 3551 O O . ILE A 1 565 ? 28.315 -81.428 8.023 1.00 84.79 598 ILE A O 1
ATOM 3556 N N . GLU A 1 566 ? 26.961 -80.582 6.428 1.00 87.43 599 GLU A N 1
ATOM 3557 C CA . GLU A 1 566 ? 28.026 -80.313 5.463 1.00 90.78 599 GLU A CA 1
ATOM 3558 C C . GLU A 1 566 ? 28.139 -78.809 5.248 1.00 83.71 599 GLU A C 1
ATOM 3559 O O . GLU A 1 566 ? 27.138 -78.097 5.299 1.00 80.71 599 GLU A O 1
ATOM 3565 N N . GLY A 1 567 ? 29.352 -78.324 5.006 1.00 77.77 600 GLY A N 1
ATOM 3566 C CA . GLY A 1 567 ? 29.559 -76.901 4.813 1.00 61.40 600 GLY A CA 1
ATOM 3567 C C . GLY A 1 567 ? 30.903 -76.522 4.229 1.00 65.30 600 GLY A C 1
ATOM 3568 O O . GLY A 1 567 ? 31.873 -77.278 4.308 1.00 88.59 600 GLY A O 1
ATOM 3569 N N . MET A 1 568 ? 30.950 -75.341 3.625 1.00 71.04 601 MET A N 1
ATOM 3570 C CA . MET A 1 568 ? 32.187 -74.785 3.100 1.00 72.62 601 MET A CA 1
ATOM 3571 C C . MET A 1 568 ? 32.746 -73.750 4.071 1.00 84.65 601 MET A C 1
ATOM 3572 O O . MET A 1 568 ? 32.011 -72.924 4.615 1.00 73.74 601 MET A O 1
ATOM 3577 N N . ILE A 1 569 ? 34.053 -73.803 4.282 1.00 83.37 602 ILE A N 1
ATOM 3578 C CA . ILE A 1 569 ? 34.739 -72.772 5.034 1.00 60.09 602 ILE A CA 1
ATOM 3579 C C . ILE A 1 569 ? 35.029 -71.578 4.143 1.00 72.94 602 ILE A C 1
ATOM 3580 O O . ILE A 1 569 ? 35.491 -71.727 3.009 1.00 70.56 602 ILE A O 1
ATOM 3585 N N . GLN A 1 570 ? 34.740 -70.391 4.668 1.00 86.93 603 GLN A N 1
ATOM 3586 C CA . GLN A 1 570 ? 35.075 -69.138 4.005 1.00 75.73 603 GLN A CA 1
ATOM 3587 C C . GLN A 1 570 ? 35.702 -68.176 5.015 1.00 64.31 603 GLN A C 1
ATOM 3588 O O . GLN A 1 570 ? 35.040 -67.734 5.950 1.00 56.33 603 GLN A O 1
ATOM 3594 N N . GLY A 1 571 ? 36.978 -67.859 4.827 1.00 51.60 604 GLY A N 1
ATOM 3595 C CA . GLY A 1 571 ? 37.698 -67.067 5.805 1.00 65.89 604 GLY A CA 1
ATOM 3596 C C . GLY A 1 571 ? 37.659 -67.755 7.159 1.00 67.07 604 GLY A C 1
ATOM 3597 O O . GLY A 1 571 ? 38.070 -68.905 7.296 1.00 52.37 604 GLY A O 1
ATOM 3598 N N . ASN A 1 572 ? 37.157 -67.056 8.167 1.00 60.33 605 ASN A N 1
ATOM 3599 C CA . ASN A 1 572 ? 37.085 -67.611 9.509 1.00 50.47 605 ASN A CA 1
ATOM 3600 C C . ASN A 1 572 ? 35.687 -68.117 9.829 1.00 56.33 605 ASN A C 1
ATOM 3601 O O . ASN A 1 572 ? 35.393 -68.487 10.968 1.00 56.26 605 ASN A O 1
ATOM 3606 N N . GLY A 1 573 ? 34.820 -68.119 8.821 1.00 60.72 606 GLY A N 1
ATOM 3607 C CA . GLY A 1 573 ? 33.458 -68.593 8.992 1.00 79.63 606 GLY A CA 1
ATOM 3608 C C . GLY A 1 573 ? 33.084 -69.742 8.066 1.00 98.91 606 GLY A C 1
ATOM 3609 O O . GLY A 1 573 ? 33.723 -69.972 7.030 1.00 81.53 606 GLY A O 1
ATOM 3610 N N . PHE A 1 574 ? 32.045 -70.479 8.446 1.00 95.47 607 PHE A N 1
ATOM 3611 C CA . PHE A 1 574 ? 31.514 -71.526 7.583 1.00 90.54 607 PHE A CA 1
ATOM 3612 C C . PHE A 1 574 ? 30.009 -71.388 7.393 1.00 91.73 607 PHE A C 1
ATOM 3613 O O . PHE A 1 574 ? 29.340 -70.619 8.088 1.00 98.56 607 PHE A O 1
ATOM 3621 N N . GLU A 1 575 ? 29.490 -72.145 6.439 1.00 71.04 608 GLU A N 1
ATOM 3622 C CA . GLU A 1 575 ? 28.113 -72.010 6.004 1.00 68.94 608 GLU A CA 1
ATOM 3623 C C . GLU A 1 575 ? 27.756 -73.302 5.282 1.00 91.50 608 GLU A C 1
ATOM 3624 O O . GLU A 1 575 ? 28.503 -73.773 4.414 1.00 71.63 608 GLU A O 1
ATOM 3630 N N . GLY A 1 576 ? 26.625 -73.886 5.655 1.00 89.88 609 GLY A N 1
ATOM 3631 C CA . GLY A 1 576 ? 26.202 -75.135 5.062 1.00 98.73 609 GLY A CA 1
ATOM 3632 C C . GLY A 1 576 ? 24.798 -75.521 5.469 1.00 100.70 609 GLY A C 1
ATOM 3633 O O . GLY A 1 576 ? 23.935 -74.661 5.664 1.00 92.34 609 GLY A O 1
ATOM 3634 N N . THR A 1 577 ? 24.579 -76.824 5.611 1.00 82.79 610 THR A N 1
ATOM 3635 C CA . THR A 1 577 ? 23.240 -77.354 5.820 1.00 88.14 610 THR A CA 1
ATOM 3636 C C . THR A 1 577 ? 23.184 -78.380 6.948 1.00 78.97 610 THR A C 1
ATOM 3637 O O . THR A 1 577 ? 24.177 -79.028 7.270 1.00 79.65 610 THR A O 1
ATOM 3641 N N . ALA A 1 578 ? 22.010 -78.508 7.554 1.00 75.70 611 ALA A N 1
ATOM 3642 C CA . ALA A 1 578 ? 21.779 -79.504 8.590 1.00 74.31 611 ALA A CA 1
ATOM 3643 C C . ALA A 1 578 ? 20.483 -80.253 8.286 1.00 89.37 611 ALA A C 1
ATOM 3644 O O . ALA A 1 578 ? 19.439 -79.636 8.069 1.00 97.74 611 ALA A O 1
ATOM 3646 N N . LYS A 1 579 ? 20.545 -81.581 8.269 1.00 94.89 612 LYS A N 1
ATOM 3647 C CA . LYS A 1 579 ? 19.365 -82.380 7.954 1.00 96.25 612 LYS A CA 1
ATOM 3648 C C . LYS A 1 579 ? 19.115 -83.501 8.968 1.00 84.14 612 LYS A C 1
ATOM 3649 O O . LYS A 1 579 ? 20.058 -84.099 9.506 1.00 73.71 612 LYS A O 1
ATOM 3655 N N . THR A 1 580 ? 17.859 -83.783 9.242 1.00 78.45 613 THR A N 1
ATOM 3656 C CA . THR A 1 580 ? 17.412 -84.884 10.093 1.00 98.07 613 THR A CA 1
ATOM 3657 C C . THR A 1 580 ? 17.546 -86.191 9.345 1.00 97.72 613 THR A C 1
ATOM 3658 O O . THR A 1 580 ? 17.355 -87.267 9.917 1.00 120.42 613 THR A O 1
ATOM 3662 N N . ALA A 1 581 ? 17.868 -86.087 8.058 1.00 73.47 614 ALA A N 1
ATOM 3663 C CA . ALA A 1 581 ? 17.942 -87.252 7.174 1.00 122.23 614 ALA A CA 1
ATOM 3664 C C . ALA A 1 581 ? 16.643 -88.074 7.086 1.00 120.97 614 ALA A C 1
ATOM 3665 O O . ALA A 1 581 ? 15.544 -87.512 7.031 1.00 108.52 614 ALA A O 1
ATOM 3667 N N . GLU A 1 582 ? 16.778 -89.400 7.098 1.00 126.00 615 GLU A N 1
ATOM 3668 C CA . GLU A 1 582 ? 15.687 -90.291 6.689 1.00 131.36 615 GLU A CA 1
ATOM 3669 C C . GLU A 1 582 ? 15.209 -91.267 7.770 1.00 124.34 615 GLU A C 1
ATOM 3670 O O . GLU A 1 582 ? 15.937 -92.187 8.143 1.00 113.98 615 GLU A O 1
ATOM 3676 N N . SER A 1 583 ? 13.981 -91.093 8.255 1.00 122.27 616 SER A N 1
ATOM 3677 C CA . SER A 1 583 ? 13.135 -89.950 7.932 1.00 134.48 616 SER A CA 1
ATOM 3678 C C . SER A 1 583 ? 12.359 -89.552 9.188 1.00 160.61 616 SER A C 1
ATOM 3679 O O . SER A 1 583 ? 11.794 -90.411 9.866 1.00 163.23 616 SER A O 1
ATOM 3682 N N . GLY A 1 584 ? 12.327 -88.259 9.501 1.00 174.83 617 GLY A N 1
ATOM 3683 C CA . GLY A 1 584 ? 11.767 -87.799 10.765 1.00 180.62 617 GLY A CA 1
ATOM 3684 C C . GLY A 1 584 ? 12.882 -87.914 11.781 1.00 174.74 617 GLY A C 1
ATOM 3685 O O . GLY A 1 584 ? 14.000 -88.252 11.393 1.00 170.76 617 GLY A O 1
ATOM 3686 N N . PHE A 1 585 ? 12.642 -87.617 13.057 1.00 170.37 618 PHE A N 1
ATOM 3687 C CA . PHE A 1 585 ? 13.736 -87.863 13.980 1.00 173.41 618 PHE A CA 1
ATOM 3688 C C . PHE A 1 585 ? 13.438 -88.810 15.148 1.00 165.76 618 PHE A C 1
ATOM 3689 O O . PHE A 1 585 ? 13.702 -90.005 15.040 1.00 172.72 618 PHE A O 1
ATOM 3697 N N . ASP A 1 586 ? 12.883 -88.312 16.248 1.00 151.06 619 ASP A N 1
ATOM 3698 C CA . ASP A 1 586 ? 12.126 -89.114 17.220 1.00 150.50 619 ASP A CA 1
ATOM 3699 C C . ASP A 1 586 ? 10.892 -88.434 17.809 1.00 149.71 619 ASP A C 1
ATOM 3700 O O . ASP A 1 586 ? 9.756 -88.887 17.667 1.00 162.63 619 ASP A O 1
ATOM 3705 N N . LEU A 1 587 ? 11.181 -87.331 18.498 1.00 137.53 620 LEU A N 1
ATOM 3706 C CA . LEU A 1 587 ? 10.324 -86.731 19.516 1.00 143.37 620 LEU A CA 1
ATOM 3707 C C . LEU A 1 587 ? 10.103 -87.645 20.730 1.00 155.81 620 LEU A C 1
ATOM 3708 O O . LEU A 1 587 ? 9.006 -88.162 20.963 1.00 156.47 620 LEU A O 1
ATOM 3713 N N . ASP A 1 588 ? 11.194 -87.837 21.477 1.00 155.17 621 ASP A N 1
ATOM 3714 C CA . ASP A 1 588 ? 11.203 -88.511 22.778 1.00 142.04 621 ASP A CA 1
ATOM 3715 C C . ASP A 1 588 ? 12.376 -88.017 23.643 1.00 105.39 621 ASP A C 1
ATOM 3716 O O . ASP A 1 588 ? 13.379 -88.718 23.828 1.00 84.68 621 ASP A O 1
ATOM 3721 N N . PRO A 1 596 ? 5.633 -90.196 15.705 1.00 137.56 629 PRO A N 1
ATOM 3722 C CA . PRO A 1 596 ? 5.944 -88.768 15.579 1.00 141.66 629 PRO A CA 1
ATOM 3723 C C . PRO A 1 596 ? 7.344 -88.555 15.015 1.00 148.75 629 PRO A C 1
ATOM 3724 O O . PRO A 1 596 ? 8.328 -88.712 15.738 1.00 148.73 629 PRO A O 1
ATOM 3728 N N . LYS A 1 597 ? 7.429 -88.203 13.736 1.00 151.81 630 LYS A N 1
ATOM 3729 C CA . LYS A 1 597 ? 8.717 -88.009 13.081 1.00 150.37 630 LYS A CA 1
ATOM 3730 C C . LYS A 1 597 ? 8.850 -86.583 12.543 1.00 151.96 630 LYS A C 1
ATOM 3731 O O . LYS A 1 597 ? 7.975 -86.098 11.824 1.00 153.71 630 LYS A O 1
ATOM 3737 N N . ALA A 1 598 ? 9.943 -85.912 12.899 1.00 148.74 631 ALA A N 1
ATOM 3738 C CA . ALA A 1 598 ? 10.204 -84.552 12.424 1.00 129.98 631 ALA A CA 1
ATOM 3739 C C . ALA A 1 598 ? 11.164 -84.568 11.232 1.00 111.50 631 ALA A C 1
ATOM 3740 O O . ALA A 1 598 ? 12.275 -85.092 11.329 1.00 94.97 631 ALA A O 1
ATOM 3742 N N . TYR A 1 599 ? 10.733 -83.995 10.111 1.00 107.39 632 TYR A N 1
ATOM 3743 C CA . TYR A 1 599 ? 11.510 -84.045 8.871 1.00 113.51 632 TYR A CA 1
ATOM 3744 C C . TYR A 1 599 ? 12.132 -82.691 8.504 1.00 132.74 632 TYR A C 1
ATOM 3745 O O . TYR A 1 599 ? 11.508 -81.886 7.812 1.00 134.33 632 TYR A O 1
ATOM 3754 N N . ILE A 1 600 ? 13.361 -82.447 8.956 1.00 133.23 633 ILE A N 1
ATOM 3755 C CA . ILE A 1 600 ? 14.072 -81.218 8.609 1.00 116.34 633 ILE A CA 1
ATOM 3756 C C . ILE A 1 600 ? 15.173 -81.505 7.596 1.00 120.17 633 ILE A C 1
ATOM 3757 O O . ILE A 1 600 ? 16.071 -82.304 7.860 1.00 128.76 633 ILE A O 1
ATOM 3762 N N . THR A 1 601 ? 15.107 -80.855 6.439 1.00 119.94 634 THR A N 1
ATOM 3763 C CA . THR A 1 601 ? 16.170 -80.978 5.443 1.00 132.14 634 THR A CA 1
ATOM 3764 C C . THR A 1 601 ? 16.466 -79.644 4.756 1.00 133.87 634 THR A C 1
ATOM 3765 O O . THR A 1 601 ? 15.560 -78.850 4.501 1.00 132.39 634 THR A O 1
ATOM 3769 N N . ASP A 1 602 ? 17.745 -79.413 4.466 1.00 137.28 635 ASP A N 1
ATOM 3770 C CA . ASP A 1 602 ? 18.205 -78.193 3.799 1.00 135.02 635 ASP A CA 1
ATOM 3771 C C . ASP A 1 602 ? 18.112 -76.943 4.686 1.00 110.51 635 ASP A C 1
ATOM 3772 O O . ASP A 1 602 ? 17.936 -75.830 4.190 1.00 88.38 635 ASP A O 1
ATOM 3777 N N . ALA A 1 603 ? 18.237 -77.138 5.997 1.00 103.50 636 ALA A N 1
ATOM 3778 C CA . ALA A 1 603 ? 18.269 -76.031 6.946 1.00 97.13 636 ALA A CA 1
ATOM 3779 C C . ALA A 1 603 ? 19.615 -75.313 6.861 1.00 96.29 636 ALA A C 1
ATOM 3780 O O . ALA A 1 603 ? 20.677 -75.943 6.950 1.00 73.12 636 ALA A O 1
ATOM 3782 N N . LYS A 1 604 ? 19.569 -73.997 6.673 1.00 92.60 637 LYS A N 1
ATOM 3783 C CA . LYS A 1 604 ? 20.786 -73.198 6.582 1.00 95.40 637 LYS A CA 1
ATOM 3784 C C . LYS A 1 604 ? 21.523 -73.192 7.922 1.00 56.80 637 LYS A C 1
ATOM 3785 O O . LYS A 1 604 ? 20.912 -72.951 8.967 1.00 64.56 637 LYS A O 1
ATOM 3791 N N . VAL A 1 605 ? 22.823 -73.486 7.888 1.00 81.45 638 VAL A N 1
ATOM 3792 C CA . VAL A 1 605 ? 23.666 -73.460 9.086 1.00 90.88 638 VAL A CA 1
ATOM 3793 C C . VAL A 1 605 ? 24.809 -72.467 8.921 1.00 74.17 638 VAL A C 1
ATOM 3794 O O . VAL A 1 605 ? 25.569 -72.542 7.956 1.00 85.84 638 VAL A O 1
ATOM 3798 N N . LYS A 1 606 ? 24.927 -71.538 9.863 1.00 79.00 639 LYS A N 1
ATOM 3799 C CA . LYS A 1 606 ? 26.035 -70.586 9.852 1.00 70.13 639 LYS A CA 1
ATOM 3800 C C . LYS A 1 606 ? 26.855 -70.712 11.137 1.00 74.92 639 LYS A C 1
ATOM 3801 O O . LYS A 1 606 ? 26.327 -71.052 12.202 1.00 61.96 639 LYS A O 1
ATOM 3807 N N . GLY A 1 607 ? 28.155 -70.455 11.026 1.00 81.36 640 GLY A N 1
ATOM 3808 C CA . GLY A 1 607 ? 29.050 -70.587 12.160 1.00 77.01 640 GLY A CA 1
ATOM 3809 C C . GLY A 1 607 ? 30.414 -69.955 11.945 1.00 77.10 640 GLY A C 1
ATOM 3810 O O . GLY A 1 607 ? 30.676 -69.302 10.924 1.00 56.73 640 GLY A O 1
ATOM 3811 N N . GLY A 1 608 ? 31.296 -70.148 12.918 1.00 60.28 641 GLY A N 1
ATOM 3812 C CA . GLY A 1 608 ? 32.622 -69.570 12.839 1.00 67.20 641 GLY A CA 1
ATOM 3813 C C . GLY A 1 608 ? 33.662 -70.341 13.626 1.00 67.85 641 GLY A C 1
ATOM 3814 O O . GLY A 1 608 ? 33.346 -71.246 14.397 1.00 66.92 641 GLY A O 1
ATOM 3815 N N . PHE A 1 609 ? 34.919 -69.981 13.416 1.00 70.19 642 PHE A N 1
ATOM 3816 C CA . PHE A 1 609 ? 36.006 -70.524 14.206 1.00 56.26 642 PHE A CA 1
ATOM 3817 C C . PHE A 1 609 ? 36.467 -69.429 15.158 1.00 70.44 642 PHE A C 1
ATOM 3818 O O . PHE A 1 609 ? 36.708 -68.300 14.742 1.00 60.45 642 PHE A O 1
ATOM 3826 N N . TYR A 1 610 ? 36.591 -69.763 16.435 1.00 68.18 643 TYR A N 1
ATOM 3827 C CA . TYR A 1 610 ? 36.912 -68.767 17.438 1.00 63.60 643 TYR A CA 1
ATOM 3828 C C . TYR A 1 610 ? 38.245 -69.059 18.100 1.00 80.59 643 TYR A C 1
ATOM 3829 O O . TYR A 1 610 ? 38.773 -70.169 17.997 1.00 68.90 643 TYR A O 1
ATOM 3838 N N . GLY A 1 611 ? 38.791 -68.041 18.757 1.00 67.50 644 GLY A N 1
ATOM 3839 C CA . GLY A 1 611 ? 40.068 -68.153 19.429 1.00 68.58 644 GLY A CA 1
ATOM 3840 C C . GLY A 1 611 ? 41.229 -68.123 18.462 1.00 80.47 644 GLY A C 1
ATOM 3841 O O . GLY A 1 611 ? 41.040 -68.279 17.259 1.00 81.21 644 GLY A O 1
ATOM 3842 N N . PRO A 1 612 ? 42.445 -67.918 18.987 1.00 86.51 645 PRO A N 1
ATOM 3843 C CA . PRO A 1 612 ? 43.661 -67.913 18.172 1.00 85.84 645 PRO A CA 1
ATOM 3844 C C . PRO A 1 612 ? 43.924 -69.285 17.578 1.00 95.35 645 PRO A C 1
ATOM 3845 O O . PRO A 1 612 ? 43.960 -70.274 18.306 1.00 97.69 645 PRO A O 1
ATOM 3849 N N . LYS A 1 613 ? 44.098 -69.337 16.264 1.00 99.51 646 LYS A N 1
ATOM 3850 C CA . LYS A 1 613 ? 44.442 -70.581 15.588 1.00 95.27 646 LYS A CA 1
ATOM 3851 C C . LYS A 1 613 ? 43.276 -71.571 15.577 1.00 90.40 646 LYS A C 1
ATOM 3852 O O . LYS A 1 613 ? 43.457 -72.763 15.327 1.00 98.89 646 LYS A O 1
ATOM 3858 N N . ALA A 1 614 ? 42.079 -71.062 15.850 1.00 82.35 647 ALA A N 1
ATOM 3859 C CA . ALA A 1 614 ? 40.844 -71.812 15.626 1.00 69.13 647 ALA A CA 1
ATOM 3860 C C . ALA A 1 614 ? 40.725 -73.117 16.410 1.00 73.88 647 ALA A C 1
ATOM 3861 O O . ALA A 1 614 ? 40.448 -74.172 15.828 1.00 71.22 647 ALA A O 1
ATOM 3863 N N . GLU A 1 615 ? 40.904 -73.044 17.726 1.00 73.46 648 GLU A N 1
ATOM 3864 C CA . GLU A 1 615 ? 40.735 -74.215 18.582 1.00 83.20 648 GLU A CA 1
ATOM 3865 C C . GLU A 1 615 ? 39.264 -74.509 18.835 1.00 91.51 648 GLU A C 1
ATOM 3866 O O . GLU A 1 615 ? 38.874 -75.656 19.046 1.00 93.12 648 GLU A O 1
ATOM 3872 N N . GLU A 1 616 ? 38.446 -73.465 18.812 1.00 87.38 649 GLU A N 1
ATOM 3873 C CA . GLU A 1 616 ? 37.031 -73.612 19.110 1.00 73.42 649 GLU A CA 1
ATOM 3874 C C . GLU A 1 616 ? 36.202 -73.249 17.890 1.00 74.49 649 GLU A C 1
ATOM 3875 O O . GLU A 1 616 ? 36.594 -72.390 17.099 1.00 80.07 649 GLU A O 1
ATOM 3881 N N . LEU A 1 617 ? 35.072 -73.926 17.721 1.00 83.58 650 LEU A N 1
ATOM 3882 C CA . LEU A 1 617 ? 34.183 -73.634 16.603 1.00 88.62 650 LEU A CA 1
ATOM 3883 C C . LEU A 1 617 ? 32.729 -73.671 17.044 1.00 82.88 650 LEU A C 1
ATOM 3884 O O . LEU A 1 617 ? 32.380 -74.339 18.015 1.00 72.15 650 LEU A O 1
ATOM 3889 N N . GLY A 1 618 ? 31.880 -72.951 16.322 1.00 66.97 651 GLY A N 1
ATOM 3890 C CA . GLY A 1 618 ? 30.505 -72.801 16.739 1.00 62.21 651 GLY A CA 1
ATOM 3891 C C . GLY A 1 618 ? 29.573 -72.417 15.613 1.00 64.85 651 GLY A C 1
ATOM 3892 O O . GLY A 1 618 ? 29.984 -71.826 14.611 1.00 65.20 651 GLY A O 1
ATOM 3893 N N . GLY A 1 619 ? 28.303 -72.762 15.785 1.00 55.77 652 GLY A N 1
ATOM 3894 C CA . GLY A 1 619 ? 27.301 -72.467 14.786 1.00 53.85 652 GLY A CA 1
ATOM 3895 C C . GLY A 1 619 ? 25.918 -72.594 15.369 1.00 54.61 652 GLY A C 1
ATOM 3896 O O . GLY A 1 619 ? 25.741 -72.905 16.547 1.00 72.76 652 GLY A O 1
ATOM 3897 N N . TRP A 1 620 ? 24.928 -72.352 14.527 1.00 56.80 653 TRP A N 1
ATOM 3898 C CA . TRP A 1 620 ? 23.543 -72.338 14.953 1.00 62.57 653 TRP A CA 1
ATOM 3899 C C . TRP A 1 620 ? 22.701 -72.534 13.703 1.00 61.24 653 TRP A C 1
ATOM 3900 O O . TRP A 1 620 ? 23.194 -72.355 12.586 1.00 70.93 653 TRP A O 1
ATOM 3911 N N . PHE A 1 621 ? 21.442 -72.915 13.880 1.00 65.08 654 PHE A N 1
ATOM 3912 C CA . PHE A 1 621 ? 20.516 -72.984 12.750 1.00 55.69 654 PHE A CA 1
ATOM 3913 C C . PHE A 1 621 ? 19.070 -72.811 13.188 1.00 57.34 654 PHE A C 1
ATOM 3914 O O . PHE A 1 621 ? 18.691 -73.223 14.289 1.00 76.83 654 PHE A O 1
ATOM 3922 N N . ALA A 1 622 ? 18.280 -72.175 12.326 1.00 69.80 655 ALA A N 1
ATOM 3923 C CA . ALA A 1 622 ? 16.854 -71.977 12.576 1.00 74.66 655 ALA A CA 1
ATOM 3924 C C . ALA A 1 622 ? 16.017 -72.602 11.464 1.00 92.94 655 ALA A C 1
ATOM 3925 O O . ALA A 1 622 ? 16.321 -72.446 10.280 1.00 100.96 655 ALA A O 1
ATOM 3927 N N . TYR A 1 623 ? 14.958 -73.309 11.843 1.00 86.43 656 TYR A N 1
ATOM 3928 C CA . TYR A 1 623 ? 14.056 -73.871 10.848 1.00 102.18 656 TYR A CA 1
ATOM 3929 C C . TYR A 1 623 ? 12.596 -73.678 11.227 1.00 108.16 656 TYR A C 1
ATOM 3930 O O . TYR A 1 623 ? 12.214 -73.928 12.370 1.00 103.12 656 TYR A O 1
ATOM 3939 N N . PRO A 1 624 ? 11.773 -73.240 10.258 1.00 126.04 657 PRO A N 1
ATOM 3940 C CA . PRO A 1 624 ? 12.176 -72.977 8.871 1.00 123.51 657 PRO A CA 1
ATOM 3941 C C . PRO A 1 624 ? 12.758 -71.578 8.675 1.00 123.79 657 PRO A C 1
ATOM 3942 O O . PRO A 1 624 ? 12.780 -70.779 9.611 1.00 122.59 657 PRO A O 1
ATOM 3946 N N . GLY A 1 625 ? 13.215 -71.291 7.459 1.00 113.66 658 GLY A N 1
ATOM 3947 C CA . GLY A 1 625 ? 13.806 -70.003 7.145 1.00 107.57 658 GLY A CA 1
ATOM 3948 C C . GLY A 1 625 ? 12.771 -68.937 6.843 1.00 114.70 658 GLY A C 1
ATOM 3949 O O . GLY A 1 625 ? 11.621 -69.035 7.272 1.00 122.56 658 GLY A O 1
ATOM 3950 N N . ALA A 1 642 ? 5.287 -80.788 10.048 1.00 97.95 675 ALA A N 1
ATOM 3951 C CA . ALA A 1 642 ? 5.036 -79.593 10.843 1.00 117.72 675 ALA A CA 1
ATOM 3952 C C . ALA A 1 642 ? 6.083 -79.435 11.945 1.00 123.62 675 ALA A C 1
ATOM 3953 O O . ALA A 1 642 ? 5.745 -79.161 13.096 1.00 135.07 675 ALA A O 1
ATOM 3955 N N . SER A 1 643 ? 7.354 -79.598 11.588 1.00 107.80 676 SER A N 1
ATOM 3956 C CA . SER A 1 643 ? 8.423 -79.634 12.583 1.00 113.79 676 SER A CA 1
ATOM 3957 C C . SER A 1 643 ? 9.339 -78.411 12.566 1.00 124.10 676 SER A C 1
ATOM 3958 O O . SER A 1 643 ? 9.769 -77.950 11.508 1.00 120.60 676 SER A O 1
ATOM 3961 N N . SER A 1 644 ? 9.635 -77.899 13.756 1.00 129.19 677 SER A N 1
ATOM 3962 C CA . SER A 1 644 ? 10.507 -76.743 13.914 1.00 119.04 677 SER A CA 1
ATOM 3963 C C . SER A 1 644 ? 11.847 -77.194 14.465 1.00 111.31 677 SER A C 1
ATOM 3964 O O . SER A 1 644 ? 12.071 -78.389 14.640 1.00 116.80 677 SER A O 1
ATOM 3967 N N . ALA A 1 645 ? 12.726 -76.235 14.752 1.00 106.35 678 ALA A N 1
ATOM 3968 C CA . ALA A 1 645 ? 14.016 -76.535 15.365 1.00 91.91 678 ALA A CA 1
ATOM 3969 C C . ALA A 1 645 ? 14.897 -75.304 15.519 1.00 93.75 678 ALA A C 1
ATOM 3970 O O . ALA A 1 645 ? 15.057 -74.520 14.584 1.00 89.42 678 ALA A O 1
ATOM 3972 N N . THR A 1 646 ? 15.474 -75.152 16.706 1.00 93.42 679 THR A N 1
ATOM 3973 C CA . THR A 1 646 ? 16.464 -74.117 16.959 1.00 103.59 679 THR A CA 1
ATOM 3974 C C . THR A 1 646 ? 17.604 -74.724 17.768 1.00 90.27 679 THR A C 1
ATOM 3975 O O . THR A 1 646 ? 17.374 -75.300 18.832 1.00 90.18 679 THR A O 1
ATOM 3979 N N . VAL A 1 647 ? 18.831 -74.594 17.267 1.00 63.55 680 VAL A N 1
ATOM 3980 C CA . VAL A 1 647 ? 19.968 -75.231 17.915 1.00 80.19 680 VAL A CA 1
ATOM 3981 C C . VAL A 1 647 ? 21.225 -74.381 17.922 1.00 76.95 680 VAL A C 1
ATOM 3982 O O . VAL A 1 647 ? 21.633 -73.843 16.888 1.00 56.40 680 VAL A O 1
ATOM 3986 N N . VAL A 1 648 ? 21.842 -74.273 19.096 1.00 70.57 681 VAL A N 1
ATOM 3987 C CA . VAL A 1 648 ? 23.204 -73.760 19.189 1.00 84.15 681 VAL A CA 1
ATOM 3988 C C . VAL A 1 648 ? 24.170 -74.873 19.596 1.00 80.61 681 VAL A C 1
ATOM 3989 O O . VAL A 1 648 ? 23.849 -75.716 20.434 1.00 71.77 681 VAL A O 1
ATOM 3993 N N . PHE A 1 649 ? 25.353 -74.874 18.994 1.00 76.79 682 PHE A N 1
ATOM 3994 C CA . PHE A 1 649 ? 26.369 -75.863 19.326 1.00 69.81 682 PHE A CA 1
ATOM 3995 C C . PHE A 1 649 ? 27.763 -75.263 19.309 1.00 74.90 682 PHE A C 1
ATOM 3996 O O . PHE A 1 649 ? 28.024 -74.279 18.609 1.00 82.29 682 PHE A O 1
ATOM 4004 N N . GLY A 1 650 ? 28.657 -75.866 20.086 1.00 73.32 683 GLY A N 1
ATOM 4005 C CA . GLY A 1 650 ? 30.048 -75.460 20.113 1.00 80.12 683 GLY A CA 1
ATOM 4006 C C . GLY A 1 650 ? 30.937 -76.646 20.430 1.00 88.63 683 GLY A C 1
ATOM 4007 O O . GLY A 1 650 ? 30.614 -77.453 21.306 1.00 95.13 683 GLY A O 1
ATOM 4008 N N . ALA A 1 651 ? 32.055 -76.756 19.716 1.00 83.45 684 ALA A N 1
ATOM 4009 C CA . ALA A 1 651 ? 32.995 -77.855 19.923 1.00 85.26 684 ALA A CA 1
ATOM 4010 C C . ALA A 1 651 ? 34.424 -77.349 20.127 1.00 92.40 684 ALA A C 1
ATOM 4011 O O . ALA A 1 651 ? 34.749 -76.214 19.772 1.00 94.00 684 ALA A O 1
ATOM 4013 N N . LYS A 1 652 ? 35.269 -78.197 20.708 1.00 85.32 685 LYS A N 1
ATOM 4014 C CA . LYS A 1 652 ? 36.656 -77.840 20.966 1.00 80.10 685 LYS A CA 1
ATOM 4015 C C . LYS A 1 652 ? 37.590 -78.752 20.179 1.00 84.79 685 LYS A C 1
ATOM 4016 O O . LYS A 1 652 ? 37.288 -79.924 19.946 1.00 78.98 685 LYS A O 1
ATOM 4022 N N . ARG A 1 653 ? 38.725 -78.197 19.773 1.00 77.25 686 ARG A N 1
ATOM 4023 C CA . ARG A 1 653 ? 39.708 -78.916 18.982 1.00 80.80 686 ARG A CA 1
ATOM 4024 C C . ARG A 1 653 ? 40.464 -79.918 19.852 1.00 86.89 686 ARG A C 1
ATOM 4025 O O . ARG A 1 653 ? 40.708 -79.669 21.032 1.00 89.36 686 ARG A O 1
ATOM 4033 N N . GLN A 1 654 ? 40.823 -81.057 19.270 1.00 98.04 687 GLN A N 1
ATOM 4034 C CA . GLN A 1 654 ? 41.578 -82.078 19.993 1.00 109.90 687 GLN A CA 1
ATOM 4035 C C . GLN A 1 654 ? 43.085 -81.921 19.783 1.00 105.45 687 GLN A C 1
ATOM 4036 O O . GLN A 1 654 ? 43.598 -80.803 19.746 1.00 111.70 687 GLN A O 1
ATOM 4042 N N . GLN A 1 655 ? 43.792 -83.036 19.657 1.00 120.42 688 GLN A N 1
ATOM 4043 C CA . GLN A 1 655 ? 45.231 -82.996 19.420 1.00 144.11 688 GLN A CA 1
ATOM 4044 C C . GLN A 1 655 ? 45.854 -84.385 19.534 1.00 161.41 688 GLN A C 1
ATOM 4045 O O . GLN A 1 655 ? 45.418 -85.196 20.352 1.00 149.50 688 GLN A O 1
ATOM 4051 N N . PRO A 1 656 ? 46.874 -84.661 18.703 1.00 189.15 689 PRO A N 1
ATOM 4052 C CA . PRO A 1 656 ? 47.596 -85.940 18.693 1.00 195.25 689 PRO A CA 1
ATOM 4053 C C . PRO A 1 656 ? 48.146 -86.305 20.069 1.00 187.98 689 PRO A C 1
ATOM 4054 O O . PRO A 1 656 ? 47.618 -87.220 20.701 1.00 176.77 689 PRO A O 1
ATOM 4058 N N . ASP B 1 4 ? 13.153 17.834 25.353 1.00 94.06 37 ASP B N 1
ATOM 4059 C CA . ASP B 1 4 ? 13.050 17.467 26.757 1.00 94.48 37 ASP B CA 1
ATOM 4060 C C . ASP B 1 4 ? 13.974 18.343 27.590 1.00 77.15 37 ASP B C 1
ATOM 4061 O O . ASP B 1 4 ? 13.971 19.570 27.472 1.00 83.97 37 ASP B O 1
ATOM 4066 N N . GLN B 1 5 ? 14.776 17.700 28.426 1.00 89.01 38 GLN B N 1
ATOM 4067 C CA . GLN B 1 5 ? 15.565 18.407 29.425 1.00 88.63 38 GLN B CA 1
ATOM 4068 C C . GLN B 1 5 ? 17.059 18.186 29.161 1.00 81.87 38 GLN B C 1
ATOM 4069 O O . GLN B 1 5 ? 17.908 18.542 29.981 1.00 91.27 38 GLN B O 1
ATOM 4075 N N . GLY B 1 6 ? 17.355 17.595 28.000 1.00 52.19 39 GLY B N 1
ATOM 4076 C CA . GLY B 1 6 ? 18.705 17.451 27.475 1.00 38.86 39 GLY B CA 1
ATOM 4077 C C . GLY B 1 6 ? 19.625 16.517 28.250 1.00 39.64 39 GLY B C 1
ATOM 4078 O O . GLY B 1 6 ? 19.419 16.269 29.433 1.00 72.57 39 GLY B O 1
ATOM 4079 N N . GLY B 1 7 ? 20.649 16.003 27.578 1.00 41.42 40 GLY B N 1
ATOM 4080 C CA . GLY B 1 7 ? 21.632 15.156 28.228 1.00 38.08 40 GLY B CA 1
ATOM 4081 C C . GLY B 1 7 ? 22.408 14.316 27.236 1.00 39.60 40 GLY B C 1
ATOM 4082 O O . GLY B 1 7 ? 21.972 14.138 26.098 1.00 32.66 40 GLY B O 1
ATOM 4083 N N . TYR B 1 8 ? 23.554 13.794 27.670 1.00 31.53 41 TYR B N 1
ATOM 4084 C CA . TYR B 1 8 ? 24.424 12.993 26.820 1.00 38.47 41 TYR B CA 1
ATOM 4085 C C . TYR B 1 8 ? 23.890 11.583 26.617 1.00 39.45 41 TYR B C 1
ATOM 4086 O O . TYR B 1 8 ? 24.255 10.892 25.666 1.00 30.05 41 TYR B O 1
ATOM 4095 N N . GLY B 1 9 ? 23.021 11.145 27.510 1.00 31.20 42 GLY B N 1
ATOM 4096 C CA . GLY B 1 9 ? 22.499 9.805 27.385 1.00 25.37 42 GLY B CA 1
ATOM 4097 C C . GLY B 1 9 ? 21.631 9.380 28.547 1.00 33.48 42 GLY B C 1
ATOM 4098 O O . GLY B 1 9 ? 21.604 10.023 29.601 1.00 27.70 42 GLY B O 1
ATOM 4099 N N . PHE B 1 10 ? 20.931 8.272 28.340 1.00 27.91 43 PHE B N 1
ATOM 4100 C CA . PHE B 1 10 ? 19.994 7.737 29.317 1.00 27.14 43 PHE B CA 1
ATOM 4101 C C . PHE B 1 10 ? 20.035 6.218 29.366 1.00 25.57 43 PHE B C 1
ATOM 4102 O O . PHE B 1 10 ? 20.258 5.536 28.360 1.00 23.52 43 PHE B O 1
ATOM 4110 N N . ALA B 1 11 ? 19.801 5.700 30.560 1.00 19.59 44 ALA B N 1
ATOM 4111 C CA . ALA B 1 11 ? 19.851 4.276 30.812 1.00 20.60 44 ALA B CA 1
ATOM 4112 C C . ALA B 1 11 ? 18.648 3.917 31.652 1.00 19.78 44 ALA B C 1
ATOM 4113 O O . ALA B 1 11 ? 18.143 4.736 32.408 1.00 25.88 44 ALA B O 1
ATOM 4115 N N . MET B 1 12 ? 18.186 2.688 31.493 1.00 20.02 45 MET B N 1
ATOM 4116 C CA . MET B 1 12 ? 17.069 2.169 32.255 1.00 23.15 45 MET B CA 1
ATOM 4117 C C . MET B 1 12 ? 17.403 0.734 32.704 1.00 28.60 45 MET B C 1
ATOM 4118 O O . MET B 1 12 ? 17.782 -0.112 31.894 1.00 18.93 45 MET B O 1
ATOM 4123 N N . ARG B 1 13 ? 17.259 0.456 33.992 1.00 19.76 46 ARG B N 1
ATOM 4124 C CA . ARG B 1 13 ? 17.633 -0.847 34.536 1.00 16.33 46 ARG B CA 1
ATOM 4125 C C . ARG B 1 13 ? 16.527 -1.898 34.371 1.00 19.86 46 ARG B C 1
ATOM 4126 O O . ARG B 1 13 ? 15.337 -1.615 34.482 1.00 18.15 46 ARG B O 1
ATOM 4134 N N . LEU B 1 14 ? 16.931 -3.127 34.115 1.00 17.33 47 LEU B N 1
ATOM 4135 C CA . LEU B 1 14 ? 16.016 -4.249 34.211 1.00 19.09 47 LEU B CA 1
ATOM 4136 C C . LEU B 1 14 ? 15.370 -4.293 35.593 1.00 24.01 47 LEU B C 1
ATOM 4137 O O . LEU B 1 14 ? 16.010 -3.933 36.580 1.00 15.94 47 LEU B O 1
ATOM 4142 N N . LYS B 1 15 ? 14.112 -4.741 35.650 1.00 19.16 48 LYS B N 1
ATOM 4143 C CA . LYS B 1 15 ? 13.424 -4.991 36.909 1.00 17.38 48 LYS B CA 1
ATOM 4144 C C . LYS B 1 15 ? 13.442 -6.472 37.267 1.00 22.85 48 LYS B C 1
ATOM 4145 O O . LYS B 1 15 ? 13.378 -7.347 36.376 1.00 18.86 48 LYS B O 1
ATOM 4151 N N . ARG B 1 16 ? 13.489 -6.745 38.568 1.00 18.38 49 ARG B N 1
ATOM 4152 C CA . ARG B 1 16 ? 13.255 -8.093 39.089 1.00 18.28 49 ARG B CA 1
ATOM 4153 C C . ARG B 1 16 ? 12.137 -8.030 40.124 1.00 17.30 49 ARG B C 1
ATOM 4154 O O . ARG B 1 16 ? 12.212 -7.251 41.068 1.00 19.95 49 ARG B O 1
ATOM 4162 N N . ARG B 1 17 ? 11.100 -8.854 39.929 1.00 17.85 50 ARG B N 1
ATOM 4163 C CA . ARG B 1 17 ? 9.895 -8.839 40.769 1.00 21.41 50 ARG B CA 1
ATOM 4164 C C . ARG B 1 17 ? 10.080 -9.652 42.076 1.00 14.00 50 ARG B C 1
ATOM 4165 O O . ARG B 1 17 ? 10.581 -10.772 42.036 1.00 20.14 50 ARG B O 1
ATOM 4173 N N . ASN B 1 18 ? 9.632 -9.124 43.210 1.00 19.06 51 ASN B N 1
ATOM 4174 C CA . ASN B 1 18 ? 9.647 -9.901 44.462 1.00 15.01 51 ASN B CA 1
ATOM 4175 C C . ASN B 1 18 ? 8.630 -11.035 44.438 1.00 22.38 51 ASN B C 1
ATOM 4176 O O . ASN B 1 18 ? 7.439 -10.766 44.374 1.00 24.24 51 ASN B O 1
ATOM 4181 N N . TRP B 1 19 ? 9.077 -12.290 44.480 1.00 17.57 52 TRP B N 1
ATOM 4182 C CA . TRP B 1 19 ? 8.129 -13.422 44.566 1.00 19.73 52 TRP B CA 1
ATOM 4183 C C . TRP B 1 19 ? 8.178 -14.193 45.881 1.00 24.39 52 TRP B C 1
ATOM 4184 O O . TRP B 1 19 ? 7.758 -15.349 45.980 1.00 19.82 52 TRP B O 1
ATOM 4195 N N . TYR B 1 20 ? 8.668 -13.543 46.917 1.00 21.10 53 TYR B N 1
ATOM 4196 C CA . TYR B 1 20 ? 8.584 -14.169 48.225 1.00 25.41 53 TYR B CA 1
ATOM 4197 C C . TYR B 1 20 ? 7.121 -14.455 48.564 1.00 28.98 53 TYR B C 1
ATOM 4198 O O . TYR B 1 20 ? 6.322 -13.529 48.545 1.00 22.03 53 TYR B O 1
ATOM 4207 N N . PRO B 1 21 ? 6.773 -15.715 48.895 1.00 27.19 54 PRO B N 1
ATOM 4208 C CA . PRO B 1 21 ? 5.325 -15.972 48.985 1.00 31.08 54 PRO B CA 1
ATOM 4209 C C . PRO B 1 21 ? 4.719 -15.231 50.151 1.00 42.95 54 PRO B C 1
ATOM 4210 O O . PRO B 1 21 ? 5.250 -15.268 51.251 1.00 43.66 54 PRO B O 1
ATOM 4214 N N . GLY B 1 22 ? 3.626 -14.527 49.920 1.00 40.65 55 GLY B N 1
ATOM 4215 C CA . GLY B 1 22 ? 3.016 -13.795 51.009 1.00 39.53 55 GLY B CA 1
ATOM 4216 C C . GLY B 1 22 ? 3.461 -12.347 50.991 1.00 46.86 55 GLY B C 1
ATOM 4217 O O . GLY B 1 22 ? 2.884 -11.468 51.621 1.00 37.72 55 GLY B O 1
ATOM 4218 N N . ALA B 1 23 ? 4.500 -12.055 50.240 1.00 40.55 56 ALA B N 1
ATOM 4219 C CA . ALA B 1 23 ? 4.943 -10.678 50.223 1.00 38.23 56 ALA B CA 1
ATOM 4220 C C . ALA B 1 23 ? 5.242 -10.299 48.798 1.00 38.90 56 ALA B C 1
ATOM 4221 O O . ALA B 1 23 ? 6.095 -9.459 48.521 1.00 42.67 56 ALA B O 1
ATOM 4223 N N . GLU B 1 24 ? 4.504 -10.928 47.893 1.00 45.35 57 GLU B N 1
ATOM 4224 C CA . GLU B 1 24 ? 4.808 -10.910 46.457 1.00 41.39 57 GLU B CA 1
ATOM 4225 C C . GLU B 1 24 ? 4.306 -9.611 45.799 1.00 38.20 57 GLU B C 1
ATOM 4226 O O . GLU B 1 24 ? 3.221 -9.093 46.122 1.00 40.62 57 GLU B O 1
ATOM 4232 N N . GLU B 1 25 ? 5.133 -9.036 44.938 1.00 36.64 58 GLU B N 1
ATOM 4233 C CA . GLU B 1 25 ? 4.674 -7.966 44.067 1.00 34.92 58 GLU B CA 1
ATOM 4234 C C . GLU B 1 25 ? 4.049 -8.680 42.883 1.00 33.42 58 GLU B C 1
ATOM 4235 O O . GLU B 1 25 ? 4.703 -9.515 42.270 1.00 27.37 58 GLU B O 1
ATOM 4241 N N . SER B 1 26 ? 2.791 -8.384 42.567 1.00 24.09 59 SER B N 1
ATOM 4242 C CA . SER B 1 26 ? 2.187 -8.972 41.368 1.00 30.92 59 SER B CA 1
ATOM 4243 C C . SER B 1 26 ? 2.715 -8.285 40.111 1.00 28.30 59 SER B C 1
ATOM 4244 O O . SER B 1 26 ? 2.728 -8.874 39.037 1.00 28.60 59 SER B O 1
ATOM 4247 N N . GLU B 1 27 ? 3.216 -7.069 40.265 1.00 20.04 60 GLU B N 1
ATOM 4248 C CA . GLU B 1 27 ? 3.774 -6.360 39.132 1.00 29.50 60 GLU B CA 1
ATOM 4249 C C . GLU B 1 27 ? 4.722 -5.233 39.510 1.00 36.70 60 GLU B C 1
ATOM 4250 O O . GLU B 1 27 ? 4.580 -4.622 40.558 1.00 35.40 60 GLU B O 1
ATOM 4256 N N . VAL B 1 28 ? 5.681 -4.952 38.635 1.00 24.70 61 VAL B N 1
ATOM 4257 C CA . VAL B 1 28 ? 6.550 -3.801 38.813 1.00 22.03 61 VAL B CA 1
ATOM 4258 C C . VAL B 1 28 ? 6.542 -3.095 37.479 1.00 26.35 61 VAL B C 1
ATOM 4259 O O . VAL B 1 28 ? 7.071 -3.615 36.472 1.00 21.52 61 VAL B O 1
ATOM 4263 N N . LYS B 1 29 ? 5.913 -1.926 37.463 1.00 26.43 62 LYS B N 1
ATOM 4264 C CA . LYS B 1 29 ? 5.859 -1.098 36.259 1.00 31.49 62 LYS B CA 1
ATOM 4265 C C . LYS B 1 29 ? 7.117 -0.259 36.072 1.00 32.48 62 LYS B C 1
ATOM 4266 O O . LYS B 1 29 ? 7.868 -0.040 37.017 1.00 36.22 62 LYS B O 1
ATOM 4272 N N . LEU B 1 30 ? 7.338 0.219 34.850 1.00 30.07 63 LEU B N 1
ATOM 4273 C CA . LEU B 1 30 ? 8.432 1.142 34.591 1.00 26.24 63 LEU B CA 1
ATOM 4274 C C . LEU B 1 30 ? 7.929 2.561 34.871 1.00 32.51 63 LEU B C 1
ATOM 4275 O O . LEU B 1 30 ? 6.729 2.813 34.830 1.00 32.13 63 LEU B O 1
ATOM 4280 N N . ASN B 1 31 ? 8.839 3.484 35.152 1.00 25.65 64 ASN B N 1
ATOM 4281 C CA . ASN B 1 31 ? 8.454 4.863 35.464 1.00 26.59 64 ASN B CA 1
ATOM 4282 C C . ASN B 1 31 ? 9.438 5.817 34.829 1.00 27.45 64 ASN B C 1
ATOM 4283 O O . ASN B 1 31 ? 10.625 5.493 34.682 1.00 23.30 64 ASN B O 1
ATOM 4288 N N . GLU B 1 32 ? 8.953 7.002 34.472 1.00 33.22 65 GLU B N 1
ATOM 4289 C CA . GLU B 1 32 ? 9.821 8.044 33.947 1.00 31.42 65 GLU B CA 1
ATOM 4290 C C . GLU B 1 32 ? 10.972 8.301 34.901 1.00 28.50 65 GLU B C 1
ATOM 4291 O O . GLU B 1 32 ? 12.082 8.586 34.471 1.00 26.51 65 GLU B O 1
ATOM 4297 N N . SER B 1 33 ? 10.697 8.190 36.198 1.00 22.31 66 SER B N 1
ATOM 4298 C CA . SER B 1 33 ? 11.714 8.429 37.204 1.00 33.45 66 SER B CA 1
ATOM 4299 C C . SER B 1 33 ? 12.801 7.361 37.190 1.00 35.76 66 SER B C 1
ATOM 4300 O O . SER B 1 33 ? 13.849 7.541 37.793 1.00 36.51 66 SER B O 1
ATOM 4303 N N . ASP B 1 34 ? 12.557 6.253 36.497 1.00 35.27 67 ASP B N 1
ATOM 4304 C CA . ASP B 1 34 ? 13.572 5.204 36.362 1.00 26.88 67 ASP B CA 1
ATOM 4305 C C . ASP B 1 34 ? 14.701 5.557 35.392 1.00 39.67 67 ASP B C 1
ATOM 4306 O O . ASP B 1 34 ? 15.755 4.931 35.449 1.00 26.25 67 ASP B O 1
ATOM 4311 N N . TRP B 1 35 ? 14.497 6.525 34.493 1.00 23.30 68 TRP B N 1
ATOM 4312 C CA . TRP B 1 35 ? 15.591 6.921 33.596 1.00 25.65 68 TRP B CA 1
ATOM 4313 C C . TRP B 1 35 ? 16.795 7.460 34.363 1.00 26.08 68 TRP B C 1
ATOM 4314 O O . TRP B 1 35 ? 16.649 8.260 35.283 1.00 25.33 68 TRP B O 1
ATOM 4325 N N . GLU B 1 36 ? 17.984 7.026 33.976 1.00 24.96 69 GLU B N 1
ATOM 4326 C CA . GLU B 1 36 ? 19.222 7.538 34.567 1.00 27.18 69 GLU B CA 1
ATOM 4327 C C . GLU B 1 36 ? 20.095 8.193 33.508 1.00 30.20 69 GLU B C 1
ATOM 4328 O O . GLU B 1 36 ? 20.258 7.671 32.400 1.00 27.46 69 GLU B O 1
ATOM 4334 N N . ALA B 1 37 ? 20.680 9.321 33.869 1.00 22.00 70 ALA B N 1
ATOM 4335 C CA . ALA B 1 37 ? 21.621 10.020 33.019 1.00 32.04 70 ALA B CA 1
ATOM 4336 C C . ALA B 1 37 ? 22.868 9.160 32.932 1.00 28.47 70 ALA B C 1
ATOM 4337 O O . ALA B 1 37 ? 23.265 8.566 33.920 1.00 28.38 70 ALA B O 1
ATOM 4339 N N . THR B 1 38 ? 23.490 9.090 31.759 1.00 28.75 71 THR B N 1
ATOM 4340 C CA . THR B 1 38 ? 24.739 8.345 31.634 1.00 21.43 71 THR B CA 1
ATOM 4341 C C . THR B 1 38 ? 25.987 9.217 31.816 1.00 30.30 71 THR B C 1
ATOM 4342 O O . THR B 1 38 ? 27.053 8.698 32.088 1.00 30.63 71 THR B O 1
ATOM 4346 N N . GLY B 1 39 ? 25.868 10.530 31.637 1.00 27.37 72 GLY B N 1
ATOM 4347 C CA . GLY B 1 39 ? 27.057 11.364 31.525 1.00 26.27 72 GLY B CA 1
ATOM 4348 C C . GLY B 1 39 ? 27.722 11.249 30.162 1.00 31.83 72 GLY B C 1
ATOM 4349 O O . GLY B 1 39 ? 27.333 10.413 29.332 1.00 30.25 72 GLY B O 1
ATOM 4350 N N . LEU B 1 40 ? 28.702 12.105 29.915 1.00 33.70 73 LEU B N 1
ATOM 4351 C CA . LEU B 1 40 ? 29.374 12.091 28.632 1.00 27.00 73 LEU B CA 1
ATOM 4352 C C . LEU B 1 40 ? 30.421 10.997 28.606 1.00 33.24 73 LEU B C 1
ATOM 4353 O O . LEU B 1 40 ? 31.307 10.949 29.458 1.00 35.24 73 LEU B O 1
ATOM 4358 N N . PRO B 1 41 ? 30.321 10.122 27.614 1.00 30.57 74 PRO B N 1
ATOM 4359 C CA . PRO B 1 41 ? 31.318 9.061 27.442 1.00 27.87 74 PRO B CA 1
ATOM 4360 C C . PRO B 1 41 ? 32.595 9.585 26.790 1.00 41.27 74 PRO B C 1
ATOM 4361 O O . PRO B 1 41 ? 32.505 10.325 25.816 1.00 38.34 74 PRO B O 1
ATOM 4365 N N . THR B 1 42 ? 33.753 9.178 27.296 1.00 31.50 75 THR B N 1
ATOM 4366 C CA . THR B 1 42 ? 35.004 9.393 26.588 1.00 38.07 75 THR B CA 1
ATOM 4367 C C . THR B 1 42 ? 35.022 8.598 25.281 1.00 39.51 75 THR B C 1
ATOM 4368 O O . THR B 1 42 ? 35.518 9.067 24.259 1.00 32.26 75 THR B O 1
ATOM 4372 N N . LYS B 1 43 ? 34.490 7.380 25.330 1.00 34.54 76 LYS B N 1
ATOM 4373 C CA . LYS B 1 43 ? 34.416 6.521 24.155 1.00 29.14 76 LYS B CA 1
ATOM 4374 C C . LYS B 1 43 ? 33.025 5.915 24.068 1.00 28.48 76 LYS B C 1
ATOM 4375 O O . LYS B 1 43 ? 32.662 5.043 24.861 1.00 35.10 76 LYS B O 1
ATOM 4381 N N . PRO B 1 44 ? 32.239 6.372 23.094 1.00 34.42 77 PRO B N 1
ATOM 4382 C CA . PRO B 1 44 ? 30.836 5.964 22.979 1.00 31.32 77 PRO B CA 1
ATOM 4383 C C . PRO B 1 44 ? 30.676 4.451 22.836 1.00 32.96 77 PRO B C 1
ATOM 4384 O O . PRO B 1 44 ? 29.655 3.920 23.230 1.00 28.36 77 PRO B O 1
ATOM 4388 N N . LYS B 1 45 ? 31.675 3.775 22.288 1.00 21.78 78 LYS B N 1
ATOM 4389 C CA . LYS B 1 45 ? 31.623 2.327 22.100 1.00 29.89 78 LYS B CA 1
ATOM 4390 C C . LYS B 1 45 ? 31.735 1.563 23.438 1.00 28.06 78 LYS B C 1
ATOM 4391 O O . LYS B 1 45 ? 31.519 0.363 23.480 1.00 25.30 78 LYS B O 1
ATOM 4397 N N . GLU B 1 46 ? 32.110 2.250 24.517 1.00 23.52 79 GLU B N 1
ATOM 4398 C CA . GLU B 1 46 ? 32.228 1.607 25.818 1.00 29.78 79 GLU B CA 1
ATOM 4399 C C . GLU B 1 46 ? 30.912 1.740 26.555 1.00 28.34 79 GLU B C 1
ATOM 4400 O O . GLU B 1 46 ? 30.084 2.573 26.196 1.00 28.61 79 GLU B O 1
ATOM 4406 N N . LEU B 1 47 ? 30.720 0.903 27.570 1.00 26.91 80 LEU B N 1
ATOM 4407 C CA . LEU B 1 47 ? 29.546 0.979 28.422 1.00 25.72 80 LEU B CA 1
ATOM 4408 C C . LEU B 1 47 ? 29.535 2.290 29.205 1.00 22.06 80 LEU B C 1
ATOM 4409 O O . LEU B 1 47 ? 30.575 2.825 29.540 1.00 23.34 80 LEU B O 1
ATOM 4414 N N . PRO B 1 48 ? 28.347 2.807 29.518 1.00 19.25 81 PRO B N 1
ATOM 4415 C CA . PRO B 1 48 ? 28.312 4.011 30.357 1.00 22.39 81 PRO B CA 1
ATOM 4416 C C . PRO B 1 48 ? 28.825 3.705 31.766 1.00 31.87 81 PRO B C 1
ATOM 4417 O O . PRO B 1 48 ? 28.339 2.755 32.394 1.00 25.49 81 PRO B O 1
ATOM 4421 N N . LYS B 1 49 ? 29.765 4.515 32.250 1.00 29.72 82 LYS B N 1
ATOM 4422 C CA . LYS B 1 49 ? 30.557 4.201 33.439 1.00 28.66 82 LYS B CA 1
ATOM 4423 C C . LYS B 1 49 ? 29.762 4.082 34.738 1.00 25.39 82 LYS B C 1
ATOM 4424 O O . LYS B 1 49 ? 30.011 3.172 35.514 1.00 30.86 82 LYS B O 1
ATOM 4430 N N . ARG B 1 50 ? 28.817 4.985 34.980 1.00 26.68 83 ARG B N 1
ATOM 4431 C CA . ARG B 1 50 ? 28.056 4.937 36.227 1.00 32.55 83 ARG B CA 1
ATOM 4432 C C . ARG B 1 50 ? 27.317 3.610 36.303 1.00 26.26 83 ARG B C 1
ATOM 4433 O O . ARG B 1 50 ? 27.362 2.925 37.317 1.00 31.85 83 ARG B O 1
ATOM 4441 N N . GLN B 1 51 ? 26.638 3.254 35.223 1.00 23.39 84 GLN B N 1
ATOM 4442 C CA . GLN B 1 51 ? 25.776 2.075 35.243 1.00 23.96 84 GLN B CA 1
ATOM 4443 C C . GLN B 1 51 ? 26.612 0.804 35.194 1.00 24.19 84 GLN B C 1
ATOM 4444 O O . GLN B 1 51 ? 26.274 -0.198 35.827 1.00 25.57 84 GLN B O 1
ATOM 4450 N N . LYS B 1 52 ? 27.737 0.867 34.493 1.00 21.33 85 LYS B N 1
ATOM 4451 C CA . LYS B 1 52 ? 28.664 -0.254 34.482 1.00 27.79 85 LYS B CA 1
ATOM 4452 C C . LYS B 1 52 ? 29.134 -0.593 35.900 1.00 28.89 85 LYS B C 1
ATOM 4453 O O . LYS B 1 52 ? 29.147 -1.770 36.298 1.00 23.02 85 LYS B O 1
ATOM 4459 N N . SER B 1 53 ? 29.494 0.438 36.662 1.00 24.49 86 SER B N 1
ATOM 4460 C CA . SER B 1 53 ? 29.957 0.242 38.038 1.00 31.86 86 SER B CA 1
ATOM 4461 C C . SER B 1 53 ? 28.893 -0.423 38.884 1.00 29.61 86 SER B C 1
ATOM 4462 O O . SER B 1 53 ? 29.217 -1.280 39.709 1.00 23.80 86 SER B O 1
ATOM 4465 N N . VAL B 1 54 ? 27.636 -0.019 38.693 1.00 24.20 87 VAL B N 1
ATOM 4466 C CA . VAL B 1 54 ? 26.533 -0.673 39.398 1.00 22.81 87 VAL B CA 1
ATOM 4467 C C . VAL B 1 54 ? 26.514 -2.168 39.046 1.00 31.86 87 VAL B C 1
ATOM 4468 O O . VAL B 1 54 ? 26.460 -3.028 39.914 1.00 21.98 87 VAL B O 1
ATOM 4472 N N . ILE B 1 55 ? 26.567 -2.485 37.757 1.00 23.37 88 ILE B N 1
ATOM 4473 C CA . ILE B 1 55 ? 26.491 -3.879 37.353 1.00 19.75 88 ILE B CA 1
ATOM 4474 C C . ILE B 1 55 ? 27.730 -4.652 37.795 1.00 21.86 88 ILE B C 1
ATOM 4475 O O . ILE B 1 55 ? 27.625 -5.816 38.144 1.00 23.07 88 ILE B O 1
ATOM 4480 N N . GLU B 1 56 ? 28.897 -3.999 37.822 1.00 17.60 89 GLU B N 1
ATOM 4481 C CA . GLU B 1 56 ? 30.092 -4.669 38.316 1.00 23.46 89 GLU B CA 1
ATOM 4482 C C . GLU B 1 56 ? 29.888 -5.158 39.742 1.00 30.66 89 GLU B C 1
ATOM 4483 O O . GLU B 1 56 ? 30.405 -6.205 40.099 1.00 25.95 89 GLU B O 1
ATOM 4489 N N . LYS B 1 57 ? 29.116 -4.428 40.534 1.00 23.67 90 LYS B N 1
ATOM 4490 C CA . LYS B 1 57 ? 28.939 -4.797 41.950 1.00 28.49 90 LYS B CA 1
ATOM 4491 C C . LYS B 1 57 ? 27.810 -5.795 42.139 1.00 27.47 90 LYS B C 1
ATOM 4492 O O . LYS B 1 57 ? 27.709 -6.432 43.194 1.00 21.55 90 LYS B O 1
ATOM 4498 N N . VAL B 1 58 ? 26.969 -5.953 41.116 1.00 20.80 91 VAL B N 1
ATOM 4499 C CA . VAL B 1 58 ? 25.891 -6.947 41.180 1.00 20.78 91 VAL B CA 1
ATOM 4500 C C . VAL B 1 58 ? 26.483 -8.348 41.411 1.00 22.24 91 VAL B C 1
ATOM 4501 O O . VAL B 1 58 ? 27.410 -8.781 40.733 1.00 19.57 91 VAL B O 1
ATOM 4505 N N . GLU B 1 59 ? 25.966 -9.046 42.398 1.00 13.98 92 GLU B N 1
ATOM 4506 C CA A GLU B 1 59 ? 26.532 -10.337 42.740 0.50 18.90 92 GLU B CA 1
ATOM 4507 C CA B GLU B 1 59 ? 26.474 -10.354 42.781 0.50 19.78 92 GLU B CA 1
ATOM 4508 C C . GLU B 1 59 ? 26.102 -11.425 41.774 1.00 13.17 92 GLU B C 1
ATOM 4509 O O . GLU B 1 59 ? 24.971 -11.474 41.322 1.00 17.87 92 GLU B O 1
ATOM 4520 N N . THR B 1 60 ? 27.047 -12.303 41.473 1.00 20.77 93 THR B N 1
ATOM 4521 C CA . THR B 1 60 ? 26.767 -13.495 40.671 1.00 18.80 93 THR B CA 1
ATOM 4522 C C . THR B 1 60 ? 27.201 -14.728 41.451 1.00 25.43 93 THR B C 1
ATOM 4523 O O . THR B 1 60 ? 27.920 -14.613 42.447 1.00 20.12 93 THR B O 1
ATOM 4527 N N . ASP B 1 61 ? 26.805 -15.911 40.986 1.00 22.07 94 ASP B N 1
ATOM 4528 C CA . ASP B 1 61 ? 27.137 -17.154 41.686 1.00 16.37 94 ASP B CA 1
ATOM 4529 C C . ASP B 1 61 ? 27.228 -18.281 40.634 1.00 22.06 94 ASP B C 1
ATOM 4530 O O . ASP B 1 61 ? 26.346 -19.128 40.528 1.00 19.12 94 ASP B O 1
ATOM 4535 N N . GLY B 1 62 ? 28.305 -18.282 39.852 1.00 17.21 95 GLY B N 1
ATOM 4536 C CA . GLY B 1 62 ? 28.481 -19.263 38.809 1.00 16.23 95 GLY B CA 1
ATOM 4537 C C . GLY B 1 62 ? 28.908 -18.696 37.459 1.00 19.46 95 GLY B C 1
ATOM 4538 O O . GLY B 1 62 ? 29.652 -19.340 36.721 1.00 28.68 95 GLY B O 1
ATOM 4539 N N . ASP B 1 63 ? 28.432 -17.503 37.115 1.00 25.94 96 ASP B N 1
ATOM 4540 C CA . ASP B 1 63 ? 28.850 -16.846 35.877 1.00 20.92 96 ASP B CA 1
ATOM 4541 C C . ASP B 1 63 ? 28.951 -15.370 36.145 1.00 15.76 96 ASP B C 1
ATOM 4542 O O . ASP B 1 63 ? 27.936 -14.686 36.262 1.00 19.10 96 ASP B O 1
ATOM 4547 N N . SER B 1 64 ? 30.184 -14.889 36.221 1.00 18.70 97 SER B N 1
ATOM 4548 C CA . SER B 1 64 ? 30.467 -13.504 36.577 1.00 22.25 97 SER B CA 1
ATOM 4549 C C . SER B 1 64 ? 30.579 -12.538 35.390 1.00 23.01 97 SER B C 1
ATOM 4550 O O . SER B 1 64 ? 30.745 -11.340 35.596 1.00 27.80 97 SER B O 1
ATOM 4553 N N . ASP B 1 65 ? 30.483 -13.034 34.156 1.00 21.93 98 ASP B N 1
ATOM 4554 C CA . ASP B 1 65 ? 30.705 -12.150 33.003 1.00 19.07 98 ASP B CA 1
ATOM 4555 C C . ASP B 1 65 ? 29.624 -11.113 32.790 1.00 20.24 98 ASP B C 1
ATOM 4556 O O . ASP B 1 65 ? 28.442 -11.349 33.062 1.00 19.63 98 ASP B O 1
ATOM 4561 N N . ILE B 1 66 ? 30.041 -9.980 32.245 1.00 22.50 99 ILE B N 1
ATOM 4562 C CA . ILE B 1 66 ? 29.107 -8.997 31.735 1.00 21.72 99 ILE B CA 1
ATOM 4563 C C . ILE B 1 66 ? 28.899 -9.258 30.247 1.00 17.37 99 ILE B C 1
ATOM 4564 O O . ILE B 1 66 ? 29.864 -9.325 29.495 1.00 19.59 99 ILE B O 1
ATOM 4569 N N . TYR B 1 67 ? 27.648 -9.459 29.835 1.00 16.43 100 TYR B N 1
ATOM 4570 C CA . TYR B 1 67 ? 27.322 -9.647 28.417 1.00 20.39 100 TYR B CA 1
ATOM 4571 C C . TYR B 1 67 ? 26.799 -8.326 27.874 1.00 21.70 100 TYR B C 1
ATOM 4572 O O . TYR B 1 67 ? 26.061 -7.620 28.555 1.00 22.95 100 TYR B O 1
ATOM 4581 N N . SER B 1 68 ? 27.152 -8.015 26.637 1.00 17.65 101 SER B N 1
ATOM 4582 C CA . SER B 1 68 ? 26.772 -6.747 26.044 1.00 18.77 101 SER B CA 1
ATOM 4583 C C . SER B 1 68 ? 26.518 -6.875 24.551 1.00 21.16 101 SER B C 1
ATOM 4584 O O . SER B 1 68 ? 26.937 -7.847 23.931 1.00 20.55 101 SER B O 1
ATOM 4587 N N . SER B 1 69 ? 25.773 -5.917 23.998 1.00 20.93 102 SER B N 1
ATOM 4588 C CA . SER B 1 69 ? 25.597 -5.782 22.551 1.00 21.81 102 SER B CA 1
ATOM 4589 C C . SER B 1 69 ? 26.903 -6.052 21.805 1.00 27.64 102 SER B C 1
ATOM 4590 O O . SER B 1 69 ? 27.970 -5.567 22.225 1.00 19.87 102 SER B O 1
ATOM 4593 N N . PRO B 1 70 ? 26.826 -6.832 20.703 1.00 25.04 103 PRO B N 1
ATOM 4594 C CA . PRO B 1 70 ? 28.019 -7.324 20.007 1.00 34.31 103 PRO B CA 1
ATOM 4595 C C . PRO B 1 70 ? 28.966 -6.227 19.513 1.00 27.64 103 PRO B C 1
ATOM 4596 O O . PRO B 1 70 ? 30.171 -6.464 19.523 1.00 25.73 103 PRO B O 1
ATOM 4600 N N . TYR B 1 71 ? 28.447 -5.075 19.090 1.00 19.54 104 TYR B N 1
ATOM 4601 C CA . TYR B 1 71 ? 29.303 -3.977 18.574 1.00 30.05 104 TYR B CA 1
ATOM 4602 C C . TYR B 1 71 ? 29.926 -3.146 19.704 1.00 33.65 104 TYR B C 1
ATOM 4603 O O . TYR B 1 71 ? 30.700 -2.234 19.459 1.00 28.13 104 TYR B O 1
ATOM 4612 N N . LEU B 1 72 ? 29.564 -3.424 20.948 1.00 21.26 105 LEU B N 1
ATOM 4613 C CA . LEU B 1 72 ? 30.133 -2.665 22.049 1.00 22.73 105 LEU B CA 1
ATOM 4614 C C . LEU B 1 72 ? 31.489 -3.236 22.479 1.00 26.04 105 LEU B C 1
ATOM 4615 O O . LEU B 1 72 ? 31.786 -4.407 22.256 1.00 38.01 105 LEU B O 1
ATOM 4620 N N . THR B 1 73 ? 32.296 -2.392 23.108 1.00 34.43 106 THR B N 1
ATOM 4621 C CA . THR B 1 73 ? 33.574 -2.787 23.694 1.00 43.03 106 THR B CA 1
ATOM 4622 C C . THR B 1 73 ? 33.406 -3.609 24.959 1.00 52.08 106 THR B C 1
ATOM 4623 O O . THR B 1 73 ? 32.958 -3.091 25.976 1.00 55.32 106 THR B O 1
ATOM 4627 N N . PRO B 1 74 ? 33.795 -4.893 24.906 1.00 93.86 107 PRO B N 1
ATOM 4628 C CA . PRO B 1 74 ? 33.703 -5.757 26.090 1.00 106.11 107 PRO B CA 1
ATOM 4629 C C . PRO B 1 74 ? 34.357 -5.074 27.289 1.00 99.79 107 PRO B C 1
ATOM 4630 O O . PRO B 1 74 ? 33.834 -5.137 28.408 1.00 104.91 107 PRO B O 1
ATOM 4634 N N . SER B 1 75 ? 35.484 -4.412 27.018 1.00 76.59 108 SER B N 1
ATOM 4635 C CA . SER B 1 75 ? 36.262 -3.643 27.994 1.00 99.45 108 SER B CA 1
ATOM 4636 C C . SER B 1 75 ? 36.542 -4.390 29.304 1.00 124.69 108 SER B C 1
ATOM 4637 O O . SER B 1 75 ? 36.515 -5.622 29.345 1.00 131.21 108 SER B O 1
ATOM 4640 N N . ASN B 1 76 ? 36.822 -3.631 30.360 1.00 120.59 109 ASN B N 1
ATOM 4641 C CA . ASN B 1 76 ? 37.178 -4.193 31.661 1.00 132.61 109 ASN B CA 1
ATOM 4642 C C . ASN B 1 76 ? 36.587 -5.579 31.906 1.00 138.14 109 ASN B C 1
ATOM 4643 O O . ASN B 1 76 ? 37.234 -6.595 31.641 1.00 134.84 109 ASN B O 1
ATOM 4648 N N . ALA B 1 82 ? 32.994 -9.676 31.846 1.00 39.54 115 ALA B N 1
ATOM 4649 C CA . ALA B 1 82 ? 33.125 -9.272 30.446 1.00 88.89 115 ALA B CA 1
ATOM 4650 C C . ALA B 1 82 ? 33.761 -10.375 29.604 1.00 101.86 115 ALA B C 1
ATOM 4651 O O . ALA B 1 82 ? 34.985 -10.520 29.551 1.00 102.72 115 ALA B O 1
ATOM 4653 N N . GLY B 1 83 ? 32.905 -11.149 28.948 1.00 100.77 116 GLY B N 1
ATOM 4654 C CA . GLY B 1 83 ? 33.317 -12.273 28.127 1.00 102.22 116 GLY B CA 1
ATOM 4655 C C . GLY B 1 83 ? 32.081 -12.807 27.428 1.00 99.60 116 GLY B C 1
ATOM 4656 O O . GLY B 1 83 ? 31.053 -12.126 27.405 1.00 62.99 116 GLY B O 1
ATOM 4657 N N . ASN B 1 84 ? 32.168 -14.015 26.871 1.00 122.62 117 ASN B N 1
ATOM 4658 C CA . ASN B 1 84 ? 31.042 -14.602 26.143 1.00 135.24 117 ASN B CA 1
ATOM 4659 C C . ASN B 1 84 ? 31.233 -16.091 25.831 1.00 142.95 117 ASN B C 1
ATOM 4660 O O . ASN B 1 84 ? 32.240 -16.691 26.208 1.00 133.02 117 ASN B O 1
ATOM 4665 N N . GLY B 1 85 ? 30.248 -16.673 25.150 1.00 160.64 118 GLY B N 1
ATOM 4666 C CA . GLY B 1 85 ? 30.341 -18.024 24.614 1.00 175.29 118 GLY B CA 1
ATOM 4667 C C . GLY B 1 85 ? 29.287 -18.238 23.538 1.00 186.14 118 GLY B C 1
ATOM 4668 O O . GLY B 1 85 ? 28.260 -17.560 23.538 1.00 193.64 118 GLY B O 1
ATOM 4669 N N . VAL B 1 86 ? 29.535 -19.174 22.623 1.00 183.75 119 VAL B N 1
ATOM 4670 C CA . VAL B 1 86 ? 28.637 -19.421 21.488 1.00 175.07 119 VAL B CA 1
ATOM 4671 C C . VAL B 1 86 ? 28.255 -18.118 20.778 1.00 159.56 119 VAL B C 1
ATOM 4672 O O . VAL B 1 86 ? 27.144 -17.987 20.253 1.00 147.85 119 VAL B O 1
ATOM 4676 N N . ASN B 1 87 ? 29.193 -17.176 20.724 1.00 157.34 120 ASN B N 1
ATOM 4677 C CA . ASN B 1 87 ? 28.884 -15.817 20.300 1.00 157.80 120 ASN B CA 1
ATOM 4678 C C . ASN B 1 87 ? 29.471 -15.374 18.953 1.00 153.80 120 ASN B C 1
ATOM 4679 O O . ASN B 1 87 ? 30.682 -15.166 18.844 1.00 156.94 120 ASN B O 1
ATOM 4684 N N . GLN B 1 88 ? 28.622 -15.249 17.929 1.00 141.33 121 GLN B N 1
ATOM 4685 C CA . GLN B 1 88 ? 28.807 -14.242 16.880 1.00 124.42 121 GLN B CA 1
ATOM 4686 C C . GLN B 1 88 ? 27.456 -13.653 16.451 1.00 98.98 121 GLN B C 1
ATOM 4687 O O . GLN B 1 88 ? 27.118 -13.701 15.263 1.00 89.65 121 GLN B O 1
ATOM 4693 N N . PRO B 1 89 ? 26.689 -13.063 17.391 1.00 60.05 122 PRO B N 1
ATOM 4694 C CA . PRO B 1 89 ? 25.472 -12.379 16.935 1.00 43.88 122 PRO B CA 1
ATOM 4695 C C . PRO B 1 89 ? 25.778 -11.002 16.364 1.00 30.37 122 PRO B C 1
ATOM 4696 O O . PRO B 1 89 ? 26.820 -10.412 16.658 1.00 31.96 122 PRO B O 1
ATOM 4700 N N . LYS B 1 90 ? 24.857 -10.516 15.538 1.00 31.33 123 LYS B N 1
ATOM 4701 C CA . LYS B 1 90 ? 25.019 -9.191 14.985 1.00 27.13 123 LYS B CA 1
ATOM 4702 C C . LYS B 1 90 ? 23.772 -8.400 15.280 1.00 25.86 123 LYS B C 1
ATOM 4703 O O . LYS B 1 90 ? 22.683 -8.961 15.396 1.00 22.39 123 LYS B O 1
ATOM 4709 N N . ASN B 1 91 ? 23.930 -7.087 15.387 1.00 20.32 124 ASN B N 1
ATOM 4710 C CA . ASN B 1 91 ? 22.785 -6.210 15.513 1.00 27.09 124 ASN B CA 1
ATOM 4711 C C . ASN B 1 91 ? 23.169 -4.914 14.802 1.00 23.40 124 ASN B C 1
ATOM 4712 O O . ASN B 1 91 ? 23.950 -4.112 15.320 1.00 22.30 124 ASN B O 1
ATOM 4717 N N . GLN B 1 92 ? 22.656 -4.740 13.586 1.00 23.73 125 GLN B N 1
ATOM 4718 C CA . GLN B 1 92 ? 23.078 -3.646 12.731 1.00 26.13 125 GLN B CA 1
ATOM 4719 C C . GLN B 1 92 ? 22.118 -3.464 11.561 1.00 24.86 125 GLN B C 1
ATOM 4720 O O . GLN B 1 92 ? 21.523 -4.424 11.078 1.00 29.32 125 GLN B O 1
ATOM 4726 N N . ALA B 1 93 ? 21.982 -2.219 11.120 1.00 21.22 126 ALA B N 1
ATOM 4727 C CA . ALA B 1 93 ? 21.238 -1.888 9.916 1.00 28.68 126 ALA B CA 1
ATOM 4728 C C . ALA B 1 93 ? 22.287 -1.835 8.803 1.00 29.51 126 ALA B C 1
ATOM 4729 O O . ALA B 1 93 ? 23.254 -1.078 8.902 1.00 25.81 126 ALA B O 1
ATOM 4731 N N . THR B 1 94 ? 22.145 -2.656 7.774 1.00 33.44 127 THR B N 1
ATOM 4732 C CA . THR B 1 94 ? 23.233 -2.743 6.793 1.00 27.76 127 THR B CA 1
ATOM 4733 C C . THR B 1 94 ? 23.438 -1.412 6.055 1.00 26.65 127 THR B C 1
ATOM 4734 O O . THR B 1 94 ? 22.480 -0.690 5.764 1.00 25.55 127 THR B O 1
ATOM 4738 N N . GLY B 1 95 ? 24.703 -1.079 5.823 1.00 29.64 128 GLY B N 1
ATOM 4739 C CA . GLY B 1 95 ? 25.094 0.221 5.283 1.00 32.17 128 GLY B CA 1
ATOM 4740 C C . GLY B 1 95 ? 25.091 1.358 6.302 1.00 42.50 128 GLY B C 1
ATOM 4741 O O . GLY B 1 95 ? 25.436 2.487 5.968 1.00 30.66 128 GLY B O 1
ATOM 4742 N N . HIS B 1 96 ? 24.691 1.075 7.545 1.00 30.25 129 HIS B N 1
ATOM 4743 C CA . HIS B 1 96 ? 24.624 2.125 8.566 1.00 24.43 129 HIS B CA 1
ATOM 4744 C C . HIS B 1 96 ? 25.175 1.645 9.879 1.00 27.33 129 HIS B C 1
ATOM 4745 O O . HIS B 1 96 ? 24.475 1.685 10.899 1.00 27.84 129 HIS B O 1
ATOM 4752 N N . GLU B 1 97 ? 26.415 1.182 9.871 1.00 25.71 130 GLU B N 1
ATOM 4753 C CA . GLU B 1 97 ? 26.935 0.469 11.036 1.00 38.69 130 GLU B CA 1
ATOM 4754 C C . GLU B 1 97 ? 28.152 1.102 11.683 1.00 37.68 130 GLU B C 1
ATOM 4755 O O . GLU B 1 97 ? 28.523 0.738 12.791 1.00 28.97 130 GLU B O 1
ATOM 4761 N N . ASN B 1 98 ? 28.767 2.065 11.017 1.00 32.36 131 ASN B N 1
ATOM 4762 C CA . ASN B 1 98 ? 30.008 2.628 11.556 1.00 34.68 131 ASN B CA 1
ATOM 4763 C C . ASN B 1 98 ? 29.844 3.811 12.518 1.00 33.32 131 ASN B C 1
ATOM 4764 O O . ASN B 1 98 ? 30.376 4.894 12.289 1.00 26.34 131 ASN B O 1
ATOM 4769 N N . PHE B 1 99 ? 29.133 3.593 13.620 1.00 26.37 132 PHE B N 1
ATOM 4770 C CA . PHE B 1 99 ? 28.894 4.683 14.561 1.00 22.67 132 PHE B CA 1
ATOM 4771 C C . PHE B 1 99 ? 30.191 5.256 15.148 1.00 26.78 132 PHE B C 1
ATOM 4772 O O . PHE B 1 99 ? 31.097 4.516 15.486 1.00 27.57 132 PHE B O 1
ATOM 4780 N N . GLN B 1 100 ? 30.259 6.578 15.291 1.00 32.10 133 GLN B N 1
ATOM 4781 C CA . GLN B 1 100 ? 31.424 7.224 15.889 1.00 30.50 133 GLN B CA 1
ATOM 4782 C C . GLN B 1 100 ? 31.039 8.103 17.069 1.00 37.07 133 GLN B C 1
ATOM 4783 O O . GLN B 1 100 ? 31.852 8.337 17.954 1.00 45.14 133 GLN B O 1
ATOM 4789 N N . TYR B 1 101 ? 29.810 8.617 17.066 1.00 31.21 134 TYR B N 1
ATOM 4790 C CA . TYR B 1 101 ? 29.411 9.598 18.074 1.00 27.92 134 TYR B CA 1
ATOM 4791 C C . TYR B 1 101 ? 28.389 9.056 19.063 1.00 41.19 134 TYR B C 1
ATOM 4792 O O . TYR B 1 101 ? 28.358 9.466 20.211 1.00 31.19 134 TYR B O 1
ATOM 4801 N N . VAL B 1 102 ? 27.559 8.124 18.619 1.00 28.25 135 VAL B N 1
ATOM 4802 C CA . VAL B 1 102 ? 26.459 7.666 19.441 1.00 24.18 135 VAL B CA 1
ATOM 4803 C C . VAL B 1 102 ? 26.370 6.155 19.453 1.00 30.14 135 VAL B C 1
ATOM 4804 O O . VAL B 1 102 ? 26.414 5.523 18.406 1.00 28.42 135 VAL B O 1
ATOM 4808 N N . TYR B 1 103 ? 26.250 5.579 20.642 1.00 24.86 136 TYR B N 1
ATOM 4809 C CA . TYR B 1 103 ? 25.957 4.153 20.758 1.00 21.78 136 TYR B CA 1
ATOM 4810 C C . TYR B 1 103 ? 24.748 3.906 21.630 1.00 25.85 136 TYR B C 1
ATOM 4811 O O . TYR B 1 103 ? 24.554 4.565 22.666 1.00 23.27 136 TYR B O 1
ATOM 4820 N N . SER B 1 104 ? 23.940 2.943 21.209 1.00 23.90 137 SER B N 1
ATOM 4821 C CA . SER B 1 104 ? 22.885 2.407 22.065 1.00 20.64 137 SER B CA 1
ATOM 4822 C C . SER B 1 104 ? 23.106 0.898 22.160 1.00 23.45 137 SER B C 1
ATOM 4823 O O . SER B 1 104 ? 23.718 0.283 21.276 1.00 22.40 137 SER B O 1
ATOM 4826 N N . GLY B 1 105 ? 22.601 0.298 23.222 1.00 19.45 138 GLY B N 1
ATOM 4827 C CA . GLY B 1 105 ? 22.719 -1.137 23.390 1.00 18.40 138 GLY B CA 1
ATOM 4828 C C . GLY B 1 105 ? 22.296 -1.551 24.786 1.00 22.44 138 GLY B C 1
ATOM 4829 O O . GLY B 1 105 ? 21.548 -0.828 25.460 1.00 24.28 138 GLY B O 1
ATOM 4830 N N . TRP B 1 106 ? 22.790 -2.708 25.220 1.00 21.00 139 TRP B N 1
ATOM 4831 C CA . TRP B 1 106 ? 22.449 -3.270 26.517 1.00 17.26 139 TRP B CA 1
ATOM 4832 C C . TRP B 1 106 ? 23.664 -3.981 27.080 1.00 24.35 139 TRP B C 1
ATOM 4833 O O . TRP B 1 106 ? 24.615 -4.280 26.352 1.00 19.21 139 TRP B O 1
ATOM 4844 N N . PHE B 1 107 ? 23.623 -4.249 28.382 1.00 16.32 140 PHE B N 1
ATOM 4845 C CA . PHE B 1 107 ? 24.635 -5.050 29.044 1.00 21.08 140 PHE B CA 1
ATOM 4846 C C . PHE B 1 107 ? 23.996 -5.593 30.309 1.00 24.94 140 PHE B C 1
ATOM 4847 O O . PHE B 1 107 ? 23.098 -4.958 30.857 1.00 19.51 140 PHE B O 1
ATOM 4855 N N . TYR B 1 108 ? 24.419 -6.789 30.722 1.00 18.83 141 TYR B N 1
ATOM 4856 C CA . TYR B 1 108 ? 23.798 -7.477 31.854 1.00 15.37 141 TYR B CA 1
ATOM 4857 C C . TYR B 1 108 ? 24.651 -8.606 32.370 1.00 19.49 141 TYR B C 1
ATOM 4858 O O . TYR B 1 108 ? 25.625 -9.024 31.721 1.00 17.88 141 TYR B O 1
ATOM 4867 N N . LYS B 1 109 ? 24.279 -9.082 33.558 1.00 21.82 142 LYS B N 1
ATOM 4868 C CA . LYS B 1 109 ? 24.867 -10.267 34.165 1.00 17.55 142 LYS B CA 1
ATOM 4869 C C . LYS B 1 109 ? 23.758 -11.269 34.420 1.00 20.63 142 LYS B C 1
ATOM 4870 O O . LYS B 1 109 ? 22.610 -10.875 34.629 1.00 15.03 142 LYS B O 1
ATOM 4876 N N . HIS B 1 110 ? 24.101 -12.557 34.406 1.00 15.19 143 HIS B N 1
ATOM 4877 C CA . HIS B 1 110 ? 23.225 -13.582 34.988 1.00 17.97 143 HIS B CA 1
ATOM 4878 C C . HIS B 1 110 ? 23.301 -13.447 36.516 1.00 17.31 143 HIS B C 1
ATOM 4879 O O . HIS B 1 110 ? 24.017 -14.201 37.177 1.00 21.00 143 HIS B O 1
ATOM 4886 N N . ALA B 1 111 ? 22.582 -12.476 37.062 1.00 14.83 144 ALA B N 1
ATOM 4887 C CA . ALA B 1 111 ? 22.702 -12.130 38.473 1.00 15.54 144 ALA B CA 1
ATOM 4888 C C . ALA B 1 111 ? 22.251 -13.274 39.380 1.00 12.62 144 ALA B C 1
ATOM 4889 O O . ALA B 1 111 ? 21.296 -14.013 39.068 1.00 14.78 144 ALA B O 1
ATOM 4891 N N . ALA B 1 112 ? 22.950 -13.434 40.499 1.00 16.06 145 ALA B N 1
ATOM 4892 C CA . ALA B 1 112 ? 22.475 -14.345 41.549 1.00 19.26 145 ALA B CA 1
ATOM 4893 C C . ALA B 1 112 ? 21.103 -13.929 42.024 1.00 17.37 145 ALA B C 1
ATOM 4894 O O . ALA B 1 112 ? 20.751 -12.748 41.969 1.00 20.69 145 ALA B O 1
ATOM 4896 N N . SER B 1 113 ? 20.331 -14.893 42.501 1.00 14.21 146 SER B N 1
ATOM 4897 C CA . SER B 1 113 ? 19.033 -14.587 43.075 1.00 18.55 146 SER B CA 1
ATOM 4898 C C . SER B 1 113 ? 19.221 -13.904 44.425 1.00 20.33 146 SER B C 1
ATOM 4899 O O . SER B 1 113 ? 20.178 -14.192 45.161 1.00 21.09 146 SER B O 1
ATOM 4902 N N . GLU B 1 114 ? 18.338 -12.966 44.737 1.00 20.20 147 GLU B N 1
ATOM 4903 C CA . GLU B 1 114 ? 18.288 -12.439 46.097 1.00 22.18 147 GLU B CA 1
ATOM 4904 C C . GLU B 1 114 ? 17.399 -13.385 46.877 1.00 15.77 147 GLU B C 1
ATOM 4905 O O . GLU B 1 114 ? 16.244 -13.615 46.481 1.00 18.41 147 GLU B O 1
ATOM 4911 N N . LYS B 1 115 ? 17.944 -13.964 47.941 1.00 16.11 148 LYS B N 1
ATOM 4912 C CA . LYS B 1 115 ? 17.232 -15.008 48.692 1.00 19.96 148 LYS B CA 1
ATOM 4913 C C . LYS B 1 115 ? 17.152 -14.582 50.150 1.00 22.50 148 LYS B C 1
ATOM 4914 O O . LYS B 1 115 ? 17.607 -15.281 51.058 1.00 24.68 148 LYS B O 1
ATOM 4920 N N . ASP B 1 116 ? 16.590 -13.415 50.380 1.00 31.06 149 ASP B N 1
ATOM 4921 C CA . ASP B 1 116 ? 16.612 -12.874 51.723 1.00 23.28 149 ASP B CA 1
ATOM 4922 C C . ASP B 1 116 ? 15.317 -13.074 52.414 1.00 20.77 149 ASP B C 1
ATOM 4923 O O . ASP B 1 116 ? 14.476 -12.157 52.423 1.00 17.33 149 ASP B O 1
ATOM 4928 N N . PHE B 1 117 ? 15.169 -14.249 52.991 1.00 20.94 150 PHE B N 1
ATOM 4929 C CA . PHE B 1 117 ? 13.915 -14.587 53.589 1.00 22.48 150 PHE B CA 1
ATOM 4930 C C . PHE B 1 117 ? 13.680 -13.634 54.756 1.00 24.14 150 PHE B C 1
ATOM 4931 O O . PHE B 1 117 ? 12.553 -13.252 55.028 1.00 24.58 150 PHE B O 1
ATOM 4939 N N . SER B 1 118 ? 14.743 -13.205 55.420 1.00 17.11 151 SER B N 1
ATOM 4940 C CA . SER B 1 118 ? 14.520 -12.471 56.658 1.00 25.98 151 SER B CA 1
ATOM 4941 C C . SER B 1 118 ? 14.044 -11.061 56.346 1.00 31.53 151 SER B C 1
ATOM 4942 O O . SER B 1 118 ? 13.447 -10.395 57.162 1.00 25.13 151 SER B O 1
ATOM 4945 N N . ASN B 1 119 ? 14.275 -10.613 55.127 1.00 17.38 152 ASN B N 1
ATOM 4946 C CA . ASN B 1 119 ? 13.608 -9.409 54.694 1.00 25.17 152 ASN B CA 1
ATOM 4947 C C . ASN B 1 119 ? 12.408 -9.685 53.743 1.00 25.48 152 ASN B C 1
ATOM 4948 O O . ASN B 1 119 ? 12.005 -8.748 53.083 1.00 21.79 152 ASN B O 1
ATOM 4953 N N . LYS B 1 120 ? 11.863 -10.934 53.687 1.00 19.97 153 LYS B N 1
ATOM 4954 C CA . LYS B 1 120 ? 10.757 -11.335 52.748 1.00 20.95 153 LYS B CA 1
ATOM 4955 C C . LYS B 1 120 ? 10.994 -10.835 51.326 1.00 24.15 153 LYS B C 1
ATOM 4956 O O . LYS B 1 120 ? 10.168 -10.154 50.710 1.00 19.03 153 LYS B O 1
ATOM 4962 N N . LYS B 1 121 ? 12.153 -11.163 50.800 1.00 24.66 154 LYS B N 1
ATOM 4963 C CA . LYS B 1 121 ? 12.466 -10.779 49.443 1.00 23.93 154 LYS B CA 1
ATOM 4964 C C . LYS B 1 121 ? 13.073 -11.929 48.700 1.00 22.76 154 LYS B C 1
ATOM 4965 O O . LYS B 1 121 ? 14.098 -12.448 49.126 1.00 27.46 154 LYS B O 1
ATOM 4971 N N . ILE B 1 122 ? 12.435 -12.352 47.613 1.00 19.10 155 ILE B N 1
ATOM 4972 C CA . ILE B 1 122 ? 13.073 -13.290 46.697 1.00 17.35 155 ILE B CA 1
ATOM 4973 C C . ILE B 1 122 ? 13.000 -12.646 45.306 1.00 24.77 155 ILE B C 1
ATOM 4974 O O . ILE B 1 122 ? 11.920 -12.283 44.828 1.00 18.79 155 ILE B O 1
ATOM 4979 N N . LYS B 1 123 ? 14.152 -12.510 44.664 1.00 17.40 156 LYS B N 1
ATOM 4980 C CA . LYS B 1 123 ? 14.223 -11.988 43.296 1.00 25.21 156 LYS B CA 1
ATOM 4981 C C . LYS B 1 123 ? 15.225 -12.784 42.484 1.00 18.59 156 LYS B C 1
ATOM 4982 O O . LYS B 1 123 ? 16.287 -13.177 42.983 1.00 20.99 156 LYS B O 1
ATOM 4988 N N . SER B 1 124 ? 14.899 -13.000 41.222 1.00 16.65 157 SER B N 1
ATOM 4989 C CA . SER B 1 124 ? 15.726 -13.837 40.393 1.00 23.40 157 SER B CA 1
ATOM 4990 C C . SER B 1 124 ? 15.689 -13.325 38.951 1.00 25.46 157 SER B C 1
ATOM 4991 O O . SER B 1 124 ? 14.768 -12.606 38.577 1.00 20.66 157 SER B O 1
ATOM 4994 N N . GLY B 1 125 ? 16.709 -13.657 38.159 1.00 20.01 158 GLY B N 1
ATOM 4995 C CA . GLY B 1 125 ? 16.763 -13.247 36.766 1.00 19.53 158 GLY B CA 1
ATOM 4996 C C . GLY B 1 125 ? 17.936 -12.330 36.436 1.00 21.24 158 GLY B C 1
ATOM 4997 O O . GLY B 1 125 ? 18.718 -11.953 37.317 1.00 14.99 158 GLY B O 1
ATOM 4998 N N . ASP B 1 126 ? 18.068 -11.976 35.160 1.00 17.90 159 ASP B N 1
ATOM 4999 C CA . ASP B 1 126 ? 19.141 -11.070 34.741 1.00 19.30 159 ASP B CA 1
ATOM 5000 C C . ASP B 1 126 ? 19.020 -9.692 35.412 1.00 17.23 159 ASP B C 1
ATOM 5001 O O . ASP B 1 126 ? 17.919 -9.251 35.757 1.00 17.17 159 ASP B O 1
ATOM 5006 N N . ASP B 1 127 ? 20.152 -9.022 35.583 1.00 16.25 160 ASP B N 1
ATOM 5007 C CA . ASP B 1 127 ? 20.186 -7.635 36.029 1.00 22.21 160 ASP B CA 1
ATOM 5008 C C . ASP B 1 127 ? 21.092 -6.890 35.062 1.00 19.52 160 ASP B C 1
ATOM 5009 O O . ASP B 1 127 ? 22.142 -7.399 34.679 1.00 18.86 160 ASP B O 1
ATOM 5014 N N . GLY B 1 128 ? 20.711 -5.678 34.682 1.00 21.39 161 GLY B N 1
ATOM 5015 C CA . GLY B 1 128 ? 21.433 -4.973 33.632 1.00 17.36 161 GLY B CA 1
ATOM 5016 C C . GLY B 1 128 ? 20.714 -3.707 33.214 1.00 23.44 161 GLY B C 1
ATOM 5017 O O . GLY B 1 128 ? 19.786 -3.274 33.886 1.00 17.50 161 GLY B O 1
ATOM 5018 N N . TYR B 1 129 ? 21.150 -3.113 32.109 1.00 17.99 162 TYR B N 1
ATOM 5019 C CA . TYR B 1 129 ? 20.576 -1.859 31.599 1.00 18.30 162 TYR B CA 1
ATOM 5020 C C . TYR B 1 129 ? 20.467 -1.909 30.077 1.00 22.26 162 TYR B C 1
ATOM 5021 O O . TYR B 1 129 ? 21.301 -2.538 29.402 1.00 19.26 162 TYR B O 1
ATOM 5030 N N . ILE B 1 130 ? 19.483 -1.202 29.537 1.00 21.57 163 ILE B N 1
ATOM 5031 C CA . ILE B 1 130 ? 19.609 -0.670 28.171 1.00 18.72 163 ILE B CA 1
ATOM 5032 C C . ILE B 1 130 ? 20.038 0.806 28.289 1.00 23.68 163 ILE B C 1
ATOM 5033 O O . ILE B 1 130 ? 19.862 1.418 29.334 1.00 20.34 163 ILE B O 1
ATOM 5038 N N . PHE B 1 131 ? 20.625 1.367 27.236 1.00 20.15 164 PHE B N 1
ATOM 5039 C CA . PHE B 1 131 ? 21.083 2.749 27.294 1.00 16.73 164 PHE B CA 1
ATOM 5040 C C . PHE B 1 131 ? 21.342 3.272 25.884 1.00 18.17 164 PHE B C 1
ATOM 5041 O O . PHE B 1 131 ? 21.483 2.501 24.938 1.00 20.61 164 PHE B O 1
ATOM 5049 N N . TYR B 1 132 ? 21.418 4.594 25.761 1.00 22.61 165 TYR B N 1
ATOM 5050 C CA . TYR B 1 132 ? 22.152 5.198 24.659 1.00 24.19 165 TYR B CA 1
ATOM 5051 C C . TYR B 1 132 ? 22.958 6.314 25.272 1.00 24.69 165 TYR B C 1
ATOM 5052 O O . TYR B 1 132 ? 22.554 6.893 26.280 1.00 26.24 165 TYR B O 1
ATOM 5061 N N . HIS B 1 133 ? 24.116 6.590 24.686 1.00 22.06 166 HIS B N 1
ATOM 5062 C CA . HIS B 1 133 ? 24.840 7.799 25.014 1.00 25.18 166 HIS B CA 1
ATOM 5063 C C . HIS B 1 133 ? 25.609 8.312 23.784 1.00 36.25 166 HIS B C 1
ATOM 5064 O O . HIS B 1 133 ? 25.891 7.561 22.845 1.00 27.00 166 HIS B O 1
ATOM 5071 N N . GLY B 1 134 ? 25.917 9.603 23.782 1.00 30.15 167 GLY B N 1
ATOM 5072 C CA . GLY B 1 134 ? 26.637 10.193 22.676 1.00 32.52 167 GLY B CA 1
ATOM 5073 C C . GLY B 1 134 ? 27.585 11.279 23.117 1.00 37.08 167 GLY B C 1
ATOM 5074 O O . GLY B 1 134 ? 27.473 11.804 24.221 1.00 31.36 167 GLY B O 1
ATOM 5075 N N . GLU B 1 135 ? 28.528 11.607 22.242 1.00 33.13 168 GLU B N 1
ATOM 5076 C CA . GLU B 1 135 ? 29.361 12.777 22.422 1.00 36.93 168 GLU B CA 1
ATOM 5077 C C . GLU B 1 135 ? 29.121 13.802 21.295 1.00 44.12 168 GLU B C 1
ATOM 5078 O O . GLU B 1 135 ? 28.590 13.468 20.233 1.00 36.11 168 GLU B O 1
ATOM 5084 N N . LYS B 1 136 ? 29.523 15.046 21.542 1.00 41.81 169 LYS B N 1
ATOM 5085 C CA . LYS B 1 136 ? 29.473 16.112 20.538 1.00 38.38 169 LYS B CA 1
ATOM 5086 C C . LYS B 1 136 ? 28.076 16.432 20.022 1.00 32.49 169 LYS B C 1
ATOM 5087 O O . LYS B 1 136 ? 27.831 16.362 18.822 1.00 34.56 169 LYS B O 1
ATOM 5093 N N . PRO B 1 137 ? 27.157 16.796 20.921 1.00 30.82 170 PRO B N 1
ATOM 5094 C CA . PRO B 1 137 ? 25.833 17.187 20.422 1.00 36.14 170 PRO B CA 1
ATOM 5095 C C . PRO B 1 137 ? 25.970 18.328 19.411 1.00 42.40 170 PRO B C 1
ATOM 5096 O O . PRO B 1 137 ? 26.780 19.249 19.603 1.00 34.90 170 PRO B O 1
ATOM 5100 N N . SER B 1 138 ? 25.189 18.260 18.338 1.00 32.82 171 SER B N 1
ATOM 5101 C CA . SER B 1 138 ? 25.466 19.063 17.149 1.00 37.97 171 SER B CA 1
ATOM 5102 C C . SER B 1 138 ? 25.088 20.541 17.289 1.00 47.27 171 SER B C 1
ATOM 5103 O O . SER B 1 138 ? 24.077 20.887 17.906 1.00 43.19 171 SER B O 1
ATOM 5106 N N . ARG B 1 139 ? 25.894 21.414 16.696 1.00 38.56 172 ARG B N 1
ATOM 5107 C CA . ARG B 1 139 ? 25.560 22.833 16.690 1.00 47.42 172 ARG B CA 1
ATOM 5108 C C . ARG B 1 139 ? 25.185 23.262 15.276 1.00 46.25 172 ARG B C 1
ATOM 5109 O O . ARG B 1 139 ? 24.702 24.371 15.053 1.00 55.12 172 ARG B O 1
ATOM 5117 N N . GLN B 1 140 ? 25.385 22.354 14.329 1.00 34.67 173 GLN B N 1
ATOM 5118 C CA . GLN B 1 140 ? 24.934 22.562 12.963 1.00 39.66 173 GLN B CA 1
ATOM 5119 C C . GLN B 1 140 ? 24.241 21.328 12.409 1.00 43.53 173 GLN B C 1
ATOM 5120 O O . GLN B 1 140 ? 24.554 20.195 12.793 1.00 45.43 173 GLN B O 1
ATOM 5126 N N . LEU B 1 141 ? 23.299 21.565 11.505 1.00 33.13 174 LEU B N 1
ATOM 5127 C CA . LEU B 1 141 ? 22.566 20.503 10.832 1.00 45.30 174 LEU B CA 1
ATOM 5128 C C . LEU B 1 141 ? 22.443 20.837 9.352 1.00 45.08 174 LEU B C 1
ATOM 5129 O O . LEU B 1 141 ? 22.602 21.986 8.952 1.00 46.36 174 LEU B O 1
ATOM 5134 N N . PRO B 1 142 ? 22.158 19.829 8.524 1.00 43.14 175 PRO B N 1
ATOM 5135 C CA . PRO B 1 142 ? 21.867 20.200 7.141 1.00 40.68 175 PRO B CA 1
ATOM 5136 C C . PRO B 1 142 ? 20.757 21.252 7.122 1.00 43.29 175 PRO B C 1
ATOM 5137 O O . PRO B 1 142 ? 19.798 21.186 7.887 1.00 40.22 175 PRO B O 1
ATOM 5141 N N . ALA B 1 143 ? 20.898 22.236 6.253 1.00 42.58 176 ALA B N 1
ATOM 5142 C CA . ALA B 1 143 ? 19.898 23.286 6.139 1.00 48.64 176 ALA B CA 1
ATOM 5143 C C . ALA B 1 143 ? 18.575 22.796 5.546 1.00 41.91 176 ALA B C 1
ATOM 5144 O O . ALA B 1 143 ? 17.530 23.375 5.809 1.00 45.23 176 ALA B O 1
ATOM 5146 N N . SER B 1 144 ? 18.617 21.720 4.763 1.00 42.99 177 SER B N 1
ATOM 5147 C CA . SER B 1 144 ? 17.438 21.299 4.020 1.00 49.88 177 SER B CA 1
ATOM 5148 C C . SER B 1 144 ? 17.518 19.829 3.597 1.00 39.00 177 SER B C 1
ATOM 5149 O O . SER B 1 144 ? 18.567 19.197 3.710 1.00 44.72 177 SER B O 1
ATOM 5152 N N . GLY B 1 145 ? 16.413 19.302 3.076 1.00 30.19 178 GLY B N 1
ATOM 5153 C CA . GLY B 1 145 ? 16.397 17.960 2.520 1.00 41.01 178 GLY B CA 1
ATOM 5154 C C . GLY B 1 145 ? 15.989 16.855 3.496 1.00 41.99 178 GLY B C 1
ATOM 5155 O O . GLY B 1 145 ? 16.142 16.975 4.712 1.00 40.62 178 GLY B O 1
ATOM 5156 N N . LYS B 1 146 ? 15.464 15.768 2.947 1.00 34.54 179 LYS B N 1
ATOM 5157 C CA . LYS B 1 146 ? 15.131 14.587 3.730 1.00 40.03 179 LYS B CA 1
ATOM 5158 C C . LYS B 1 146 ? 16.292 13.600 3.729 1.00 43.22 179 LYS B C 1
ATOM 5159 O O . LYS B 1 146 ? 16.874 13.308 2.695 1.00 35.92 179 LYS B O 1
ATOM 5165 N N . VAL B 1 147 ? 16.641 13.085 4.899 1.00 39.72 180 VAL B N 1
ATOM 5166 C CA . VAL B 1 147 ? 17.819 12.240 5.005 1.00 29.22 180 VAL B CA 1
ATOM 5167 C C . VAL B 1 147 ? 17.473 10.957 5.745 1.00 36.50 180 VAL B C 1
ATOM 5168 O O . VAL B 1 147 ? 16.828 10.993 6.792 1.00 28.10 180 VAL B O 1
ATOM 5172 N N . ILE B 1 148 ? 17.889 9.824 5.189 1.00 28.74 181 ILE B N 1
ATOM 5173 C CA . ILE B 1 148 ? 17.623 8.542 5.803 1.00 33.13 181 ILE B CA 1
ATOM 5174 C C . ILE B 1 148 ? 18.642 8.209 6.885 1.00 32.98 181 ILE B C 1
ATOM 5175 O O . ILE B 1 148 ? 19.845 8.253 6.642 1.00 27.22 181 ILE B O 1
ATOM 5180 N N . TYR B 1 149 ? 18.152 7.904 8.080 1.00 23.64 182 TYR B N 1
ATOM 5181 C CA . TYR B 1 149 ? 19.001 7.392 9.166 1.00 25.04 182 TYR B CA 1
ATOM 5182 C C . TYR B 1 149 ? 18.544 5.995 9.507 1.00 29.14 182 TYR B C 1
ATOM 5183 O O . TYR B 1 149 ? 17.340 5.745 9.593 1.00 25.83 182 TYR B O 1
ATOM 5192 N N . LYS B 1 150 ? 19.500 5.092 9.722 1.00 28.69 183 LYS B N 1
ATOM 5193 C CA . LYS B 1 150 ? 19.186 3.734 10.181 1.00 22.82 183 LYS B CA 1
ATOM 5194 C C . LYS B 1 150 ? 20.124 3.335 11.287 1.00 27.10 183 LYS B C 1
ATOM 5195 O O . LYS B 1 150 ? 21.238 3.846 11.390 1.00 24.81 183 LYS B O 1
ATOM 5201 N N . GLY B 1 151 ? 19.677 2.386 12.099 1.00 23.81 184 GLY B N 1
ATOM 5202 C CA . GLY B 1 151 ? 20.486 1.895 13.193 1.00 23.05 184 GLY B CA 1
ATOM 5203 C C . GLY B 1 151 ? 19.768 0.804 13.955 1.00 19.45 184 GLY B C 1
ATOM 5204 O O . GLY B 1 151 ? 19.123 -0.073 13.372 1.00 21.84 184 GLY B O 1
ATOM 5205 N N . VAL B 1 152 ? 19.878 0.855 15.274 1.00 24.24 185 VAL B N 1
ATOM 5206 C CA . VAL B 1 152 ? 19.347 -0.211 16.092 1.00 17.19 185 VAL B CA 1
ATOM 5207 C C . VAL B 1 152 ? 18.446 0.349 17.175 1.00 25.14 185 VAL B C 1
ATOM 5208 O O . VAL B 1 152 ? 18.466 1.548 17.458 1.00 21.22 185 VAL B O 1
ATOM 5212 N N . TRP B 1 153 ? 17.668 -0.526 17.801 1.00 21.12 186 TRP B N 1
ATOM 5213 C CA . TRP B 1 153 ? 16.915 -0.135 18.984 1.00 19.88 186 TRP B CA 1
ATOM 5214 C C . TRP B 1 153 ? 16.846 -1.294 19.968 1.00 21.87 186 TRP B C 1
ATOM 5215 O O . TRP B 1 153 ? 17.093 -2.434 19.595 1.00 20.11 186 TRP B O 1
ATOM 5226 N N . HIS B 1 154 ? 16.534 -0.983 21.223 1.00 23.01 187 HIS B N 1
ATOM 5227 C CA . HIS B 1 154 ? 16.563 -1.967 22.310 1.00 16.43 187 HIS B CA 1
ATOM 5228 C C . HIS B 1 154 ? 15.419 -1.676 23.248 1.00 21.81 187 HIS B C 1
ATOM 5229 O O . HIS B 1 154 ? 14.893 -0.568 23.237 1.00 19.05 187 HIS B O 1
ATOM 5236 N N . PHE B 1 155 ? 14.996 -2.668 24.031 1.00 18.20 188 PHE B N 1
ATOM 5237 C CA . PHE B 1 155 ? 13.847 -2.449 24.915 1.00 16.32 188 PHE B CA 1
ATOM 5238 C C . PHE B 1 155 ? 14.015 -3.210 26.226 1.00 23.59 188 PHE B C 1
ATOM 5239 O O . PHE B 1 155 ? 14.779 -4.175 26.310 1.00 19.78 188 PHE B O 1
ATOM 5247 N N . VAL B 1 156 ? 13.299 -2.750 27.245 1.00 23.83 189 VAL B N 1
ATOM 5248 C CA . VAL B 1 156 ? 13.192 -3.463 28.503 1.00 23.51 189 VAL B CA 1
ATOM 5249 C C . VAL B 1 156 ? 11.722 -3.327 28.925 1.00 30.38 189 VAL B C 1
ATOM 5250 O O . VAL B 1 156 ? 11.112 -2.272 28.708 1.00 21.48 189 VAL B O 1
ATOM 5254 N N . THR B 1 157 ? 11.134 -4.394 29.475 1.00 17.27 190 THR B N 1
ATOM 5255 C CA . THR B 1 157 ? 9.721 -4.353 29.848 1.00 19.48 190 THR B CA 1
ATOM 5256 C C . THR B 1 157 ? 9.502 -4.278 31.367 1.00 21.55 190 THR B C 1
ATOM 5257 O O . THR B 1 157 ? 10.438 -4.371 32.153 1.00 18.77 190 THR B O 1
ATOM 5261 N N . ASP B 1 158 ? 8.243 -4.116 31.757 1.00 21.88 191 ASP B N 1
ATOM 5262 C CA . ASP B 1 158 ? 7.855 -4.264 33.153 1.00 22.37 191 ASP B CA 1
ATOM 5263 C C . ASP B 1 158 ? 7.846 -5.765 33.508 1.00 26.69 191 ASP B C 1
ATOM 5264 O O . ASP B 1 158 ? 8.167 -6.620 32.686 1.00 21.14 191 ASP B O 1
ATOM 5269 N N . THR B 1 159 ? 7.502 -6.083 34.739 1.00 22.84 192 THR B N 1
ATOM 5270 C CA . THR B 1 159 ? 7.361 -7.479 35.148 1.00 21.67 192 THR B CA 1
ATOM 5271 C C . THR B 1 159 ? 5.978 -7.635 35.746 1.00 27.62 192 THR B C 1
ATOM 5272 O O . THR B 1 159 ? 5.490 -6.775 36.493 1.00 27.91 192 THR B O 1
ATOM 5276 N N . LYS B 1 160 ? 5.336 -8.743 35.424 1.00 17.86 193 LYS B N 1
ATOM 5277 C CA . LYS B 1 160 ? 4.012 -8.991 35.975 1.00 22.82 193 LYS B CA 1
ATOM 5278 C C . LYS B 1 160 ? 3.793 -10.475 36.123 1.00 18.18 193 LYS B C 1
ATOM 5279 O O . LYS B 1 160 ? 4.059 -11.261 35.192 1.00 19.75 193 LYS B O 1
ATOM 5285 N N . LYS B 1 161 ? 3.274 -10.880 37.271 1.00 19.59 194 LYS B N 1
ATOM 5286 C CA . LYS B 1 161 ? 3.069 -12.313 37.507 1.00 19.80 194 LYS B CA 1
ATOM 5287 C C . LYS B 1 161 ? 2.120 -12.930 36.454 1.00 21.12 194 LYS B C 1
ATOM 5288 O O . LYS B 1 161 ? 1.055 -12.388 36.187 1.00 27.57 194 LYS B O 1
ATOM 5294 N N . GLY B 1 162 ? 2.510 -14.063 35.872 1.00 21.65 195 GLY B N 1
ATOM 5295 C CA . GLY B 1 162 ? 1.714 -14.725 34.848 1.00 22.15 195 GLY B CA 1
ATOM 5296 C C . GLY B 1 162 ? 1.955 -14.194 33.423 1.00 27.17 195 GLY B C 1
ATOM 5297 O O . GLY B 1 162 ? 1.559 -14.831 32.439 1.00 22.44 195 GLY B O 1
ATOM 5298 N N . GLN B 1 163 ? 2.602 -13.041 33.302 1.00 26.51 196 GLN B N 1
ATOM 5299 C CA . GLN B 1 163 ? 2.861 -12.432 31.982 1.00 26.15 196 GLN B CA 1
ATOM 5300 C C . GLN B 1 163 ? 4.028 -13.119 31.242 1.00 34.25 196 GLN B C 1
ATOM 5301 O O . GLN B 1 163 ? 5.030 -13.489 31.862 1.00 27.81 196 GLN B O 1
ATOM 5307 N N . ASP B 1 164 ? 3.881 -13.307 29.926 1.00 20.74 197 ASP B N 1
ATOM 5308 C CA . ASP B 1 164 ? 5.002 -13.683 29.058 1.00 23.61 197 ASP B CA 1
ATOM 5309 C C . ASP B 1 164 ? 4.919 -12.955 27.716 1.00 22.13 197 ASP B C 1
ATOM 5310 O O . ASP B 1 164 ? 3.856 -12.487 27.330 1.00 22.22 197 ASP B O 1
ATOM 5315 N N . PHE B 1 165 ? 6.050 -12.874 27.014 1.00 17.82 198 PHE B N 1
ATOM 5316 C CA . PHE B 1 165 ? 6.115 -12.265 25.700 1.00 18.39 198 PHE B CA 1
ATOM 5317 C C . PHE B 1 165 ? 6.712 -13.283 24.726 1.00 28.17 198 PHE B C 1
ATOM 5318 O O . PHE B 1 165 ? 7.769 -13.045 24.110 1.00 20.12 198 PHE B O 1
ATOM 5326 N N . ARG B 1 166 ? 6.039 -14.425 24.596 1.00 20.24 199 ARG B N 1
ATOM 5327 C CA . ARG B 1 166 ? 6.606 -15.565 23.862 1.00 23.73 199 ARG B CA 1
ATOM 5328 C C . ARG B 1 166 ? 6.870 -15.269 22.368 1.00 24.18 199 ARG B C 1
ATOM 5329 O O . ARG B 1 166 ? 7.650 -15.951 21.721 1.00 20.29 199 ARG B O 1
ATOM 5337 N N . GLU B 1 167 ? 6.224 -14.253 21.821 1.00 21.92 200 GLU B N 1
ATOM 5338 C CA . GLU B 1 167 ? 6.510 -13.860 20.445 1.00 27.18 200 GLU B CA 1
ATOM 5339 C C . GLU B 1 167 ? 7.923 -13.300 20.292 1.00 29.24 200 GLU B C 1
ATOM 5340 O O . GLU B 1 167 ? 8.532 -13.419 19.223 1.00 23.83 200 GLU B O 1
ATOM 5346 N N . ILE B 1 168 ? 8.460 -12.693 21.347 1.00 22.50 201 ILE B N 1
ATOM 5347 C CA . ILE B 1 168 ? 9.830 -12.150 21.246 1.00 20.79 201 ILE B CA 1
ATOM 5348 C C . ILE B 1 168 ? 10.864 -12.888 22.107 1.00 26.54 201 ILE B C 1
ATOM 5349 O O . ILE B 1 168 ? 12.028 -12.968 21.750 1.00 22.54 201 ILE B O 1
ATOM 5354 N N . ILE B 1 169 ? 10.440 -13.443 23.237 1.00 18.62 202 ILE B N 1
ATOM 5355 C CA . ILE B 1 169 ? 11.366 -14.118 24.142 1.00 20.72 202 ILE B CA 1
ATOM 5356 C C . ILE B 1 169 ? 10.752 -15.408 24.642 1.00 24.54 202 ILE B C 1
ATOM 5357 O O . ILE B 1 169 ? 9.674 -15.397 25.241 1.00 21.04 202 ILE B O 1
ATOM 5362 N N . GLN B 1 170 ? 11.418 -16.520 24.355 1.00 22.11 203 GLN B N 1
ATOM 5363 C CA . GLN B 1 170 ? 10.913 -17.825 24.760 1.00 24.95 203 GLN B CA 1
ATOM 5364 C C . GLN B 1 170 ? 10.888 -17.791 26.283 1.00 21.24 203 GLN B C 1
ATOM 5365 O O . GLN B 1 170 ? 11.878 -17.451 26.920 1.00 25.43 203 GLN B O 1
ATOM 5371 N N . PRO B 1 171 ? 9.725 -18.065 26.871 1.00 19.65 204 PRO B N 1
ATOM 5372 C CA . PRO B 1 171 ? 9.536 -17.794 28.300 1.00 21.64 204 PRO B CA 1
ATOM 5373 C C . PRO B 1 171 ? 9.949 -18.937 29.252 1.00 27.59 204 PRO B C 1
ATOM 5374 O O . PRO B 1 171 ? 9.354 -19.064 30.325 1.00 41.01 204 PRO B O 1
ATOM 5378 N N . SER B 1 172 ? 10.978 -19.701 28.924 1.00 28.89 205 SER B N 1
ATOM 5379 C CA . SER B 1 172 ? 11.384 -20.786 29.846 1.00 46.17 205 SER B CA 1
ATOM 5380 C C . SER B 1 172 ? 11.877 -20.267 31.191 1.00 38.70 205 SER B C 1
ATOM 5381 O O . SER B 1 172 ? 11.795 -20.954 32.207 1.00 37.55 205 SER B O 1
ATOM 5384 N N . LYS B 1 173 ? 12.383 -19.046 31.229 1.00 17.73 206 LYS B N 1
ATOM 5385 C CA . LYS B 1 173 ? 12.866 -18.546 32.514 1.00 19.76 206 LYS B CA 1
ATOM 5386 C C . LYS B 1 173 ? 11.946 -17.483 33.131 1.00 17.54 206 LYS B C 1
ATOM 5387 O O . LYS B 1 173 ? 12.379 -16.670 33.942 1.00 26.81 206 LYS B O 1
ATOM 5393 N N . LYS B 1 174 ? 10.677 -17.478 32.737 1.00 24.25 207 LYS B N 1
ATOM 5394 C CA . LYS B 1 174 ? 9.756 -16.431 33.200 1.00 20.82 207 LYS B CA 1
ATOM 5395 C C . LYS B 1 174 ? 10.168 -14.989 32.845 1.00 20.22 207 LYS B C 1
ATOM 5396 O O . LYS B 1 174 ? 9.911 -14.047 33.599 1.00 21.29 207 LYS B O 1
ATOM 5402 N N . GLN B 1 175 ? 10.787 -14.818 31.684 1.00 17.72 208 GLN B N 1
ATOM 5403 C CA . GLN B 1 175 ? 11.038 -13.473 31.161 1.00 18.58 208 GLN B CA 1
ATOM 5404 C C . GLN B 1 175 ? 9.724 -12.699 31.019 1.00 15.98 208 GLN B C 1
ATOM 5405 O O . GLN B 1 175 ? 8.770 -13.197 30.412 1.00 21.61 208 GLN B O 1
ATOM 5411 N N . GLY B 1 176 ? 9.674 -11.493 31.594 1.00 17.73 209 GLY B N 1
ATOM 5412 C CA . GLY B 1 176 ? 8.455 -10.693 31.574 1.00 19.81 209 GLY B CA 1
ATOM 5413 C C . GLY B 1 176 ? 7.640 -10.871 32.856 1.00 26.28 209 GLY B C 1
ATOM 5414 O O . GLY B 1 176 ? 6.709 -10.115 33.122 1.00 21.56 209 GLY B O 1
ATOM 5415 N N . ASP B 1 177 ? 7.998 -11.875 33.658 1.00 19.42 210 ASP B N 1
ATOM 5416 C CA . ASP B 1 177 ? 7.240 -12.206 34.859 1.00 19.76 210 ASP B CA 1
ATOM 5417 C C . ASP B 1 177 ? 8.145 -12.000 36.093 1.00 25.40 210 ASP B C 1
ATOM 5418 O O . ASP B 1 177 ? 7.897 -11.110 36.899 1.00 21.66 210 ASP B O 1
ATOM 5423 N N . ARG B 1 178 ? 9.192 -12.811 36.225 1.00 19.06 211 ARG B N 1
ATOM 5424 C CA . ARG B 1 178 ? 10.169 -12.632 37.302 1.00 21.83 211 ARG B CA 1
ATOM 5425 C C . ARG B 1 178 ? 11.200 -11.526 37.065 1.00 23.69 211 ARG B C 1
ATOM 5426 O O . ARG B 1 178 ?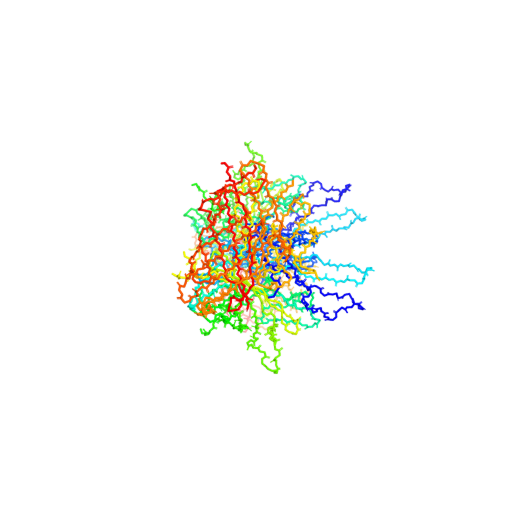 11.610 -10.844 38.000 1.00 21.74 211 ARG B O 1
ATOM 5434 N N . TYR B 1 179 ? 11.607 -11.331 35.814 1.00 17.31 212 TYR B N 1
ATOM 5435 C CA . TYR B 1 179 ? 12.528 -10.257 35.492 1.00 16.61 212 TYR B CA 1
ATOM 5436 C C . TYR B 1 179 ? 12.158 -9.707 34.124 1.00 16.24 212 TYR B C 1
ATOM 5437 O O . TYR B 1 179 ? 11.471 -10.377 33.376 1.00 19.52 212 TYR B O 1
ATOM 5446 N N . SER B 1 180 ? 12.551 -8.463 33.845 1.00 15.74 213 SER B N 1
ATOM 5447 C CA . SER B 1 180 ? 12.128 -7.774 32.625 1.00 20.42 213 SER B CA 1
ATOM 5448 C C . SER B 1 180 ? 12.424 -8.552 31.350 1.00 16.58 213 SER B C 1
ATOM 5449 O O . SER B 1 180 ? 13.528 -9.101 31.174 1.00 15.48 213 SER B O 1
ATOM 5452 N N . GLY B 1 181 ? 11.472 -8.556 30.429 1.00 19.38 214 GLY B N 1
ATOM 5453 C CA . GLY B 1 181 ? 11.838 -8.884 29.060 1.00 15.45 214 GLY B CA 1
ATOM 5454 C C . GLY B 1 181 ? 12.833 -7.819 28.609 1.00 16.16 214 GLY B C 1
ATOM 5455 O O . GLY B 1 181 ? 12.656 -6.639 28.928 1.00 25.67 214 GLY B O 1
ATOM 5456 N N . PHE B 1 182 ? 13.883 -8.223 27.894 1.00 21.07 215 PHE B N 1
ATOM 5457 C CA . PHE B 1 182 ? 14.771 -7.261 27.267 1.00 20.26 215 PHE B CA 1
ATOM 5458 C C . PHE B 1 182 ? 15.441 -7.829 26.015 1.00 21.56 215 PHE B C 1
ATOM 5459 O O . PHE B 1 182 ? 15.559 -9.050 25.824 1.00 19.01 215 PHE B O 1
ATOM 5467 N N . SER B 1 183 ? 15.863 -6.927 25.149 1.00 20.14 216 SER B N 1
ATOM 5468 C CA . SER B 1 183 ? 16.341 -7.328 23.842 1.00 27.55 216 SER B CA 1
ATOM 5469 C C . SER B 1 183 ? 17.657 -8.105 23.901 1.00 21.04 216 SER B C 1
ATOM 5470 O O . SER B 1 183 ? 18.003 -8.794 22.974 1.00 22.77 216 SER B O 1
ATOM 5473 N N . GLY B 1 184 ? 18.361 -8.069 25.020 1.00 22.31 217 GLY B N 1
ATOM 5474 C CA . GLY B 1 184 ? 19.577 -8.859 25.116 1.00 16.80 217 GLY B CA 1
ATOM 5475 C C . GLY B 1 184 ? 19.403 -10.238 25.741 1.00 25.55 217 GLY B C 1
ATOM 5476 O O . GLY B 1 184 ? 20.365 -10.928 25.947 1.00 18.22 217 GLY B O 1
ATOM 5477 N N . ASP B 1 185 ? 18.185 -10.642 26.055 1.00 16.30 218 ASP B N 1
ATOM 5478 C CA . ASP B 1 185 ? 17.986 -11.920 26.742 1.00 23.08 218 ASP B CA 1
ATOM 5479 C C . ASP B 1 185 ? 18.494 -13.097 25.889 1.00 22.90 218 ASP B C 1
ATOM 5480 O O . ASP B 1 185 ? 18.326 -13.105 24.676 1.00 17.02 218 ASP B O 1
ATOM 5485 N N . GLY B 1 186 ? 19.084 -14.094 26.539 1.00 23.34 219 GLY B N 1
ATOM 5486 C CA . GLY B 1 186 ? 19.512 -15.314 25.877 1.00 20.71 219 GLY B CA 1
ATOM 5487 C C . GLY B 1 186 ? 18.408 -16.045 25.129 1.00 27.81 219 GLY B C 1
ATOM 5488 O O . GLY B 1 186 ? 18.688 -16.814 24.219 1.00 24.22 219 GLY B O 1
ATOM 5489 N N . SER B 1 187 ? 17.150 -15.799 25.480 1.00 21.90 220 SER B N 1
ATOM 5490 C CA . SER B 1 187 ? 16.047 -16.475 24.785 1.00 23.24 220 SER B CA 1
ATOM 5491 C C . SER B 1 187 ? 15.337 -15.595 23.760 1.00 27.54 220 SER B C 1
ATOM 5492 O O . SER B 1 187 ? 14.245 -15.937 23.298 1.00 23.78 220 SER B O 1
ATOM 5495 N N . GLU B 1 188 ? 15.946 -14.465 23.399 1.00 28.15 221 GLU B N 1
ATOM 5496 C CA . GLU B 1 188 ? 15.449 -13.684 22.252 1.00 22.14 221 GLU B CA 1
ATOM 5497 C C . GLU B 1 188 ? 15.917 -14.436 21.021 1.00 27.05 221 GLU B C 1
ATOM 5498 O O . GLU B 1 188 ? 17.014 -14.201 20.520 1.00 26.42 221 GLU B O 1
ATOM 5504 N N . GLU B 1 189 ? 15.114 -15.377 20.562 1.00 25.37 222 GLU B N 1
ATOM 5505 C CA . GLU B 1 189 ? 15.610 -16.327 19.563 1.00 31.42 222 GLU B CA 1
ATOM 5506 C C . GLU B 1 189 ? 14.852 -16.294 18.246 1.00 25.87 222 GLU B C 1
ATOM 5507 O O . GLU B 1 189 ? 15.001 -17.193 17.429 1.00 34.08 222 GLU B O 1
ATOM 5513 N N . TYR B 1 190 ? 14.044 -15.252 18.046 1.00 22.44 223 TYR B N 1
ATOM 5514 C CA . TYR B 1 190 ? 13.210 -15.145 16.858 1.00 25.99 223 TYR B CA 1
ATOM 5515 C C . TYR B 1 190 ? 13.701 -14.065 15.879 1.00 27.15 223 TYR B C 1
ATOM 5516 O O . TYR B 1 190 ? 13.162 -13.921 14.791 1.00 33.29 223 TYR B O 1
ATOM 5525 N N . SER B 1 191 ? 14.728 -13.304 16.253 1.00 24.93 224 SER B N 1
ATOM 5526 C CA . SER B 1 191 ? 15.359 -12.432 15.260 1.00 34.38 224 SER B CA 1
ATOM 5527 C C . SER B 1 191 ? 16.438 -13.205 14.497 1.00 32.90 224 SER B C 1
ATOM 5528 O O . SER B 1 191 ? 16.791 -14.341 14.875 1.00 23.65 224 SER B O 1
ATOM 5531 N N . ASN B 1 192 ? 16.965 -12.593 13.439 1.00 24.02 225 ASN B N 1
ATOM 5532 C CA . ASN B 1 192 ? 17.983 -13.238 12.594 1.00 22.76 225 ASN B CA 1
ATOM 5533 C C . ASN B 1 192 ? 19.395 -12.931 13.060 1.00 30.83 225 ASN B C 1
ATOM 5534 O O . ASN B 1 192 ? 20.357 -13.084 12.295 1.00 31.87 225 ASN B O 1
ATOM 5539 N N . LYS B 1 193 ? 19.526 -12.481 14.305 1.00 25.87 226 LYS B N 1
ATOM 5540 C CA . LYS B 1 193 ? 20.809 -11.977 14.774 1.00 26.15 226 LYS B CA 1
ATOM 5541 C C . LYS B 1 193 ? 21.947 -12.990 14.681 1.00 33.34 226 LYS B C 1
ATOM 5542 O O . LYS B 1 193 ? 23.116 -12.610 14.668 1.00 32.94 226 LYS B O 1
ATOM 5548 N N . ASN B 1 194 ? 21.610 -14.274 14.619 1.00 25.81 227 ASN B N 1
ATOM 5549 C CA . ASN B 1 194 ? 22.640 -15.294 14.555 1.00 25.15 227 ASN B CA 1
ATOM 5550 C C . ASN B 1 194 ? 22.834 -15.873 13.173 1.00 41.81 227 ASN B C 1
ATOM 5551 O O . ASN B 1 194 ? 23.690 -16.730 12.996 1.00 39.29 227 ASN B O 1
ATOM 5556 N N . GLU B 1 195 ? 22.050 -15.418 12.201 1.00 29.17 228 GLU B N 1
ATOM 5557 C CA . GLU B 1 195 ? 22.129 -15.994 10.860 1.00 31.88 228 GLU B CA 1
ATOM 5558 C C . GLU B 1 195 ? 23.327 -15.441 10.099 1.00 28.89 228 GLU B C 1
ATOM 5559 O O . GLU B 1 195 ? 23.873 -14.413 10.462 1.00 43.44 228 GLU B O 1
ATOM 5565 N N . SER B 1 196 ? 23.751 -16.163 9.070 1.00 43.01 229 SER B N 1
ATOM 5566 C CA . SER B 1 196 ? 24.982 -15.847 8.362 1.00 47.04 229 SER B CA 1
ATOM 5567 C C . SER B 1 196 ? 24.757 -14.986 7.121 1.00 43.85 229 SER B C 1
ATOM 5568 O O . SER B 1 196 ? 25.685 -14.365 6.617 1.00 51.68 229 SER B O 1
ATOM 5571 N N . THR B 1 197 ? 23.530 -14.962 6.623 1.00 33.36 230 THR B N 1
ATOM 5572 C CA . THR B 1 197 ? 23.218 -14.124 5.473 1.00 41.47 230 THR B CA 1
ATOM 5573 C C . THR B 1 197 ? 21.832 -13.534 5.637 1.00 33.48 230 THR B C 1
ATOM 5574 O O . THR B 1 197 ? 21.044 -13.999 6.452 1.00 39.45 230 THR B O 1
ATOM 5578 N N . LEU B 1 198 ? 21.539 -12.516 4.837 1.00 40.37 231 LEU B N 1
ATOM 5579 C CA . LEU B 1 198 ? 20.298 -11.773 4.953 1.00 33.94 231 LEU B CA 1
ATOM 5580 C C . LEU B 1 198 ? 19.345 -12.170 3.850 1.00 37.25 231 LEU B C 1
ATOM 5581 O O . LEU B 1 198 ? 19.779 -12.476 2.742 1.00 39.99 231 LEU B O 1
ATOM 5586 N N . LYS B 1 199 ? 18.052 -12.180 4.161 1.00 33.10 232 LYS B N 1
ATOM 5587 C CA . LYS B 1 199 ? 17.029 -12.231 3.130 1.00 35.46 232 LYS B CA 1
ATOM 5588 C C . LYS B 1 199 ? 16.994 -10.887 2.413 1.00 39.31 232 LYS B C 1
ATOM 5589 O O . LYS B 1 199 ? 17.458 -9.880 2.943 1.00 37.38 232 LYS B O 1
ATOM 5595 N N . ASP B 1 200 ? 16.421 -10.869 1.220 1.00 34.39 233 ASP B N 1
ATOM 5596 C CA . ASP B 1 200 ? 16.558 -9.700 0.381 1.00 26.74 233 ASP B CA 1
ATOM 5597 C C . ASP B 1 200 ? 15.703 -8.540 0.884 1.00 43.54 233 ASP B C 1
ATOM 5598 O O . ASP B 1 200 ? 15.929 -7.404 0.493 1.00 43.04 233 ASP B O 1
ATOM 5603 N N . ASP B 1 201 ? 14.747 -8.820 1.768 1.00 29.12 234 ASP B N 1
ATOM 5604 C CA . ASP B 1 201 ? 13.945 -7.747 2.362 1.00 28.35 234 ASP B CA 1
ATOM 5605 C C . ASP B 1 201 ? 14.289 -7.455 3.843 1.00 39.72 234 ASP B C 1
ATOM 5606 O O . ASP B 1 201 ? 13.618 -6.653 4.488 1.00 38.57 234 ASP B O 1
ATOM 5611 N N . HIS B 1 202 ? 15.327 -8.099 4.383 1.00 26.31 235 HIS B N 1
ATOM 5612 C CA . HIS B 1 202 ? 15.841 -7.696 5.700 1.00 33.55 235 HIS B CA 1
ATOM 5613 C C . HIS B 1 202 ? 16.521 -6.321 5.670 1.00 40.19 235 HIS B C 1
ATOM 5614 O O . HIS B 1 202 ? 17.243 -6.007 4.732 1.00 33.90 235 HIS B O 1
ATOM 5621 N N . GLU B 1 203 ? 16.333 -5.516 6.708 1.00 32.53 236 GLU B N 1
ATOM 5622 C CA . GLU B 1 203 ? 17.076 -4.262 6.799 1.00 28.78 236 GLU B CA 1
ATOM 5623 C C . GLU B 1 203 ? 18.450 -4.465 7.444 1.00 28.05 236 GLU B C 1
ATOM 5624 O O . GLU B 1 203 ? 19.305 -3.594 7.382 1.00 26.40 236 GLU B O 1
ATOM 5630 N N . GLY B 1 204 ? 18.661 -5.622 8.065 1.00 24.51 237 GLY B N 1
ATOM 5631 C CA . GLY B 1 204 ? 19.917 -5.878 8.741 1.00 18.63 237 GLY B CA 1
ATOM 5632 C C . GLY B 1 204 ? 19.725 -6.994 9.743 1.00 30.76 237 GLY B C 1
ATOM 5633 O O . GLY B 1 204 ? 18.892 -7.855 9.544 1.00 21.41 237 GLY B O 1
ATOM 5634 N N . TYR B 1 205 ? 20.476 -6.953 10.835 1.00 22.74 238 TYR B N 1
ATOM 5635 C CA . TYR B 1 205 ? 20.457 -8.016 11.822 1.00 21.05 238 TYR B CA 1
ATOM 5636 C C . TYR B 1 205 ? 19.822 -7.557 13.140 1.00 20.35 238 TYR B C 1
ATOM 5637 O O . TYR B 1 205 ? 20.146 -6.486 13.647 1.00 26.41 238 TYR B O 1
ATOM 5646 N N . GLY B 1 206 ? 18.952 -8.394 13.705 1.00 27.51 239 GLY B N 1
ATOM 5647 C CA . GLY B 1 206 ? 18.344 -8.119 14.997 1.00 20.88 239 GLY B CA 1
ATOM 5648 C C . GLY B 1 206 ? 17.263 -7.037 14.886 1.00 30.02 239 GLY B C 1
ATOM 5649 O O . GLY B 1 206 ? 16.553 -6.948 13.875 1.00 24.32 239 GLY B O 1
ATOM 5650 N N . PHE B 1 207 ? 17.146 -6.206 15.916 1.00 21.94 240 PHE B N 1
ATOM 5651 C CA . PHE B 1 207 ? 16.153 -5.138 15.935 1.00 22.83 240 PHE B CA 1
ATOM 5652 C C . PHE B 1 207 ? 16.764 -3.865 15.375 1.00 28.51 240 PHE B C 1
ATOM 5653 O O . PHE B 1 207 ? 17.728 -3.351 15.927 1.00 23.85 240 PHE B O 1
ATOM 5661 N N . THR B 1 208 ? 16.199 -3.358 14.281 1.00 23.03 241 THR B N 1
ATOM 5662 C CA . THR B 1 208 ? 16.745 -2.177 13.635 1.00 18.32 241 THR B CA 1
ATOM 5663 C C . THR B 1 208 ? 15.767 -1.018 13.480 1.00 26.18 241 THR B C 1
ATOM 5664 O O . THR B 1 208 ? 14.550 -1.189 13.450 1.00 21.70 241 THR B O 1
ATOM 5668 N N . SER B 1 209 ? 16.339 0.172 13.357 1.00 26.80 242 SER B N 1
ATOM 5669 C CA . SER B 1 209 ? 15.568 1.398 13.244 1.00 23.32 242 SER B CA 1
ATOM 5670 C C . SER B 1 209 ? 15.774 1.994 11.876 1.00 34.02 242 SER B C 1
ATOM 5671 O O . SER B 1 209 ? 16.830 1.825 11.283 1.00 28.51 242 SER B O 1
ATOM 5674 N N . ASN B 1 210 ? 14.761 2.702 11.395 1.00 32.43 243 ASN B N 1
ATOM 5675 C CA . ASN B 1 210 ? 14.833 3.396 10.118 1.00 30.16 243 ASN B CA 1
ATOM 5676 C C . ASN B 1 210 ? 14.123 4.717 10.287 1.00 39.84 243 ASN B C 1
ATOM 5677 O O . ASN B 1 210 ? 12.924 4.730 10.519 1.00 32.01 243 ASN B O 1
ATOM 5682 N N . LEU B 1 211 ? 14.857 5.825 10.194 1.00 24.41 244 LEU B N 1
ATOM 5683 C CA . LEU B 1 211 ? 14.235 7.145 10.314 1.00 25.75 244 LEU B CA 1
ATOM 5684 C C . LEU B 1 211 ? 14.429 8.014 9.081 1.00 38.55 244 LEU B C 1
ATOM 5685 O O . LEU B 1 211 ? 15.481 7.988 8.439 1.00 35.28 244 LEU B O 1
ATOM 5690 N N . GLU B 1 212 ? 13.405 8.793 8.762 1.00 27.37 245 GLU B N 1
ATOM 5691 C CA . GLU B 1 212 ? 13.529 9.782 7.702 1.00 35.55 245 GLU B CA 1
ATOM 5692 C C . GLU B 1 212 ? 13.503 11.152 8.348 1.00 31.18 245 GLU B C 1
ATOM 5693 O O . GLU B 1 212 ? 12.499 11.568 8.928 1.00 30.86 245 GLU B O 1
ATOM 5699 N N . VAL B 1 213 ? 14.625 11.845 8.280 1.00 27.25 246 VAL B N 1
ATOM 5700 C CA . VAL B 1 213 ? 14.708 13.147 8.909 1.00 28.31 246 VAL B CA 1
ATOM 5701 C C . VAL B 1 213 ? 14.552 14.239 7.865 1.00 35.62 246 VAL B C 1
ATOM 5702 O O . VAL B 1 213 ? 15.316 14.306 6.902 1.00 33.56 246 VAL B O 1
ATOM 5706 N N . ASP B 1 214 ? 13.540 15.075 8.055 1.00 32.34 247 ASP B N 1
ATOM 5707 C CA . ASP B 1 214 ? 13.262 16.172 7.134 1.00 34.02 247 ASP B CA 1
ATOM 5708 C C . ASP B 1 214 ? 13.795 17.478 7.717 1.00 39.75 247 ASP B C 1
ATOM 5709 O O . ASP B 1 214 ? 13.089 18.161 8.458 1.00 36.15 247 ASP B O 1
ATOM 5714 N N . PHE B 1 215 ? 15.040 17.817 7.390 1.00 31.58 248 PHE B N 1
ATOM 5715 C CA . PHE B 1 215 ? 15.670 19.029 7.908 1.00 42.51 248 PHE B CA 1
ATOM 5716 C C . PHE B 1 215 ? 15.036 20.300 7.370 1.00 47.99 248 PHE B C 1
ATOM 5717 O O . PHE B 1 215 ? 15.157 21.359 7.984 1.00 49.03 248 PHE B O 1
ATOM 5725 N N . GLY B 1 216 ? 14.356 20.196 6.234 1.00 50.40 249 GLY B N 1
ATOM 5726 C CA . GLY B 1 216 ? 13.681 21.347 5.655 1.00 43.56 249 GLY B CA 1
ATOM 5727 C C . GLY B 1 216 ? 12.489 21.761 6.492 1.00 56.30 249 GLY B C 1
ATOM 5728 O O . GLY B 1 216 ? 12.270 22.946 6.750 1.00 50.41 249 GLY B O 1
ATOM 5729 N N . ASN B 1 217 ? 11.723 20.772 6.936 1.00 39.77 250 ASN B N 1
ATOM 5730 C CA . ASN B 1 217 ? 10.515 21.032 7.701 1.00 43.76 250 ASN B CA 1
ATOM 5731 C C . ASN B 1 217 ? 10.682 20.792 9.202 1.00 49.38 250 ASN B C 1
ATOM 5732 O O . ASN B 1 217 ? 9.708 20.818 9.946 1.00 34.86 250 ASN B O 1
ATOM 5737 N N . LYS B 1 218 ? 11.915 20.559 9.642 1.00 39.83 251 LYS B N 1
ATOM 5738 C CA . LYS B 1 218 ? 12.187 20.368 11.068 1.00 47.76 251 LYS B CA 1
ATOM 5739 C C . LYS B 1 218 ? 11.319 19.260 11.666 1.00 42.92 251 LYS B C 1
ATOM 5740 O O . LYS B 1 218 ? 10.738 19.417 12.738 1.00 42.82 251 LYS B O 1
ATOM 5746 N N . LYS B 1 219 ? 11.226 18.135 10.975 1.00 40.84 252 LYS B N 1
ATOM 5747 C CA . LYS B 1 219 ? 10.493 17.010 11.522 1.00 40.18 252 LYS B CA 1
ATOM 5748 C C . LYS B 1 219 ? 11.039 15.678 11.038 1.00 41.97 252 LYS B C 1
ATOM 5749 O O . LYS B 1 219 ? 11.862 15.631 10.122 1.00 41.55 252 LYS B O 1
ATOM 5755 N N . LEU B 1 220 ? 10.603 14.599 11.681 1.00 27.52 253 LEU B N 1
ATOM 5756 C CA . LEU B 1 220 ? 11.071 13.274 11.317 1.00 39.15 253 LEU B CA 1
ATOM 5757 C C . LEU B 1 220 ? 10.002 12.213 11.524 1.00 31.96 253 LEU B C 1
ATOM 5758 O O . LEU B 1 220 ? 9.066 12.393 12.307 1.00 36.67 253 LEU B O 1
ATOM 5763 N N . THR B 1 221 ? 10.146 11.108 10.799 1.00 37.86 254 THR B N 1
ATOM 5764 C CA . THR B 1 221 ? 9.290 9.945 10.983 1.00 29.17 254 THR B CA 1
ATOM 5765 C C . THR B 1 221 ? 10.185 8.727 11.024 1.00 29.13 254 THR B C 1
ATOM 5766 O O . THR B 1 221 ? 11.377 8.808 10.744 1.00 31.22 254 THR B O 1
ATOM 5770 N N . GLY B 1 222 ? 9.616 7.581 11.367 1.00 32.93 255 GLY B N 1
ATOM 5771 C CA . GLY B 1 222 ? 10.420 6.381 11.385 1.00 37.57 255 GLY B CA 1
ATOM 5772 C C . GLY B 1 222 ? 9.690 5.114 11.738 1.00 25.87 255 GLY B C 1
ATOM 5773 O O . GLY B 1 222 ? 8.487 5.126 12.044 1.00 30.15 255 GLY B O 1
ATOM 5774 N N . LYS B 1 223 ? 10.447 4.021 11.723 1.00 32.41 256 LYS B N 1
ATOM 5775 C CA . LYS B 1 223 ? 9.918 2.684 11.950 1.00 26.12 256 LYS B CA 1
ATOM 5776 C C . LYS B 1 223 ? 10.915 1.898 12.737 1.00 27.42 256 LYS B C 1
ATOM 5777 O O . LYS B 1 223 ? 12.106 1.978 12.482 1.00 25.80 256 LYS B O 1
ATOM 5783 N N . LEU B 1 224 ? 10.422 1.139 13.706 1.00 19.19 257 LEU B N 1
ATOM 5784 C CA . LEU B 1 224 ? 11.257 0.248 14.484 1.00 22.81 257 LEU B CA 1
ATOM 5785 C C . LEU B 1 224 ? 10.786 -1.174 14.196 1.00 23.46 257 LEU B C 1
ATOM 5786 O O . LEU B 1 224 ? 9.605 -1.503 14.374 1.00 20.27 257 LEU B O 1
ATOM 5791 N N . ILE B 1 225 ? 11.695 -2.008 13.704 1.00 22.19 258 ILE B N 1
ATOM 5792 C CA . ILE B 1 225 ? 11.307 -3.357 13.299 1.00 23.30 258 ILE B CA 1
ATOM 5793 C C . ILE B 1 225 ? 12.206 -4.426 13.897 1.00 20.40 258 ILE B C 1
ATOM 5794 O O . ILE B 1 225 ? 13.284 -4.135 14.420 1.00 22.52 258 ILE B O 1
ATOM 5799 N N . ARG B 1 226 ? 11.765 -5.670 13.764 1.00 19.40 259 ARG B N 1
ATOM 5800 C CA . ARG B 1 226 ? 12.620 -6.810 13.997 1.00 18.72 259 ARG B CA 1
ATOM 5801 C C . ARG B 1 226 ? 12.892 -7.489 12.663 1.00 21.64 259 ARG B C 1
ATOM 5802 O O . ARG B 1 226 ? 11.967 -7.705 11.878 1.00 20.56 259 ARG B O 1
ATOM 5810 N N . ASN B 1 227 ? 14.152 -7.835 12.418 1.00 20.83 260 ASN B N 1
ATOM 5811 C CA . ASN B 1 227 ? 14.498 -8.723 11.296 1.00 26.30 260 ASN B CA 1
ATOM 5812 C C . ASN B 1 227 ? 14.383 -10.172 11.780 1.00 29.97 260 ASN B C 1
ATOM 5813 O O . ASN B 1 227 ? 15.084 -10.578 12.716 1.00 24.95 260 ASN B O 1
ATOM 5818 N N . ASN B 1 228 ? 13.472 -10.925 11.168 1.00 21.86 261 ASN B N 1
ATOM 5819 C CA . ASN B 1 228 ? 13.044 -12.241 11.647 1.00 34.63 261 ASN B CA 1
ATOM 5820 C C . ASN B 1 228 ? 13.929 -13.383 11.185 1.00 38.93 261 ASN B C 1
ATOM 5821 O O . ASN B 1 228 ? 14.367 -13.410 10.038 1.00 29.65 261 ASN B O 1
ATOM 5826 N N . ALA B 1 229 ? 14.189 -14.323 12.094 1.00 27.65 262 ALA B N 1
ATOM 5827 C CA . ALA B 1 229 ? 14.874 -15.567 11.747 1.00 35.03 262 ALA B CA 1
ATOM 5828 C C . ALA B 1 229 ? 14.149 -16.290 10.609 1.00 31.40 262 ALA B C 1
ATOM 5829 O O . ALA B 1 229 ? 12.918 -16.273 10.536 1.00 28.50 262 ALA B O 1
ATOM 5831 N N . SER B 1 230 ? 14.921 -16.913 9.731 1.00 40.95 263 SER B N 1
ATOM 5832 C CA . SER B 1 230 ? 14.391 -17.667 8.602 1.00 65.78 263 SER B CA 1
ATOM 5833 C C . SER B 1 230 ? 14.438 -19.142 8.992 1.00 81.81 263 SER B C 1
ATOM 5834 O O . SER B 1 230 ? 15.431 -19.826 8.761 1.00 83.65 263 SER B O 1
ATOM 5837 N N . LEU B 1 231 ? 13.385 -19.607 9.659 1.00 102.09 264 LEU B N 1
ATOM 5838 C CA . LEU B 1 231 ? 13.374 -20.942 10.255 1.00 115.30 264 LEU B CA 1
ATOM 5839 C C . LEU B 1 231 ? 12.601 -21.947 9.402 1.00 121.38 264 LEU B C 1
ATOM 5840 O O . LEU B 1 231 ? 12.359 -21.717 8.217 1.00 116.47 264 LEU B O 1
ATOM 5845 N N . ASN B 1 237 ? 9.427 -17.611 1.246 1.00 119.91 270 ASN B N 1
ATOM 5846 C CA . ASN B 1 237 ? 8.122 -16.974 1.384 1.00 125.02 270 ASN B CA 1
ATOM 5847 C C . ASN B 1 237 ? 7.737 -16.804 2.852 1.00 127.94 270 ASN B C 1
ATOM 5848 O O . ASN B 1 237 ? 7.765 -17.766 3.622 1.00 120.58 270 ASN B O 1
ATOM 5853 N N . ASP B 1 238 ? 7.385 -15.579 3.237 1.00 129.44 271 ASP B N 1
ATOM 5854 C CA . ASP B 1 238 ? 7.400 -14.447 2.313 1.00 128.24 271 ASP B CA 1
ATOM 5855 C C . ASP B 1 238 ? 8.134 -13.224 2.870 1.00 125.98 271 ASP B C 1
ATOM 5856 O O . ASP B 1 238 ? 9.252 -12.938 2.443 1.00 134.80 271 ASP B O 1
ATOM 5861 N N . LYS B 1 239 ? 7.525 -12.494 3.804 1.00 106.68 272 LYS B N 1
ATOM 5862 C CA . LYS B 1 239 ? 8.233 -11.346 4.385 1.00 95.93 272 LYS B CA 1
ATOM 5863 C C . LYS B 1 239 ? 8.918 -11.662 5.714 1.00 81.43 272 LYS B C 1
ATOM 5864 O O . LYS B 1 239 ? 8.424 -12.441 6.525 1.00 75.43 272 LYS B O 1
ATOM 5870 N N . HIS B 1 240 ? 10.064 -11.027 5.921 1.00 47.57 273 HIS B N 1
ATOM 5871 C CA . HIS B 1 240 ? 11.008 -11.461 6.931 1.00 37.33 273 HIS B CA 1
ATOM 5872 C C . HIS B 1 240 ? 11.285 -10.403 8.003 1.00 38.15 273 HIS B C 1
ATOM 5873 O O . HIS B 1 240 ? 12.245 -10.519 8.759 1.00 30.12 273 HIS B O 1
ATOM 5880 N N . THR B 1 241 ? 10.465 -9.364 8.039 1.00 21.03 274 THR B N 1
ATOM 5881 C CA . THR B 1 241 ? 10.556 -8.371 9.098 1.00 37.98 274 THR B CA 1
ATOM 5882 C C . THR B 1 241 ? 9.199 -8.173 9.777 1.00 38.51 274 THR B C 1
ATOM 5883 O O . THR B 1 241 ? 8.147 -8.463 9.203 1.00 28.81 274 THR B O 1
ATOM 5887 N N . THR B 1 242 ? 9.224 -7.648 10.991 1.00 30.68 275 THR B N 1
ATOM 5888 C CA . THR B 1 242 ? 7.999 -7.293 11.690 1.00 23.06 275 THR B CA 1
ATOM 5889 C C . THR B 1 242 ? 8.139 -5.911 12.268 1.00 27.90 275 THR B C 1
ATOM 5890 O O . THR B 1 242 ? 9.097 -5.636 12.990 1.00 23.69 275 THR B O 1
ATOM 5894 N N . GLN B 1 243 ? 7.179 -5.047 11.974 1.00 22.47 276 GLN B N 1
ATOM 5895 C CA . GLN B 1 243 ? 7.214 -3.688 12.501 1.00 31.28 276 GLN B CA 1
ATOM 5896 C C . GLN B 1 243 ? 6.481 -3.548 13.831 1.00 27.10 276 GLN B C 1
ATOM 5897 O O . GLN B 1 243 ? 5.310 -3.903 13.924 1.00 30.95 276 GLN B O 1
ATOM 5903 N N . TYR B 1 244 ? 7.156 -3.007 14.847 1.00 25.02 277 TYR B N 1
ATOM 5904 C CA . TYR B 1 244 ? 6.525 -2.807 16.149 1.00 34.31 277 TYR B CA 1
ATOM 5905 C C . TYR B 1 244 ? 6.118 -1.370 16.441 1.00 23.28 277 TYR B C 1
ATOM 5906 O O . TYR B 1 244 ? 5.160 -1.142 17.181 1.00 27.86 277 TYR B O 1
ATOM 5915 N N . TYR B 1 245 ? 6.837 -0.402 15.888 1.00 23.36 278 TYR B N 1
ATOM 5916 C CA . TYR B 1 245 ? 6.454 1.013 16.089 1.00 21.81 278 TYR B CA 1
ATOM 5917 C C . TYR B 1 245 ? 6.676 1.831 14.850 1.00 28.72 278 TYR B C 1
ATOM 5918 O O . TYR B 1 245 ? 7.564 1.521 14.061 1.00 27.07 278 TYR B O 1
ATOM 5927 N N . SER B 1 246 ? 5.887 2.898 14.701 1.00 24.04 279 SER B N 1
ATOM 5928 C CA . SER B 1 246 ? 6.284 4.026 13.879 1.00 26.73 279 SER B CA 1
ATOM 5929 C C . SER B 1 246 ? 6.570 5.186 14.839 1.00 37.94 279 SER B C 1
ATOM 5930 O O . SER B 1 246 ? 6.145 5.160 15.998 1.00 34.22 279 SER B O 1
ATOM 5933 N N . LEU B 1 247 ? 7.306 6.185 14.360 1.00 31.88 280 LEU B N 1
ATOM 5934 C CA . LEU B 1 247 ? 7.745 7.307 15.186 1.00 29.36 280 LEU B CA 1
ATOM 5935 C C . LEU B 1 247 ? 7.411 8.623 14.504 1.00 37.85 280 LEU B C 1
ATOM 5936 O O . LEU B 1 247 ? 7.446 8.714 13.277 1.00 28.96 280 LEU B O 1
ATOM 5941 N N . ASP B 1 248 ? 7.109 9.645 15.296 1.00 26.25 281 ASP B N 1
ATOM 5942 C CA . ASP B 1 248 ? 6.870 10.988 14.752 1.00 29.85 281 ASP B CA 1
ATOM 5943 C C . ASP B 1 248 ? 7.420 12.025 15.715 1.00 40.00 281 ASP B C 1
ATOM 5944 O O . ASP B 1 248 ? 7.152 11.965 16.936 1.00 30.17 281 ASP B O 1
ATOM 5949 N N . ALA B 1 249 ? 8.194 12.971 15.188 1.00 26.02 282 ALA B N 1
ATOM 5950 C CA . ALA B 1 249 ? 8.800 13.980 16.047 1.00 33.49 282 ALA B CA 1
ATOM 5951 C C . ALA B 1 249 ? 9.064 15.325 15.373 1.00 45.19 282 ALA B C 1
ATOM 5952 O O . ALA B 1 249 ? 9.283 15.400 14.159 1.00 35.55 282 ALA B O 1
ATOM 5954 N N . GLN B 1 250 ? 9.022 16.380 16.191 1.00 32.59 283 GLN B N 1
ATOM 5955 C CA . GLN B 1 250 ? 9.386 17.739 15.777 1.00 41.82 283 GLN B CA 1
ATOM 5956 C C . GLN B 1 250 ? 10.816 18.012 16.211 1.00 34.75 283 GLN B C 1
ATOM 5957 O O . GLN B 1 250 ? 11.221 17.657 17.324 1.00 35.44 283 GLN B O 1
ATOM 5963 N N . ILE B 1 251 ? 11.585 18.634 15.327 1.00 36.83 284 ILE B N 1
ATOM 5964 C CA . ILE B 1 251 ? 12.970 18.977 15.623 1.00 38.16 284 ILE B CA 1
ATOM 5965 C C . ILE B 1 251 ? 13.058 20.397 16.155 1.00 37.65 284 ILE B C 1
ATOM 5966 O O . ILE B 1 251 ? 12.545 21.316 15.538 1.00 39.52 284 ILE B O 1
ATOM 5971 N N . THR B 1 252 ? 13.700 20.581 17.303 1.00 40.77 285 THR B N 1
ATOM 5972 C CA . THR B 1 252 ? 13.973 21.925 17.793 1.00 36.80 285 THR B CA 1
ATOM 5973 C C . THR B 1 252 ? 15.458 22.039 18.121 1.00 39.83 285 THR B C 1
ATOM 5974 O O . THR B 1 252 ? 15.944 21.453 19.092 1.00 37.60 285 THR B O 1
ATOM 5978 N N . GLY B 1 253 ? 16.178 22.799 17.305 1.00 39.62 286 GLY B N 1
ATOM 5979 C CA . GLY B 1 253 ? 17.619 22.872 17.431 1.00 38.29 286 GLY B CA 1
ATOM 5980 C C . GLY B 1 253 ? 18.226 21.496 17.199 1.00 39.96 286 GLY B C 1
ATOM 5981 O O . GLY B 1 253 ? 17.920 20.829 16.204 1.00 37.92 286 GLY B O 1
ATOM 5982 N N . ASN B 1 254 ? 19.072 21.048 18.123 1.00 26.89 287 ASN B N 1
ATOM 5983 C CA . ASN B 1 254 ? 19.662 19.724 17.977 1.00 39.16 287 ASN B CA 1
ATOM 5984 C C . ASN B 1 254 ? 18.866 18.616 18.695 1.00 34.22 287 ASN B C 1
ATOM 5985 O O . ASN B 1 254 ? 19.354 17.498 18.857 1.00 36.93 287 ASN B O 1
ATOM 5990 N N . ARG B 1 255 ? 17.645 18.940 19.120 1.00 35.28 288 ARG B N 1
ATOM 5991 C CA . ARG B 1 255 ? 16.779 18.010 19.859 1.00 31.19 288 ARG B CA 1
ATOM 5992 C C . ARG B 1 255 ? 15.528 17.684 19.061 1.00 33.97 288 ARG B C 1
ATOM 5993 O O . ARG B 1 255 ? 15.142 18.433 18.155 1.00 33.81 288 ARG B O 1
ATOM 6001 N N . PHE B 1 256 ? 14.902 16.556 19.376 1.00 24.04 289 PHE B N 1
ATOM 6002 C CA . PHE B 1 256 ? 13.587 16.276 18.828 1.00 30.37 289 PHE B CA 1
ATOM 6003 C C . PHE B 1 256 ? 12.707 15.618 19.870 1.00 24.74 289 PHE B C 1
ATOM 6004 O O . PHE B 1 256 ? 13.205 14.948 20.771 1.00 28.70 289 PHE B O 1
ATOM 6012 N N . ASN B 1 257 ? 11.398 15.830 19.738 1.00 26.67 290 ASN B N 1
ATOM 6013 C CA . ASN B 1 257 ? 10.406 15.342 20.690 1.00 31.59 290 ASN B CA 1
ATOM 6014 C C . ASN B 1 257 ? 9.159 14.944 19.923 1.00 40.77 290 ASN B C 1
ATOM 6015 O O . ASN B 1 257 ? 8.796 15.590 18.941 1.00 34.51 290 ASN B O 1
ATOM 6020 N N . GLY B 1 258 ? 8.493 13.888 20.365 1.00 31.15 291 GLY B N 1
ATOM 6021 C CA . GLY B 1 258 ? 7.249 13.485 19.742 1.00 26.51 291 GLY B CA 1
ATOM 6022 C C . GLY B 1 258 ? 6.638 12.229 20.332 1.00 31.68 291 GLY B C 1
ATOM 6023 O O . GLY B 1 258 ? 6.571 12.068 21.546 1.00 28.17 291 GLY B O 1
ATOM 6024 N N . THR B 1 259 ? 6.186 11.340 19.457 1.00 28.06 292 THR B N 1
ATOM 6025 C CA . THR B 1 259 ? 5.416 10.181 19.873 1.00 34.58 292 THR B CA 1
ATOM 6026 C C . THR B 1 259 ? 5.925 8.923 19.194 1.00 31.44 292 THR B C 1
ATOM 6027 O O . THR B 1 259 ? 6.533 8.972 18.130 1.00 27.46 292 THR B O 1
ATOM 6031 N N . ALA B 1 260 ? 5.624 7.789 19.804 1.00 30.89 293 ALA B N 1
ATOM 6032 C CA . ALA B 1 260 ? 5.782 6.509 19.152 1.00 29.63 293 ALA B CA 1
ATOM 6033 C C . ALA B 1 260 ? 4.402 5.905 19.060 1.00 38.10 293 ALA B C 1
ATOM 6034 O O . ALA B 1 260 ? 3.596 6.054 19.978 1.00 28.23 293 ALA B O 1
ATOM 6036 N N . THR B 1 261 ? 4.128 5.228 17.953 1.00 24.91 294 THR B N 1
ATOM 6037 C CA . THR B 1 261 ? 2.841 4.602 17.747 1.00 23.34 294 THR B CA 1
ATOM 6038 C C . THR B 1 261 ? 3.031 3.107 17.639 1.00 33.59 294 THR B C 1
ATOM 6039 O O . THR B 1 261 ? 3.737 2.643 16.743 1.00 31.06 294 THR B O 1
ATOM 6043 N N . ALA B 1 262 ? 2.416 2.352 18.550 1.00 26.94 295 ALA B N 1
ATOM 6044 C CA . ALA B 1 262 ? 2.522 0.892 18.505 1.00 26.01 295 ALA B CA 1
ATOM 6045 C C . ALA B 1 262 ? 1.813 0.394 17.240 1.00 32.81 295 ALA B C 1
ATOM 6046 O O . ALA B 1 262 ? 0.655 0.712 17.011 1.00 35.96 295 ALA B O 1
ATOM 6048 N N . THR B 1 263 ? 2.519 -0.379 16.448 1.00 27.15 296 THR B N 1
ATOM 6049 C CA . THR B 1 263 ? 1.997 -0.801 15.152 1.00 27.26 296 THR B CA 1
ATOM 6050 C C . THR B 1 263 ? 0.959 -1.895 15.266 1.00 37.45 296 THR B C 1
ATOM 6051 O O . THR B 1 263 ? -0.034 -1.884 14.545 1.00 28.51 296 THR B O 1
ATOM 6055 N N . ASP B 1 264 ? 1.176 -2.886 16.126 1.00 26.09 297 ASP B N 1
ATOM 6056 C CA . ASP B 1 264 ? 0.109 -3.853 16.293 1.00 36.50 297 ASP B CA 1
ATOM 6057 C C . ASP B 1 264 ? -0.333 -3.729 17.715 1.00 44.73 297 ASP B C 1
ATOM 6058 O O . ASP B 1 264 ? 0.254 -4.362 18.580 1.00 61.61 297 ASP B O 1
ATOM 6063 N N . LYS B 1 265 ? -1.394 -2.980 17.995 1.00 44.53 298 LYS B N 1
ATOM 6064 C CA . LYS B 1 265 ? -2.028 -3.134 19.308 1.00 84.42 298 LYS B CA 1
ATOM 6065 C C . LYS B 1 265 ? -3.346 -3.880 19.234 1.00 114.27 298 LYS B C 1
ATOM 6066 O O . LYS B 1 265 ? -3.934 -4.258 20.253 1.00 109.50 298 LYS B O 1
ATOM 6072 N N . LYS B 1 266 ? -3.787 -4.076 17.996 1.00 128.45 299 LYS B N 1
ATOM 6073 C CA . LYS B 1 266 ? -5.103 -4.611 17.701 1.00 139.42 299 LYS B CA 1
ATOM 6074 C C . LYS B 1 266 ? -6.161 -3.915 18.552 1.00 155.55 299 LYS B C 1
ATOM 6075 O O . LYS B 1 266 ? -6.096 -2.709 18.792 1.00 157.98 299 LYS B O 1
ATOM 6081 N N . GLU B 1 267 ? -7.132 -4.704 18.999 1.00 159.68 300 GLU B N 1
ATOM 6082 C CA . GLU B 1 267 ? -8.016 -4.391 20.122 1.00 153.70 300 GLU B CA 1
ATOM 6083 C C . GLU B 1 267 ? -8.156 -5.610 21.048 1.00 136.36 300 GLU B C 1
ATOM 6084 O O . GLU B 1 267 ? -7.811 -5.578 22.229 1.00 138.11 300 GLU B O 1
ATOM 6090 N N . ASN B 1 268 ? -8.699 -6.671 20.455 1.00 120.30 301 ASN B N 1
ATOM 6091 C CA . ASN B 1 268 ? -9.027 -7.963 21.066 1.00 114.75 301 ASN B CA 1
ATOM 6092 C C . ASN B 1 268 ? -7.861 -8.801 21.627 1.00 130.83 301 ASN B C 1
ATOM 6093 O O . ASN B 1 268 ? -8.090 -9.853 22.227 1.00 128.86 301 ASN B O 1
ATOM 6098 N N . GLU B 1 269 ? -6.630 -8.334 21.424 1.00 141.87 302 GLU B N 1
ATOM 6099 C CA . GLU B 1 269 ? -5.386 -9.038 21.792 1.00 140.06 302 GLU B CA 1
ATOM 6100 C C . GLU B 1 269 ? -5.175 -10.425 21.093 1.00 116.80 302 GLU B C 1
ATOM 6101 O O . GLU B 1 269 ? -5.519 -10.524 19.913 1.00 109.06 302 GLU B O 1
ATOM 6107 N N . THR B 1 270 ? -4.641 -11.486 21.735 1.00 110.87 303 THR B N 1
ATOM 6108 C CA . THR B 1 270 ? -4.159 -11.521 23.121 1.00 104.95 303 THR B CA 1
ATOM 6109 C C . THR B 1 270 ? -2.734 -10.985 23.328 1.00 79.79 303 THR B C 1
ATOM 6110 O O . THR B 1 270 ? -2.242 -10.949 24.462 1.00 96.30 303 THR B O 1
ATOM 6114 N N . LYS B 1 271 ? -2.086 -10.529 22.260 1.00 71.74 304 LYS B N 1
ATOM 6115 C CA . LYS B 1 271 ? -0.848 -9.771 22.476 1.00 79.63 304 LYS B CA 1
ATOM 6116 C C . LYS B 1 271 ? 0.313 -10.505 23.156 1.00 60.07 304 LYS B C 1
ATOM 6117 O O . LYS B 1 271 ? 0.433 -10.528 24.390 1.00 53.81 304 LYS B O 1
ATOM 6123 N N . LEU B 1 272 ? 1.028 -11.265 22.333 1.00 43.05 305 LEU B N 1
ATOM 6124 C CA . LEU B 1 272 ? 2.195 -12.060 22.732 1.00 36.40 305 LEU B CA 1
ATOM 6125 C C . LEU B 1 272 ? 3.524 -11.284 22.781 1.00 35.78 305 LEU B C 1
ATOM 6126 O O . LEU B 1 272 ? 4.592 -11.878 22.891 1.00 24.20 305 LEU B O 1
ATOM 6131 N N . HIS B 1 273 ? 3.457 -9.968 22.598 1.00 31.61 306 HIS B N 1
ATOM 6132 C CA . HIS B 1 273 ? 4.621 -9.113 22.732 1.00 25.64 306 HIS B CA 1
ATOM 6133 C C . HIS B 1 273 ? 4.245 -7.887 23.560 1.00 25.77 306 HIS B C 1
ATOM 6134 O O . HIS B 1 273 ? 3.074 -7.615 23.751 1.00 28.77 306 HIS B O 1
ATOM 6141 N N . PRO B 1 274 ? 5.262 -7.088 24.039 1.00 30.37 307 PRO B N 1
ATOM 6142 C CA . PRO B 1 274 ? 4.973 -5.954 24.936 1.00 23.08 307 PRO B CA 1
ATOM 6143 C C . PRO B 1 274 ? 4.671 -4.631 24.226 1.00 29.98 307 PRO B C 1
ATOM 6144 O O . PRO B 1 274 ? 4.353 -3.651 24.899 1.00 29.25 307 PRO B O 1
ATOM 6148 N N . PHE B 1 275 ? 4.758 -4.599 22.900 1.00 22.69 308 PHE B N 1
ATOM 6149 C CA . PHE B 1 275 ? 4.718 -3.336 22.184 1.00 28.62 308 PHE B CA 1
ATOM 6150 C C . PHE B 1 275 ? 3.286 -2.997 21.810 1.00 33.59 308 PHE B C 1
ATOM 6151 O O . PHE B 1 275 ? 2.938 -2.966 20.638 1.00 28.10 308 PHE B O 1
ATOM 6159 N N . VAL B 1 276 ? 2.456 -2.756 22.817 1.00 25.16 309 VAL B N 1
ATOM 6160 C CA . VAL B 1 276 ? 1.018 -2.654 22.605 1.00 30.44 309 VAL B CA 1
ATOM 6161 C C . VAL B 1 276 ? 0.438 -1.264 22.863 1.00 36.18 309 VAL B C 1
ATOM 6162 O O . VAL B 1 276 ? -0.728 -1.036 22.630 1.00 39.53 309 VAL B O 1
ATOM 6166 N N . SER B 1 277 ? 1.260 -0.338 23.325 1.00 34.71 310 SER B N 1
ATOM 6167 C CA . SER B 1 277 ? 0.761 0.965 23.727 1.00 28.06 310 SER B CA 1
ATOM 6168 C C . SER B 1 277 ? 1.592 2.038 23.031 1.00 33.53 310 SER B C 1
ATOM 6169 O O . SER B 1 277 ? 2.788 1.843 22.814 1.00 31.57 310 SER B O 1
ATOM 6172 N N . ASP B 1 278 ? 0.962 3.154 22.669 1.00 26.95 311 ASP B N 1
ATOM 6173 C CA . ASP B 1 278 ? 1.685 4.307 22.137 1.00 23.68 311 ASP B CA 1
ATOM 6174 C C . ASP B 1 278 ? 2.502 4.936 23.237 1.00 32.74 311 ASP B C 1
ATOM 6175 O O . ASP B 1 278 ? 2.279 4.646 24.414 1.00 25.79 311 ASP B O 1
ATOM 6180 N N . SER B 1 279 ? 3.435 5.807 22.848 1.00 30.26 312 SER B N 1
ATOM 6181 C CA . SER B 1 279 ? 4.188 6.628 23.791 1.00 25.48 312 SER B CA 1
ATOM 6182 C C . SER B 1 279 ? 4.107 8.093 23.403 1.00 34.41 312 SER B C 1
ATOM 6183 O O . SER B 1 279 ? 4.310 8.449 22.242 1.00 31.02 312 SER B O 1
ATOM 6186 N N . SER B 1 280 ? 3.860 8.954 24.381 1.00 27.07 313 SER B N 1
ATOM 6187 C CA . SER B 1 280 ? 3.899 10.376 24.118 1.00 39.99 313 SER B CA 1
ATOM 6188 C C . SER B 1 280 ? 5.204 10.998 24.621 1.00 36.02 313 SER B C 1
ATOM 6189 O O . SER B 1 280 ? 5.284 12.205 24.780 1.00 32.45 313 SER B O 1
ATOM 6192 N N . SER B 1 281 ? 6.236 10.185 24.836 1.00 25.45 314 SER B N 1
ATOM 6193 C CA . SER B 1 281 ? 7.487 10.717 25.371 1.00 32.32 314 SER B CA 1
ATOM 6194 C C . SER B 1 281 ? 8.721 10.315 24.551 1.00 26.35 314 SER B C 1
ATOM 6195 O O . SER B 1 281 ? 9.793 10.072 25.095 1.00 25.90 314 SER B O 1
ATOM 6198 N N . LEU B 1 282 ? 8.585 10.267 23.238 1.00 25.79 315 LEU B N 1
ATOM 6199 C CA . LEU B 1 282 ? 9.759 10.142 22.383 1.00 27.44 315 LEU B CA 1
ATOM 6200 C C . LEU B 1 282 ? 10.606 11.397 22.489 1.00 27.10 315 LEU B C 1
ATOM 6201 O O . LEU B 1 282 ? 10.112 12.499 22.282 1.00 31.07 315 LEU B O 1
ATOM 6206 N N . SER B 1 283 ? 11.881 11.230 22.816 1.00 24.76 316 SER B N 1
ATOM 6207 C CA . SER B 1 283 ? 12.819 12.343 22.808 1.00 26.78 316 SER B CA 1
ATOM 6208 C C . SER B 1 283 ? 14.226 11.859 22.452 1.00 30.04 316 SER B C 1
ATOM 6209 O O . SER B 1 283 ? 14.641 10.740 22.798 1.00 29.40 316 SER B O 1
ATOM 6212 N N . GLY B 1 284 ? 14.954 12.712 21.752 1.00 23.65 317 GLY B N 1
ATOM 6213 C CA . GLY B 1 284 ? 16.308 12.410 21.354 1.00 31.32 317 GLY B CA 1
ATOM 6214 C C . GLY B 1 284 ? 17.030 13.656 20.879 1.00 31.99 317 GLY B C 1
ATOM 6215 O O . GLY B 1 284 ? 16.542 14.772 21.042 1.00 27.65 317 GLY B O 1
ATOM 6216 N N . GLY B 1 285 ? 18.205 13.459 20.301 1.00 23.97 318 GLY B N 1
ATOM 6217 C CA . GLY B 1 285 ? 19.032 14.547 19.845 1.00 28.30 318 GLY B CA 1
ATOM 6218 C C . GLY B 1 285 ? 20.027 14.093 18.795 1.00 33.00 318 GLY B C 1
ATOM 6219 O O . GLY B 1 285 ? 20.282 12.901 18.631 1.00 31.13 318 GLY B O 1
ATOM 6220 N N . PHE B 1 286 ? 20.580 15.067 18.080 1.00 27.88 319 PHE B N 1
ATOM 6221 C CA . PHE B 1 286 ? 21.565 14.822 17.044 1.00 24.44 319 PHE B CA 1
ATOM 6222 C C . PHE B 1 286 ? 22.960 15.006 17.603 1.00 25.69 319 PHE B C 1
ATOM 6223 O O . PHE B 1 286 ? 23.180 15.858 18.465 1.00 33.07 319 PHE B O 1
ATOM 6231 N N . PHE B 1 287 ? 23.903 14.206 17.114 1.00 29.24 320 PHE B N 1
ATOM 6232 C CA . PHE B 1 287 ? 25.292 14.274 17.577 1.00 26.52 320 PHE B CA 1
ATOM 6233 C C . PHE B 1 287 ? 26.209 14.237 16.371 1.00 30.89 320 PHE B C 1
ATOM 6234 O O . PHE B 1 287 ? 25.811 13.756 15.306 1.00 29.31 320 PHE B O 1
ATOM 6242 N N . GLY B 1 288 ? 27.440 14.716 16.537 1.00 29.95 321 GLY B N 1
ATOM 6243 C CA . GLY B 1 288 ? 28.369 14.813 15.422 1.00 32.45 321 GLY B CA 1
ATOM 6244 C C . GLY B 1 288 ? 28.382 16.209 14.800 1.00 42.84 321 GLY B C 1
ATOM 6245 O O . GLY B 1 288 ? 27.476 17.000 15.053 1.00 38.41 321 GLY B O 1
ATOM 6246 N N . PRO B 1 289 ? 29.422 16.517 13.998 1.00 43.73 322 PRO B N 1
ATOM 6247 C CA . PRO B 1 289 ? 29.634 17.803 13.309 1.00 51.75 322 PRO B CA 1
ATOM 6248 C C . PRO B 1 289 ? 28.397 18.349 12.598 1.00 54.59 322 PRO B C 1
ATOM 6249 O O . PRO B 1 289 ? 28.100 19.538 12.735 1.00 45.01 322 PRO B O 1
ATOM 6253 N N . GLN B 1 290 ? 27.688 17.517 11.844 1.00 38.08 323 GLN B N 1
ATOM 6254 C CA . GLN B 1 290 ? 26.431 17.975 11.242 1.00 43.73 323 GLN B CA 1
ATOM 6255 C C . GLN B 1 290 ? 25.241 17.065 11.540 1.00 30.91 323 GLN B C 1
ATOM 6256 O O . GLN B 1 290 ? 24.400 16.812 10.674 1.00 34.40 323 GLN B O 1
ATOM 6262 N N . GLY B 1 291 ? 25.187 16.559 12.769 1.00 33.62 324 GLY B N 1
ATOM 6263 C CA . GLY B 1 291 ? 24.080 15.738 13.210 1.00 31.29 324 GLY B CA 1
ATOM 6264 C C . GLY B 1 291 ? 23.878 14.467 12.411 1.00 34.04 324 GLY B C 1
ATOM 6265 O O . GLY B 1 291 ? 22.745 14.034 12.201 1.00 33.65 324 GLY B O 1
ATOM 6266 N N . GLU B 1 292 ? 24.973 13.858 11.977 1.00 32.42 325 GLU B N 1
ATOM 6267 C CA . GLU B 1 292 ? 24.901 12.671 11.145 1.00 29.77 325 GLU B CA 1
ATOM 6268 C C . GLU B 1 292 ? 24.600 11.402 11.953 1.00 40.47 325 GLU B C 1
ATOM 6269 O O . GLU B 1 292 ? 24.459 10.313 11.388 1.00 26.69 325 GLU B O 1
ATOM 6275 N N . GLU B 1 293 ? 24.507 11.542 13.270 1.00 26.31 326 GLU B N 1
ATOM 6276 C CA . GLU B 1 293 ? 24.063 10.447 14.128 1.00 28.90 326 GLU B CA 1
ATOM 6277 C C . GLU B 1 293 ? 23.047 10.976 15.122 1.00 32.14 326 GLU B C 1
ATOM 6278 O O . GLU B 1 293 ? 23.004 12.176 15.403 1.00 35.29 326 GLU B O 1
ATOM 6284 N N . LEU B 1 294 ? 22.207 10.086 15.637 1.00 26.37 327 LEU B N 1
ATOM 6285 C CA . LEU B 1 294 ? 21.217 10.486 16.629 1.00 24.82 327 LEU B CA 1
ATOM 6286 C C . LEU B 1 294 ? 20.975 9.376 17.660 1.00 27.50 327 LEU B C 1
ATOM 6287 O O . LEU B 1 294 ? 21.233 8.196 17.391 1.00 25.31 327 LEU B O 1
ATOM 6292 N N . GLY B 1 295 ? 20.492 9.777 18.835 1.00 26.59 328 GLY B N 1
ATOM 6293 C CA . GLY B 1 295 ? 20.073 8.866 19.890 1.00 21.83 328 GLY B CA 1
ATOM 6294 C C . GLY B 1 295 ? 18.657 9.246 20.312 1.00 27.35 328 GLY B C 1
ATOM 6295 O O . GLY B 1 295 ? 18.259 10.408 20.177 1.00 29.72 328 GLY B O 1
ATOM 6296 N N . PHE B 1 296 ? 17.887 8.274 20.794 1.00 26.38 329 PHE B N 1
ATOM 6297 C CA . PHE B 1 296 ? 16.534 8.530 21.271 1.00 23.25 329 PHE B CA 1
ATOM 6298 C C . PHE B 1 296 ? 16.065 7.521 22.332 1.00 26.86 329 PHE B C 1
ATOM 6299 O O . PHE B 1 296 ? 16.660 6.467 22.527 1.00 21.08 329 PHE B O 1
ATOM 6307 N N . ARG B 1 297 ? 14.977 7.860 23.011 1.00 25.94 330 ARG B N 1
ATOM 6308 C CA . ARG B 1 297 ? 14.380 6.964 23.979 1.00 23.31 330 ARG B CA 1
ATOM 6309 C C . ARG B 1 297 ? 12.897 7.269 24.021 1.00 34.10 330 ARG B C 1
ATOM 6310 O O . ARG B 1 297 ? 12.462 8.336 23.570 1.00 22.33 330 ARG B O 1
ATOM 6318 N N . PHE B 1 298 ? 12.123 6.325 24.554 1.00 22.81 331 PHE B N 1
ATOM 6319 C CA . PHE B 1 298 ? 10.754 6.608 24.965 1.00 22.21 331 PHE B CA 1
ATOM 6320 C C . PHE B 1 298 ? 10.276 5.594 25.972 1.00 22.50 331 PHE B C 1
ATOM 6321 O O . PHE B 1 298 ? 10.886 4.539 26.126 1.00 25.25 331 PHE B O 1
ATOM 6329 N N . LEU B 1 299 ? 9.177 5.932 26.643 1.00 20.07 332 LEU B N 1
ATOM 6330 C CA . LEU B 1 299 ? 8.541 5.063 27.638 1.00 20.51 332 LEU B CA 1
ATOM 6331 C C . LEU B 1 299 ? 7.078 4.939 27.224 1.00 22.23 332 LEU B C 1
ATOM 6332 O O . LEU B 1 299 ? 6.394 5.948 27.015 1.00 23.82 332 LEU B O 1
ATOM 6337 N N . SER B 1 300 ? 6.584 3.719 27.115 1.00 22.48 333 SER B N 1
ATOM 6338 C CA . SER B 1 300 ? 5.206 3.535 26.672 1.00 24.30 333 SER B CA 1
ATOM 6339 C C . SER B 1 300 ? 4.213 4.090 27.709 1.00 32.51 333 SER B C 1
ATOM 6340 O O . SER B 1 300 ? 4.475 4.085 28.920 1.00 30.42 333 SER B O 1
ATOM 6343 N N . ASP B 1 301 ? 3.067 4.564 27.235 1.00 22.26 334 ASP B N 1
ATOM 6344 C CA . ASP B 1 301 ? 2.109 5.220 28.122 1.00 31.02 334 ASP B CA 1
ATOM 6345 C C . ASP B 1 301 ? 1.529 4.276 29.151 1.00 32.48 334 ASP B C 1
ATOM 6346 O O . ASP B 1 301 ? 1.141 4.701 30.211 1.00 29.20 334 ASP B O 1
ATOM 6351 N N . ASP B 1 302 ? 1.469 2.989 28.838 1.00 28.47 335 ASP B N 1
ATOM 6352 C CA . ASP B 1 302 ? 0.980 2.019 29.812 1.00 31.88 335 ASP B CA 1
ATOM 6353 C C . ASP B 1 302 ? 2.128 1.532 30.712 1.00 36.32 335 ASP B C 1
ATOM 6354 O O . ASP B 1 302 ? 1.958 0.570 31.451 1.00 23.85 335 ASP B O 1
ATOM 6359 N N . GLN B 1 303 ? 3.292 2.178 30.611 1.00 27.17 336 GLN B N 1
ATOM 6360 C CA . GLN B 1 303 ? 4.462 1.855 31.440 1.00 33.68 336 GLN B CA 1
ATOM 6361 C C . GLN B 1 303 ? 4.908 0.383 31.366 1.00 26.51 336 GLN B C 1
ATOM 6362 O O . GLN B 1 303 ? 5.528 -0.141 32.295 1.00 27.17 336 GLN B O 1
ATOM 6368 N N . LYS B 1 304 ? 4.607 -0.282 30.257 1.00 24.01 337 LYS B N 1
ATOM 6369 C CA A LYS B 1 304 ? 5.018 -1.667 30.111 0.70 29.66 337 LYS B CA 1
ATOM 6370 C CA B LYS B 1 304 ? 4.985 -1.677 30.043 0.30 30.29 337 LYS B CA 1
ATOM 6371 C C . LYS B 1 304 ? 6.367 -1.823 29.392 1.00 26.06 337 LYS B C 1
ATOM 6372 O O . LYS B 1 304 ? 7.045 -2.834 29.572 1.00 21.84 337 LYS B O 1
ATOM 6383 N N . VAL B 1 305 ? 6.771 -0.828 28.603 1.00 22.88 338 VAL B N 1
ATOM 6384 C CA . VAL B 1 305 ? 8.042 -0.946 27.894 1.00 27.52 338 VAL B CA 1
ATOM 6385 C C . VAL B 1 305 ? 8.793 0.371 27.697 1.00 22.38 338 VAL B C 1
ATOM 6386 O O . VAL B 1 305 ? 8.197 1.408 27.428 1.00 24.48 338 VAL B O 1
ATOM 6390 N N . ALA B 1 306 ? 10.112 0.317 27.855 1.00 20.58 339 ALA B N 1
ATOM 6391 C CA . ALA B 1 306 ? 10.972 1.462 27.564 1.00 17.23 339 ALA B CA 1
ATOM 6392 C C . ALA B 1 306 ? 11.859 1.066 26.396 1.00 19.13 339 ALA B C 1
ATOM 6393 O O . ALA B 1 306 ? 12.283 -0.068 26.305 1.00 20.00 339 ALA B O 1
ATOM 6395 N N . VAL B 1 307 ? 12.160 2.026 25.540 1.00 19.62 340 VAL B N 1
ATOM 6396 C CA . VAL B 1 307 ? 12.957 1.795 24.350 1.00 20.64 340 VAL B CA 1
ATOM 6397 C C . VAL B 1 307 ? 14.060 2.841 24.291 1.00 18.58 340 VAL B C 1
ATOM 6398 O O . VAL B 1 307 ? 13.843 3.990 24.650 1.00 24.91 340 VAL B O 1
ATOM 6402 N N . VAL B 1 308 ? 15.248 2.423 23.875 1.00 20.01 341 VAL B N 1
ATOM 6403 C CA . VAL B 1 308 ? 16.306 3.350 23.483 1.00 17.12 341 VAL B CA 1
ATOM 6404 C C . VAL B 1 308 ? 16.830 2.953 22.105 1.00 23.27 341 VAL B C 1
ATOM 6405 O O . VAL B 1 308 ? 16.708 1.803 21.683 1.00 21.55 341 VAL B O 1
ATOM 6409 N N . GLY B 1 309 ? 17.411 3.897 21.387 1.00 22.60 342 GLY B N 1
ATOM 6410 C CA . GLY B 1 309 ? 17.991 3.531 20.114 1.00 24.11 342 GLY B CA 1
ATOM 6411 C C . GLY B 1 309 ? 18.946 4.559 19.562 1.00 28.07 342 GLY B C 1
ATOM 6412 O O . GLY B 1 309 ? 19.175 5.614 20.149 1.00 19.16 342 GLY B O 1
ATOM 6413 N N . SER B 1 310 ? 19.506 4.236 18.412 1.00 24.52 343 SER B N 1
ATOM 6414 C CA . SER B 1 310 ? 20.488 5.090 17.781 1.00 29.36 343 SER B CA 1
ATOM 6415 C C . SER B 1 310 ? 20.388 4.882 16.272 1.00 30.96 343 SER B C 1
ATOM 6416 O O . SER B 1 310 ? 19.951 3.828 15.818 1.00 26.06 343 SER B O 1
ATOM 6419 N N . ALA B 1 311 ? 20.760 5.897 15.501 1.00 22.14 344 ALA B N 1
ATOM 6420 C CA . ALA B 1 311 ? 20.724 5.780 14.047 1.00 24.00 344 ALA B CA 1
ATOM 6421 C C . ALA B 1 311 ? 21.730 6.743 13.415 1.00 29.81 344 ALA B C 1
ATOM 6422 O O . ALA B 1 311 ? 22.144 7.719 14.041 1.00 26.69 344 ALA B O 1
ATOM 6424 N N . LYS B 1 312 ? 22.108 6.480 12.168 1.00 26.43 345 LYS B N 1
ATOM 6425 C CA . LYS B 1 312 ? 23.140 7.289 11.517 1.00 22.36 345 LYS B CA 1
ATOM 6426 C C . LYS B 1 312 ? 22.870 7.373 10.033 1.00 29.17 345 LYS B C 1
ATOM 6427 O O . LYS B 1 312 ? 22.168 6.521 9.479 1.00 26.88 345 LYS B O 1
ATOM 6433 N N . THR B 1 313 ? 23.406 8.406 9.388 1.00 27.31 346 THR B N 1
ATOM 6434 C CA . THR B 1 313 ? 23.379 8.446 7.924 1.00 30.06 346 THR B CA 1
ATOM 6435 C C . THR B 1 313 ? 24.246 7.306 7.391 1.00 27.49 346 THR B C 1
ATOM 6436 O O . THR B 1 313 ? 25.056 6.720 8.128 1.00 27.22 346 THR B O 1
ATOM 6440 N N . LYS B 1 314 ? 24.060 6.997 6.115 1.00 34.44 347 LYS B N 1
ATOM 6441 C CA . LYS B 1 314 ? 24.803 5.946 5.436 1.00 41.30 347 LYS B CA 1
ATOM 6442 C C . LYS B 1 314 ? 26.298 6.033 5.739 1.00 34.97 347 LYS B C 1
ATOM 6443 O O . LYS B 1 314 ? 26.871 7.124 5.799 1.00 34.02 347 LYS B O 1
ATOM 6449 N N . ASP B 1 315 ? 26.919 4.875 5.948 1.00 31.23 348 ASP B N 1
ATOM 6450 C CA . ASP B 1 315 ? 28.354 4.808 6.171 1.00 35.05 348 ASP B CA 1
ATOM 6451 C C . ASP B 1 315 ? 29.111 5.367 4.956 1.00 55.69 348 ASP B C 1
ATOM 6452 O O . ASP B 1 315 ? 28.717 5.145 3.808 1.00 33.75 348 ASP B O 1
ATOM 6457 N N . LYS B 1 316 ? 30.200 6.082 5.213 1.00 45.41 349 LYS B N 1
ATOM 6458 C CA . LYS B 1 316 ? 31.065 6.563 4.132 1.00 78.04 349 LYS B CA 1
ATOM 6459 C C . LYS B 1 316 ? 32.388 5.804 4.103 1.00 77.46 349 LYS B C 1
ATOM 6460 O O . LYS B 1 316 ? 32.410 4.582 3.948 1.00 73.49 349 LYS B O 1
ATOM 6466 N N . SER B 1 343 ? 26.375 19.686 0.679 1.00 115.55 376 SER B N 1
ATOM 6467 C CA . SER B 1 343 ? 25.360 19.786 1.720 1.00 102.97 376 SER B CA 1
ATOM 6468 C C . SER B 1 343 ? 25.531 21.099 2.483 1.00 87.60 376 SER B C 1
ATOM 6469 O O . SER B 1 343 ? 26.490 21.261 3.239 1.00 85.13 376 SER B O 1
ATOM 6472 N N . LYS B 1 344 ? 24.616 22.045 2.276 1.00 74.88 377 LYS B N 1
ATOM 6473 C CA . LYS B 1 344 ? 24.691 23.311 3.001 1.00 60.36 377 LYS B CA 1
ATOM 6474 C C . LYS B 1 344 ? 24.173 23.141 4.425 1.00 61.67 377 LYS B C 1
ATOM 6475 O O . LYS B 1 344 ? 23.152 22.490 4.656 1.00 50.19 377 LYS B O 1
ATOM 6481 N N . LEU B 1 345 ? 24.886 23.737 5.373 1.00 51.79 378 LEU B N 1
ATOM 6482 C CA . LEU B 1 345 ? 24.569 23.598 6.781 1.00 43.47 378 LEU B CA 1
ATOM 6483 C C . LEU B 1 345 ? 23.991 24.881 7.355 1.00 56.70 378 LEU B C 1
ATOM 6484 O O . LEU B 1 345 ? 24.230 25.967 6.843 1.00 56.47 378 LEU B O 1
ATOM 6489 N N . THR B 1 346 ? 23.236 24.741 8.434 1.00 46.50 379 THR B N 1
ATOM 6490 C CA . THR B 1 346 ? 22.766 25.883 9.192 1.00 45.91 379 THR B CA 1
ATOM 6491 C C . THR B 1 346 ? 23.179 25.689 10.645 1.00 51.23 379 THR B C 1
ATOM 6492 O O . THR B 1 346 ? 23.250 24.569 11.134 1.00 46.61 379 THR B O 1
ATOM 6496 N N . THR B 1 347 ? 23.454 26.788 11.331 1.00 51.96 380 THR B N 1
ATOM 6497 C CA . THR B 1 347 ? 23.887 26.747 12.716 1.00 56.28 380 THR B CA 1
ATOM 6498 C C . THR B 1 347 ? 22.682 26.901 13.633 1.00 61.53 380 THR B C 1
ATOM 6499 O O . THR B 1 347 ? 21.939 27.874 13.502 1.00 45.87 380 THR B O 1
ATOM 6503 N N . VAL B 1 348 ? 22.476 25.943 14.543 1.00 52.79 381 VAL B N 1
ATOM 6504 C CA . VAL B 1 348 ? 21.284 25.980 15.395 1.00 41.82 381 VAL B CA 1
ATOM 6505 C C . VAL B 1 348 ? 21.525 26.594 16.775 1.00 46.62 381 VAL B C 1
ATOM 6506 O O . VAL B 1 348 ? 20.582 27.002 17.443 1.00 46.24 381 VAL B O 1
ATOM 6510 N N . LEU B 1 349 ? 22.784 26.682 17.188 1.00 30.56 382 LEU B N 1
ATOM 6511 C CA . LEU B 1 349 ? 23.102 27.267 18.481 1.00 48.20 382 LEU B CA 1
ATOM 6512 C C . LEU B 1 349 ? 24.520 27.822 18.525 1.00 44.84 382 LEU B C 1
ATOM 6513 O O . LEU B 1 349 ? 25.389 27.423 17.754 1.00 42.83 382 LEU B O 1
ATOM 6518 N N . ASP B 1 350 ? 24.740 28.764 19.431 1.00 45.29 383 ASP B N 1
ATOM 6519 C CA . ASP B 1 350 ? 26.087 29.173 19.764 1.00 41.61 383 ASP B CA 1
ATOM 6520 C C . ASP B 1 350 ? 26.282 28.843 21.223 1.00 54.31 383 ASP B C 1
ATOM 6521 O O . ASP B 1 350 ? 25.391 29.080 22.036 1.00 46.45 383 ASP B O 1
ATOM 6526 N N . ALA B 1 351 ? 27.440 28.288 21.549 1.00 46.57 384 ALA B N 1
ATOM 6527 C CA . ALA B 1 351 ? 27.802 28.037 22.934 1.00 43.23 384 ALA B CA 1
ATOM 6528 C C . ALA B 1 351 ? 29.310 28.089 23.035 1.00 53.00 384 ALA B C 1
ATOM 6529 O O . ALA B 1 351 ? 30.000 27.195 22.548 1.00 44.09 384 ALA B O 1
ATOM 6531 N N . VAL B 1 352 ? 29.822 29.149 23.649 1.00 52.22 385 VAL B N 1
ATOM 6532 C CA . VAL B 1 352 ? 31.262 29.367 23.689 1.00 53.67 385 VAL B CA 1
ATOM 6533 C C . VAL B 1 352 ? 31.766 29.754 25.069 1.00 56.66 385 VAL B C 1
ATOM 6534 O O . VAL B 1 352 ? 31.046 30.344 25.878 1.00 53.25 385 VAL B O 1
ATOM 6538 N N . GLU B 1 353 ? 33.021 29.412 25.324 1.00 62.22 386 GLU B N 1
ATOM 6539 C CA . GLU B 1 353 ? 33.707 29.829 26.534 1.00 64.04 386 GLU B CA 1
ATOM 6540 C C . GLU B 1 353 ? 34.921 30.615 26.102 1.00 58.53 386 GLU B C 1
ATOM 6541 O O . GLU B 1 353 ? 35.682 30.165 25.243 1.00 67.24 386 GLU B O 1
ATOM 6547 N N . LEU B 1 354 ? 35.083 31.803 26.674 1.00 61.04 387 LEU B N 1
ATOM 6548 C CA . LEU B 1 354 ? 36.245 32.635 26.398 1.00 67.24 387 LEU B CA 1
ATOM 6549 C C . LEU B 1 354 ? 37.110 32.661 27.647 1.00 71.87 387 LEU B C 1
ATOM 6550 O O . LEU B 1 354 ? 36.705 33.194 28.675 1.00 66.41 387 LEU B O 1
ATOM 6555 N N . THR B 1 355 ? 38.289 32.057 27.566 1.00 85.12 388 THR B N 1
ATOM 6556 C CA . THR B 1 355 ? 39.188 31.992 28.714 1.00 85.61 388 THR B CA 1
ATOM 6557 C C . THR B 1 355 ? 40.015 33.264 28.808 1.00 81.56 388 THR B C 1
ATOM 6558 O O . THR B 1 355 ? 40.643 33.672 27.834 1.00 79.59 388 THR B O 1
ATOM 6562 N N . LEU B 1 356 ? 39.997 33.893 29.981 1.00 82.96 389 LEU B N 1
ATOM 6563 C CA . LEU B 1 356 ? 40.709 35.149 30.184 1.00 97.28 389 LEU B CA 1
ATOM 6564 C C . LEU B 1 356 ? 42.217 34.982 30.040 1.00 108.01 389 LEU B C 1
ATOM 6565 O O . LEU B 1 356 ? 42.811 35.469 29.080 1.00 115.98 389 LEU B O 1
ATOM 6570 N N . ASN B 1 357 ? 42.826 34.287 30.995 1.00 120.77 390 ASN B N 1
ATOM 6571 C CA . ASN B 1 357 ? 44.279 34.120 31.035 1.00 133.58 390 ASN B CA 1
ATOM 6572 C C . ASN B 1 357 ? 44.954 33.978 29.667 1.00 128.96 390 ASN B C 1
ATOM 6573 O O . ASN B 1 357 ? 46.045 34.507 29.452 1.00 143.26 390 ASN B O 1
ATOM 6578 N N . ASP B 1 358 ? 44.304 33.269 28.747 1.00 107.43 391 ASP B N 1
ATOM 6579 C CA . ASP B 1 358 ? 44.881 33.017 27.430 1.00 113.03 391 ASP B CA 1
ATOM 6580 C C . ASP B 1 358 ? 44.003 33.529 26.290 1.00 117.75 391 ASP B C 1
ATOM 6581 O O . ASP B 1 358 ? 44.207 33.169 25.130 1.00 110.15 391 ASP B O 1
ATOM 6586 N N . LYS B 1 359 ? 43.021 34.358 26.629 1.00 133.81 392 LYS B N 1
ATOM 6587 C CA . LYS B 1 359 ? 42.161 35.006 25.638 1.00 138.81 392 LYS B CA 1
ATOM 6588 C C . LYS B 1 359 ? 41.661 34.059 24.542 1.00 122.59 392 LYS B C 1
ATOM 6589 O O . LYS B 1 359 ? 41.361 34.500 23.431 1.00 109.51 392 LYS B O 1
ATOM 6595 N N . LYS B 1 360 ? 41.567 32.767 24.853 1.00 115.01 393 LYS B N 1
ATOM 6596 C CA . LYS B 1 360 ? 41.185 31.766 23.853 1.00 105.18 393 LYS B CA 1
ATOM 6597 C C . LYS B 1 360 ? 39.706 31.373 23.932 1.00 86.20 393 LYS B C 1
ATOM 6598 O O . LYS B 1 360 ? 39.082 31.460 24.991 1.00 74.27 393 LYS B O 1
ATOM 6604 N N . ILE B 1 361 ? 39.150 30.935 22.806 1.00 83.01 394 ILE B N 1
ATOM 6605 C CA . ILE B 1 361 ? 37.718 30.674 22.730 1.00 87.30 394 ILE B CA 1
ATOM 6606 C C . ILE B 1 361 ? 37.382 29.237 22.332 1.00 83.42 394 ILE B C 1
ATOM 6607 O O . ILE B 1 361 ? 37.711 28.789 21.232 1.00 72.27 394 ILE B O 1
ATOM 6612 N N . LYS B 1 362 ? 36.717 28.530 23.246 1.00 71.49 395 LYS B N 1
ATOM 6613 C CA . LYS B 1 362 ? 36.350 27.131 23.054 1.00 55.69 395 LYS B CA 1
ATOM 6614 C C . LYS B 1 362 ? 34.851 26.990 22.843 1.00 59.73 395 LYS B C 1
ATOM 6615 O O . LYS B 1 362 ? 34.057 27.695 23.461 1.00 60.03 395 LYS B O 1
ATOM 6621 N N . ASN B 1 363 ? 34.464 26.063 21.979 1.00 50.07 396 ASN B N 1
ATOM 6622 C CA . ASN B 1 363 ? 33.072 25.668 21.862 1.00 56.59 396 ASN B CA 1
ATOM 6623 C C . ASN B 1 363 ? 32.623 24.865 23.085 1.00 54.52 396 ASN B C 1
ATOM 6624 O O . ASN B 1 363 ? 33.353 23.998 23.552 1.00 60.76 396 ASN B O 1
ATOM 6629 N N . LEU B 1 364 ? 31.439 25.170 23.612 1.00 39.68 397 LEU B N 1
ATOM 6630 C CA . LEU B 1 364 ? 30.822 24.341 24.643 1.00 47.96 397 LEU B CA 1
ATOM 6631 C C . LEU B 1 364 ? 29.772 23.423 24.029 1.00 46.49 397 LEU B C 1
ATOM 6632 O O . LEU B 1 364 ? 29.157 23.752 23.016 1.00 42.27 397 LEU B O 1
ATOM 6637 N N . ASP B 1 365 ? 29.568 22.273 24.652 1.00 42.67 398 ASP B N 1
ATOM 6638 C CA . ASP B 1 365 ? 28.426 21.438 24.326 1.00 38.13 398 ASP B CA 1
ATOM 6639 C C . ASP B 1 365 ? 27.167 22.170 24.771 1.00 47.95 398 ASP B C 1
ATOM 6640 O O . ASP B 1 365 ? 27.195 22.954 25.716 1.00 40.48 398 ASP B O 1
ATOM 6645 N N . ASN B 1 366 ? 26.071 21.933 24.067 1.00 44.05 399 ASN B N 1
ATOM 6646 C CA . ASN B 1 366 ? 24.778 22.457 24.475 1.00 49.77 399 ASN B CA 1
ATOM 6647 C C . ASN B 1 366 ? 23.671 21.635 23.831 1.00 41.79 399 ASN B C 1
ATOM 6648 O O . ASN B 1 366 ? 23.818 21.173 22.705 1.00 41.17 399 ASN B O 1
ATOM 6653 N N . PHE B 1 367 ? 22.566 21.450 24.545 1.00 41.06 400 PHE B N 1
ATOM 6654 C CA . PHE B 1 367 ? 21.471 20.637 24.031 1.00 34.05 400 PHE B CA 1
ATOM 6655 C C . PHE B 1 367 ? 20.331 21.530 23.550 1.00 38.81 400 PHE B C 1
ATOM 6656 O O . PHE B 1 367 ? 19.154 21.284 23.833 1.00 36.88 400 PHE B O 1
ATOM 6664 N N . SER B 1 368 ? 20.697 22.570 22.801 1.00 40.11 401 SER B N 1
ATOM 6665 C CA . SER B 1 368 ? 19.726 23.559 22.326 1.00 45.50 401 SER B CA 1
ATOM 6666 C C . SER B 1 368 ? 18.870 24.106 23.464 1.00 44.54 401 SER B C 1
ATOM 6667 O O . SER B 1 368 ? 17.651 24.186 23.354 1.00 43.54 401 SER B O 1
ATOM 6670 N N . ASN B 1 369 ? 19.522 24.472 24.559 1.00 53.35 402 ASN B N 1
ATOM 6671 C CA . ASN B 1 369 ? 18.841 25.077 25.694 1.00 53.41 402 ASN B CA 1
ATOM 6672 C C . ASN B 1 369 ? 19.685 26.185 26.325 1.00 46.94 402 ASN B C 1
ATOM 6673 O O . ASN B 1 369 ? 20.625 25.915 27.071 1.00 54.15 402 ASN B O 1
ATOM 6678 N N . ALA B 1 370 ? 19.342 27.432 26.025 1.00 55.61 403 ALA B N 1
ATOM 6679 C CA . ALA B 1 370 ? 20.145 28.571 26.464 1.00 71.13 403 ALA B CA 1
ATOM 6680 C C . ALA B 1 370 ? 20.284 28.665 27.981 1.00 60.20 403 ALA B C 1
ATOM 6681 O O . ALA B 1 370 ? 21.265 29.206 28.480 1.00 53.19 403 ALA B O 1
ATOM 6683 N N . ALA B 1 371 ? 19.311 28.119 28.704 1.00 60.13 404 ALA B N 1
ATOM 6684 C CA . ALA B 1 371 ? 19.286 28.209 30.166 1.00 63.66 404 ALA B CA 1
ATOM 6685 C C . ALA B 1 371 ? 19.974 27.039 30.867 1.00 59.00 404 ALA B C 1
ATOM 6686 O O . ALA B 1 371 ? 19.995 26.961 32.092 1.00 66.77 404 ALA B O 1
ATOM 6688 N N . GLN B 1 372 ? 20.532 26.127 30.086 1.00 66.10 405 GLN B N 1
ATOM 6689 C CA . GLN B 1 372 ? 21.276 25.007 30.643 1.00 62.49 405 GLN B CA 1
ATOM 6690 C C . GLN B 1 372 ? 22.726 25.083 30.185 1.00 61.14 405 GLN B C 1
ATOM 6691 O O . GLN B 1 372 ? 23.029 24.840 29.015 1.00 59.08 405 GLN B O 1
ATOM 6697 N N . LEU B 1 373 ? 23.614 25.429 31.112 1.00 51.24 406 LEU B N 1
ATOM 6698 C CA . LEU B 1 373 ? 25.036 25.571 30.811 1.00 59.10 406 LEU B CA 1
ATOM 6699 C C . LEU B 1 373 ? 25.738 24.225 30.975 1.00 50.53 406 LEU B C 1
ATOM 6700 O O . LEU B 1 373 ? 25.809 23.696 32.075 1.00 44.27 406 LEU B O 1
ATOM 6705 N N . VAL B 1 374 ? 26.278 23.691 29.886 1.00 44.17 407 VAL B N 1
ATOM 6706 C CA . VAL B 1 374 ? 27.010 22.430 29.949 1.00 45.91 407 VAL B CA 1
ATOM 6707 C C . VAL B 1 374 ? 28.508 22.667 29.892 1.00 49.11 407 VAL B C 1
ATOM 6708 O O . VAL B 1 374 ? 29.039 23.099 28.868 1.00 38.10 407 VAL B O 1
ATOM 6712 N N . VAL B 1 375 ? 29.186 22.369 30.992 1.00 47.09 408 VAL B N 1
ATOM 6713 C CA . VAL B 1 375 ? 30.638 22.456 31.058 1.00 46.77 408 VAL B CA 1
ATOM 6714 C C . VAL B 1 375 ? 31.192 21.199 31.703 1.00 48.24 408 VAL B C 1
ATOM 6715 O O . VAL B 1 375 ? 30.575 20.628 32.604 1.00 51.09 408 VAL B O 1
ATOM 6719 N N . ASP B 1 376 ? 32.356 20.768 31.233 1.00 48.23 409 ASP B N 1
ATOM 6720 C CA . ASP B 1 376 ? 33.038 19.600 31.784 1.00 53.05 409 ASP B CA 1
ATOM 6721 C C . ASP B 1 376 ? 32.113 18.397 31.985 1.00 50.85 409 ASP B C 1
ATOM 6722 O O . ASP B 1 376 ? 32.280 17.628 32.928 1.00 57.32 409 ASP B O 1
ATOM 6727 N N . GLY B 1 377 ? 31.138 18.245 31.097 1.00 38.99 410 GLY B N 1
ATOM 6728 C CA . GLY B 1 377 ? 30.256 17.096 31.117 1.00 48.25 410 GLY B CA 1
ATOM 6729 C C . GLY B 1 377 ? 29.136 17.137 32.139 1.00 59.26 410 GLY B C 1
ATOM 6730 O O . GLY B 1 377 ? 28.333 16.200 32.225 1.00 55.11 410 GLY B O 1
ATOM 6731 N N . ILE B 1 378 ? 29.083 18.208 32.925 1.00 55.94 411 ILE B N 1
ATOM 6732 C CA . ILE B 1 378 ? 28.003 18.370 33.891 1.00 56.32 411 ILE B CA 1
ATOM 6733 C C . ILE B 1 378 ? 27.073 19.503 33.465 1.00 61.43 411 ILE B C 1
ATOM 6734 O O . ILE B 1 378 ? 27.486 20.415 32.745 1.00 53.96 411 ILE B O 1
ATOM 6739 N N . MET B 1 379 ? 25.817 19.429 33.899 1.00 59.14 412 MET B N 1
ATOM 6740 C CA . MET B 1 379 ? 24.802 20.417 33.527 1.00 62.32 412 MET B CA 1
ATOM 6741 C C . MET B 1 379 ? 24.497 21.435 34.637 1.00 64.38 412 MET B C 1
ATOM 6742 O O . MET B 1 379 ? 24.116 21.072 35.738 1.00 73.38 412 MET B O 1
ATOM 6747 N N . ILE B 1 380 ? 24.669 22.714 34.328 1.00 72.23 413 ILE B N 1
ATOM 6748 C CA . ILE B 1 380 ? 24.426 23.788 35.286 1.00 61.79 413 ILE B CA 1
ATOM 6749 C C . ILE B 1 380 ? 23.251 24.653 34.847 1.00 65.13 413 ILE B C 1
ATOM 6750 O O . ILE B 1 380 ? 23.330 25.362 33.845 1.00 65.35 413 ILE B O 1
ATOM 6755 N N . PRO B 1 381 ? 22.147 24.590 35.592 1.00 72.58 414 PRO B N 1
ATOM 6756 C CA . PRO B 1 381 ? 20.968 25.391 35.253 1.00 76.15 414 PRO B CA 1
ATOM 6757 C C . PRO B 1 381 ? 21.240 26.878 35.464 1.00 84.94 414 PRO B C 1
ATOM 6758 O O . PRO B 1 381 ? 22.110 27.245 36.251 1.00 79.13 414 PRO B O 1
ATOM 6762 N N . LEU B 1 382 ? 20.512 27.727 34.754 1.00 72.75 415 LEU B N 1
ATOM 6763 C CA . LEU B 1 382 ? 20.768 29.156 34.819 1.00 76.39 415 LEU B CA 1
ATOM 6764 C C . LEU B 1 382 ? 19.560 29.941 35.329 1.00 79.27 415 LEU B C 1
ATOM 6765 O O . LEU B 1 382 ? 19.574 31.170 35.359 1.00 90.67 415 LEU B O 1
ATOM 6770 N N . LEU B 1 383 ? 18.521 29.222 35.742 1.00 83.91 416 LEU B N 1
ATOM 6771 C CA . LEU B 1 383 ? 17.326 29.843 36.301 1.00 95.45 416 LEU B CA 1
ATOM 6772 C C . LEU B 1 383 ? 16.890 29.089 37.555 1.00 111.03 416 LEU B C 1
ATOM 6773 O O . LEU B 1 383 ? 16.751 27.867 37.530 1.00 116.62 416 LEU B O 1
ATOM 6778 N N . PRO B 1 384 ? 16.663 29.819 38.656 1.00 108.83 417 PRO B N 1
ATOM 6779 C CA . PRO B 1 384 ? 16.342 29.228 39.964 1.00 108.18 417 PRO B CA 1
ATOM 6780 C C . PRO B 1 384 ? 14.926 28.655 40.052 1.00 99.53 417 PRO B C 1
ATOM 6781 O O . PRO B 1 384 ? 14.016 29.356 40.497 1.00 113.51 417 PRO B O 1
ATOM 6785 N N . GLU B 1 403 ? 16.489 41.849 39.958 1.00 143.97 436 GLU B N 1
ATOM 6786 C CA . GLU B 1 403 ? 16.859 40.481 39.614 1.00 144.55 436 GLU B CA 1
ATOM 6787 C C . GLU B 1 403 ? 17.595 40.448 38.275 1.00 145.67 436 GLU B C 1
ATOM 6788 O O . GLU B 1 403 ? 17.781 39.385 37.686 1.00 151.47 436 GLU B O 1
ATOM 6794 N N . PHE B 1 404 ? 18.010 41.618 37.798 1.00 136.27 437 PHE B N 1
ATOM 6795 C CA . PHE B 1 404 ? 18.782 41.695 36.566 1.00 126.34 437 PHE B CA 1
ATOM 6796 C C . PHE B 1 404 ? 20.096 40.970 36.793 1.00 129.94 437 PHE B C 1
ATOM 6797 O O . PHE B 1 404 ? 20.591 40.893 37.915 1.00 149.14 437 PHE B O 1
ATOM 6805 N N . THR B 1 405 ? 20.647 40.432 35.717 1.00 111.66 438 THR B N 1
ATOM 6806 C CA . THR B 1 405 ? 21.754 39.494 35.795 1.00 119.99 438 THR B CA 1
ATOM 6807 C C . THR B 1 405 ? 21.380 38.379 36.773 1.00 127.58 438 THR B C 1
ATOM 6808 O O . THR B 1 405 ? 20.219 37.978 36.852 1.00 135.90 438 THR B O 1
ATOM 6812 N N . ARG B 1 406 ? 22.368 37.908 37.528 1.00 121.50 439 ARG B N 1
ATOM 6813 C CA . ARG B 1 406 ? 22.185 36.932 38.597 1.00 117.51 439 ARG B CA 1
ATOM 6814 C C . ARG B 1 406 ? 23.574 36.503 39.053 1.00 122.10 439 ARG B C 1
ATOM 6815 O O . ARG B 1 406 ? 24.551 36.729 38.340 1.00 134.76 439 ARG B O 1
ATOM 6823 N N . LYS B 1 407 ? 23.679 35.869 40.213 1.00 113.83 440 LYS B N 1
ATOM 6824 C CA . LYS B 1 407 ? 24.951 35.264 40.595 1.00 111.33 440 LYS B CA 1
ATOM 6825 C C . LYS B 1 407 ? 24.740 34.070 41.519 1.00 117.12 440 LYS B C 1
ATOM 6826 O O . LYS B 1 407 ? 23.808 34.060 42.321 1.00 118.48 440 LYS B O 1
ATOM 6832 N N . PHE B 1 408 ? 25.617 33.075 41.416 1.00 119.69 441 PHE B N 1
ATOM 6833 C CA . PHE B 1 408 ? 25.516 31.878 42.245 1.00 117.81 441 PHE B CA 1
ATOM 6834 C C . PHE B 1 408 ? 26.664 30.913 41.996 1.00 121.79 441 PHE B C 1
ATOM 6835 O O . PHE B 1 408 ? 27.485 31.117 41.099 1.00 127.27 441 PHE B O 1
ATOM 6843 N N . GLU B 1 409 ? 26.713 29.863 42.809 1.00 113.54 442 GLU B N 1
ATOM 6844 C CA . GLU B 1 409 ? 27.706 28.809 42.659 1.00 107.69 442 GLU B CA 1
ATOM 6845 C C . GLU B 1 409 ? 27.042 27.445 42.713 1.00 101.46 442 GLU B C 1
ATOM 6846 O O . GLU B 1 409 ? 25.935 27.300 43.230 1.00 98.07 442 GLU B O 1
ATOM 6852 N N . HIS B 1 410 ? 27.765 26.425 42.252 1.00 100.83 443 HIS B N 1
ATOM 6853 C CA . HIS B 1 410 ? 27.194 25.090 42.130 1.00 107.28 443 HIS B CA 1
ATOM 6854 C C . HIS B 1 410 ? 28.270 24.009 42.169 1.00 112.39 443 HIS B C 1
ATOM 6855 O O . HIS B 1 410 ? 29.328 24.154 41.552 1.00 116.89 443 HIS B O 1
ATOM 6862 N N . THR B 1 411 ? 27.997 22.933 42.905 1.00 107.97 444 THR B N 1
ATOM 6863 C CA . THR B 1 411 ? 28.914 21.795 42.987 1.00 104.87 444 THR B CA 1
ATOM 6864 C C . THR B 1 411 ? 28.197 20.495 42.667 1.00 116.76 444 THR B C 1
ATOM 6865 O O . THR B 1 411 ? 27.212 20.145 43.322 1.00 119.27 444 THR B O 1
ATOM 6869 N N . PRO B 1 412 ? 28.701 19.768 41.662 1.00 128.07 445 PRO B N 1
ATOM 6870 C CA . PRO B 1 412 ? 28.094 18.518 41.193 1.00 136.19 445 PRO B CA 1
ATOM 6871 C C . PRO B 1 412 ? 28.215 17.398 42.222 1.00 130.14 445 PRO B C 1
ATOM 6872 O O . PRO B 1 412 ? 29.070 17.462 43.109 1.00 120.35 445 PRO B O 1
ATOM 6876 N N . GLU B 1 413 ? 27.360 16.385 42.092 1.00 126.05 446 GLU B N 1
ATOM 6877 C CA . GLU B 1 413 ? 27.350 15.241 43.002 1.00 131.89 446 GLU B CA 1
ATOM 6878 C C . GLU B 1 413 ? 27.419 15.686 44.463 1.00 144.72 446 GLU B C 1
ATOM 6879 O O . GLU B 1 413 ? 27.609 14.869 45.361 1.00 151.69 446 GLU B O 1
ATOM 6885 N N . THR B 1 442 ? 37.372 19.986 39.104 1.00 122.85 475 THR B N 1
ATOM 6886 C CA . THR B 1 442 ? 37.155 21.300 39.697 1.00 122.98 475 THR B CA 1
ATOM 6887 C C . THR B 1 442 ? 36.118 21.231 40.814 1.00 131.23 475 THR B C 1
ATOM 6888 O O . THR B 1 442 ? 35.036 20.670 40.635 1.00 111.57 475 THR B O 1
ATOM 6892 N N . LYS B 1 443 ? 36.458 21.807 41.963 1.00 156.19 476 LYS B N 1
ATOM 6893 C CA . LYS B 1 443 ? 35.588 21.773 43.135 1.00 157.08 476 LYS B CA 1
ATOM 6894 C C . LYS B 1 443 ? 34.189 22.296 42.805 1.00 141.59 476 LYS B C 1
ATOM 6895 O O . LYS B 1 443 ? 33.238 21.525 42.655 1.00 128.30 476 LYS B O 1
ATOM 6901 N N . THR B 1 444 ? 34.079 23.615 42.688 1.00 135.60 477 THR B N 1
ATOM 6902 C CA . THR B 1 444 ? 32.795 24.269 42.485 1.00 127.27 477 THR B CA 1
ATOM 6903 C C . THR B 1 444 ? 32.857 25.256 41.326 1.00 112.46 477 THR B C 1
ATOM 6904 O O . THR B 1 444 ? 33.930 25.748 40.969 1.00 106.14 477 THR B O 1
ATOM 6908 N N . TYR B 1 445 ? 31.699 25.542 40.742 1.00 106.02 478 TYR B N 1
ATOM 6909 C CA . TYR B 1 445 ? 31.612 26.503 39.651 1.00 100.77 478 TYR B CA 1
ATOM 6910 C C . TYR B 1 445 ? 30.953 27.790 40.115 1.00 90.92 478 TYR B C 1
ATOM 6911 O O . TYR B 1 445 ? 29.870 27.764 40.698 1.00 93.19 478 TYR B O 1
ATOM 6920 N N . GLU B 1 446 ? 31.611 28.915 39.861 1.00 69.98 479 GLU B N 1
ATOM 6921 C CA . GLU B 1 446 ? 30.991 30.206 40.116 1.00 98.03 479 GLU B CA 1
ATOM 6922 C C . GLU B 1 446 ? 30.524 30.821 38.806 1.00 91.24 479 GLU B C 1
ATOM 6923 O O . GLU B 1 446 ? 31.298 30.955 37.849 1.00 82.95 479 GLU B O 1
ATOM 6929 N N . VAL B 1 447 ? 29.249 31.187 38.770 1.00 81.46 480 VAL B N 1
ATOM 6930 C CA . VAL B 1 447 ? 28.653 31.720 37.558 1.00 93.08 480 VAL B CA 1
ATOM 6931 C C . VAL B 1 447 ? 27.920 33.032 37.792 1.00 92.84 480 VAL B C 1
ATOM 6932 O O . VAL B 1 447 ? 27.136 33.158 38.729 1.00 92.00 480 VAL B O 1
ATOM 6936 N N . GLU B 1 448 ? 28.188 34.007 36.932 1.00 84.06 481 GLU B N 1
ATOM 6937 C CA . GLU B 1 448 ? 27.370 35.206 36.860 1.00 94.49 481 GLU B CA 1
ATOM 6938 C C . GLU B 1 448 ? 26.713 35.234 35.489 1.00 84.97 481 GLU B C 1
ATOM 6939 O O . GLU B 1 448 ? 27.395 35.204 34.466 1.00 80.70 481 GLU B O 1
ATOM 6945 N N . VAL B 1 449 ? 25.389 35.289 35.468 1.00 79.71 482 VAL B N 1
ATOM 6946 C CA . VAL B 1 449 ? 24.663 35.160 34.214 1.00 93.91 482 VAL B CA 1
ATOM 6947 C C . VAL B 1 449 ? 23.684 36.300 33.957 1.00 86.04 482 VAL B C 1
ATOM 6948 O O . VAL B 1 449 ? 23.036 36.804 34.868 1.00 91.00 482 VAL B O 1
ATOM 6952 N N . CYS B 1 450 ? 23.586 36.689 32.694 1.00 77.89 483 CYS B N 1
ATOM 6953 C CA . CYS B 1 450 ? 22.685 37.742 32.268 1.00 80.60 483 CYS B CA 1
ATOM 6954 C C . CYS B 1 450 ? 21.928 37.220 31.050 1.00 86.05 483 CYS B C 1
ATOM 6955 O O . CYS B 1 450 ? 22.474 36.426 30.284 1.00 80.86 483 CYS B O 1
ATOM 6958 N N . CYS B 1 451 ? 20.680 37.644 30.867 1.00 84.04 484 CYS B N 1
ATOM 6959 C CA . CYS B 1 451 ? 20.002 38.558 31.779 1.00 86.70 484 CYS B CA 1
ATOM 6960 C C . CYS B 1 451 ? 18.613 38.014 32.074 1.00 93.73 484 CYS B C 1
ATOM 6961 O O . CYS B 1 451 ? 18.212 36.990 31.525 1.00 99.48 484 CYS B O 1
ATOM 6964 N N . SER B 1 452 ? 17.872 38.714 32.924 1.00 97.15 485 SER B N 1
ATOM 6965 C CA . SER B 1 452 ? 16.544 38.266 33.330 1.00 100.80 485 SER B CA 1
ATOM 6966 C C . SER B 1 452 ? 15.495 38.402 32.227 1.00 88.41 485 SER B C 1
ATOM 6967 O O . SER B 1 452 ? 14.470 37.731 32.257 1.00 90.56 485 SER B O 1
ATOM 6970 N N . ASN B 1 453 ? 15.753 39.272 31.259 1.00 82.65 486 ASN B N 1
ATOM 6971 C CA . ASN B 1 453 ? 14.784 39.552 30.209 1.00 88.39 486 ASN B CA 1
ATOM 6972 C C . ASN B 1 453 ? 15.071 38.770 28.940 1.00 85.88 486 ASN B C 1
ATOM 6973 O O . ASN B 1 453 ? 14.332 38.859 27.965 1.00 75.20 486 ASN B O 1
ATOM 6978 N N . LEU B 1 454 ? 16.163 38.016 28.955 1.00 95.53 487 LEU B N 1
ATOM 6979 C CA . LEU B 1 454 ? 16.553 37.203 27.812 1.00 77.50 487 LEU B CA 1
ATOM 6980 C C . LEU B 1 454 ? 16.085 35.774 28.018 1.00 70.39 487 LEU B C 1
ATOM 6981 O O . LEU B 1 454 ? 16.203 35.228 29.116 1.00 71.51 487 LEU B O 1
ATOM 6986 N N . ASN B 1 455 ? 15.551 35.167 26.965 1.00 71.53 488 ASN B N 1
ATOM 6987 C CA . ASN B 1 455 ? 14.997 33.822 27.096 1.00 90.20 488 ASN B CA 1
ATOM 6988 C C . ASN B 1 455 ? 15.592 32.768 26.156 1.00 73.86 488 ASN B C 1
ATOM 6989 O O . ASN B 1 455 ? 15.380 31.573 26.353 1.00 72.01 488 ASN B O 1
ATOM 6994 N N . TYR B 1 456 ? 16.333 33.210 25.143 1.00 77.26 489 TYR B N 1
ATOM 6995 C CA . TYR B 1 456 ? 16.963 32.291 24.198 1.00 77.76 489 TYR B CA 1
ATOM 6996 C C . TYR B 1 456 ? 18.453 32.547 24.134 1.00 75.73 489 TYR B C 1
ATOM 6997 O O . TYR B 1 456 ? 19.142 32.090 23.220 1.00 60.20 489 TYR B O 1
ATOM 7006 N N . LEU B 1 457 ? 18.938 33.273 25.133 1.00 75.98 490 LEU B N 1
ATOM 7007 C CA . LEU B 1 457 ? 20.300 33.767 25.144 1.00 68.51 490 LEU B CA 1
ATOM 7008 C C . LEU B 1 457 ? 20.727 34.022 26.587 1.00 59.98 490 LEU B C 1
ATOM 7009 O O . LEU B 1 457 ? 20.001 34.646 27.354 1.00 59.09 490 LEU B O 1
ATOM 7014 N N . LYS B 1 458 ? 21.900 33.516 26.952 1.00 57.95 491 LYS B N 1
ATOM 7015 C CA . LYS B 1 458 ? 22.464 33.727 28.280 1.00 63.65 491 LYS B CA 1
ATOM 7016 C C . LYS B 1 458 ? 23.961 33.950 28.136 1.00 63.41 491 LYS B C 1
ATOM 7017 O O . LYS B 1 458 ? 24.618 33.303 27.318 1.00 56.99 491 LYS B O 1
ATOM 7023 N N . TYR B 1 459 ? 24.497 34.874 28.922 1.00 67.56 492 TYR B N 1
ATOM 7024 C CA . TYR B 1 459 ? 25.925 35.159 28.880 1.00 68.68 492 TYR B CA 1
ATOM 7025 C C . TYR B 1 459 ? 26.389 35.743 30.202 1.00 71.46 492 TYR B C 1
ATOM 7026 O O . TYR B 1 459 ? 25.605 36.350 30.929 1.00 67.31 492 TYR B O 1
ATOM 7035 N N . GLY B 1 460 ? 27.663 35.538 30.519 1.00 71.04 493 GLY B N 1
ATOM 7036 C CA . GLY B 1 460 ? 28.219 36.053 31.752 1.00 78.87 493 GLY B CA 1
ATOM 7037 C C . GLY B 1 460 ? 29.598 35.521 32.084 1.00 79.81 493 GLY B C 1
ATOM 7038 O O . GLY B 1 460 ? 30.438 35.325 31.204 1.00 66.99 493 GLY B O 1
ATOM 7039 N N . MET B 1 461 ? 29.827 35.287 33.371 1.00 77.43 494 MET B N 1
ATOM 7040 C CA . MET B 1 461 ? 31.146 34.911 33.852 1.00 85.00 494 MET B CA 1
ATOM 7041 C C . MET B 1 461 ? 31.125 33.507 34.443 1.00 78.86 494 MET B C 1
ATOM 7042 O O . MET B 1 461 ? 30.168 33.098 35.102 1.00 68.43 494 MET B O 1
ATOM 7047 N N . LEU B 1 462 ? 32.197 32.770 34.204 1.00 67.50 495 LEU B N 1
ATOM 7048 C CA . LEU B 1 462 ? 32.311 31.423 34.720 1.00 74.89 495 LEU B CA 1
ATOM 7049 C C . LEU B 1 462 ? 33.681 31.231 35.322 1.00 75.01 495 LEU B C 1
ATOM 7050 O O . LEU B 1 462 ? 34.695 31.531 34.687 1.00 71.05 495 LEU B O 1
ATOM 7055 N N . THR B 1 463 ? 33.712 30.724 36.546 1.00 69.67 496 THR B N 1
ATOM 7056 C CA . THR B 1 463 ? 34.986 30.494 37.207 1.00 89.76 496 THR B CA 1
ATOM 7057 C C . THR B 1 463 ? 35.064 29.115 37.865 1.00 86.33 496 THR B C 1
ATOM 7058 O O . THR B 1 463 ? 34.137 28.682 38.557 1.00 78.44 496 THR B O 1
ATOM 7062 N N . ARG B 1 464 ? 36.175 28.428 37.622 1.00 96.01 497 ARG B N 1
ATOM 7063 C CA . ARG B 1 464 ? 36.428 27.122 38.212 1.00 103.33 497 ARG B CA 1
ATOM 7064 C C . ARG B 1 464 ? 37.398 27.267 39.379 1.00 113.27 497 ARG B C 1
ATOM 7065 O O . ARG B 1 464 ? 38.202 28.200 39.411 1.00 122.59 497 ARG B O 1
ATOM 7073 N N . LYS B 1 465 ? 37.327 26.342 40.330 1.00 113.70 498 LYS B N 1
ATOM 7074 C CA . LYS B 1 465 ? 38.236 26.358 41.471 1.00 125.23 498 LYS B CA 1
ATOM 7075 C C . LYS B 1 465 ? 38.515 24.947 41.970 1.00 110.36 498 LYS B C 1
ATOM 7076 O O . LYS B 1 465 ? 37.607 24.126 42.049 1.00 96.97 498 LYS B O 1
ATOM 7082 N N . VAL B 1 487 ? 42.606 28.466 40.262 1.00 116.53 520 VAL B N 1
ATOM 7083 C CA . VAL B 1 487 ? 41.313 29.056 39.928 1.00 115.17 520 VAL B CA 1
ATOM 7084 C C . VAL B 1 487 ? 41.269 29.623 38.511 1.00 107.16 520 VAL B C 1
ATOM 7085 O O . VAL B 1 487 ? 42.083 30.466 38.141 1.00 93.48 520 VAL B O 1
ATOM 7089 N N . GLU B 1 488 ? 40.301 29.158 37.730 1.00 107.49 521 GLU B N 1
ATOM 7090 C CA . GLU B 1 488 ? 40.186 29.546 36.331 1.00 112.33 521 GLU B CA 1
ATOM 7091 C C . GLU B 1 488 ? 39.008 30.490 36.133 1.00 104.48 521 GLU B C 1
ATOM 7092 O O . GLU B 1 488 ? 38.018 30.418 36.860 1.00 104.85 521 GLU B O 1
ATOM 7098 N N . GLN B 1 489 ? 39.118 31.379 35.151 1.00 92.37 522 GLN B N 1
ATOM 7099 C CA . GLN B 1 489 ? 38.047 32.326 34.869 1.00 90.30 522 GLN B CA 1
ATOM 7100 C C . GLN B 1 489 ? 37.816 32.487 33.373 1.00 85.93 522 GLN B C 1
ATOM 7101 O O . GLN B 1 489 ? 38.760 32.599 32.587 1.00 87.58 522 GLN B O 1
ATOM 7107 N N . SER B 1 490 ? 36.546 32.500 32.990 1.00 81.79 523 SER B N 1
ATOM 7108 C CA . SER B 1 490 ? 36.162 32.586 31.590 1.00 72.73 523 SER B CA 1
ATOM 7109 C C . SER B 1 490 ? 34.881 33.397 31.466 1.00 64.20 523 SER B C 1
ATOM 7110 O O . SER B 1 490 ? 34.159 33.597 32.444 1.00 57.61 523 SER B O 1
ATOM 7113 N N . MET B 1 491 ? 34.603 33.869 30.259 1.00 58.64 524 MET B N 1
ATOM 7114 C CA . MET B 1 491 ? 33.283 34.375 29.936 1.00 67.33 524 MET B CA 1
ATOM 7115 C C . MET B 1 491 ? 32.612 33.288 29.119 1.00 78.74 524 MET B C 1
ATOM 7116 O O . MET B 1 491 ? 33.291 32.407 28.578 1.00 66.73 524 MET B O 1
ATOM 7121 N N . PHE B 1 492 ? 31.288 33.337 29.040 1.00 70.50 525 PHE B N 1
ATOM 7122 C CA . PHE B 1 492 ? 30.554 32.383 28.224 1.00 76.87 525 PHE B CA 1
ATOM 7123 C C . PHE B 1 492 ? 29.354 33.046 27.591 1.00 68.16 525 PHE B C 1
ATOM 7124 O O . PHE B 1 492 ? 28.820 34.016 28.118 1.00 63.63 525 PHE B O 1
ATOM 7132 N N . LEU B 1 493 ? 28.944 32.518 26.449 1.00 61.99 526 LEU B N 1
ATOM 7133 C CA . LEU B 1 493 ? 27.696 32.915 25.838 1.00 54.56 526 LEU B CA 1
ATOM 7134 C C . LEU B 1 493 ? 27.091 31.713 25.143 1.00 55.04 526 LEU B C 1
ATOM 7135 O O . LEU B 1 493 ? 27.802 30.904 24.550 1.00 61.37 526 LEU B O 1
ATOM 7140 N N . GLN B 1 494 ? 25.774 31.592 25.241 1.00 51.90 527 GLN B N 1
ATOM 7141 C CA . GLN B 1 494 ? 25.062 30.520 24.574 1.00 53.31 527 GLN B CA 1
ATOM 7142 C C . GLN B 1 494 ? 23.646 30.947 24.231 1.00 54.32 527 GLN B C 1
ATOM 7143 O O . GLN B 1 494 ? 22.972 31.604 25.013 1.00 55.76 527 GLN B O 1
ATOM 7149 N N . GLY B 1 495 ? 23.206 30.585 23.038 1.00 44.80 528 GLY B N 1
ATOM 7150 C CA . GLY B 1 495 ? 21.891 30.977 22.583 1.00 44.32 528 GLY B CA 1
ATOM 7151 C C . GLY B 1 495 ? 21.373 30.013 21.543 1.00 51.35 528 GLY B C 1
ATOM 7152 O O . GLY B 1 495 ? 22.145 29.278 20.929 1.00 44.29 528 GLY B O 1
ATOM 7153 N N . GLU B 1 496 ? 20.062 30.021 21.354 1.00 46.26 529 GLU B N 1
ATOM 7154 C CA . GLU B 1 496 ? 19.424 29.152 20.392 1.00 49.40 529 GLU B CA 1
ATOM 7155 C C . GLU B 1 496 ? 19.141 30.000 19.179 1.00 54.63 529 GLU B C 1
ATOM 7156 O O . GLU B 1 496 ? 18.390 30.966 19.257 1.00 44.55 529 GLU B O 1
ATOM 7162 N N . ARG B 1 497 ? 19.774 29.672 18.060 1.00 55.43 530 ARG B N 1
ATOM 7163 C CA . ARG B 1 497 ? 19.632 30.491 16.855 1.00 52.07 530 ARG B CA 1
ATOM 7164 C C . ARG B 1 497 ? 18.202 30.459 16.307 1.00 58.01 530 ARG B C 1
ATOM 7165 O O . ARG B 1 497 ? 17.508 29.442 16.404 1.00 52.26 530 ARG B O 1
ATOM 7173 N N . THR B 1 498 ? 17.761 31.570 15.723 1.00 60.39 531 THR B N 1
ATOM 7174 C CA . THR B 1 498 ? 16.470 31.582 15.044 1.00 59.61 531 THR B CA 1
ATOM 7175 C C . THR B 1 498 ? 16.625 30.897 13.692 1.00 63.78 531 THR B C 1
ATOM 7176 O O . THR B 1 498 ? 17.659 31.049 13.041 1.00 57.00 531 THR B O 1
ATOM 7180 N N . ASP B 1 499 ? 15.615 30.125 13.290 1.00 56.74 532 ASP B N 1
ATOM 7181 C CA . ASP B 1 499 ? 15.629 29.446 11.996 1.00 62.42 532 ASP B CA 1
ATOM 7182 C C . ASP B 1 499 ? 15.904 30.491 10.929 1.00 68.34 532 ASP B C 1
ATOM 7183 O O . ASP B 1 499 ? 15.320 31.575 10.947 1.00 79.81 532 ASP B O 1
ATOM 7188 N N . GLU B 1 500 ? 16.812 30.181 10.012 1.00 73.40 533 GLU B N 1
ATOM 7189 C CA . GLU B 1 500 ? 17.187 31.127 8.965 1.00 71.27 533 GLU B CA 1
ATOM 7190 C C . GLU B 1 500 ? 15.972 31.612 8.174 1.00 81.24 533 GLU B C 1
ATOM 7191 O O . GLU B 1 500 ? 15.954 32.738 7.669 1.00 79.60 533 GLU B O 1
ATOM 7197 N N . LYS B 1 501 ? 14.953 30.761 8.086 1.00 89.53 534 LYS B N 1
ATOM 7198 C CA . LYS B 1 501 ? 13.732 31.093 7.362 1.00 86.20 534 LYS B CA 1
ATOM 7199 C C . LYS B 1 501 ? 12.821 32.018 8.173 1.00 83.90 534 LYS B C 1
ATOM 7200 O O . LYS B 1 501 ? 11.828 32.526 7.656 1.00 76.99 534 LYS B O 1
ATOM 7206 N N . GLU B 1 502 ? 13.165 32.235 9.440 1.00 86.71 535 GLU B N 1
ATOM 7207 C CA . GLU B 1 502 ? 12.395 33.123 10.310 1.00 84.75 535 GLU B CA 1
ATOM 7208 C C . GLU B 1 502 ? 13.077 34.480 10.501 1.00 83.11 535 GLU B C 1
ATOM 7209 O O . GLU B 1 502 ? 12.590 35.327 11.251 1.00 84.14 535 GLU B O 1
ATOM 7215 N N . ILE B 1 503 ? 14.205 34.681 9.826 1.00 67.55 536 ILE B N 1
ATOM 7216 C CA . ILE B 1 503 ? 14.926 35.944 9.916 1.00 66.60 536 ILE B CA 1
ATOM 7217 C C . ILE B 1 503 ? 14.086 37.066 9.298 1.00 88.37 536 ILE B C 1
ATOM 7218 O O . ILE B 1 503 ? 13.834 37.060 8.091 1.00 87.97 536 ILE B O 1
ATOM 7223 N N . PRO B 1 504 ? 13.652 38.031 10.126 1.00 93.05 537 PRO B N 1
ATOM 7224 C CA . PRO B 1 504 ? 12.791 39.143 9.692 1.00 95.78 537 PRO B CA 1
ATOM 7225 C C . PRO B 1 504 ? 13.431 39.974 8.589 1.00 87.39 537 PRO B C 1
ATOM 7226 O O . PRO B 1 504 ? 14.654 39.984 8.460 1.00 94.26 537 PRO B O 1
ATOM 7230 N N . THR B 1 505 ? 12.610 40.665 7.807 1.00 98.72 538 THR B N 1
ATOM 7231 C CA . THR B 1 505 ? 13.102 41.427 6.664 1.00 92.13 538 THR B CA 1
ATOM 7232 C C . THR B 1 505 ? 13.231 42.909 6.982 1.00 83.74 538 THR B C 1
ATOM 7233 O O . THR B 1 505 ? 13.715 43.689 6.160 1.00 79.02 538 THR B O 1
ATOM 7237 N N . ASP B 1 506 ? 12.794 43.287 8.178 1.00 86.86 539 ASP B N 1
ATOM 7238 C CA . ASP B 1 506 ? 12.788 44.685 8.603 1.00 88.01 539 ASP B CA 1
ATOM 7239 C C . ASP B 1 506 ? 14.139 45.370 8.387 1.00 93.08 539 ASP B C 1
ATOM 7240 O O . ASP B 1 506 ? 15.194 44.785 8.632 1.00 93.87 539 ASP B O 1
ATOM 7245 N N . GLN B 1 507 ? 14.093 46.616 7.927 1.00 108.04 540 GLN B N 1
ATOM 7246 C CA . GLN B 1 507 ? 15.298 47.331 7.508 1.00 111.29 540 GLN B CA 1
ATOM 7247 C C . GLN B 1 507 ? 15.891 48.208 8.607 1.00 102.41 540 GLN B C 1
ATOM 7248 O O . GLN B 1 507 ? 17.035 48.653 8.506 1.00 111.62 540 GLN B O 1
ATOM 7254 N N . ASN B 1 508 ? 15.111 48.468 9.648 1.00 72.49 541 ASN B N 1
ATOM 7255 C CA . ASN B 1 508 ? 15.620 49.212 10.792 1.00 82.18 541 ASN B CA 1
ATOM 7256 C C . ASN B 1 508 ? 15.140 48.607 12.104 1.00 97.40 541 ASN B C 1
ATOM 7257 O O . ASN B 1 508 ? 13.959 48.692 12.449 1.00 87.71 541 ASN B O 1
ATOM 7262 N N . VAL B 1 509 ? 16.063 47.981 12.826 1.00 102.21 542 VAL B N 1
ATOM 7263 C CA . VAL B 1 509 ? 15.724 47.307 14.068 1.00 94.64 542 VAL B CA 1
ATOM 7264 C C . VAL B 1 509 ? 16.756 47.589 15.150 1.00 99.07 542 VAL B C 1
ATOM 7265 O O . VAL B 1 509 ? 17.942 47.308 14.983 1.00 88.18 542 VAL B O 1
ATOM 7269 N N . VAL B 1 510 ? 16.292 48.145 16.263 1.00 104.71 543 VAL B N 1
ATOM 7270 C CA . VAL B 1 510 ? 17.168 48.479 17.375 1.00 96.04 543 VAL B CA 1
ATOM 7271 C C . VAL B 1 510 ? 17.144 47.410 18.459 1.00 93.73 543 VAL B C 1
ATOM 7272 O O . VAL B 1 510 ? 16.080 46.917 18.841 1.00 81.61 543 VAL B O 1
ATOM 7276 N N . TYR B 1 511 ? 18.329 47.049 18.940 1.00 85.89 544 TYR B N 1
ATOM 7277 C CA . TYR B 1 511 ? 18.466 46.126 20.061 1.00 90.18 544 TYR B CA 1
ATOM 7278 C C . TYR B 1 511 ? 19.260 46.806 21.170 1.00 85.98 544 TYR B C 1
ATOM 7279 O O . TYR B 1 511 ? 20.225 47.527 20.902 1.00 80.36 544 TYR B O 1
ATOM 7288 N N . ARG B 1 512 ? 18.866 46.564 22.415 1.00 64.68 545 ARG B N 1
ATOM 7289 C CA . ARG B 1 512 ? 19.509 47.216 23.544 1.00 84.20 545 ARG B CA 1
ATOM 7290 C C . ARG B 1 512 ? 19.801 46.205 24.642 1.00 84.87 545 ARG B C 1
ATOM 7291 O O . ARG B 1 512 ? 19.020 45.286 24.867 1.00 78.87 545 ARG B O 1
ATOM 7299 N N . GLY B 1 513 ? 20.931 46.372 25.319 1.00 85.08 546 GLY B N 1
ATOM 7300 C CA . GLY B 1 513 ? 21.318 45.457 26.374 1.00 84.40 546 GLY B CA 1
ATOM 7301 C C . GLY B 1 513 ? 22.645 45.834 26.997 1.00 88.32 546 GLY B C 1
ATOM 7302 O O . GLY B 1 513 ? 22.955 47.015 27.142 1.00 89.32 546 GLY B O 1
ATOM 7303 N N . SER B 1 514 ? 23.436 44.827 27.352 1.00 80.83 547 SER B N 1
ATOM 7304 C CA . SER B 1 514 ? 24.716 45.062 28.003 1.00 78.24 547 SER B CA 1
ATOM 7305 C C . SER B 1 514 ? 25.809 44.111 27.515 1.00 80.60 547 SER B C 1
ATOM 7306 O O . SER B 1 514 ? 25.698 43.514 26.445 1.00 67.63 547 SER B O 1
ATOM 7309 N N . TRP B 1 515 ? 26.873 43.990 28.302 1.00 69.70 548 TRP B N 1
ATOM 7310 C CA . TRP B 1 515 ? 28.002 43.147 27.940 1.00 70.31 548 TRP B CA 1
ATOM 7311 C C . TRP B 1 515 ? 28.973 43.000 29.104 1.00 83.97 548 TRP B C 1
ATOM 7312 O O . TRP B 1 515 ? 29.031 43.856 29.982 1.00 91.81 548 TRP B O 1
ATOM 7323 N N . TYR B 1 516 ? 29.717 41.899 29.119 1.00 74.63 549 TYR B N 1
ATOM 7324 C CA . TYR B 1 516 ? 30.804 41.732 30.077 1.00 66.90 549 TYR B CA 1
ATOM 7325 C C . TYR B 1 516 ? 32.122 42.009 29.370 1.00 88.47 549 TYR B C 1
ATOM 7326 O O . TYR B 1 516 ? 32.338 41.555 28.242 1.00 64.35 549 TYR B O 1
ATOM 7335 N N . GLY B 1 517 ? 32.998 42.759 30.034 1.00 96.67 550 GLY B N 1
ATOM 7336 C CA . GLY B 1 517 ? 34.226 43.214 29.413 1.00 99.35 550 GLY B CA 1
ATOM 7337 C C . GLY B 1 517 ? 35.479 42.966 30.226 1.00 97.94 550 GLY B C 1
ATOM 7338 O O . GLY B 1 517 ? 35.490 43.115 31.448 1.00 94.68 550 GLY B O 1
ATOM 7339 N N . HIS B 1 518 ? 36.542 42.584 29.528 1.00 100.59 551 HIS B N 1
ATOM 7340 C CA . HIS B 1 518 ? 37.847 42.382 30.138 1.00 107.81 551 HIS B CA 1
ATOM 7341 C C . HIS B 1 518 ? 38.918 42.784 29.131 1.00 113.55 551 HIS B C 1
ATOM 7342 O O . HIS B 1 518 ? 39.065 42.163 28.075 1.00 108.51 551 HIS B O 1
ATOM 7349 N N . ILE B 1 519 ? 39.662 43.832 29.458 1.00 117.18 552 ILE B N 1
ATOM 7350 C CA . ILE B 1 519 ? 40.595 44.409 28.507 1.00 111.95 552 ILE B CA 1
ATOM 7351 C C . ILE B 1 519 ? 41.772 45.058 29.226 1.00 110.19 552 ILE B C 1
ATOM 7352 O O . ILE B 1 519 ? 41.640 45.493 30.372 1.00 105.25 552 ILE B O 1
ATOM 7357 N N . ALA B 1 520 ? 42.922 45.103 28.557 1.00 118.78 553 ALA B N 1
ATOM 7358 C CA . ALA B 1 520 ? 44.130 45.669 29.149 1.00 131.38 553 ALA B CA 1
ATOM 7359 C C . ALA B 1 520 ? 45.263 45.838 28.140 1.00 134.97 553 ALA B C 1
ATOM 7360 O O . ALA B 1 520 ? 45.571 44.921 27.379 1.00 139.84 553 ALA B O 1
ATOM 7362 N N . ASN B 1 521 ? 45.876 47.018 28.138 1.00 133.36 554 ASN B N 1
ATOM 7363 C CA . ASN B 1 521 ? 47.124 47.234 27.417 1.00 139.26 554 ASN B CA 1
ATOM 7364 C C . ASN B 1 521 ? 48.253 47.302 28.428 1.00 137.49 554 ASN B C 1
ATOM 7365 O O . ASN B 1 521 ? 49.422 47.087 28.102 1.00 139.66 554 ASN B O 1
ATOM 7370 N N . GLY B 1 522 ? 47.878 47.620 29.661 1.00 117.68 555 GLY B N 1
ATOM 7371 C CA . GLY B 1 522 ? 48.795 47.623 30.781 1.00 107.40 555 GLY B CA 1
ATOM 7372 C C . GLY B 1 522 ? 48.082 47.004 31.961 1.00 113.23 555 GLY B C 1
ATOM 7373 O O . GLY B 1 522 ? 48.074 45.782 32.120 1.00 118.41 555 GLY B O 1
ATOM 7374 N N . THR B 1 523 ? 47.468 47.847 32.782 1.00 118.86 556 THR B N 1
ATOM 7375 C CA . THR B 1 523 ? 46.611 47.360 33.852 1.00 121.92 556 THR B CA 1
ATOM 7376 C C . THR B 1 523 ? 45.288 46.897 33.251 1.00 117.96 556 THR B C 1
ATOM 7377 O O . THR B 1 523 ? 44.909 47.325 32.159 1.00 100.89 556 THR B O 1
ATOM 7381 N N . SER B 1 524 ? 44.588 46.016 33.955 1.00 133.79 557 SER B N 1
ATOM 7382 C CA . SER B 1 524 ? 43.383 45.416 33.398 1.00 144.50 557 SER B CA 1
ATOM 7383 C C . SER B 1 524 ? 42.114 46.148 33.811 1.00 148.90 557 SER B C 1
ATOM 7384 O O . SER B 1 524 ? 41.993 46.631 34.938 1.00 146.19 557 SER B O 1
ATOM 7387 N N . TRP B 1 525 ? 41.174 46.235 32.877 1.00 144.40 558 TRP B N 1
ATOM 7388 C CA . TRP B 1 525 ? 39.843 46.732 33.179 1.00 138.16 558 TRP B CA 1
ATOM 7389 C C . TRP B 1 525 ? 38.826 45.610 33.044 1.00 116.33 558 TRP B C 1
ATOM 7390 O O . TRP B 1 525 ? 38.798 44.901 32.036 1.00 104.38 558 TRP B O 1
ATOM 7401 N N . SER B 1 526 ? 37.991 45.459 34.065 1.00 100.44 559 SER B N 1
ATOM 7402 C CA . SER B 1 526 ? 36.904 44.500 34.024 1.00 104.65 559 SER B CA 1
ATOM 7403 C C . SER B 1 526 ? 35.607 45.193 34.410 1.00 109.24 559 SER B C 1
ATOM 7404 O O . SER B 1 526 ? 35.564 45.955 35.374 1.00 99.73 559 SER B O 1
ATOM 7407 N N . GLY B 1 527 ? 34.555 44.930 33.642 1.00 119.29 560 GLY B N 1
ATOM 7408 C CA . GLY B 1 527 ? 33.247 45.497 33.907 1.00 114.35 560 GLY B CA 1
ATOM 7409 C C . GLY B 1 527 ? 32.121 44.522 33.605 1.00 111.62 560 GLY B C 1
ATOM 7410 O O . GLY B 1 527 ? 31.957 44.074 32.464 1.00 90.00 560 GLY B O 1
ATOM 7411 N N . ASN B 1 528 ? 31.350 44.184 34.636 1.00 105.92 561 ASN B N 1
ATOM 7412 C CA . ASN B 1 528 ? 30.179 43.330 34.485 1.00 95.54 561 ASN B CA 1
ATOM 7413 C C . ASN B 1 528 ? 29.138 43.967 33.574 1.00 111.74 561 ASN B C 1
ATOM 7414 O O . ASN B 1 528 ? 29.280 45.116 33.158 1.00 122.40 561 ASN B O 1
ATOM 7419 N N . ALA B 1 529 ? 28.089 43.216 33.264 1.00 113.58 562 ALA B N 1
ATOM 7420 C CA . ALA B 1 529 ? 26.962 43.774 32.534 1.00 101.75 562 ALA B CA 1
ATOM 7421 C C . ALA B 1 529 ? 26.002 44.424 33.524 1.00 90.30 562 ALA B C 1
ATOM 7422 O O . ALA B 1 529 ? 26.075 44.180 34.729 1.00 74.49 562 ALA B O 1
ATOM 7424 N N . SER B 1 530 ? 25.101 45.254 33.017 1.00 95.14 563 SER B N 1
ATOM 7425 C CA . SER B 1 530 ? 24.143 45.931 33.880 1.00 107.12 563 SER B CA 1
ATOM 7426 C C . SER B 1 530 ? 23.022 46.566 33.075 1.00 109.76 563 SER B C 1
ATOM 7427 O O . SER B 1 530 ? 23.113 46.706 31.854 1.00 107.81 563 SER B O 1
ATOM 7430 N N . ASP B 1 531 ? 21.959 46.939 33.777 1.00 113.77 564 ASP B N 1
ATOM 7431 C CA . ASP B 1 531 ? 20.847 47.665 33.183 1.00 109.04 564 ASP B CA 1
ATOM 7432 C C . ASP B 1 531 ? 21.099 49.159 33.330 1.00 111.52 564 ASP B C 1
ATOM 7433 O O . ASP B 1 531 ? 20.561 49.970 32.577 1.00 83.44 564 ASP B O 1
ATOM 7438 N N . LYS B 1 532 ? 21.941 49.499 34.304 1.00 132.48 565 LYS B N 1
ATOM 7439 C CA . LYS B 1 532 ? 22.216 50.879 34.687 1.00 138.11 565 LYS B CA 1
ATOM 7440 C C . LYS B 1 532 ? 23.661 50.979 35.170 1.00 139.69 565 LYS B C 1
ATOM 7441 O O . LYS B 1 532 ? 24.293 49.961 35.449 1.00 139.74 565 LYS B O 1
ATOM 7447 N N . GLU B 1 533 ? 24.198 52.193 35.259 1.00 148.66 566 GLU B N 1
ATOM 7448 C CA . GLU B 1 533 ? 23.519 53.409 34.837 1.00 146.29 566 GLU B CA 1
ATOM 7449 C C . GLU B 1 533 ? 24.352 53.994 33.712 1.00 137.38 566 GLU B C 1
ATOM 7450 O O . GLU B 1 533 ? 23.868 54.222 32.602 1.00 125.80 566 GLU B O 1
ATOM 7456 N N . GLY B 1 534 ? 25.619 54.234 34.026 1.00 134.98 567 GLY B N 1
ATOM 7457 C CA . GLY B 1 534 ? 26.627 54.533 33.030 1.00 137.15 567 GLY B CA 1
ATOM 7458 C C . GLY B 1 534 ? 27.492 53.297 32.874 1.00 134.67 567 GLY B C 1
ATOM 7459 O O . GLY B 1 534 ? 28.480 53.296 32.140 1.00 138.87 567 GLY B O 1
ATOM 7460 N N . GLY B 1 535 ? 27.109 52.238 33.582 1.00 128.49 568 GLY B N 1
ATOM 7461 C CA . GLY B 1 535 ? 27.775 50.954 33.469 1.00 113.85 568 GLY B CA 1
ATOM 7462 C C . GLY B 1 535 ? 27.631 50.392 32.070 1.00 112.99 568 GLY B C 1
ATOM 7463 O O . GLY B 1 535 ? 27.045 51.030 31.196 1.00 103.08 568 GLY B O 1
ATOM 7464 N N . ASN B 1 536 ? 28.165 49.195 31.852 1.00 126.27 569 ASN B N 1
ATOM 7465 C CA . ASN B 1 536 ? 28.121 48.575 30.531 1.00 124.73 569 ASN B CA 1
ATOM 7466 C C . ASN B 1 536 ? 26.741 48.656 29.875 1.00 106.88 569 ASN B C 1
ATOM 7467 O O . ASN B 1 536 ? 25.743 48.231 30.449 1.00 99.09 569 ASN B O 1
ATOM 7472 N N . ARG B 1 537 ? 26.690 49.212 28.672 1.00 87.32 570 ARG B N 1
ATOM 7473 C CA . ARG B 1 537 ? 25.455 49.251 27.904 1.00 76.03 570 ARG B CA 1
ATOM 7474 C C . ARG B 1 537 ? 25.752 49.045 26.426 1.00 92.31 570 ARG B C 1
ATOM 7475 O O . ARG B 1 537 ? 26.750 49.551 25.907 1.00 80.20 570 ARG B O 1
ATOM 7483 N N . ALA B 1 538 ? 24.878 48.306 25.750 1.00 110.95 571 ALA B N 1
ATOM 7484 C CA . ALA B 1 538 ? 25.067 47.972 24.344 1.00 104.74 571 ALA B CA 1
ATOM 7485 C C . ALA B 1 538 ? 23.847 48.353 23.515 1.00 95.98 571 ALA B C 1
ATOM 7486 O O . ALA B 1 538 ? 22.714 48.220 23.972 1.00 86.40 571 ALA B O 1
ATOM 7488 N N . GLU B 1 539 ? 24.084 48.826 22.295 1.00 95.61 572 GLU B N 1
ATOM 7489 C CA . GLU B 1 539 ? 22.996 49.156 21.382 1.00 98.93 572 GLU B CA 1
ATOM 7490 C C . GLU B 1 539 ? 23.349 48.755 19.951 1.00 83.03 572 GLU B C 1
ATOM 7491 O O . GLU B 1 539 ? 24.491 48.898 19.516 1.00 77.75 572 GLU B O 1
ATOM 7497 N N . PHE B 1 540 ? 22.363 48.241 19.226 1.00 75.57 573 PHE B N 1
ATOM 7498 C CA . PHE B 1 540 ? 22.587 47.773 17.865 1.00 87.11 573 PHE B CA 1
ATOM 7499 C C . PHE B 1 540 ? 21.438 48.169 16.957 1.00 88.22 573 PHE B C 1
ATOM 7500 O O . PHE B 1 540 ? 20.273 48.120 17.353 1.00 98.92 573 PHE B O 1
ATOM 7508 N N . THR B 1 541 ? 21.769 48.558 15.733 1.00 64.74 574 THR B N 1
ATOM 7509 C CA . THR B 1 541 ? 20.753 48.743 14.714 1.00 88.61 574 THR B CA 1
ATOM 7510 C C . THR B 1 541 ? 21.021 47.738 13.608 1.00 73.58 574 THR B C 1
ATOM 7511 O O . THR B 1 541 ? 22.140 47.646 13.100 1.00 72.79 574 THR B O 1
ATOM 7515 N N . VAL B 1 542 ? 19.993 46.983 13.241 1.00 72.53 575 VAL B N 1
ATOM 7516 C CA . VAL B 1 542 ? 20.135 45.947 12.229 1.00 80.72 575 VAL B CA 1
ATOM 7517 C C . VAL B 1 542 ? 19.244 46.208 11.027 1.00 82.71 575 VAL B C 1
ATOM 7518 O O . VAL B 1 542 ? 18.033 46.396 11.164 1.00 82.99 575 VAL B O 1
ATOM 7522 N N . ASN B 1 543 ? 19.851 46.213 9.847 1.00 75.74 576 ASN B N 1
ATOM 7523 C CA . ASN B 1 543 ? 19.091 46.229 8.610 1.00 94.69 576 ASN B CA 1
ATOM 7524 C C . ASN B 1 543 ? 19.097 44.842 7.977 1.00 93.16 576 ASN B C 1
ATOM 7525 O O . ASN B 1 543 ? 20.019 44.488 7.239 1.00 91.75 576 ASN B O 1
ATOM 7530 N N . PHE B 1 544 ? 18.073 44.052 8.280 1.00 88.33 577 PHE B N 1
ATOM 7531 C CA . PHE B 1 544 ? 17.992 42.695 7.758 1.00 86.15 577 PHE B CA 1
ATOM 7532 C C . PHE B 1 544 ? 17.953 42.685 6.234 1.00 91.71 577 PHE B C 1
ATOM 7533 O O . PHE B 1 544 ? 18.658 41.912 5.587 1.00 92.35 577 PHE B O 1
ATOM 7541 N N . ALA B 1 545 ? 17.133 43.558 5.663 1.00 102.77 578 ALA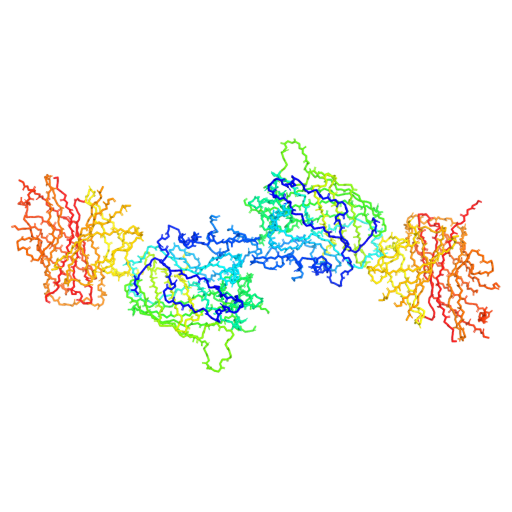 B N 1
ATOM 7542 C CA . ALA B 1 545 ? 17.040 43.662 4.213 1.00 106.04 578 ALA B CA 1
ATOM 7543 C C . ALA B 1 545 ? 18.422 43.839 3.582 1.00 92.68 578 ALA B C 1
ATOM 7544 O O . ALA B 1 545 ? 18.712 43.262 2.535 1.00 89.39 578 ALA B O 1
ATOM 7546 N N . ASP B 1 546 ? 19.270 44.634 4.227 1.00 89.76 579 ASP B N 1
ATOM 7547 C CA . ASP B 1 546 ? 20.619 44.889 3.728 1.00 90.27 579 ASP B CA 1
ATOM 7548 C C . ASP B 1 546 ? 21.634 43.835 4.161 1.00 96.84 579 ASP B C 1
ATOM 7549 O O . ASP B 1 546 ? 22.762 43.824 3.666 1.00 96.66 579 ASP B O 1
ATOM 7554 N N . LYS B 1 547 ? 21.237 42.954 5.078 1.00 88.23 580 LYS B N 1
ATOM 7555 C CA . LYS B 1 547 ? 22.176 42.001 5.654 1.00 72.40 580 LYS B CA 1
ATOM 7556 C C . LYS B 1 547 ? 23.291 42.792 6.321 1.00 70.87 580 LYS B C 1
ATOM 7557 O O . LYS B 1 547 ? 24.471 42.486 6.157 1.00 67.30 580 LYS B O 1
ATOM 7563 N N . LYS B 1 548 ? 22.905 43.824 7.064 1.00 69.74 581 LYS B N 1
ATOM 7564 C CA . LYS B 1 548 ? 23.864 44.759 7.627 1.00 75.59 581 LYS B CA 1
ATOM 7565 C C . LYS B 1 548 ? 23.597 44.983 9.107 1.00 74.42 581 LYS B C 1
ATOM 7566 O O . LYS B 1 548 ? 22.443 45.073 9.530 1.00 76.76 581 LYS B O 1
ATOM 7572 N N . ILE B 1 549 ? 24.664 45.087 9.894 1.00 56.93 582 ILE B N 1
ATOM 7573 C CA . ILE B 1 549 ? 24.519 45.208 11.341 1.00 77.17 582 ILE B CA 1
ATOM 7574 C C . ILE B 1 549 ? 25.600 46.104 11.917 1.00 71.69 582 ILE B C 1
ATOM 7575 O O . ILE B 1 549 ? 26.768 46.016 11.531 1.00 67.30 582 ILE B O 1
ATOM 7580 N N . THR B 1 550 ? 25.202 46.967 12.845 1.00 71.82 583 THR B N 1
ATOM 7581 C CA . THR B 1 550 ? 26.133 47.858 13.519 1.00 63.94 583 THR B CA 1
ATOM 7582 C C . THR B 1 550 ? 25.655 48.166 14.931 1.00 74.45 583 THR B C 1
ATOM 7583 O O . THR B 1 550 ? 24.487 47.956 15.267 1.00 82.40 583 THR B O 1
ATOM 7587 N N . GLY B 1 551 ? 26.558 48.677 15.756 1.00 71.03 584 GLY B N 1
ATOM 7588 C CA . GLY B 1 551 ? 26.229 48.965 17.137 1.00 79.69 584 GLY B CA 1
ATOM 7589 C C . GLY B 1 551 ? 27.442 49.395 17.935 1.00 84.58 584 GLY B C 1
ATOM 7590 O O . GLY B 1 551 ? 28.562 49.422 17.420 1.00 84.40 584 GLY B O 1
ATOM 7591 N N . LYS B 1 552 ? 27.219 49.723 19.203 1.00 68.80 585 LYS B N 1
ATOM 7592 C CA . LYS B 1 552 ? 28.266 50.285 20.038 1.00 81.29 585 LYS B CA 1
ATOM 7593 C C . LYS B 1 552 ? 28.183 49.730 21.455 1.00 90.45 585 LYS B C 1
ATOM 7594 O O . LYS B 1 552 ? 27.095 49.532 21.992 1.00 86.46 585 LYS B O 1
ATOM 7600 N N . LEU B 1 553 ? 29.339 49.472 22.055 1.00 104.15 586 LEU B N 1
ATOM 7601 C CA . LEU B 1 553 ? 29.404 49.096 23.460 1.00 99.89 586 LEU B CA 1
ATOM 7602 C C . LEU B 1 553 ? 30.123 50.216 24.188 1.00 93.38 586 LEU B C 1
ATOM 7603 O O . LEU B 1 553 ? 31.157 50.687 23.716 1.00 88.89 586 LEU B O 1
ATOM 7608 N N . THR B 1 554 ? 29.584 50.652 25.325 1.00 81.40 587 THR B N 1
ATOM 7609 C CA . THR B 1 554 ? 30.206 51.742 26.073 1.00 100.99 587 THR B CA 1
ATOM 7610 C C . THR B 1 554 ? 30.372 51.415 27.548 1.00 98.80 587 THR B C 1
ATOM 7611 O O . THR B 1 554 ? 29.480 50.844 28.174 1.00 81.83 587 THR B O 1
ATOM 7615 N N . ALA B 1 555 ? 31.520 51.797 28.096 1.00 99.46 588 ALA B N 1
ATOM 7616 C CA . ALA B 1 555 ? 31.799 51.597 29.509 1.00 98.97 588 ALA B CA 1
ATOM 7617 C C . ALA B 1 555 ? 31.504 52.891 30.248 1.00 120.85 588 ALA B C 1
ATOM 7618 O O . ALA B 1 555 ? 31.118 52.866 31.412 1.00 124.33 588 ALA B O 1
ATOM 7620 N N . GLU B 1 556 ? 31.654 54.008 29.533 1.00 143.43 589 GLU B N 1
ATOM 7621 C CA . GLU B 1 556 ? 31.175 55.336 29.946 1.00 144.99 589 GLU B CA 1
ATOM 7622 C C . GLU B 1 556 ? 32.277 56.390 29.951 1.00 124.55 589 GLU B C 1
ATOM 7623 O O . GLU B 1 556 ? 32.029 57.553 29.637 1.00 105.32 589 GLU B O 1
ATOM 7629 N N . GLN B 1 561 ? 36.723 54.330 26.475 1.00 124.01 594 GLN B N 1
ATOM 7630 C CA . GLN B 1 561 ? 35.377 54.459 27.020 1.00 121.06 594 GLN B CA 1
ATOM 7631 C C . GLN B 1 561 ? 34.414 53.435 26.417 1.00 101.95 594 GLN B C 1
ATOM 7632 O O . GLN B 1 561 ? 33.717 52.718 27.134 1.00 86.27 594 GLN B O 1
ATOM 7638 N N . THR B 1 562 ? 34.378 53.373 25.091 1.00 98.68 595 THR B N 1
ATOM 7639 C CA . THR B 1 562 ? 33.424 52.518 24.405 1.00 73.54 595 THR B CA 1
ATOM 7640 C C . THR B 1 562 ? 34.088 51.609 23.371 1.00 90.79 595 THR B C 1
ATOM 7641 O O . THR B 1 562 ? 35.270 51.744 23.060 1.00 95.83 595 THR B O 1
ATOM 7645 N N . PHE B 1 563 ? 33.311 50.667 22.853 1.00 89.91 596 PHE B N 1
ATOM 7646 C CA . PHE B 1 563 ? 33.687 49.942 21.653 1.00 89.52 596 PHE B CA 1
ATOM 7647 C C . PHE B 1 563 ? 32.671 50.305 20.601 1.00 97.83 596 PHE B C 1
ATOM 7648 O O . PHE B 1 563 ? 31.598 50.816 20.916 1.00 112.12 596 PHE B O 1
ATOM 7656 N N . THR B 1 564 ? 33.007 50.038 19.350 1.00 87.03 597 THR B N 1
ATOM 7657 C CA . THR B 1 564 ? 32.065 50.236 18.265 1.00 83.63 597 THR B CA 1
ATOM 7658 C C . THR B 1 564 ? 32.127 49.003 17.388 1.00 101.77 597 THR B C 1
ATOM 7659 O O . THR B 1 564 ? 33.203 48.585 16.959 1.00 119.16 597 THR B O 1
ATOM 7663 N N . ILE B 1 565 ? 30.972 48.403 17.142 1.00 74.60 598 ILE B N 1
ATOM 7664 C CA . ILE B 1 565 ? 30.935 47.169 16.388 1.00 88.17 598 ILE B CA 1
ATOM 7665 C C . ILE B 1 565 ? 30.268 47.373 15.034 1.00 82.33 598 ILE B C 1
ATOM 7666 O O . ILE B 1 565 ? 29.327 48.158 14.901 1.00 71.49 598 ILE B O 1
ATOM 7671 N N . GLU B 1 566 ? 30.778 46.677 14.025 1.00 63.86 599 GLU B N 1
ATOM 7672 C CA . GLU B 1 566 ? 30.152 46.673 12.715 1.00 88.16 599 GLU B CA 1
ATOM 7673 C C . GLU B 1 566 ? 30.332 45.300 12.102 1.00 93.49 599 GLU B C 1
ATOM 7674 O O . GLU B 1 566 ? 31.335 44.627 12.346 1.00 106.53 599 GLU B O 1
ATOM 7680 N N . GLY B 1 567 ? 29.352 44.880 11.312 1.00 62.34 600 GLY B N 1
ATOM 7681 C CA . GLY B 1 567 ? 29.419 43.584 10.679 1.00 70.70 600 GLY B CA 1
ATOM 7682 C C . GLY B 1 567 ? 28.356 43.433 9.619 1.00 82.32 600 GLY B C 1
ATOM 7683 O O . GLY B 1 567 ? 27.513 44.319 9.423 1.00 69.30 600 GLY B O 1
ATOM 7684 N N . MET B 1 568 ? 28.418 42.303 8.922 1.00 72.63 601 MET B N 1
ATOM 7685 C CA . MET B 1 568 ? 27.403 41.921 7.956 1.00 88.33 601 MET B CA 1
ATOM 7686 C C . MET B 1 568 ? 26.656 40.707 8.480 1.00 91.79 601 MET B C 1
ATOM 7687 O O . MET B 1 568 ? 27.084 40.062 9.440 1.00 81.93 601 MET B O 1
ATOM 7692 N N . ILE B 1 569 ? 25.543 40.389 7.835 1.00 87.85 602 ILE B N 1
ATOM 7693 C CA . ILE B 1 569 ? 24.697 39.311 8.302 1.00 81.83 602 ILE B CA 1
ATOM 7694 C C . ILE B 1 569 ? 24.690 38.138 7.339 1.00 87.37 602 ILE B C 1
ATOM 7695 O O . ILE B 1 569 ? 24.240 38.252 6.199 1.00 92.62 602 ILE B O 1
ATOM 7700 N N . GLN B 1 570 ? 25.210 37.013 7.814 1.00 73.66 603 GLN B N 1
ATOM 7701 C CA . GLN B 1 570 ? 25.128 35.748 7.095 1.00 75.78 603 GLN B CA 1
ATOM 7702 C C . GLN B 1 570 ? 24.091 34.853 7.762 1.00 80.75 603 GLN B C 1
ATOM 7703 O O . GLN B 1 570 ? 24.290 34.393 8.888 1.00 69.41 603 GLN B O 1
ATOM 7709 N N . GLY B 1 571 ? 22.987 34.614 7.064 1.00 73.47 604 GLY B N 1
ATOM 7710 C CA . GLY B 1 571 ? 21.924 33.775 7.580 1.00 61.73 604 GLY B CA 1
ATOM 7711 C C . GLY B 1 571 ? 21.424 34.219 8.942 1.00 74.81 604 GLY B C 1
ATOM 7712 O O . GLY B 1 571 ? 20.870 35.309 9.080 1.00 70.17 604 GLY B O 1
ATOM 7713 N N . ASN B 1 572 ? 21.617 33.374 9.952 1.00 76.87 605 ASN B N 1
ATOM 7714 C CA . ASN B 1 572 ? 21.130 33.678 11.296 1.00 55.63 605 ASN B CA 1
ATOM 7715 C C . ASN B 1 572 ? 22.240 34.091 12.256 1.00 66.46 605 ASN B C 1
ATOM 7716 O O . ASN B 1 572 ? 22.058 34.089 13.475 1.00 62.61 605 ASN B O 1
ATOM 7721 N N . GLY B 1 573 ? 23.390 34.446 11.692 1.00 57.98 606 GLY B N 1
ATOM 7722 C CA . GLY B 1 573 ? 24.522 34.897 12.473 1.00 60.71 606 GLY B CA 1
ATOM 7723 C C . GLY B 1 573 ? 25.136 36.127 11.837 1.00 74.84 606 GLY B C 1
ATOM 7724 O O . GLY B 1 573 ? 24.833 36.467 10.696 1.00 79.03 606 GLY B O 1
ATOM 7725 N N . PHE B 1 574 ? 25.992 36.809 12.582 1.00 58.39 607 PHE B N 1
ATOM 7726 C CA . PHE B 1 574 ? 26.716 37.945 12.031 1.00 74.73 607 PHE B CA 1
ATOM 7727 C C . PHE B 1 574 ? 28.189 37.865 12.397 1.00 76.03 607 PHE B C 1
ATOM 7728 O O . PHE B 1 574 ? 28.595 37.069 13.256 1.00 52.15 607 PHE B O 1
ATOM 7736 N N . GLU B 1 575 ? 28.983 38.693 11.730 1.00 84.36 608 GLU B N 1
ATOM 7737 C CA . GLU B 1 575 ? 30.415 38.757 11.973 1.00 90.39 608 GLU B CA 1
ATOM 7738 C C . GLU B 1 575 ? 30.939 40.129 11.575 1.00 98.58 608 GLU B C 1
ATOM 7739 O O . GLU B 1 575 ? 30.413 40.760 10.658 1.00 101.61 608 GLU B O 1
ATOM 7745 N N . GLY B 1 576 ? 31.974 40.591 12.265 1.00 87.26 609 GLY B N 1
ATOM 7746 C CA . GLY B 1 576 ? 32.529 41.898 11.976 1.00 92.22 609 GLY B CA 1
ATOM 7747 C C . GLY B 1 576 ? 33.690 42.265 12.872 1.00 74.47 609 GLY B C 1
ATOM 7748 O O . GLY B 1 576 ? 34.497 41.419 13.247 1.00 81.88 609 GLY B O 1
ATOM 7749 N N . THR B 1 577 ? 33.765 43.538 13.228 1.00 63.79 610 THR B N 1
ATOM 7750 C CA . THR B 1 577 ? 34.909 44.041 13.971 1.00 83.13 610 THR B CA 1
ATOM 7751 C C . THR B 1 577 ? 34.473 45.031 15.035 1.00 82.46 610 THR B C 1
ATOM 7752 O O . THR B 1 577 ? 33.437 45.689 14.894 1.00 66.80 610 THR B O 1
ATOM 7756 N N . ALA B 1 578 ? 35.272 45.133 16.095 1.00 94.47 611 ALA B N 1
ATOM 7757 C CA . ALA B 1 578 ? 35.018 46.072 17.185 1.00 100.28 611 ALA B CA 1
ATOM 7758 C C . ALA B 1 578 ? 36.281 46.881 17.487 1.00 112.74 611 ALA B C 1
ATOM 7759 O O . ALA B 1 578 ? 37.391 46.383 17.289 1.00 111.45 611 ALA B O 1
ATOM 7761 N N . LYS B 1 579 ? 36.115 48.117 17.966 1.00 121.15 612 LYS B N 1
ATOM 7762 C CA . LYS B 1 579 ? 37.257 49.005 18.238 1.00 111.95 612 LYS B CA 1
ATOM 7763 C C . LYS B 1 579 ? 37.029 50.024 19.359 1.00 113.08 612 LYS B C 1
ATOM 7764 O O . LYS B 1 579 ? 35.955 50.613 19.474 1.00 118.88 612 LYS B O 1
ATOM 7770 N N . THR B 1 580 ? 38.058 50.236 20.175 1.00 108.02 613 THR B N 1
ATOM 7771 C CA . THR B 1 580 ? 38.055 51.323 21.146 1.00 110.42 613 THR B CA 1
ATOM 7772 C C . THR B 1 580 ? 38.043 52.639 20.379 1.00 108.49 613 THR B C 1
ATOM 7773 O O . THR B 1 580 ? 38.210 52.650 19.158 1.00 90.88 613 THR B O 1
ATOM 7777 N N . ALA B 1 581 ? 37.837 53.744 21.088 1.00 127.33 614 ALA B N 1
ATOM 7778 C CA . ALA B 1 581 ? 37.894 55.065 20.471 1.00 146.54 614 ALA B CA 1
ATOM 7779 C C . ALA B 1 581 ? 39.321 55.386 20.030 1.00 154.95 614 ALA B C 1
ATOM 7780 O O . ALA B 1 581 ? 39.541 55.961 18.961 1.00 143.01 614 ALA B O 1
ATOM 7782 N N . GLU B 1 582 ? 40.282 54.996 20.866 1.00 165.68 615 GLU B N 1
ATOM 7783 C CA . GLU B 1 582 ? 41.713 55.191 20.605 1.00 164.47 615 GLU B CA 1
ATOM 7784 C C . GLU B 1 582 ? 42.092 56.488 19.872 1.00 125.56 615 GLU B C 1
ATOM 7785 O O . GLU B 1 582 ? 42.380 56.457 18.674 1.00 99.16 615 GLU B O 1
ATOM 7791 N N . SER B 1 583 ? 42.109 57.624 20.572 1.00 112.14 616 SER B N 1
ATOM 7792 C CA . SER B 1 583 ? 41.742 57.762 21.990 1.00 124.74 616 SER B CA 1
ATOM 7793 C C . SER B 1 583 ? 42.339 56.719 22.934 1.00 118.31 616 SER B C 1
ATOM 7794 O O . SER B 1 583 ? 43.530 56.753 23.240 1.00 99.13 616 SER B O 1
ATOM 7797 N N . GLY B 1 584 ? 41.491 55.802 23.391 1.00 126.17 617 GLY B N 1
ATOM 7798 C CA . GLY B 1 584 ? 41.905 54.725 24.268 1.00 113.24 617 GLY B CA 1
ATOM 7799 C C . GLY B 1 584 ? 40.768 54.327 25.183 1.00 99.98 6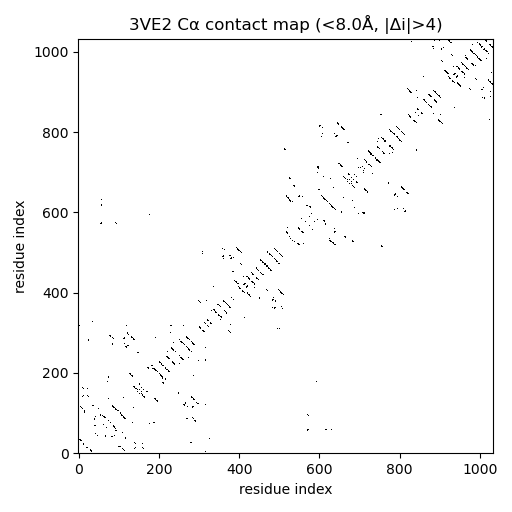17 GLY B C 1
ATOM 7800 O O . GLY B 1 584 ? 39.636 54.781 25.011 1.00 100.97 617 GLY B O 1
ATOM 7801 N N . PHE B 1 585 ? 41.069 53.480 26.162 1.00 99.29 618 PHE B N 1
ATOM 7802 C CA . PHE B 1 585 ? 40.063 53.019 27.109 1.00 109.82 618 PHE B CA 1
ATOM 7803 C C . PHE B 1 585 ? 40.408 53.484 28.523 1.00 105.38 618 PHE B C 1
ATOM 7804 O O . PHE B 1 585 ? 41.205 54.398 28.707 1.00 125.22 618 PHE B O 1
ATOM 7812 N N . ASP B 1 586 ? 39.795 52.852 29.517 1.00 118.11 619 ASP B N 1
ATOM 7813 C CA . ASP B 1 586 ? 39.966 53.241 30.909 1.00 122.40 619 ASP B CA 1
ATOM 7814 C C . ASP B 1 586 ? 40.764 52.185 31.648 1.00 120.15 619 ASP B C 1
ATOM 7815 O O . ASP B 1 586 ? 40.555 50.992 31.451 1.00 134.93 619 ASP B O 1
ATOM 7820 N N . LEU B 1 587 ? 41.671 52.623 32.508 1.00 114.54 620 LEU B N 1
ATOM 7821 C CA . LEU B 1 587 ? 42.447 51.698 33.320 1.00 103.80 620 LEU B CA 1
ATOM 7822 C C . LEU B 1 587 ? 43.178 50.688 32.441 1.00 108.06 620 LEU B C 1
ATOM 7823 O O . LEU B 1 587 ? 43.244 50.849 31.221 1.00 104.99 620 LEU B O 1
ATOM 7828 N N . PRO B 1 596 ? 46.482 55.932 31.666 1.00 121.82 630 PRO B N 1
ATOM 7829 C CA . PRO B 1 596 ? 45.828 54.627 31.825 1.00 128.87 630 PRO B CA 1
ATOM 7830 C C . PRO B 1 596 ? 44.831 54.361 30.697 1.00 133.77 630 PRO B C 1
ATOM 7831 O O . PRO B 1 596 ? 43.668 54.747 30.816 1.00 127.86 630 PRO B O 1
ATOM 7835 N N . LYS B 1 597 ? 45.283 53.717 29.621 1.00 132.85 631 LYS B N 1
ATOM 7836 C CA . LYS B 1 597 ? 44.446 53.515 28.435 1.00 116.93 631 LYS B CA 1
ATOM 7837 C C . LYS B 1 597 ? 44.724 52.194 27.705 1.00 123.18 631 LYS B C 1
ATOM 7838 O O . LYS B 1 597 ? 45.872 51.753 27.611 1.00 128.59 631 LYS B O 1
ATOM 7844 N N . ALA B 1 598 ? 43.665 51.573 27.186 1.00 91.70 632 ALA B N 1
ATOM 7845 C CA . ALA B 1 598 ? 43.802 50.389 26.340 1.00 84.49 632 ALA B CA 1
ATOM 7846 C C . ALA B 1 598 ? 43.351 50.689 24.907 1.00 100.32 632 ALA B C 1
ATOM 7847 O O . ALA B 1 598 ? 42.554 51.600 24.673 1.00 106.00 632 ALA B O 1
ATOM 7849 N N . TYR B 1 599 ? 43.861 49.917 23.951 1.00 101.67 633 TYR B N 1
ATOM 7850 C CA . TYR B 1 599 ? 43.596 50.174 22.538 1.00 99.50 633 TYR B CA 1
ATOM 7851 C C . TYR B 1 599 ? 43.170 48.913 21.803 1.00 119.03 633 TYR B C 1
ATOM 7852 O O . TYR B 1 599 ? 43.856 47.895 21.866 1.00 133.29 633 TYR B O 1
ATOM 7861 N N . ILE B 1 600 ? 42.049 48.984 21.092 1.00 113.35 634 ILE B N 1
ATOM 7862 C CA . ILE B 1 600 ? 41.575 47.840 20.318 1.00 108.91 634 ILE B CA 1
ATOM 7863 C C . ILE B 1 600 ? 41.260 48.204 18.876 1.00 102.08 634 ILE B C 1
ATOM 7864 O O . ILE B 1 600 ? 40.517 49.145 18.610 1.00 105.57 634 ILE B O 1
ATOM 7869 N N . THR B 1 601 ? 41.814 47.435 17.946 1.00 99.57 635 THR B N 1
ATOM 7870 C CA . THR B 1 601 ? 41.620 47.701 16.528 1.00 104.19 635 THR B CA 1
ATOM 7871 C C . THR B 1 601 ? 41.447 46.428 15.700 1.00 102.26 635 THR B C 1
ATOM 7872 O O . THR B 1 601 ? 42.307 45.543 15.705 1.00 98.26 635 THR B O 1
ATOM 7876 N N . ASP B 1 602 ? 40.328 46.353 14.986 1.00 96.03 636 ASP B N 1
ATOM 7877 C CA . ASP B 1 602 ? 40.020 45.210 14.138 1.00 109.46 636 ASP B CA 1
ATOM 7878 C C . ASP B 1 602 ? 39.785 43.953 14.979 1.00 97.18 636 ASP B C 1
ATOM 7879 O O . ASP B 1 602 ? 40.191 42.855 14.598 1.00 76.87 636 ASP B O 1
ATOM 7884 N N . ALA B 1 603 ? 39.130 44.124 16.126 1.00 98.59 637 ALA B N 1
ATOM 7885 C CA . ALA B 1 603 ? 38.803 42.994 16.988 1.00 91.60 637 ALA B CA 1
ATOM 7886 C C . ALA B 1 603 ? 37.854 42.055 16.266 1.00 90.86 637 ALA B C 1
ATOM 7887 O O . ALA B 1 603 ? 36.831 42.482 15.732 1.00 92.64 637 ALA B O 1
ATOM 7889 N N . LYS B 1 604 ? 38.204 40.774 16.259 1.00 95.23 638 LYS B N 1
ATOM 7890 C CA . LYS B 1 604 ? 37.444 39.756 15.548 1.00 92.04 638 LYS B CA 1
ATOM 7891 C C . LYS B 1 604 ? 36.121 39.453 16.267 1.00 94.46 638 LYS B C 1
ATOM 7892 O O . LYS B 1 604 ? 36.106 38.924 17.382 1.00 73.72 638 LYS B O 1
ATOM 7898 N N . VAL B 1 605 ? 35.014 39.807 15.619 1.00 91.53 639 VAL B N 1
ATOM 7899 C CA . VAL B 1 605 ? 33.692 39.747 16.239 1.00 66.52 639 VAL B CA 1
ATOM 7900 C C . VAL B 1 605 ? 32.778 38.697 15.615 1.00 70.83 639 VAL B C 1
ATOM 7901 O O . VAL B 1 605 ? 32.625 38.633 14.396 1.00 65.08 639 VAL B O 1
ATOM 7905 N N . LYS B 1 606 ? 32.167 37.881 16.470 1.00 69.16 640 LYS B N 1
ATOM 7906 C CA . LYS B 1 606 ? 31.253 36.833 16.033 1.00 66.00 640 LYS B CA 1
ATOM 7907 C C . LYS B 1 606 ? 29.988 36.875 16.880 1.00 57.89 640 LYS B C 1
ATOM 7908 O O . LYS B 1 606 ? 30.043 37.077 18.094 1.00 60.60 640 LYS B O 1
ATOM 7914 N N . GLY B 1 607 ? 28.842 36.685 16.244 1.00 48.79 641 GLY B N 1
ATOM 7915 C CA . GLY B 1 607 ? 27.594 36.664 16.976 1.00 49.44 641 GLY B CA 1
ATOM 7916 C C . GLY B 1 607 ? 26.473 36.019 16.188 1.00 56.47 641 GLY B C 1
ATOM 7917 O O . GLY B 1 607 ? 26.682 35.529 15.074 1.00 45.49 641 GLY B O 1
ATOM 7918 N N . GLY B 1 608 ? 25.275 36.020 16.767 1.00 46.86 642 GLY B N 1
ATOM 7919 C CA . GLY B 1 608 ? 24.128 35.409 16.120 1.00 54.85 642 GLY B CA 1
ATOM 7920 C C . GLY B 1 608 ? 22.818 36.018 16.571 1.00 57.54 642 GLY B C 1
ATOM 7921 O O . GLY B 1 608 ? 22.770 36.836 17.493 1.00 50.59 642 GLY B O 1
ATOM 7922 N N . PHE B 1 609 ? 21.743 35.624 15.908 1.00 54.00 643 PHE B N 1
ATOM 7923 C CA . PHE B 1 609 ? 20.422 36.045 16.321 1.00 50.20 643 PHE B CA 1
ATOM 7924 C C . PHE B 1 609 ? 19.705 34.860 16.965 1.00 48.12 643 PHE B C 1
ATOM 7925 O O . PHE B 1 609 ? 19.782 33.740 16.476 1.00 56.88 643 PHE B O 1
ATOM 7933 N N . TYR B 1 610 ? 19.006 35.115 18.064 1.00 41.99 644 TYR B N 1
ATOM 7934 C CA . TYR B 1 610 ? 18.426 34.047 18.844 1.00 61.52 644 TYR B CA 1
ATOM 7935 C C . TYR B 1 610 ? 16.928 34.215 19.010 1.00 68.93 644 TYR B C 1
ATOM 7936 O O . TYR B 1 610 ? 16.421 35.338 19.010 1.00 53.48 644 TYR B O 1
ATOM 7945 N N . GLY B 1 611 ? 16.233 33.084 19.136 1.00 50.37 645 GLY B N 1
ATOM 7946 C CA . GLY B 1 611 ? 14.798 33.071 19.363 1.00 65.48 645 GLY B CA 1
ATOM 7947 C C . GLY B 1 611 ? 14.000 33.410 18.122 1.00 74.37 645 GLY B C 1
ATOM 7948 O O . GLY B 1 611 ? 14.511 34.047 17.203 1.00 86.53 645 GLY B O 1
ATOM 7949 N N . PRO B 1 612 ? 12.730 32.991 18.093 1.00 81.08 646 PRO B N 1
ATOM 7950 C CA . PRO B 1 612 ? 11.808 33.239 16.979 1.00 88.27 646 PRO B CA 1
ATOM 7951 C C . PRO B 1 612 ? 11.858 34.676 16.444 1.00 86.40 646 PRO B C 1
ATOM 7952 O O . PRO B 1 612 ? 11.797 35.644 17.203 1.00 83.23 646 PRO B O 1
ATOM 7956 N N . LYS B 1 613 ? 11.973 34.795 15.127 1.00 81.42 647 LYS B N 1
ATOM 7957 C CA . LYS B 1 613 ? 12.076 36.087 14.456 1.00 75.11 647 LYS B CA 1
ATOM 7958 C C . LYS B 1 613 ? 13.118 37.043 15.057 1.00 83.21 647 LYS B C 1
ATOM 7959 O O . LYS B 1 613 ? 13.008 38.261 14.924 1.00 84.95 647 LYS B O 1
ATOM 7965 N N . ALA B 1 614 ? 14.126 36.476 15.712 1.00 82.00 648 ALA B N 1
ATOM 7966 C CA . ALA B 1 614 ? 15.326 37.220 16.088 1.00 62.73 648 ALA B CA 1
ATOM 7967 C C . ALA B 1 614 ? 15.092 38.321 17.123 1.00 67.11 648 ALA B C 1
ATOM 7968 O O . ALA B 1 614 ? 15.720 39.375 17.078 1.00 67.73 648 ALA B O 1
ATOM 7970 N N . GLU B 1 615 ? 14.199 38.058 18.067 1.00 74.36 649 GLU B N 1
ATOM 7971 C CA . GLU B 1 615 ? 13.931 38.990 19.152 1.00 88.59 649 GLU B CA 1
ATOM 7972 C C . GLU B 1 615 ? 15.188 39.296 19.954 1.00 83.06 649 GLU B C 1
ATOM 7973 O O . GLU B 1 615 ? 15.224 40.242 20.735 1.00 69.27 649 GLU B O 1
ATOM 7979 N N . GLU B 1 616 ? 16.217 38.479 19.770 1.00 83.76 650 GLU B N 1
ATOM 7980 C CA . GLU B 1 616 ? 17.426 38.593 20.571 1.00 67.82 650 GLU B CA 1
ATOM 7981 C C . GLU B 1 616 ? 18.673 38.434 19.706 1.00 63.75 650 GLU B C 1
ATOM 7982 O O . GLU B 1 616 ? 18.627 37.841 18.630 1.00 72.08 650 GLU B O 1
ATOM 7988 N N . LEU B 1 617 ? 19.788 38.974 20.176 1.00 59.80 651 LEU B N 1
ATOM 7989 C CA . LEU B 1 617 ? 21.039 38.885 19.437 1.00 57.62 651 LEU B CA 1
ATOM 7990 C C . LEU B 1 617 ? 22.191 39.025 20.404 1.00 54.48 651 LEU B C 1
ATOM 7991 O O . LEU B 1 617 ? 22.064 39.645 21.460 1.00 53.26 651 LEU B O 1
ATOM 7996 N N . GLY B 1 618 ? 23.329 38.463 20.035 1.00 45.12 652 GLY B N 1
ATOM 7997 C CA . GLY B 1 618 ? 24.466 38.466 20.925 1.00 49.10 652 GLY B CA 1
ATOM 7998 C C . GLY B 1 618 ? 25.705 37.997 20.209 1.00 53.41 652 GLY B C 1
ATOM 7999 O O . GLY B 1 618 ? 25.625 37.386 19.142 1.00 63.34 652 GLY B O 1
ATOM 8000 N N . GLY B 1 619 ? 26.854 38.291 20.799 1.00 50.20 653 GLY B N 1
ATOM 8001 C CA . GLY B 1 619 ? 28.118 37.925 20.202 1.00 57.46 653 GLY B CA 1
ATOM 8002 C C . GLY B 1 619 ? 29.270 38.151 21.152 1.00 59.75 653 GLY B C 1
ATOM 8003 O O . GLY B 1 619 ? 29.081 38.568 22.298 1.00 52.50 653 GLY B O 1
ATOM 8004 N N . TRP B 1 620 ? 30.475 37.889 20.662 1.00 50.82 654 TRP B N 1
ATOM 8005 C CA . TRP B 1 620 ? 31.656 37.938 21.501 1.00 59.58 654 TRP B CA 1
ATOM 8006 C C . TRP B 1 620 ? 32.879 38.307 20.667 1.00 74.42 654 TRP B C 1
ATOM 8007 O O . TRP B 1 620 ? 32.860 38.207 19.433 1.00 61.82 654 TRP B O 1
ATOM 8018 N N . PHE B 1 621 ? 33.940 38.745 21.337 1.00 61.35 655 PHE B N 1
ATOM 8019 C CA . PHE B 1 621 ? 35.209 38.937 20.649 1.00 69.35 655 PHE B CA 1
ATOM 8020 C C . PHE B 1 621 ? 36.396 38.776 21.588 1.00 72.82 655 PHE B C 1
ATOM 8021 O O . PHE B 1 621 ? 36.276 38.979 22.797 1.00 57.17 655 PHE B O 1
ATOM 8029 N N . ALA B 1 622 ? 37.523 38.359 21.018 1.00 82.33 656 ALA B N 1
ATOM 8030 C CA . ALA B 1 622 ? 38.768 38.179 21.759 1.00 82.57 656 ALA B CA 1
ATOM 8031 C C . ALA B 1 622 ? 39.902 38.946 21.079 1.00 99.88 656 ALA B C 1
ATOM 8032 O O . ALA B 1 622 ? 39.897 39.140 19.860 1.00 97.30 656 ALA B O 1
ATOM 8034 N N . TYR B 1 623 ? 40.874 39.385 21.871 1.00 116.62 657 TYR B N 1
ATOM 8035 C CA . TYR B 1 623 ? 41.997 40.143 21.335 1.00 105.98 657 TYR B CA 1
ATOM 8036 C C . TYR B 1 623 ? 43.290 39.772 22.042 1.00 104.81 657 TYR B C 1
ATOM 8037 O O . TYR B 1 623 ? 43.404 39.923 23.257 1.00 113.01 657 TYR B O 1
ATOM 8046 N N . PRO B 1 624 ? 44.265 39.267 21.278 1.00 95.40 658 PRO B N 1
ATOM 8047 C CA . PRO B 1 624 ? 44.069 38.954 19.859 1.00 99.85 658 PRO B CA 1
ATOM 8048 C C . PRO B 1 624 ? 43.752 37.472 19.620 1.00 102.46 658 PRO B C 1
ATOM 8049 O O . PRO B 1 624 ? 44.453 36.581 20.112 1.00 94.03 658 PRO B O 1
ATOM 8053 N N . ALA B 1 642 ? 50.199 46.879 23.177 1.00 100.14 675 ALA B N 1
ATOM 8054 C CA . ALA B 1 642 ? 50.222 45.620 23.915 1.00 117.22 675 ALA B CA 1
ATOM 8055 C C . ALA B 1 642 ? 48.883 45.354 24.602 1.00 122.54 675 ALA B C 1
ATOM 8056 O O . ALA B 1 642 ? 48.844 44.967 25.769 1.00 132.66 675 ALA B O 1
ATOM 8058 N N . SER B 1 643 ? 47.789 45.554 23.872 1.00 105.80 676 SER B N 1
ATOM 8059 C CA . SER B 1 643 ? 46.456 45.486 24.464 1.00 112.84 676 SER B CA 1
ATOM 8060 C C . SER B 1 643 ? 45.647 44.254 24.050 1.00 125.05 676 SER B C 1
ATOM 8061 O O . SER B 1 643 ? 45.595 43.892 22.873 1.00 122.30 676 SER B O 1
ATOM 8064 N N . SER B 1 644 ? 45.013 43.625 25.038 1.00 129.31 677 SER B N 1
AT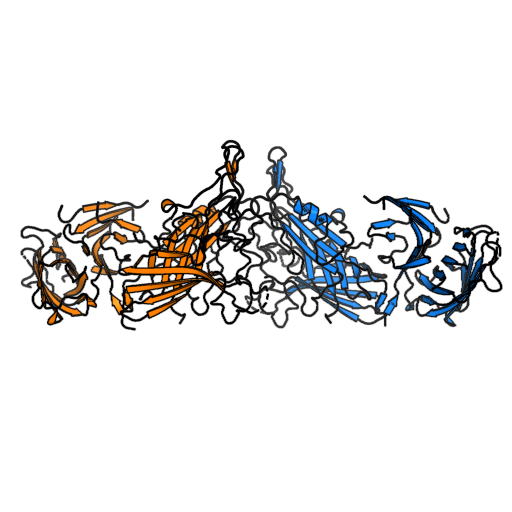OM 8065 C CA . SER B 1 644 ? 44.180 42.448 24.815 1.00 120.76 677 SER B CA 1
ATOM 8066 C C . SER B 1 644 ? 42.714 42.829 24.940 1.00 113.35 677 SER B C 1
ATOM 8067 O O . SER B 1 644 ? 42.392 44.002 25.126 1.00 115.84 677 SER B O 1
ATOM 8070 N N . ALA B 1 645 ? 41.832 41.835 24.852 1.00 105.91 678 ALA B N 1
ATOM 8071 C CA . ALA B 1 645 ? 40.400 42.056 25.047 1.00 93.38 678 ALA B CA 1
ATOM 8072 C C . ALA B 1 645 ? 39.576 40.796 24.813 1.00 95.09 678 ALA B C 1
ATOM 8073 O O . ALA B 1 645 ? 39.774 40.080 23.832 1.00 95.03 678 ALA B O 1
ATOM 8075 N N . THR B 1 646 ? 38.650 40.533 25.728 1.00 92.23 679 THR B N 1
ATOM 8076 C CA . THR B 1 646 ? 37.671 39.468 25.554 1.00 101.35 679 THR B CA 1
ATOM 8077 C C . THR B 1 646 ? 36.306 39.973 26.007 1.00 86.57 679 THR B C 1
ATOM 8078 O O . THR B 1 646 ? 36.146 40.435 27.138 1.00 82.48 679 THR B O 1
ATOM 8082 N N . VAL B 1 647 ? 35.321 39.893 25.121 1.00 71.97 680 VAL B N 1
ATOM 8083 C CA . VAL B 1 647 ? 34.008 40.454 25.418 1.00 84.61 680 VAL B CA 1
ATOM 8084 C C . VAL B 1 647 ? 32.852 39.579 24.955 1.00 76.13 680 VAL B C 1
ATOM 8085 O O . VAL B 1 647 ? 32.826 39.121 23.808 1.00 65.00 680 VAL B O 1
ATOM 8089 N N . VAL B 1 648 ? 31.896 39.360 25.853 1.00 50.36 681 VAL B N 1
ATOM 8090 C CA . VAL B 1 648 ? 30.593 38.834 25.452 1.00 80.44 681 VAL B CA 1
ATOM 8091 C C . VAL B 1 648 ? 29.488 39.883 25.610 1.00 79.84 681 VAL B C 1
ATOM 8092 O O . VAL B 1 648 ? 29.454 40.630 26.587 1.00 62.18 681 VAL B O 1
ATOM 8096 N N . PHE B 1 649 ? 28.582 39.937 24.641 1.00 75.81 682 PHE B N 1
ATOM 8097 C CA . PHE B 1 649 ? 27.469 40.868 24.708 1.00 63.87 682 PHE B CA 1
ATOM 8098 C C . PHE B 1 649 ? 26.168 40.246 24.209 1.00 66.92 682 PHE B C 1
ATOM 8099 O O . PHE B 1 649 ? 26.179 39.341 23.381 1.00 72.75 682 PHE B O 1
ATOM 8107 N N . GLY B 1 650 ? 25.050 40.745 24.720 1.00 63.36 683 GLY B N 1
ATOM 8108 C CA . GLY B 1 650 ? 23.742 40.355 24.233 1.00 76.34 683 GLY B CA 1
ATOM 8109 C C . GLY B 1 650 ? 22.743 41.493 24.343 1.00 84.07 683 GLY B C 1
ATOM 8110 O O . GLY B 1 650 ? 22.720 42.213 25.339 1.00 88.53 683 GLY B O 1
ATOM 8111 N N . ALA B 1 651 ? 21.915 41.654 23.316 1.00 77.54 684 ALA B N 1
ATOM 8112 C CA . ALA B 1 651 ? 20.920 42.719 23.292 1.00 84.60 684 ALA B CA 1
ATOM 8113 C C . ALA B 1 651 ? 19.526 42.177 22.981 1.00 88.45 684 ALA B C 1
ATOM 8114 O O . ALA B 1 651 ? 19.382 41.086 22.432 1.00 87.02 684 ALA B O 1
ATOM 8116 N N . LYS B 1 652 ? 18.502 42.949 23.338 1.00 86.75 685 LYS B N 1
ATOM 8117 C CA . LYS B 1 652 ? 17.118 42.560 23.091 1.00 78.69 685 LYS B CA 1
ATOM 8118 C C . LYS B 1 652 ? 16.445 43.525 22.121 1.00 83.46 685 LYS B C 1
ATOM 8119 O O . LYS B 1 652 ? 16.761 44.716 22.087 1.00 85.77 685 LYS B O 1
ATOM 8125 N N . ARG B 1 653 ? 15.517 42.998 21.331 1.00 74.06 686 ARG B N 1
ATOM 8126 C CA . ARG B 1 653 ? 14.823 43.778 20.317 1.00 78.00 686 ARG B CA 1
ATOM 8127 C C . ARG B 1 653 ? 13.789 44.684 20.973 1.00 85.05 686 ARG B C 1
ATOM 8128 O O . ARG B 1 653 ? 13.205 44.327 21.994 1.00 86.70 686 ARG B O 1
ATOM 8136 N N . GLN B 1 654 ? 13.574 45.862 20.393 1.00 99.16 687 GLN B N 1
ATOM 8137 C CA . GLN B 1 654 ? 12.592 46.807 20.919 1.00 108.03 687 GLN B CA 1
ATOM 8138 C C . GLN B 1 654 ? 11.250 46.681 20.206 1.00 102.18 687 GLN B C 1
ATOM 8139 O O . GLN B 1 654 ? 10.785 45.578 19.925 1.00 106.86 687 GLN B O 1
#

B-factor: mean 60.55, std 37.76, range [9.96, 207.75]

InterPro domains:
  IPR001677 Transferrin-binding protein B, C-lobe/N-lobe beta-barrel domain [PF01298] (194-365)
  IPR001677 Transferrin-binding protein B, C-lobe/N-lobe beta-barrel domain [PF01298] (556-706)
  IPR011250 Outer membrane protein/outer membrane enzyme PagP, beta-barrel [SSF56925] (151-365)
  IPR011250 Outer membrane protein/outer membrane enzyme PagP, beta-barrel [SSF56925] (498-706)
  IPR035313 Transferrin-binding protein B, N-lobe handle [PF17484] (43-191)
  IPR035316 Transferrin-binding protein B, C-lobe handle domain [PF17483] (399-551)
  IPR038197 TbpB, C-lobe handle domain superfamily [G3DSA:2.40.128.240] (398-555)
  IPR038669 TbpB, N-lobe handle domain superfamily [G3DSA:2.40.128.250] (54-190)

Nearest PDB structures (foldseek):
  3ve2-assembly1_A-3  TM=1.002E+00  e=3.369E-99  Neisseria meningitidis serogroup B
  3ve2-assembly1_B  TM=9.917E-01  e=5.053E-91  Neisseria meningitidis serogroup B
  3ve1-assembly1_A  TM=9.900E-01  e=6.269E-83  Neisseria meningitidis serogroup B
  3v8u-assembly2_B  TM=9.753E-01  e=2.196E-72  Neisseria meningitidis serogroup B
  4o4u-assembly1_A  TM=8.464E-01  e=6.918E-40  Glaesserella parasuis

Foldseek 3Di:
DLDAQKKKAKKDFWFPQPPVGDQWDFFDPVRIDGLFADPFQLEDRPVQVVVQQPFAADPWNAKDWAPSHDSQFHFWQPLWRDDGFKDWIKIWDQGDWDDPPVVRGTAGGIIIMTMMGGPAFEQKAAQFDKFKKKTFKKKKFIAGAPDAQCVQFNCPPPDRHRMIDIQPDPRRPFAQRPPDDADPPFRDGAKMKMKIQGNNQQWIKIWIWGQGHPVVDGIGTQWMWIWGHARFKIAAKIDGPAADDPDPHSHQSHAIWGGKMKGARDHHSQKIKIKTAGPVSTMIMIIMIGGGPPPMDGFKFKWKQWDVVRDIDGFDDRQFQQWHDDPRDTDGNDPCQAWHWDKDAPCLGIKTWTWGGPPDGFKIWFWIARVHTIIIIIMGTFAFLVLADQAQWWKWKFFKWKWKDLPDIDTFGTDPDDLAWIKMKIDGNNQQWIWIAIGGRNGWIWIWGHDRFKIKTWIWCPPAAHDVCRGHGDTRWIKIWGFHDGSRQKIWIWTWPPCNMTITMIDMTGIDDD/DQDAQKKKAKKDFWFPLPPVGDQWDFFDPVRIDGLFADPFQLEDRPVQVVVQQPFAADPWNQKDKAPSHDCPVHDDPPDDFHFWQPLWRDDGFKDWIKIWDQGDWDDCVVVSGTAGGIIIMTMMGGPAFEQKAFQFDKFKKKTFKKKKFIAGAPDAQCVQFNCPPPDRHRMINIQPDPRRPFAQRPPDDADPQFRDGAKMKMKIQTNNQQWIKIWIKGQGHPCPDDGIGTQWMWIWGHARFKIAAKIGGPDLDPPDPHSHQSNAMWGGWMKGFRDHHSQKIKIKTAGPVSGMIMIIMIGGGPDHHMDGFKFKWKQWDVVRDIDGFDDRQFQQWGDDPRDTDGNDVQAWHWDKDAPCLGIKTWTWGGPPDGFKIWGWIARVHTIIIIIMGGFASLVQADQAQWWKWKFFKWKWKALPAIDTFGTDPDDCAWMKMKIDGNNQQWIWIKIPRVPIKTWTWGHDRFWTWTAIWDPVVAGVVVGATDDRWTKIKGFHDGNRQKIWIWTWDPVMTMTMTDITGID

Solvent-accessible surface area: 44574 Å² total; per-residue (Å²): 91,98,7,5,5,1,10,0,0,80,7,40,41,4,13,66,48,96,85,35,69,69,75,74,34,91,0,66,84,103,36,27,62,50,8,11,81,14,117,118,12,90,39,7,3,115,124,2,56,53,53,0,91,176,23,117,30,17,30,8,59,57,52,54,27,1,60,47,5,55,145,114,18,63,18,42,0,63,29,11,78,87,25,117,41,0,17,0,0,33,0,12,14,28,2,10,30,61,130,50,126,105,97,114,84,16,46,16,18,8,14,0,2,0,0,0,1,0,39,123,6,2,54,59,0,24,24,80,37,134,41,75,1,50,0,4,1,2,0,0,0,1,0,93,118,67,27,36,8,123,64,0,2,62,41,80,76,92,2,0,9,66,7,0,0,0,9,7,4,46,12,2,94,75,8,0,45,66,45,100,103,59,82,141,61,16,50,0,16,2,7,1,0,34,1,67,0,15,1,16,93,44,90,4,64,7,112,0,12,17,0,26,29,38,203,164,154,32,20,39,50,2,0,34,2,68,7,100,7,89,22,2,8,1,64,22,59,0,51,2,69,42,70,165,110,144,93,117,28,68,4,0,0,32,18,52,1,83,41,3,6,0,2,1,2,1,81,74,0,45,3,0,0,0,10,0,11,2,83,51,53,34,0,0,0,0,0,1,0,12,25,138,33,218,188,68,12,22,13,3,12,1,6,3,0,1,18,117,65,65,110,78,80,102,13,25,3,4,16,50,2,23,27,0,2,1,85,13,40,55,0,75,2,96,95,246,193,63,20,72,126,46,86,56,80,43,224,99,153,23,7,64,0,12,5,0,5,68,66,4,96,72,0,7,0,0,29,0,22,19,114,142,63,83,0,1,0,0,0,2,46,36,3,46,49,156,86,27,25,104,64,117,120,11,38,0,133,28,0,6,0,3,46,9,18,45,64,96,74,58,70,12,80,8,26,83,134,151,35,30,5,95,5,70,1,52,1,34,2,56,90,102,104,1,53,5,117,0,20,2,100,138,63,6,51,1,108,14,102,2,108,29,4,7,5,77,14,48,0,78,7,30,151,64,6,40,43,8,124,112,118,0,116,0,66,116,1,140,0,97,0,0,0,0,4,74,132,0,41,0,0,0,0,13,2,20,57,86,113,123,18,21,0,0,1,0,0,1,0,57,83,78,147,176,94,92,10,6,5,1,12,0,0,80,7,42,43,4,13,65,52,96,88,36,69,69,74,74,33,92,0,66,85,103,34,27,63,52,8,11,76,13,117,118,12,91,28,5,3,109,126,3,13,52,54,0,68,170,24,142,35,18,32,7,58,21,16,28,20,1,59,48,6,35,86,43,138,48,32,58,41,93,49,113,35,63,18,42,0,63,29,10,77,86,24,118,41,0,17,0,0,34,0,11,15,27,1,15,28,61,112,38,121,109,95,124,79,20,45,17,14,8,13,0,2,0,0,1,2,0,38,123,4,2,55,58,0,13,24,80,36,135,42,75,1,50,0,5,1,2,0,0,0,1,0,92,119,67,28,35,7,126,62,0,2,61,41,81,68,92,2,0,8,64,8,0,0,0,9,8,4,68,12,2,88,64,8,0,43,76,44,102,101,58,89,147,57,16,48,0,17,3,8,1,0,35,1,66,0,16,1,17,93,44,90,4,64,8,112,0,13,16,0,27,22,42,190,195,122,147,28,21,39,50,2,0,34,2,68,8,101,7,87,21,0,16,1,64,22,59,0,50,2,67,49,74,126,156,128,111,102,38,65,4,1,0,36,16,53,1,83,40,3,8,0,0,1,0,2,83,62,0,46,3,0,0,0,8,0,10,1,82,51,52,35,0,0,0,0,0,1,0,13,36,156,33,250,126,145,58,12,23,12,3,14,0,7,3,0,1,18,116,63,64,110,81,82,104,13,24,3,4,15,51,1,24,25,0,2,2,84,16,38,56,0,82,1,107,142,193,62,20,73,125,47,84,55,78,45,224,99,155,23,7,64,0,12,5,0,6,68,66,4,95,73,0,8,0,0,29,0,23,20,115,142,62,82,0,0,0,0,0,2,44,45,4,49,53,158,82,29,10,104,64,118,118,11,44,0,116,23,0,1,1,4,47,2,18,53,67,84,67,53,71,12,81,8,26,89,136,159,28,31,6,127,0,55,2,58,1,34,4,57,82,98,112,6,56,7,114,0,35,6,130,87,24,0,46,6,74,16,116,7,157,26,4,6,9,96,20,39,0,72,7,59,83,79,5,5,50,100,130,98,0,89,0,56,82,0,154,3,106,2,0,0,0,3,79,114,0,78,1,0,0,0,11,1,13,48,124,124,18,20,0,0,0,0,0,1,1,54,75,136

Sequence (1033 aa):
DQGGYGFAMRLKRRNWYPGAEESEVKLNESDWEATGLPTKPKELPKRQKSVIEKVETDGDSDIYSSPYLTPQPKNQATGHENFQYVYSGWFYKHAASEKDFSNKKIKSGDDGYIFYHGEKPSRQLPASGKVIYKGVWHFVTDTKKGQDFREIIIQPSKKQGDRYSGFSGDGSEEYSNKNESTLKDDDHEGYGFTSNLEVDFGNKKLTGKLIRNNASLDKHTTQYYSLDAQITGNRFNGTATATDKKENETKLHPFVSDSSSLSGGFFGPQGEELGFRFLSDDQKVAVVGSAKTKDKKLTTVLDAVELTLNDKKIKNLDNFSNAAQLVVDGIMIPLLPKEFTRKFEHTPETKTYEVEVCCSNLNYLKYGMLTRKVEQSMFLQGERTDEKEIPTDQNVVYRGSWYGHIANGTSWSGNASDKEGGNRAEFTVNFADKKITGKLTAENTFTIEGMIQGNGFEGTAKTAESGFDLDPKAYITDAKVKGGFYGPKAEELGGWFAYPGASSATVVFGAKRQQPDQGGYGFAMRLKRRNWYPGAEESEVKLNESDWEATGLPTKPKELPKRQKSVIEKVEETDGDSDIYSSPYLTPSNAGNGVNQPKNQATGHENFQYVYSGWFYKHAASEKDFSNKKIKSGDDGYIFYHGEKPSRQLPASGKVIYKGVWHFVTDTKKGQDFREIIQPSKKQGDRYSGFSGDGSEEYSNKNESTLKDDHEGYGFTSNLEVDFGNKKLTGKLIRNNASLNDKHTTQYYSLDAQITGNRFNGTATATDKKENETKLHPFVSDSSSLSGGFFGPQGEELGFRFLSDDQKKVAVVGSAKTKDKSKLTTVLDAVELTLNDKKIKNLDNFSNAAQLVVDGIMIPLLPEFTRKFEHTPETKTYEVEVCCSNLNYLKYGMLTRKVEQSMFLQGERTDEKEIPTDQNVVYRGSWYGHIANGTSWSGNASDKEGGNRAEFTVNFADKKITGKLTAEQTFTIEGMIQGNGFEGTAKTAESGFDLPKAYITDAKVKGGFYGPKAEELGGWFAYPASSATVVFGAKRQ

CATH classification: 2.40.128.250 (+3 more: 2.40.160.90, 2.40.128.240, 2.40.160.90)